Protein AF-0000000075076206 (afdb_homodimer)

Structure (mmCIF, N/CA/C/O backbone):
data_AF-0000000075076206-model_v1
#
loop_
_entity.id
_entity.type
_entity.pdbx_description
1 polymer 'DUF2236 domain-containing protein'
#
loop_
_atom_site.group_PDB
_atom_site.id
_atom_site.type_symbol
_atom_site.label_atom_id
_atom_site.label_alt_id
_atom_site.label_comp_id
_atom_site.label_asym_id
_atom_site.label_entity_id
_atom_site.label_seq_id
_atom_site.pdbx_PDB_ins_code
_atom_site.Cartn_x
_atom_site.Cartn_y
_atom_site.Cartn_z
_atom_site.occupancy
_atom_site.B_iso_or_equiv
_atom_site.auth_seq_id
_atom_site.auth_comp_id
_atom_site.auth_asym_id
_atom_site.auth_atom_id
_atom_site.pdbx_PDB_model_num
ATOM 1 N N . MET A 1 1 ? 32.156 -17.484 -29.875 1 27.05 1 MET A N 1
ATOM 2 C CA . MET A 1 1 ? 31.719 -18.875 -30 1 27.05 1 MET A CA 1
ATOM 3 C C . MET A 1 1 ? 32.25 -19.719 -28.844 1 27.05 1 MET A C 1
ATOM 5 O O . MET A 1 1 ? 31.531 -20.562 -28.312 1 27.05 1 MET A O 1
ATOM 9 N N . TRP A 1 2 ? 33.594 -19.562 -28.609 1 28.47 2 TRP A N 1
ATOM 10 C CA . TRP A 1 2 ? 34.312 -20.328 -27.578 1 28.47 2 TRP A CA 1
ATOM 11 C C . TRP A 1 2 ? 33.938 -19.812 -26.188 1 28.47 2 TRP A C 1
ATOM 13 O O . TRP A 1 2 ? 33.906 -20.594 -25.234 1 28.47 2 TRP A O 1
ATOM 23 N N . GLY A 1 3 ? 33.875 -18.422 -26.078 1 30.06 3 GLY A N 1
ATOM 24 C CA . GLY A 1 3 ? 33.562 -17.812 -24.797 1 30.06 3 GLY A CA 1
ATOM 25 C C . GLY A 1 3 ? 32.188 -18.188 -24.25 1 30.06 3 GLY A C 1
ATOM 26 O O . GLY A 1 3 ? 31.922 -17.984 -23.078 1 30.06 3 GLY A O 1
ATOM 27 N N . LYS A 1 4 ? 31.203 -18.359 -25.125 1 39.78 4 LYS A N 1
ATOM 28 C CA . LYS A 1 4 ? 29.859 -18.875 -24.922 1 39.78 4 LYS A CA 1
ATOM 29 C C . LYS A 1 4 ? 29.891 -20.328 -24.453 1 39.78 4 LYS A C 1
ATOM 31 O O . LYS A 1 4 ? 28.953 -20.797 -23.797 1 39.78 4 LYS A O 1
ATOM 36 N N . MET A 1 5 ? 30.859 -21.078 -24.828 1 35.5 5 MET A N 1
ATOM 37 C CA . MET A 1 5 ? 31.031 -22.5 -24.547 1 35.5 5 MET A CA 1
ATOM 38 C C . MET A 1 5 ? 31.391 -22.719 -23.078 1 35.5 5 MET A C 1
ATOM 40 O O . MET A 1 5 ? 31.016 -23.75 -22.5 1 35.5 5 MET A O 1
ATOM 44 N N . MET A 1 6 ? 32.25 -21.938 -22.469 1 38.25 6 MET A N 1
ATOM 45 C CA . MET A 1 6 ? 32.781 -22.078 -21.125 1 38.25 6 MET A CA 1
ATOM 46 C C . MET A 1 6 ? 31.703 -21.734 -20.078 1 38.25 6 MET A C 1
ATOM 48 O O . MET A 1 6 ? 31.859 -22.031 -18.906 1 38.25 6 MET A O 1
ATOM 52 N N . LEU A 1 7 ? 30.859 -20.766 -20.297 1 40.88 7 LEU A N 1
ATOM 53 C CA . LEU A 1 7 ? 29.828 -20.312 -19.359 1 40.88 7 LEU A CA 1
ATOM 54 C C . LEU A 1 7 ? 28.797 -21.406 -19.109 1 40.88 7 LEU A C 1
ATOM 56 O O . LEU A 1 7 ? 27.844 -21.219 -18.359 1 40.88 7 LEU A O 1
ATOM 60 N N . MET A 1 8 ? 28.672 -22.422 -19.953 1 45.72 8 MET A N 1
ATOM 61 C CA . MET A 1 8 ? 27.844 -23.625 -19.875 1 45.72 8 MET A CA 1
ATOM 62 C C . MET A 1 8 ? 28.188 -24.438 -18.625 1 45.72 8 MET A C 1
ATOM 64 O O . MET A 1 8 ? 27.75 -25.594 -18.484 1 45.72 8 MET A O 1
ATOM 68 N N . GLN A 1 9 ? 29.156 -24.109 -17.891 1 53.47 9 GLN A N 1
ATOM 69 C CA . GLN A 1 9 ? 29.953 -24.891 -16.953 1 53.47 9 GLN A CA 1
ATOM 70 C C . GLN A 1 9 ? 29.234 -25.047 -15.625 1 53.47 9 GLN A C 1
ATOM 72 O O . GLN A 1 9 ? 29.656 -25.859 -14.789 1 53.47 9 GLN A O 1
ATOM 77 N N . LYS A 1 10 ? 28.266 -24.219 -15.367 1 65.25 10 LYS A N 1
ATOM 78 C CA . LYS A 1 10 ? 27.828 -24.328 -13.984 1 65.25 10 LYS A CA 1
ATOM 79 C C . LYS A 1 10 ? 27.156 -25.672 -13.727 1 65.25 10 LYS A C 1
ATOM 81 O O . LYS A 1 10 ? 27.328 -26.266 -12.656 1 65.25 10 LYS A O 1
ATOM 86 N N . TRP A 1 11 ? 26.547 -26.312 -14.82 1 72.12 11 TRP A N 1
ATOM 87 C CA . TRP A 1 11 ? 25.609 -27.375 -14.516 1 72.12 11 TRP A CA 1
ATOM 88 C C . TRP A 1 11 ? 26.219 -28.75 -14.742 1 72.12 11 TRP A C 1
ATOM 90 O O . TRP A 1 11 ? 25.797 -29.75 -14.148 1 72.12 11 TRP A O 1
ATOM 100 N N . PRO A 1 12 ? 27.172 -28.891 -15.695 1 64.88 12 PRO A N 1
ATOM 101 C CA . PRO A 1 12 ? 27.625 -30.25 -16 1 64.88 12 PRO A CA 1
ATOM 102 C C . PRO A 1 12 ? 28 -31.047 -14.766 1 64.88 12 PRO A C 1
ATOM 104 O O . PRO A 1 12 ? 27.891 -32.281 -14.75 1 64.88 12 PRO A O 1
ATOM 107 N N . SER A 1 13 ? 28.234 -30.375 -13.727 1 73.12 13 SER A N 1
ATOM 108 C CA . SER A 1 13 ? 28.688 -31.109 -12.547 1 73.12 13 SER A CA 1
ATOM 109 C C . SER A 1 13 ? 27.547 -31.297 -11.547 1 73.12 13 SER A C 1
ATOM 111 O O . SER A 1 13 ? 27.703 -31.984 -10.539 1 73.12 13 SER A O 1
ATOM 113 N N . ILE A 1 14 ? 26.391 -30.828 -11.961 1 83.81 14 ILE A N 1
ATOM 114 C CA . ILE A 1 14 ? 25.312 -30.922 -10.984 1 83.81 14 ILE A CA 1
ATOM 115 C C . ILE A 1 14 ? 24.594 -32.25 -11.133 1 83.81 14 ILE A C 1
ATOM 117 O O . ILE A 1 14 ? 24.281 -32.688 -12.25 1 83.81 14 ILE A O 1
ATOM 121 N N . ASP A 1 15 ? 24.484 -33 -10.109 1 90.69 15 ASP A N 1
ATOM 122 C CA . ASP A 1 15 ? 23.781 -34.281 -10.078 1 90.69 15 ASP A CA 1
ATOM 123 C C . ASP A 1 15 ? 22.281 -34.094 -9.938 1 90.69 15 ASP A C 1
ATOM 125 O O . ASP A 1 15 ? 21.75 -34.156 -8.828 1 90.69 15 ASP A O 1
ATOM 129 N N . LEU A 1 16 ? 21.594 -33.969 -11.07 1 93.25 16 LEU A N 1
ATOM 130 C CA . LEU A 1 16 ? 20.172 -33.719 -11.062 1 93.25 16 LEU A CA 1
ATOM 131 C C . LEU A 1 16 ? 19.406 -34.906 -10.531 1 93.25 16 LEU A C 1
ATOM 133 O O . LEU A 1 16 ? 18.312 -34.75 -9.953 1 93.25 16 LEU A O 1
ATOM 137 N N . ASP A 1 17 ? 19.953 -36.125 -10.625 1 93.19 17 ASP A N 1
ATOM 138 C CA . ASP A 1 17 ? 19.328 -37.312 -10.055 1 93.19 17 ASP A CA 1
ATOM 139 C C . ASP A 1 17 ? 19.266 -37.219 -8.531 1 93.19 17 ASP A C 1
ATOM 141 O O . ASP A 1 17 ? 18.266 -37.625 -7.918 1 93.19 17 ASP A O 1
ATOM 145 N N . ALA A 1 18 ? 20.312 -36.75 -8.008 1 94.69 18 ALA A N 1
ATOM 146 C CA . ALA A 1 18 ? 20.344 -36.562 -6.562 1 94.69 18 ALA A CA 1
ATOM 147 C C . ALA A 1 18 ? 19.297 -35.531 -6.121 1 94.69 18 ALA A C 1
ATOM 149 O O . ALA A 1 18 ? 18.672 -35.688 -5.074 1 94.69 18 ALA A O 1
ATOM 150 N N . TYR A 1 19 ? 19.141 -34.5 -6.934 1 95.88 19 TYR A N 1
ATOM 151 C CA . TYR A 1 19 ? 18.203 -33.438 -6.586 1 95.88 19 TYR A CA 1
ATOM 152 C C . TYR A 1 19 ? 16.766 -33.906 -6.73 1 95.88 19 TYR A C 1
ATOM 154 O O . TYR A 1 19 ? 15.852 -33.281 -6.188 1 95.88 19 TYR A O 1
ATOM 162 N N . ARG A 1 20 ? 16.469 -34.969 -7.453 1 95.94 20 ARG A N 1
ATOM 163 C CA . ARG A 1 20 ? 15.133 -35.562 -7.523 1 95.94 20 ARG A CA 1
ATOM 164 C C . ARG A 1 20 ? 14.789 -36.312 -6.242 1 95.94 20 ARG A C 1
ATOM 166 O O . ARG A 1 20 ? 13.625 -36.625 -5.996 1 95.94 20 ARG A O 1
ATOM 173 N N . GLN A 1 21 ? 15.828 -36.5 -5.426 1 95.69 21 GLN A N 1
ATOM 174 C CA . GLN A 1 21 ? 15.609 -37.25 -4.191 1 95.69 21 GLN A CA 1
ATOM 175 C C . GLN A 1 21 ? 15.539 -36.344 -2.986 1 95.69 21 GLN A C 1
ATOM 177 O O . GLN A 1 21 ? 15.43 -36.781 -1.847 1 95.69 21 GLN A O 1
ATOM 182 N N . ILE A 1 22 ? 15.57 -35.094 -3.258 1 96.69 22 ILE A N 1
ATOM 183 C CA . ILE A 1 22 ? 15.562 -34.125 -2.178 1 96.69 22 ILE A CA 1
ATOM 184 C C . ILE A 1 22 ? 14.32 -33.25 -2.295 1 96.69 22 ILE A C 1
ATOM 186 O O . ILE A 1 22 ? 14.055 -32.656 -3.352 1 96.69 22 ILE A O 1
ATOM 190 N N . GLY A 1 23 ? 13.508 -33.188 -1.257 1 96.5 23 GLY A N 1
ATOM 191 C CA . GLY A 1 23 ? 12.406 -32.219 -1.181 1 96.5 23 GLY A CA 1
ATOM 192 C C . GLY A 1 23 ? 12.805 -30.891 -0.575 1 96.5 23 GLY A C 1
ATOM 193 O O . GLY A 1 23 ? 13.664 -30.188 -1.115 1 96.5 23 GLY A O 1
ATOM 194 N N . ASP A 1 24 ? 12.227 -30.5 0.558 1 97.06 24 ASP A N 1
ATOM 195 C CA . ASP A 1 24 ? 12.562 -29.344 1.391 1 97.06 24 ASP A CA 1
ATOM 196 C C . ASP A 1 24 ? 12.805 -29.766 2.838 1 97.06 24 ASP A C 1
ATOM 198 O O . ASP A 1 24 ? 11.914 -29.641 3.682 1 97.06 24 ASP A O 1
ATOM 202 N N . PRO A 1 25 ? 14.039 -30.156 3.072 1 95.31 25 PRO A N 1
ATOM 203 C CA . PRO A 1 25 ? 14.312 -30.781 4.363 1 95.31 25 PRO A CA 1
ATOM 204 C C . PRO A 1 25 ? 13.844 -29.938 5.547 1 95.31 25 PRO A C 1
ATOM 206 O O . PRO A 1 25 ? 13.336 -30.484 6.531 1 95.31 25 PRO A O 1
ATOM 209 N N . ASP A 1 26 ? 13.984 -28.656 5.48 1 93.38 26 ASP A N 1
ATOM 210 C CA . ASP A 1 26 ? 13.625 -27.797 6.598 1 93.38 26 ASP A CA 1
ATOM 211 C C . ASP A 1 26 ? 12.117 -27.828 6.848 1 93.38 26 ASP A C 1
ATOM 213 O O . ASP A 1 26 ? 11.68 -28.062 7.977 1 93.38 26 ASP A O 1
ATOM 217 N N . VAL A 1 27 ? 11.344 -27.625 5.824 1 94.75 27 VAL A N 1
ATOM 218 C CA . VAL A 1 27 ? 9.906 -27.516 6.008 1 94.75 27 VAL A CA 1
ATOM 219 C C . VAL A 1 27 ? 9.289 -28.922 6.102 1 94.75 27 VAL A C 1
ATOM 221 O O . VAL A 1 27 ? 8.266 -29.109 6.762 1 94.75 27 VAL A O 1
ATOM 224 N N . ASP A 1 28 ? 9.945 -29.922 5.484 1 93.94 28 ASP A N 1
ATOM 225 C CA . ASP A 1 28 ? 9.484 -31.297 5.609 1 93.94 28 ASP A CA 1
ATOM 226 C C . ASP A 1 28 ? 9.555 -31.766 7.062 1 93.94 28 ASP A C 1
ATOM 228 O O . ASP A 1 28 ? 8.648 -32.469 7.535 1 93.94 28 ASP A O 1
ATOM 232 N N . ARG A 1 29 ? 10.594 -31.375 7.699 1 91.19 29 ARG A N 1
ATOM 233 C CA . ARG A 1 29 ? 10.719 -31.719 9.109 1 91.19 29 ARG A CA 1
ATOM 234 C C . ARG A 1 29 ? 9.602 -31.078 9.93 1 91.19 29 ARG A C 1
ATOM 236 O O . ARG A 1 29 ? 9.039 -31.703 10.828 1 91.19 29 ARG A O 1
ATOM 243 N N . LEU A 1 30 ? 9.32 -29.875 9.617 1 88.88 30 LEU A N 1
ATOM 244 C CA . LEU A 1 30 ? 8.266 -29.156 10.312 1 88.88 30 LEU A CA 1
ATOM 245 C C . LEU A 1 30 ? 6.918 -29.844 10.117 1 88.88 30 LEU A C 1
ATOM 247 O O . LEU A 1 30 ? 6.172 -30.047 11.078 1 88.88 30 LEU A O 1
ATOM 251 N N . VAL A 1 31 ? 6.629 -30.203 8.914 1 85.94 31 VAL A N 1
ATOM 252 C CA . VAL A 1 31 ? 5.355 -30.828 8.578 1 85.94 31 VAL A CA 1
ATOM 253 C C . VAL A 1 31 ? 5.277 -32.219 9.219 1 85.94 31 VAL A C 1
ATOM 255 O O . VAL A 1 31 ? 4.223 -32.625 9.719 1 85.94 31 VAL A O 1
ATOM 258 N N . ALA A 1 32 ? 6.363 -32.906 9.211 1 83.25 32 ALA A N 1
ATOM 259 C CA . ALA A 1 32 ? 6.406 -34.25 9.781 1 83.25 32 ALA A CA 1
ATOM 260 C C . ALA A 1 32 ? 6.18 -34.219 11.297 1 83.25 32 ALA A C 1
ATOM 262 O O . ALA A 1 32 ? 5.68 -35.188 11.875 1 83.25 32 ALA A O 1
ATOM 263 N N . GLU A 1 33 ? 6.516 -33.125 11.805 1 78.19 33 GLU A N 1
ATOM 264 C CA . GLU A 1 33 ? 6.348 -32.969 13.242 1 78.19 33 GLU A CA 1
ATOM 265 C C . GLU A 1 33 ? 4.906 -32.594 13.602 1 78.19 33 GLU A C 1
ATOM 267 O O . GLU A 1 33 ? 4.414 -33 14.664 1 78.19 33 GLU A O 1
ATOM 272 N N . VAL A 1 34 ? 4.254 -32.094 12.711 1 75.5 34 VAL A N 1
ATOM 273 C CA . VAL A 1 34 ? 2.973 -31.484 13.078 1 75.5 34 VAL A CA 1
ATOM 274 C C . VAL A 1 34 ? 1.829 -32.375 12.562 1 75.5 34 VAL A C 1
ATOM 276 O O . VAL A 1 34 ? 0.761 -32.438 13.18 1 75.5 34 VAL A O 1
ATOM 279 N N . LEU A 1 35 ? 1.998 -33.156 11.5 1 72.25 35 LEU A N 1
ATOM 280 C CA . LEU A 1 35 ? 0.864 -33.781 10.812 1 72.25 35 LEU A CA 1
ATOM 281 C C . LEU A 1 35 ? 0.629 -35.188 11.305 1 72.25 35 LEU A C 1
ATOM 283 O O . LEU A 1 35 ? -0.507 -35.688 11.312 1 72.25 35 LEU A O 1
ATOM 287 N N . PRO A 1 36 ? 1.729 -36.125 11.656 1 65.81 36 PRO A N 1
ATOM 288 C CA . PRO A 1 36 ? 1.494 -37.562 11.922 1 65.81 36 PRO A CA 1
ATOM 289 C C . PRO A 1 36 ? 0.528 -37.781 13.078 1 65.81 36 PRO A C 1
ATOM 291 O O . PRO A 1 36 ? -0.034 -38.875 13.211 1 65.81 36 PRO A O 1
ATOM 294 N N . ASP A 1 37 ? -0.132 -36.938 13.797 1 54.12 37 ASP A N 1
ATOM 295 C CA . ASP A 1 37 ? -0.806 -37.562 14.938 1 54.12 37 ASP A CA 1
ATOM 296 C C . ASP A 1 37 ? -1.835 -38.594 14.477 1 54.12 37 ASP A C 1
ATOM 298 O O . ASP A 1 37 ? -2.719 -38.281 13.672 1 54.12 37 ASP A O 1
ATOM 302 N N . GLN A 1 38 ? -1.416 -39.969 14.461 1 45.97 38 GLN A N 1
ATOM 303 C CA . GLN A 1 38 ? -2.266 -41.094 14.133 1 45.97 38 GLN A CA 1
ATOM 304 C C . GLN A 1 38 ? -3.717 -40.844 14.523 1 45.97 38 GLN A C 1
ATOM 306 O O . GLN A 1 38 ? -4.641 -41.375 13.898 1 45.97 38 GLN A O 1
ATOM 311 N N . GLN A 1 39 ? -3.979 -40.625 15.719 1 42.75 39 GLN A N 1
ATOM 312 C CA . GLN A 1 39 ? -5.359 -40.719 16.172 1 42.75 39 GLN A CA 1
ATOM 313 C C . GLN A 1 39 ? -6.145 -39.469 15.836 1 42.75 39 GLN A C 1
ATOM 315 O O . GLN A 1 39 ? -7.254 -39.25 16.328 1 42.75 39 GLN A O 1
ATOM 320 N N . GLY A 1 40 ? -5.855 -38.812 14.641 1 43.69 40 GLY A N 1
ATOM 321 C CA . GLY A 1 40 ? -6.746 -37.781 14.102 1 43.69 40 GLY A CA 1
ATOM 322 C C . GLY A 1 40 ? -6.711 -36.5 14.891 1 43.69 40 GLY A C 1
ATOM 323 O O . GLY A 1 40 ? -7.336 -35.5 14.492 1 43.69 40 GLY A O 1
ATOM 324 N N . GLU A 1 41 ? -6.52 -36.562 16.172 1 45.69 41 GLU A N 1
ATOM 325 C CA . GLU A 1 41 ? -6.789 -35.531 17.156 1 45.69 41 GLU A CA 1
ATOM 326 C C . GLU A 1 41 ? -5.637 -34.531 17.234 1 45.69 41 GLU A C 1
ATOM 328 O O . GLU A 1 41 ? -5.484 -33.812 18.234 1 45.69 41 GLU A O 1
ATOM 333 N N . SER A 1 42 ? -4.684 -34.438 16.141 1 52.38 42 SER A N 1
ATOM 334 C CA . SER A 1 42 ? -3.396 -33.844 16.469 1 52.38 42 SER A CA 1
ATOM 335 C C . SER A 1 42 ? -3.469 -32.312 16.406 1 52.38 42 SER A C 1
ATOM 337 O O . SER A 1 42 ? -4.051 -31.75 15.484 1 52.38 42 SER A O 1
ATOM 339 N N . SER A 1 43 ? -3.379 -31.609 17.609 1 58.09 43 SER A N 1
ATOM 340 C CA . SER A 1 43 ? -3.123 -30.188 17.781 1 58.09 43 SER A CA 1
ATOM 341 C C . SER A 1 43 ? -2.201 -29.656 16.688 1 58.09 43 SER A C 1
ATOM 343 O O . SER A 1 43 ? -2.332 -28.5 16.266 1 58.09 43 SER A O 1
ATOM 345 N N . GLY A 1 44 ? -1.513 -30.609 16.109 1 63.44 44 GLY A N 1
ATOM 346 C CA . GLY A 1 44 ? -0.597 -30.188 15.062 1 63.44 44 GLY A CA 1
ATOM 347 C C . GLY A 1 44 ? -1.292 -29.891 13.75 1 63.44 44 GLY A C 1
ATOM 348 O O . GLY A 1 44 ? -0.99 -28.891 13.094 1 63.44 44 GLY A O 1
ATOM 349 N N . ARG A 1 45 ? -2.26 -30.75 13.445 1 68.31 45 ARG A N 1
ATOM 350 C CA . ARG A 1 45 ? -2.996 -30.547 12.203 1 68.31 45 ARG A CA 1
ATOM 351 C C . ARG A 1 45 ? -3.85 -29.297 12.273 1 68.31 45 ARG A C 1
ATOM 353 O O . ARG A 1 45 ? -3.961 -28.562 11.289 1 68.31 45 ARG A O 1
ATOM 360 N N . PHE A 1 46 ? -4.359 -29.125 13.422 1 64.94 46 PHE A N 1
ATOM 361 C CA . PHE A 1 46 ? -5.16 -27.922 13.602 1 64.94 46 PHE A CA 1
ATOM 362 C C . PHE A 1 46 ? -4.301 -26.672 13.484 1 64.94 46 PHE A C 1
ATOM 364 O O . PHE A 1 46 ? -4.703 -25.688 12.844 1 64.94 46 PHE A O 1
ATOM 371 N N . ALA A 1 47 ? -3.201 -26.781 14.07 1 68.69 47 ALA A N 1
ATOM 372 C CA . ALA A 1 47 ? -2.277 -25.656 13.992 1 68.69 47 ALA A CA 1
ATOM 373 C C . ALA A 1 47 ? -1.82 -25.406 12.562 1 68.69 47 ALA A C 1
ATOM 375 O O . ALA A 1 47 ? -1.688 -24.266 12.125 1 68.69 47 ALA A O 1
ATOM 376 N N . TYR A 1 48 ? -1.674 -26.5 11.891 1 74.81 48 TYR A N 1
ATOM 377 C CA . TYR A 1 48 ? -1.283 -26.406 10.492 1 74.81 48 TYR A CA 1
ATOM 378 C C . TYR A 1 48 ? -2.354 -25.688 9.672 1 74.81 48 TYR A C 1
ATOM 380 O O . TYR A 1 48 ? -2.053 -24.766 8.922 1 74.81 48 TYR A O 1
ATOM 388 N N . ASN A 1 49 ? -3.516 -26.109 9.805 1 72.81 49 ASN A N 1
ATOM 389 C CA . ASN A 1 49 ? -4.621 -25.531 9.055 1 72.81 49 ASN A CA 1
ATOM 390 C C . ASN A 1 49 ? -4.84 -24.062 9.438 1 72.81 49 ASN A C 1
ATOM 392 O O . ASN A 1 49 ? -5.125 -23.234 8.578 1 72.81 49 ASN A O 1
ATOM 396 N N . ALA A 1 50 ? -4.664 -23.875 10.688 1 72.5 50 ALA A N 1
ATOM 397 C CA . ALA A 1 50 ? -4.805 -22.5 11.172 1 72.5 50 ALA A CA 1
ATOM 398 C C . ALA A 1 50 ? -3.746 -21.594 10.555 1 72.5 50 ALA A C 1
ATOM 400 O O . ALA A 1 50 ? -4.031 -20.438 10.211 1 72.5 50 ALA A O 1
ATOM 401 N N . LEU A 1 51 ? -2.611 -22.094 10.383 1 78.19 51 LEU A N 1
ATOM 402 C CA . LEU A 1 51 ? -1.514 -21.312 9.844 1 78.19 51 LEU A CA 1
ATOM 403 C C . LEU A 1 51 ? -1.783 -20.938 8.383 1 78.19 51 LEU A C 1
ATOM 405 O O . LEU A 1 51 ? -1.402 -19.844 7.941 1 78.19 51 LEU A O 1
ATOM 409 N N . LEU A 1 52 ? -2.41 -21.797 7.672 1 76.69 52 LEU A N 1
ATOM 410 C CA . LEU A 1 52 ? -2.768 -21.5 6.289 1 76.69 52 LEU A CA 1
ATOM 411 C C . LEU A 1 52 ? -3.787 -20.359 6.227 1 76.69 52 LEU A C 1
ATOM 413 O O . LEU A 1 52 ? -3.723 -19.516 5.34 1 76.69 52 LEU A O 1
ATOM 417 N N . LEU A 1 53 ? -4.629 -20.375 7.16 1 73.19 53 LEU A N 1
ATOM 418 C CA . LEU A 1 53 ? -5.633 -19.312 7.234 1 73.19 53 LEU A CA 1
ATOM 419 C C . LEU A 1 53 ? -5.004 -18 7.695 1 73.19 53 LEU A C 1
ATOM 421 O O . LEU A 1 53 ? -5.375 -16.922 7.215 1 73.19 53 LEU A O 1
ATOM 425 N N . LEU A 1 54 ? -4.145 -18.188 8.602 1 77.81 54 LEU A N 1
ATOM 426 C CA . LEU A 1 54 ? -3.457 -17 9.117 1 77.81 54 LEU A CA 1
ATOM 427 C C . LEU A 1 54 ? -2.646 -16.328 8.016 1 77.81 54 LEU A C 1
ATOM 429 O O . LEU A 1 54 ? -2.498 -15.109 8.008 1 77.81 54 LEU A O 1
ATOM 433 N N . ALA A 1 55 ? -2.16 -17.156 7.098 1 80.06 55 ALA A N 1
ATOM 434 C CA . ALA A 1 55 ? -1.392 -16.594 5.988 1 80.06 55 ALA A CA 1
ATOM 435 C C . ALA A 1 55 ? -2.223 -15.594 5.195 1 80.06 55 ALA A C 1
ATOM 437 O O . ALA A 1 55 ? -1.728 -14.523 4.82 1 80.06 55 ALA A O 1
ATOM 438 N N . ASP A 1 56 ? -3.436 -15.898 4.977 1 76 56 ASP A N 1
ATOM 439 C CA . ASP A 1 56 ? -4.316 -15.016 4.215 1 76 56 ASP A CA 1
ATOM 440 C C . ASP A 1 56 ? -4.566 -13.711 4.965 1 76 56 ASP A C 1
ATOM 442 O O . ASP A 1 56 ? -4.594 -12.633 4.355 1 76 56 ASP A O 1
ATOM 446 N N . LYS A 1 57 ? -4.73 -13.898 6.223 1 77.5 57 LYS A N 1
ATOM 447 C CA . LYS A 1 57 ? -4.965 -12.711 7.035 1 77.5 57 LYS A CA 1
ATOM 448 C C . LYS A 1 57 ? -3.705 -11.852 7.133 1 77.5 57 LYS A C 1
ATOM 450 O O . LYS A 1 57 ? -3.779 -10.625 7.141 1 77.5 57 LYS A O 1
ATOM 455 N N . LEU A 1 58 ? -2.611 -12.5 7.258 1 78.19 58 LEU A N 1
ATOM 456 C CA . LEU A 1 58 ? -1.339 -11.789 7.316 1 78.19 58 LEU A CA 1
ATOM 457 C C . LEU A 1 58 ? -1.067 -11.055 6.008 1 78.19 58 LEU A C 1
ATOM 459 O O . LEU A 1 58 ? -0.459 -9.984 6.008 1 78.19 58 LEU A O 1
ATOM 463 N N . MET A 1 59 ? -1.502 -11.688 4.93 1 76.25 59 MET A N 1
ATOM 464 C CA . MET A 1 59 ? -1.36 -11.023 3.637 1 76.25 59 MET A CA 1
ATOM 465 C C . MET A 1 59 ? -2.209 -9.758 3.574 1 76.25 59 MET A C 1
ATOM 467 O O . MET A 1 59 ? -1.785 -8.75 3.008 1 76.25 59 MET A O 1
ATOM 471 N N . GLU A 1 60 ? -3.252 -9.844 4.258 1 73.44 60 GLU A N 1
ATOM 472 C CA . GLU A 1 60 ? -4.191 -8.727 4.227 1 73.44 60 GLU A CA 1
ATOM 473 C C . GLU A 1 60 ? -3.803 -7.648 5.234 1 73.44 60 GLU A C 1
ATOM 475 O O . GLU A 1 60 ? -3.896 -6.453 4.945 1 73.44 60 GLU A O 1
ATOM 480 N N . ALA A 1 61 ? -3.477 -8.172 6.441 1 77.88 61 ALA A N 1
ATOM 481 C CA . ALA A 1 61 ? -3.254 -7.246 7.547 1 77.88 61 ALA A CA 1
ATOM 482 C C . ALA A 1 61 ? -2.105 -7.719 8.438 1 77.88 61 ALA A C 1
ATOM 484 O O . ALA A 1 61 ? -2.326 -8.148 9.57 1 77.88 61 ALA A O 1
ATOM 485 N N . PRO A 1 62 ? -0.924 -7.531 7.914 1 73.38 62 PRO A N 1
ATOM 486 C CA . PRO A 1 62 ? 0.217 -7.984 8.719 1 73.38 62 PRO A CA 1
ATOM 487 C C . PRO A 1 62 ? 0.312 -7.273 10.062 1 73.38 62 PRO A C 1
ATOM 489 O O . PRO A 1 62 ? 0.905 -7.809 11.008 1 73.38 62 PRO A O 1
ATOM 492 N N . GLU A 1 63 ? -0.347 -6.102 10.258 1 73.62 63 GLU A N 1
ATOM 493 C CA . GLU A 1 63 ? -0.317 -5.312 11.492 1 73.62 63 GLU A CA 1
ATOM 494 C C . GLU A 1 63 ? -0.969 -6.066 12.648 1 73.62 63 GLU A C 1
ATOM 496 O O . GLU A 1 63 ? -0.657 -5.816 13.812 1 73.62 63 GLU A O 1
ATOM 501 N N . LEU A 1 64 ? -1.861 -7.008 12.375 1 77.31 64 LEU A N 1
ATOM 502 C CA . LEU A 1 64 ? -2.553 -7.773 13.406 1 77.31 64 LEU A CA 1
ATOM 503 C C . LEU A 1 64 ? -1.562 -8.586 14.234 1 77.31 64 LEU A C 1
ATOM 505 O O . LEU A 1 64 ? -1.821 -8.883 15.406 1 77.31 64 LEU A O 1
ATOM 509 N N . ALA A 1 65 ? -0.445 -8.898 13.586 1 74.19 65 ALA A N 1
ATOM 510 C CA . ALA A 1 65 ? 0.562 -9.688 14.289 1 74.19 65 ALA A CA 1
ATOM 511 C C . ALA A 1 65 ? 1.263 -8.844 15.359 1 74.19 65 ALA A C 1
ATOM 513 O O . ALA A 1 65 ? 1.834 -9.391 16.312 1 74.19 65 ALA A O 1
ATOM 514 N N . VAL A 1 66 ? 1.164 -7.52 15.25 1 69.56 66 VAL A N 1
ATOM 515 C CA . VAL A 1 66 ? 1.817 -6.594 16.172 1 69.56 66 VAL A CA 1
ATOM 516 C C . VAL A 1 66 ? 0.905 -6.328 17.359 1 69.56 66 VAL A C 1
ATOM 518 O O . VAL A 1 66 ? 1.381 -6.008 18.453 1 69.56 66 VAL A O 1
ATOM 521 N N . ILE A 1 67 ? -0.377 -6.496 17.109 1 70.19 67 ILE A N 1
ATOM 522 C CA . ILE A 1 67 ? -1.355 -6.246 18.172 1 70.19 67 ILE A CA 1
ATOM 523 C C . ILE A 1 67 ? -1.394 -7.434 19.125 1 70.19 67 ILE A C 1
ATOM 525 O O . ILE A 1 67 ? -1.833 -8.523 18.766 1 70.19 67 ILE A O 1
ATOM 529 N N . GLU A 1 68 ? -0.873 -7.254 20.297 1 70.12 68 GLU A N 1
ATOM 530 C CA . GLU A 1 68 ? -0.699 -8.328 21.266 1 70.12 68 GLU A CA 1
ATOM 531 C C . GLU A 1 68 ? -2.016 -9.055 21.531 1 70.12 68 GLU A C 1
ATOM 533 O O . GLU A 1 68 ? -2.045 -10.289 21.625 1 70.12 68 GLU A O 1
ATOM 538 N N . ASP A 1 69 ? -3.082 -8.328 21.562 1 73.69 69 ASP A N 1
ATOM 539 C CA . ASP A 1 69 ? -4.344 -8.93 21.984 1 73.69 69 ASP A CA 1
ATOM 540 C C . ASP A 1 69 ? -5.238 -9.234 20.797 1 73.69 69 ASP A C 1
ATOM 542 O O . ASP A 1 69 ? -6.422 -9.539 20.953 1 73.69 69 ASP A O 1
ATOM 546 N N . SER A 1 70 ? -4.617 -9.164 19.672 1 77.25 70 SER A N 1
ATOM 547 C CA . SER A 1 70 ? -5.426 -9.547 18.516 1 77.25 70 SER A CA 1
ATOM 548 C C . SER A 1 70 ? -5.66 -11.055 18.469 1 77.25 70 SER A C 1
ATOM 550 O O . SER A 1 70 ? -4.867 -11.828 19.016 1 77.25 70 SER A O 1
ATOM 552 N N . ARG A 1 71 ? -6.727 -11.461 17.891 1 77 71 ARG A N 1
ATOM 553 C CA . ARG A 1 71 ? -7 -12.883 17.734 1 77 71 ARG A CA 1
ATOM 554 C C . ARG A 1 71 ? -5.883 -13.578 16.969 1 77 71 ARG A C 1
ATOM 556 O O . ARG A 1 71 ? -5.508 -14.711 17.297 1 77 71 ARG A O 1
ATOM 563 N N . LEU A 1 72 ? -5.387 -12.891 16.031 1 79.06 72 LEU A N 1
ATOM 564 C CA . LEU A 1 72 ? -4.312 -13.445 15.211 1 79.06 72 LEU A CA 1
ATOM 565 C C . LEU A 1 72 ? -3.059 -13.68 16.047 1 79.06 72 LEU A C 1
ATOM 567 O O . LEU A 1 72 ? -2.467 -14.758 16 1 79.06 72 LEU A O 1
ATOM 571 N N . SER A 1 73 ? -2.709 -12.648 16.812 1 78.38 73 SER A N 1
ATOM 572 C CA . SER A 1 73 ? -1.519 -12.758 17.656 1 78.38 73 SER A CA 1
ATOM 573 C C . SER A 1 73 ? -1.676 -13.859 18.688 1 78.38 73 SER A C 1
ATOM 575 O O . SER A 1 73 ? -0.732 -14.602 18.969 1 78.38 73 SER A O 1
ATOM 577 N N . ARG A 1 74 ? -2.807 -13.992 19.266 1 77.12 74 ARG A N 1
ATOM 578 C CA . ARG A 1 74 ? -3.08 -15.023 20.266 1 77.12 74 ARG A CA 1
ATOM 579 C C . ARG A 1 74 ? -3.004 -16.422 19.656 1 77.12 74 ARG A C 1
ATOM 581 O O . ARG A 1 74 ? -2.512 -17.359 20.281 1 77.12 74 ARG A O 1
ATOM 588 N N . GLN A 1 75 ? -3.561 -16.469 18.469 1 77.19 75 GLN A N 1
ATOM 589 C CA . GLN A 1 75 ? -3.508 -17.75 17.766 1 77.19 75 GLN A CA 1
ATOM 590 C C . GLN A 1 75 ? -2.068 -18.156 17.469 1 77.19 75 GLN A C 1
ATOM 592 O O . GLN A 1 75 ? -1.696 -19.328 17.641 1 77.19 75 GLN A O 1
ATOM 597 N N . LEU A 1 76 ? -1.323 -17.25 17.016 1 78.25 76 LEU A N 1
ATOM 598 C CA . LEU A 1 76 ? 0.076 -17.531 16.719 1 78.25 76 LEU A CA 1
ATOM 599 C C . LEU A 1 76 ? 0.822 -17.969 17.969 1 78.25 76 LEU A C 1
ATOM 601 O O . LEU A 1 76 ? 1.605 -18.922 17.938 1 78.25 76 LEU A O 1
ATOM 605 N N . LYS A 1 77 ? 0.549 -17.328 19.094 1 75.44 77 LYS A N 1
ATOM 606 C CA . LYS A 1 77 ? 1.228 -17.625 20.359 1 75.44 77 LYS A CA 1
ATOM 607 C C . LYS A 1 77 ? 0.826 -18.984 20.891 1 75.44 77 LYS A C 1
ATOM 609 O O . LYS A 1 77 ? 1.573 -19.609 21.656 1 75.44 77 LYS A O 1
ATOM 614 N N . SER A 1 78 ? -0.346 -19.453 20.453 1 73.44 78 SER A N 1
ATOM 615 C CA . SER A 1 78 ? -0.852 -20.734 20.938 1 73.44 78 SER A CA 1
ATOM 616 C C . SER A 1 78 ? -0.271 -21.906 20.156 1 73.44 78 SER A C 1
ATOM 618 O O . SER A 1 78 ? -0.37 -23.062 20.578 1 73.44 78 SER A O 1
ATOM 620 N N . MET A 1 79 ? 0.387 -21.609 19.094 1 76.31 79 MET A N 1
ATOM 621 C CA . MET A 1 79 ? 0.952 -22.656 18.234 1 76.31 79 MET A CA 1
ATOM 622 C C . MET A 1 79 ? 2.383 -22.984 18.656 1 76.31 79 MET A C 1
ATOM 624 O O . MET A 1 79 ? 3.027 -22.188 19.344 1 76.31 79 MET A O 1
ATOM 628 N N . PRO A 1 80 ? 2.812 -24.266 18.344 1 76.44 80 PRO A N 1
ATOM 629 C CA . PRO A 1 80 ? 4.234 -24.547 18.547 1 76.44 80 PRO A CA 1
ATOM 630 C C . PRO A 1 80 ? 5.145 -23.516 17.891 1 76.44 80 PRO A C 1
ATOM 632 O O . PRO A 1 80 ? 4.855 -23.047 16.797 1 76.44 80 PRO A O 1
ATOM 635 N N . LYS A 1 81 ? 6.191 -23.188 18.453 1 80.38 81 LYS A N 1
ATOM 636 C CA . LYS A 1 81 ? 7.066 -22.078 18.094 1 80.38 81 LYS A CA 1
ATOM 637 C C . LYS A 1 81 ? 7.48 -22.156 16.625 1 80.38 81 LYS A C 1
ATOM 639 O O . LYS A 1 81 ? 7.457 -21.156 15.906 1 80.38 81 LYS A O 1
ATOM 644 N N . PRO A 1 82 ? 7.871 -23.375 16.141 1 81.62 82 PRO A N 1
ATOM 645 C CA . PRO A 1 82 ? 8.297 -23.406 14.75 1 81.62 82 PRO A CA 1
ATOM 646 C C . PRO A 1 82 ? 7.184 -23 13.781 1 81.62 82 PRO A C 1
ATOM 648 O O . PRO A 1 82 ? 7.457 -22.453 12.711 1 81.62 82 PRO A O 1
ATOM 651 N N . LEU A 1 83 ? 5.922 -23.328 14.117 1 84.56 83 LEU A N 1
ATOM 652 C CA . LEU A 1 83 ? 4.789 -22.922 13.297 1 84.56 83 LEU A CA 1
ATOM 653 C C . LEU A 1 83 ? 4.492 -21.438 13.484 1 84.56 83 LEU A C 1
ATOM 655 O O . LEU A 1 83 ? 4.188 -20.734 12.516 1 84.56 83 LEU A O 1
ATOM 659 N N . ALA A 1 84 ? 4.645 -21.047 14.734 1 80.62 84 ALA A N 1
ATOM 660 C CA . ALA A 1 84 ? 4.379 -19.656 15.055 1 80.62 84 ALA A CA 1
ATOM 661 C C . ALA A 1 84 ? 5.348 -18.734 14.312 1 80.62 84 ALA A C 1
ATOM 663 O O . ALA A 1 84 ? 4.988 -17.609 13.945 1 80.62 84 ALA A O 1
ATOM 664 N N . ASP A 1 85 ? 6.578 -19.25 14.047 1 82.81 85 ASP A N 1
ATOM 665 C CA . ASP A 1 85 ? 7.625 -18.422 13.445 1 82.81 85 ASP A CA 1
ATOM 666 C C . ASP A 1 85 ? 7.715 -18.656 11.938 1 82.81 85 ASP A C 1
ATOM 668 O O . ASP A 1 85 ? 8.586 -18.109 11.266 1 82.81 85 ASP A O 1
ATOM 672 N N . TYR A 1 86 ? 6.898 -19.391 11.383 1 89.44 86 TYR A N 1
ATOM 673 C CA . TYR A 1 86 ? 7.051 -19.844 10.008 1 89.44 86 TYR A CA 1
ATOM 674 C C . TYR A 1 86 ? 7.043 -18.656 9.047 1 89.44 86 TYR A C 1
ATOM 676 O O . TYR A 1 86 ? 7.805 -18.625 8.07 1 89.44 86 TYR A O 1
ATOM 684 N N . TYR A 1 87 ? 6.176 -17.656 9.328 1 88 87 TYR A N 1
ATOM 685 C CA . TYR A 1 87 ? 6.035 -16.547 8.398 1 88 87 TYR A CA 1
ATOM 686 C C . TYR A 1 87 ? 6.918 -15.375 8.812 1 88 87 TYR A C 1
ATOM 688 O O . TYR A 1 87 ? 6.816 -14.281 8.242 1 88 87 TYR A O 1
ATOM 696 N N . ASP A 1 88 ? 7.789 -15.602 9.773 1 84.75 88 ASP A N 1
ATOM 697 C CA . ASP A 1 88 ? 8.695 -14.523 10.18 1 84.75 88 ASP A CA 1
ATOM 698 C C . ASP A 1 88 ? 9.539 -14.047 9 1 84.75 88 ASP A C 1
ATOM 700 O O . ASP A 1 88 ? 9.938 -14.852 8.148 1 84.75 88 ASP A O 1
ATOM 704 N N . PRO A 1 89 ? 9.836 -12.711 8.93 1 86.62 89 PRO A N 1
ATOM 705 C CA . PRO A 1 89 ? 10.664 -12.195 7.84 1 86.62 89 PRO A CA 1
ATOM 706 C C . PRO A 1 89 ? 12.047 -12.836 7.793 1 86.62 89 PRO A C 1
ATOM 708 O O . PRO A 1 89 ? 12.633 -13.133 8.836 1 86.62 89 PRO A O 1
ATOM 711 N N . MET A 1 90 ? 12.508 -13.086 6.625 1 88.75 90 MET A N 1
ATOM 712 C CA . MET A 1 90 ? 13.844 -13.625 6.391 1 88.75 90 MET A CA 1
ATOM 713 C C . MET A 1 90 ? 14.828 -12.516 6.059 1 88.75 90 MET A C 1
ATOM 715 O O . MET A 1 90 ? 14.445 -11.492 5.488 1 88.75 90 MET A O 1
ATOM 719 N N . GLU A 1 91 ? 16.047 -12.758 6.5 1 90.12 91 GLU A N 1
ATOM 720 C CA . GLU A 1 91 ? 17.078 -11.812 6.102 1 90.12 91 GLU A CA 1
ATOM 721 C C . GLU A 1 91 ? 17.312 -11.844 4.594 1 90.12 91 GLU A C 1
ATOM 723 O O . GLU A 1 91 ? 17.297 -12.914 3.982 1 90.12 91 GLU A O 1
ATOM 728 N N . VAL A 1 92 ? 17.516 -10.672 4.039 1 94 92 VAL A N 1
ATOM 729 C CA . VAL A 1 92 ? 17.75 -10.562 2.602 1 94 92 VAL A CA 1
ATOM 730 C C . VAL A 1 92 ? 19.125 -11.117 2.252 1 94 92 VAL A C 1
ATOM 732 O O . VAL A 1 92 ? 20.125 -10.719 2.852 1 94 92 VAL A O 1
ATOM 735 N N . PRO A 1 93 ? 19.172 -12.055 1.321 1 94.75 93 PRO A N 1
ATOM 736 C CA . PRO A 1 93 ? 20.484 -12.492 0.866 1 94.75 93 PRO A CA 1
ATOM 737 C C . PRO A 1 93 ? 21.297 -11.352 0.253 1 94.75 93 PRO A C 1
ATOM 739 O O . PRO A 1 93 ? 20.734 -10.43 -0.333 1 94.75 93 PRO A O 1
ATOM 742 N N . ASP A 1 94 ? 22.578 -11.5 0.279 1 91.5 94 ASP A N 1
ATOM 743 C CA . ASP A 1 94 ? 23.484 -10.461 -0.177 1 91.5 94 ASP A CA 1
ATOM 744 C C . ASP A 1 94 ? 23.359 -10.227 -1.681 1 91.5 94 ASP A C 1
ATOM 746 O O . ASP A 1 94 ? 23.594 -9.125 -2.17 1 91.5 94 ASP A O 1
ATOM 750 N N . TRP A 1 95 ? 22.906 -11.227 -2.375 1 95.25 95 TRP A N 1
ATOM 751 C CA . TRP A 1 95 ? 22.891 -11.148 -3.832 1 95.25 95 TRP A CA 1
ATOM 752 C C . TRP A 1 95 ? 21.641 -10.414 -4.324 1 95.25 95 TRP A C 1
ATOM 754 O O . TRP A 1 95 ? 21.516 -10.125 -5.516 1 95.25 95 TRP A O 1
ATOM 764 N N . VAL A 1 96 ? 20.75 -10.094 -3.445 1 96.5 96 VAL A N 1
ATOM 765 C CA . VAL A 1 96 ? 19.5 -9.469 -3.854 1 96.5 96 VAL A CA 1
ATOM 766 C C . VAL A 1 96 ? 19.734 -8.016 -4.254 1 96.5 96 VAL A C 1
ATOM 768 O O . VAL A 1 96 ? 20.328 -7.246 -3.486 1 96.5 96 VAL A O 1
ATOM 771 N N . ASP A 1 97 ? 19.344 -7.688 -5.422 1 94.62 97 ASP A N 1
ATOM 772 C CA . ASP A 1 97 ? 19.438 -6.34 -5.977 1 94.62 97 ASP A CA 1
ATOM 773 C C . ASP A 1 97 ? 18.062 -5.691 -6.086 1 94.62 97 ASP A C 1
ATOM 775 O O . ASP A 1 97 ? 17.266 -6.055 -6.957 1 94.62 97 ASP A O 1
ATOM 779 N N . SER A 1 98 ? 17.891 -4.602 -5.352 1 91.44 98 SER A N 1
ATOM 780 C CA . SER A 1 98 ? 16.578 -3.955 -5.281 1 91.44 98 SER A CA 1
ATOM 781 C C . SER A 1 98 ? 16.203 -3.322 -6.617 1 91.44 98 SER A C 1
ATOM 783 O O . SER A 1 98 ? 15.023 -3.275 -6.977 1 91.44 98 SER A O 1
ATOM 785 N N . ALA A 1 99 ? 17.141 -2.842 -7.309 1 91.19 99 ALA A N 1
ATOM 786 C CA . ALA A 1 99 ? 16.875 -2.225 -8.602 1 91.19 99 ALA A CA 1
ATOM 787 C C . ALA A 1 99 ? 16.359 -3.252 -9.602 1 91.19 99 ALA A C 1
ATOM 789 O O . ALA A 1 99 ? 15.438 -2.967 -10.375 1 91.19 99 ALA A O 1
ATOM 790 N N . LYS A 1 100 ? 16.953 -4.43 -9.57 1 95.19 100 LYS A N 1
ATOM 791 C CA . LYS A 1 100 ? 16.484 -5.5 -10.445 1 95.19 100 LYS A CA 1
ATOM 792 C C . LYS A 1 100 ? 15.086 -5.949 -10.07 1 95.19 100 LYS A C 1
ATOM 794 O O . LYS A 1 100 ? 14.266 -6.242 -10.945 1 95.19 100 LYS A O 1
ATOM 799 N N . LEU A 1 101 ? 14.891 -6.035 -8.773 1 96 101 LEU A N 1
ATOM 800 C CA . LEU A 1 101 ? 13.555 -6.406 -8.32 1 96 101 LEU A CA 1
ATOM 801 C C . LEU A 1 101 ? 12.516 -5.406 -8.812 1 96 101 LEU A C 1
ATOM 803 O O . LEU A 1 101 ? 11.453 -5.801 -9.297 1 96 101 LEU A O 1
ATOM 807 N N . SER A 1 102 ? 12.836 -4.129 -8.688 1 93 102 SER A N 1
ATOM 808 C CA . SER A 1 102 ? 11.922 -3.076 -9.125 1 93 102 SER A CA 1
ATOM 809 C C . SER A 1 102 ? 11.68 -3.146 -10.633 1 93 102 SER A C 1
ATOM 811 O O . SER A 1 102 ? 10.562 -2.914 -11.094 1 93 102 SER A O 1
ATOM 813 N N . MET A 1 103 ? 12.711 -3.441 -11.352 1 94 103 MET A N 1
ATOM 814 C CA . MET A 1 103 ? 12.586 -3.557 -12.805 1 94 103 MET A CA 1
ATOM 815 C C . MET A 1 103 ? 11.719 -4.75 -13.18 1 94 103 MET A C 1
ATOM 817 O O . MET A 1 103 ? 10.891 -4.66 -14.094 1 94 103 MET A O 1
ATOM 821 N N . GLY A 1 104 ? 11.938 -5.863 -12.531 1 95.56 104 GLY A N 1
ATOM 822 C CA . GLY A 1 104 ? 11.102 -7.027 -12.766 1 95.56 104 GLY A CA 1
ATOM 823 C C . GLY A 1 104 ? 9.633 -6.777 -12.453 1 95.56 104 GLY A C 1
ATOM 824 O O . GLY A 1 104 ? 8.758 -7.16 -13.227 1 95.56 104 GLY A O 1
ATOM 825 N N . ALA A 1 105 ? 9.414 -6.113 -11.391 1 94.12 105 ALA A N 1
ATOM 826 C CA . ALA A 1 105 ? 8.047 -5.789 -10.984 1 94.12 105 ALA A CA 1
ATOM 827 C C . ALA A 1 105 ? 7.398 -4.836 -11.984 1 94.12 105 ALA A C 1
ATOM 829 O O . ALA A 1 105 ? 6.203 -4.949 -12.273 1 94.12 105 ALA A O 1
ATOM 830 N N . LYS A 1 106 ? 8.156 -3.906 -12.453 1 90.12 106 LYS A N 1
ATOM 831 C CA . LYS A 1 106 ? 7.656 -2.961 -13.445 1 90.12 106 LYS A CA 1
ATOM 832 C C . LYS A 1 106 ? 7.242 -3.68 -14.727 1 90.12 106 LYS A C 1
ATOM 834 O O . LYS A 1 106 ? 6.211 -3.355 -15.32 1 90.12 106 LYS A O 1
ATOM 839 N N . LEU A 1 107 ? 8.031 -4.617 -15.133 1 91.5 107 LEU A N 1
ATOM 840 C CA . LEU A 1 107 ? 7.703 -5.402 -16.312 1 91.5 107 LEU A CA 1
ATOM 841 C C . LEU A 1 107 ? 6.387 -6.145 -16.125 1 91.5 107 LEU A C 1
ATOM 843 O O . LEU A 1 107 ? 5.578 -6.23 -17.062 1 91.5 107 LEU A O 1
ATOM 847 N N . TRP A 1 108 ? 6.195 -6.676 -14.977 1 92.38 108 TRP A N 1
ATOM 848 C CA . TRP A 1 108 ? 4.938 -7.336 -14.648 1 92.38 108 TRP A CA 1
ATOM 849 C C . TRP A 1 108 ? 3.775 -6.348 -14.688 1 92.38 108 TRP A C 1
ATOM 851 O O . TRP A 1 108 ? 2.752 -6.613 -15.328 1 92.38 108 TRP A O 1
ATOM 861 N N . GLN A 1 109 ? 3.965 -5.215 -14.078 1 86.81 109 GLN A N 1
ATOM 862 C CA . GLN A 1 109 ? 2.893 -4.23 -13.969 1 86.81 109 GLN A CA 1
ATOM 863 C C . GLN A 1 109 ? 2.473 -3.719 -15.344 1 86.81 109 GLN A C 1
ATOM 865 O O . GLN A 1 109 ? 1.288 -3.484 -15.586 1 86.81 109 GLN A O 1
ATOM 870 N N . GLU A 1 110 ? 3.43 -3.58 -16.234 1 84.25 110 GLU A N 1
ATOM 871 C CA . GLU A 1 110 ? 3.154 -3.023 -17.547 1 84.25 110 GLU A CA 1
ATOM 872 C C . GLU A 1 110 ? 2.58 -4.082 -18.484 1 84.25 110 GLU A C 1
ATOM 874 O O . GLU A 1 110 ? 1.99 -3.752 -19.516 1 84.25 110 GLU A O 1
ATOM 879 N N . ASN A 1 111 ? 2.766 -5.359 -18.109 1 88.31 111 ASN A N 1
ATOM 880 C CA . ASN A 1 111 ? 2.389 -6.422 -19.031 1 88.31 111 ASN A CA 1
ATOM 881 C C . ASN A 1 111 ? 1.599 -7.523 -18.328 1 88.31 111 ASN A C 1
ATOM 883 O O . ASN A 1 111 ? 1.748 -8.703 -18.641 1 88.31 111 ASN A O 1
ATOM 887 N N . THR A 1 112 ? 0.837 -7.203 -17.359 1 89.56 112 THR A N 1
ATOM 888 C CA . THR A 1 112 ? 0.179 -8.18 -16.5 1 89.56 112 THR A CA 1
ATOM 889 C C . THR A 1 112 ? -0.692 -9.125 -17.328 1 89.56 112 THR A C 1
ATOM 891 O O . THR A 1 112 ? -0.56 -10.344 -17.219 1 89.56 112 THR A O 1
ATOM 894 N N . LEU A 1 113 ? -1.519 -8.633 -18.219 1 86.06 113 LEU A N 1
ATOM 895 C CA . LEU A 1 113 ? -2.455 -9.477 -18.953 1 86.06 113 LEU A CA 1
ATOM 896 C C . LEU A 1 113 ? -1.716 -10.406 -19.906 1 86.06 113 LEU A C 1
ATOM 898 O O . LEU A 1 113 ? -2.039 -11.594 -20 1 86.06 113 LEU A O 1
ATOM 902 N N . ILE A 1 114 ? -0.789 -9.883 -20.609 1 87.88 114 ILE A N 1
ATOM 903 C CA . ILE A 1 114 ? -0.057 -10.703 -21.578 1 87.88 114 ILE A CA 1
ATOM 904 C C . ILE A 1 114 ? 0.787 -11.734 -20.828 1 87.88 114 ILE A C 1
ATOM 906 O O . ILE A 1 114 ? 0.971 -12.859 -21.297 1 87.88 114 ILE A O 1
ATOM 910 N N . THR A 1 115 ? 1.293 -11.344 -19.672 1 92.31 115 THR A N 1
ATOM 911 C CA . THR A 1 115 ? 2.025 -12.289 -18.844 1 92.31 115 THR A CA 1
ATOM 912 C C . THR A 1 115 ? 1.118 -13.43 -18.391 1 92.31 115 THR A C 1
ATOM 914 O O . THR A 1 115 ? 1.531 -14.594 -18.375 1 92.31 115 THR A O 1
ATOM 917 N N . LEU A 1 116 ? -0.1 -13.117 -18.078 1 89.5 116 LEU A N 1
ATOM 918 C CA . LEU A 1 116 ? -1.053 -14.141 -17.656 1 89.5 116 LEU A CA 1
ATOM 919 C C . LEU A 1 116 ? -1.398 -15.062 -18.828 1 89.5 116 LEU A C 1
ATOM 921 O O . LEU A 1 116 ? -1.575 -16.266 -18.641 1 89.5 116 LEU A O 1
ATOM 925 N N . ILE A 1 117 ? -1.475 -14.531 -19.953 1 88.75 117 ILE A N 1
ATOM 926 C CA . ILE A 1 117 ? -1.717 -15.344 -21.141 1 88.75 117 ILE A CA 1
ATOM 927 C C . ILE A 1 117 ? -0.511 -16.234 -21.406 1 88.75 117 ILE A C 1
ATOM 929 O O . ILE A 1 117 ? -0.666 -17.391 -21.844 1 88.75 117 ILE A O 1
ATOM 933 N N . THR A 1 118 ? 0.633 -15.68 -21.188 1 93 118 THR A N 1
ATOM 934 C CA . THR A 1 118 ? 1.849 -16.469 -21.359 1 93 118 THR A CA 1
ATOM 935 C C . THR A 1 118 ? 1.92 -17.578 -20.312 1 93 118 THR A C 1
ATOM 937 O O . THR A 1 118 ? 2.385 -18.688 -20.609 1 93 118 THR A O 1
ATOM 940 N N . LEU A 1 119 ? 1.52 -17.234 -19.109 1 93.38 119 LEU A N 1
ATOM 941 C CA . LEU A 1 119 ? 1.39 -18.266 -18.094 1 93.38 119 LEU A CA 1
ATOM 942 C C . LEU A 1 119 ? 0.489 -19.391 -18.578 1 93.38 119 LEU A C 1
ATOM 944 O O . LEU A 1 119 ? 0.848 -20.562 -18.469 1 93.38 119 LEU A O 1
ATOM 948 N N . TYR A 1 120 ? -0.551 -19.062 -19.188 1 90.94 120 TYR A N 1
ATOM 949 C CA . TYR A 1 120 ? -1.56 -20 -19.672 1 90.94 120 TYR A CA 1
ATOM 950 C C . TYR A 1 120 ? -1.041 -20.797 -20.859 1 90.94 120 TYR A C 1
ATOM 952 O O . TYR A 1 120 ? -1.197 -22.016 -20.906 1 90.94 120 TYR A O 1
ATOM 960 N N . ALA A 1 121 ? -0.372 -20.172 -21.75 1 92.75 121 ALA A N 1
ATOM 961 C CA . ALA A 1 121 ? -0.067 -20.766 -23.047 1 92.75 121 ALA A CA 1
ATOM 962 C C . ALA A 1 121 ? 1.325 -21.391 -23.031 1 92.75 121 ALA A C 1
ATOM 964 O O . ALA A 1 121 ? 1.639 -22.234 -23.891 1 92.75 121 ALA A O 1
ATOM 965 N N . ALA A 1 122 ? 2.139 -21 -22.125 1 95.81 122 ALA A N 1
ATOM 966 C CA . ALA A 1 122 ? 3.531 -21.438 -22.219 1 95.81 122 ALA A CA 1
ATOM 967 C C . ALA A 1 122 ? 4.008 -22.031 -20.891 1 95.81 122 ALA A C 1
ATOM 969 O O . ALA A 1 122 ? 4.402 -23.203 -20.844 1 95.81 122 ALA A O 1
ATOM 970 N N . SER A 1 123 ? 3.91 -21.297 -19.812 1 96.25 123 SER A N 1
ATOM 971 C CA . SER A 1 123 ? 4.492 -21.703 -18.531 1 96.25 123 SER A CA 1
ATOM 972 C C . SER A 1 123 ? 3.82 -22.969 -18 1 96.25 123 SER A C 1
ATOM 974 O O . SER A 1 123 ? 4.488 -23.969 -17.719 1 96.25 123 SER A O 1
ATOM 976 N N . LEU A 1 124 ? 2.506 -22.953 -17.859 1 93.56 124 LEU A N 1
ATOM 977 C CA . LEU A 1 124 ? 1.786 -24.094 -17.328 1 93.56 124 LEU A CA 1
ATOM 978 C C . LEU A 1 124 ? 1.917 -25.297 -18.234 1 93.56 124 LEU A C 1
ATOM 980 O O . LEU A 1 124 ? 2.291 -26.391 -17.797 1 93.56 124 LEU A O 1
ATOM 984 N N . PRO A 1 125 ? 1.734 -25.125 -19.531 1 95.38 125 PRO A N 1
ATOM 985 C CA . PRO A 1 125 ? 1.929 -26.266 -20.422 1 95.38 125 PRO A CA 1
ATOM 986 C C . PRO A 1 125 ? 3.352 -26.812 -20.375 1 95.38 125 PRO A C 1
ATOM 988 O O . PRO A 1 125 ? 3.553 -28.031 -20.516 1 95.38 125 PRO A O 1
ATOM 991 N N . ALA A 1 126 ? 4.309 -25.969 -20.266 1 96.62 126 ALA A N 1
ATOM 992 C CA . ALA A 1 126 ? 5.688 -26.438 -20.156 1 96.62 126 ALA A CA 1
ATOM 993 C C . ALA A 1 126 ? 5.852 -27.344 -18.938 1 96.62 126 ALA A C 1
ATOM 995 O O . ALA A 1 126 ? 6.625 -28.312 -18.984 1 96.62 126 ALA A O 1
ATOM 996 N N . CYS A 1 127 ? 5.172 -27.031 -17.875 1 94.56 127 CYS A N 1
ATOM 997 C CA . CYS A 1 127 ? 5.215 -27.875 -16.672 1 94.56 127 CYS A CA 1
ATOM 998 C C . CYS A 1 127 ? 4.59 -29.234 -16.953 1 94.56 127 CYS A C 1
ATOM 1000 O O . CYS A 1 127 ? 5.035 -30.25 -16.406 1 94.56 127 CYS A O 1
ATOM 1002 N N . TYR A 1 128 ? 3.631 -29.297 -17.828 1 93.69 128 TYR A N 1
ATOM 1003 C CA . TYR A 1 128 ? 2.906 -30.531 -18.109 1 93.69 128 TYR A CA 1
ATOM 1004 C C . TYR A 1 128 ? 3.729 -31.469 -18.984 1 93.69 128 TYR A C 1
ATOM 1006 O O . TYR A 1 128 ? 3.373 -32.625 -19.172 1 93.69 128 TYR A O 1
ATOM 1014 N N . LEU A 1 129 ? 4.84 -30.984 -19.453 1 95.5 129 LEU A N 1
ATOM 1015 C CA . LEU A 1 129 ? 5.746 -31.797 -20.266 1 95.5 129 LEU A CA 1
ATOM 1016 C C . LEU A 1 129 ? 6.559 -32.75 -19.391 1 95.5 129 LEU A C 1
ATOM 1018 O O . LEU A 1 129 ? 7.168 -33.688 -19.891 1 95.5 129 LEU A O 1
ATOM 1022 N N . MET A 1 130 ? 6.629 -32.469 -18.094 1 94.62 130 MET A N 1
ATOM 1023 C CA . MET A 1 130 ? 7.52 -33.219 -17.188 1 94.62 130 MET A CA 1
ATOM 1024 C C . MET A 1 130 ? 6.91 -34.562 -16.797 1 94.62 130 MET A C 1
ATOM 1026 O O . MET A 1 130 ? 6.203 -34.656 -15.789 1 94.62 130 MET A O 1
ATOM 1030 N N . LYS A 1 131 ? 7.285 -35.562 -17.453 1 91.69 131 LYS A N 1
ATOM 1031 C CA . LYS A 1 131 ? 6.656 -36.875 -17.312 1 91.69 131 LYS A CA 1
ATOM 1032 C C . LYS A 1 131 ? 6.855 -37.438 -15.914 1 91.69 131 LYS A C 1
ATOM 1034 O O . LYS A 1 131 ? 5.984 -38.125 -15.391 1 91.69 131 LYS A O 1
ATOM 1039 N N . ASN A 1 132 ? 7.996 -37.094 -15.297 1 90.56 132 ASN A N 1
ATOM 1040 C CA . ASN A 1 132 ? 8.266 -37.625 -13.969 1 90.56 132 ASN A CA 1
ATOM 1041 C C . ASN A 1 132 ? 7.738 -36.719 -12.867 1 90.56 132 ASN A C 1
ATOM 1043 O O . ASN A 1 132 ? 7.578 -37.156 -11.727 1 90.56 132 ASN A O 1
ATOM 1047 N N . GLY A 1 133 ? 7.5 -35.5 -13.18 1 88.62 133 GLY A N 1
ATOM 1048 C CA . GLY A 1 133 ? 7.078 -34.531 -12.18 1 88.62 133 GLY A CA 1
ATOM 1049 C C . GLY A 1 133 ? 5.57 -34.375 -12.109 1 88.62 133 GLY A C 1
ATOM 1050 O O . GLY A 1 133 ? 5.023 -34.094 -11.039 1 88.62 133 GLY A O 1
ATOM 1051 N N . ILE A 1 134 ? 4.875 -34.562 -13.125 1 86.62 134 ILE A N 1
ATOM 1052 C CA . ILE A 1 134 ? 3.473 -34.156 -13.281 1 86.62 134 ILE A CA 1
ATOM 1053 C C . ILE A 1 134 ? 2.59 -35.156 -12.5 1 86.62 134 ILE A C 1
ATOM 1055 O O . ILE A 1 134 ? 1.464 -34.812 -12.125 1 86.62 134 ILE A O 1
ATOM 1059 N N . PRO A 1 135 ? 3.02 -36.406 -12.258 1 79.31 135 PRO A N 1
ATOM 1060 C CA . PRO A 1 135 ? 2.18 -37.312 -11.469 1 79.31 135 PRO A CA 1
ATOM 1061 C C . PRO A 1 135 ? 1.863 -36.781 -10.078 1 79.31 135 PRO A C 1
ATOM 1063 O O . PRO A 1 135 ? 0.768 -37 -9.562 1 79.31 135 PRO A O 1
ATOM 1066 N N . ALA A 1 136 ? 2.781 -36.094 -9.5 1 77.81 136 ALA A N 1
ATOM 1067 C CA . ALA A 1 136 ? 2.518 -35.5 -8.195 1 77.81 136 ALA A CA 1
ATOM 1068 C C . ALA A 1 136 ? 1.378 -34.469 -8.281 1 77.81 136 ALA A C 1
ATOM 1070 O O . ALA A 1 136 ? 0.521 -34.438 -7.395 1 77.81 136 ALA A O 1
ATOM 1071 N N . LEU A 1 137 ? 1.382 -33.719 -9.289 1 75.38 137 LEU A N 1
ATOM 1072 C CA . LEU A 1 137 ? 0.324 -32.75 -9.516 1 75.38 137 LEU A CA 1
ATOM 1073 C C . LEU A 1 137 ? -0.995 -33.438 -9.852 1 75.38 137 LEU A C 1
ATOM 1075 O O . LEU A 1 137 ? -2.051 -33.031 -9.344 1 75.38 137 LEU A O 1
ATOM 1079 N N . TYR A 1 138 ? -0.832 -34.438 -10.633 1 70.5 138 TYR A N 1
ATOM 1080 C CA . TYR A 1 138 ? -2.006 -35.188 -11.078 1 70.5 138 TYR A CA 1
ATOM 1081 C C . TYR A 1 138 ? -2.705 -35.844 -9.906 1 70.5 138 TYR A C 1
ATOM 1083 O O . TYR A 1 138 ? -3.936 -35.844 -9.828 1 70.5 138 TYR A O 1
ATOM 1091 N N . GLN A 1 139 ? -1.901 -36.375 -9.055 1 67.44 139 GLN A N 1
ATOM 1092 C CA . GLN A 1 139 ? -2.455 -37.125 -7.922 1 67.44 139 GLN A CA 1
ATOM 1093 C C . GLN A 1 139 ? -3.061 -36.188 -6.891 1 67.44 139 GLN A C 1
ATOM 1095 O O . GLN A 1 139 ? -3.977 -36.562 -6.156 1 67.44 139 GLN A O 1
ATOM 1100 N N . THR A 1 140 ? -2.426 -35.062 -6.805 1 60.69 140 THR A N 1
ATOM 1101 C CA . THR A 1 140 ? -2.975 -34.094 -5.867 1 60.69 140 THR A CA 1
ATOM 1102 C C . THR A 1 140 ? -4.148 -33.344 -6.488 1 60.69 140 THR A C 1
ATOM 1104 O O . THR A 1 140 ? -4.914 -32.688 -5.781 1 60.69 140 THR A O 1
ATOM 1107 N N . GLU A 1 141 ? -4.18 -33.375 -7.723 1 54.44 141 GLU A N 1
ATOM 1108 C CA . GLU A 1 141 ? -5.234 -32.719 -8.477 1 54.44 141 GLU A CA 1
ATOM 1109 C C . GLU A 1 141 ? -6.43 -33.625 -8.695 1 54.44 141 GLU A C 1
ATOM 1111 O O . GLU A 1 141 ? -7.414 -33.25 -9.328 1 54.44 141 GLU A O 1
ATOM 1116 N N . LYS A 1 142 ? -6.184 -34.938 -8.359 1 46.38 142 LYS A N 1
ATOM 1117 C CA . LYS A 1 142 ? -7.277 -35.75 -8.914 1 46.38 142 LYS A CA 1
ATOM 1118 C C . LYS A 1 142 ? -8.602 -35 -8.836 1 46.38 142 LYS A C 1
ATOM 1120 O O . LYS A 1 142 ? -9.156 -34.812 -7.75 1 46.38 142 LYS A O 1
ATOM 1125 N N . LEU A 1 143 ? -8.617 -33.906 -9.641 1 45.31 143 LEU A N 1
ATOM 1126 C CA . LEU A 1 143 ? -9.367 -32.906 -10.359 1 45.31 143 LEU A CA 1
ATOM 1127 C C . LEU A 1 143 ? -10.633 -33.5 -10.977 1 45.31 143 LEU A C 1
ATOM 1129 O O . LEU A 1 143 ? -10.727 -33.625 -12.203 1 45.31 143 LEU A O 1
ATOM 1133 N N . ARG A 1 144 ? -11.031 -34.469 -10.539 1 45.84 144 ARG A N 1
ATOM 1134 C CA . ARG A 1 144 ? -12.211 -34.906 -11.289 1 45.84 144 ARG A CA 1
ATOM 1135 C C . ARG A 1 144 ? -13.164 -33.75 -11.531 1 45.84 144 ARG A C 1
ATOM 1137 O O . ARG A 1 144 ? -13.875 -33.719 -12.531 1 45.84 144 ARG A O 1
ATOM 1144 N N . GLU A 1 145 ? -13.125 -32.781 -10.586 1 50.97 145 GLU A N 1
ATOM 1145 C CA . GLU A 1 145 ? -14.078 -31.719 -10.852 1 50.97 145 GLU A CA 1
ATOM 1146 C C . GLU A 1 145 ? -13.383 -30.484 -11.398 1 50.97 145 GLU A C 1
ATOM 1148 O O . GLU A 1 145 ? -12.422 -30 -10.797 1 50.97 145 GLU A O 1
ATOM 1153 N N . LYS A 1 146 ? -13.609 -30.234 -12.742 1 55.25 146 LYS A N 1
ATOM 1154 C CA . LYS A 1 146 ? -13.156 -29.062 -13.477 1 55.25 146 LYS A CA 1
ATOM 1155 C C . LYS A 1 146 ? -13.055 -27.844 -12.562 1 55.25 146 LYS A C 1
ATOM 1157 O O . LYS A 1 146 ? -12.156 -27.016 -12.719 1 55.25 146 LYS A O 1
ATOM 1162 N N . LYS A 1 147 ? -13.883 -27.969 -11.516 1 58.31 147 LYS A N 1
ATOM 1163 C CA . LYS A 1 147 ? -13.961 -26.812 -10.625 1 58.31 147 LYS A CA 1
ATOM 1164 C C . LYS A 1 147 ? -12.656 -26.625 -9.852 1 58.31 147 LYS A C 1
ATOM 1166 O O . LYS A 1 147 ? -12.211 -25.5 -9.633 1 58.31 147 LYS A O 1
ATOM 1171 N N . TYR A 1 148 ? -11.992 -27.688 -9.648 1 60.91 148 TYR A N 1
ATOM 1172 C CA . TYR A 1 148 ? -10.82 -27.562 -8.789 1 60.91 148 TYR A CA 1
ATOM 1173 C C . TYR A 1 148 ? -9.578 -27.219 -9.602 1 60.91 148 TYR A C 1
ATOM 1175 O O . TYR A 1 148 ? -8.648 -26.609 -9.094 1 60.91 148 TYR A O 1
ATOM 1183 N N . ILE A 1 149 ? -9.617 -27.609 -10.852 1 63 149 ILE A N 1
ATOM 1184 C CA . ILE A 1 149 ? -8.461 -27.328 -11.688 1 63 149 ILE A CA 1
ATOM 1185 C C . ILE A 1 149 ? -8.367 -25.812 -11.93 1 63 149 ILE A C 1
ATOM 1187 O O . ILE A 1 149 ? -7.27 -25.25 -11.961 1 63 149 ILE A O 1
ATOM 1191 N N . PHE A 1 150 ? -9.516 -25.203 -12.047 1 70.75 150 PHE A N 1
ATOM 1192 C CA . PHE A 1 150 ? -9.516 -23.766 -12.273 1 70.75 150 PHE A CA 1
ATOM 1193 C C . PHE A 1 150 ? -9.023 -23.016 -11.039 1 70.75 150 PHE A C 1
ATOM 1195 O O . PHE A 1 150 ? -8.352 -21.984 -11.156 1 70.75 150 PHE A O 1
ATOM 1202 N N . GLN A 1 151 ? -9.305 -23.656 -9.984 1 70.31 151 GLN A N 1
ATOM 1203 C CA . GLN A 1 151 ? -8.859 -23.031 -8.734 1 70.31 151 GLN A CA 1
ATOM 1204 C C . GLN A 1 151 ? -7.332 -22.969 -8.672 1 70.31 151 GLN A C 1
ATOM 1206 O O . GLN A 1 151 ? -6.773 -21.953 -8.234 1 70.31 151 GLN A O 1
ATOM 1211 N N . ARG A 1 152 ? -6.734 -23.953 -9.125 1 72.19 152 ARG A N 1
ATOM 1212 C CA . ARG A 1 152 ? -5.277 -23.969 -9.094 1 72.19 152 ARG A CA 1
ATOM 1213 C C . ARG A 1 152 ? -4.688 -22.906 -10.016 1 72.19 152 ARG A C 1
ATOM 1215 O O . ARG A 1 152 ? -3.67 -22.297 -9.695 1 72.19 152 ARG A O 1
ATOM 1222 N N . ILE A 1 153 ? -5.297 -22.844 -11.109 1 76.62 153 ILE A N 1
ATOM 1223 C CA . ILE A 1 153 ? -4.832 -21.828 -12.062 1 76.62 153 ILE A CA 1
ATOM 1224 C C . ILE A 1 153 ? -5.004 -20.438 -11.469 1 76.62 153 ILE A C 1
ATOM 1226 O O . ILE A 1 153 ? -4.098 -19.609 -11.547 1 76.62 153 ILE A O 1
ATOM 1230 N N . TYR A 1 154 ? -6.129 -20.312 -10.789 1 78.25 154 TYR A N 1
ATOM 1231 C CA . TYR A 1 154 ? -6.391 -19.031 -10.148 1 78.25 154 TYR A CA 1
ATOM 1232 C C . TYR A 1 154 ? -5.391 -18.766 -9.031 1 78.25 154 TYR A C 1
ATOM 1234 O O . TYR A 1 154 ? -4.883 -17.656 -8.891 1 78.25 154 TYR A O 1
ATOM 1242 N N . GLU A 1 155 ? -5.102 -19.75 -8.281 1 79.44 155 GLU A N 1
ATOM 1243 C CA . GLU A 1 155 ? -4.156 -19.609 -7.184 1 79.44 155 GLU A CA 1
ATOM 1244 C C . GLU A 1 155 ? -2.758 -19.266 -7.695 1 79.44 155 GLU A C 1
ATOM 1246 O O . GLU A 1 155 ? -2.033 -18.5 -7.066 1 79.44 155 GLU A O 1
ATOM 1251 N N . THR A 1 156 ? -2.455 -19.891 -8.781 1 84.88 156 THR A N 1
ATOM 1252 C CA . THR A 1 156 ? -1.166 -19.578 -9.391 1 84.88 156 THR A CA 1
ATOM 1253 C C . THR A 1 156 ? -1.123 -18.125 -9.844 1 84.88 156 THR A C 1
ATOM 1255 O O . THR A 1 156 ? -0.13 -17.422 -9.617 1 84.88 156 THR A O 1
ATOM 1258 N N . GLY A 1 157 ? -2.219 -17.734 -10.453 1 85.94 157 GLY A N 1
ATOM 1259 C CA . GLY A 1 157 ? -2.303 -16.344 -10.859 1 85.94 157 GLY A CA 1
ATOM 1260 C C . GLY A 1 157 ? -2.211 -15.375 -9.688 1 85.94 157 GLY A C 1
ATOM 1261 O O . GLY A 1 157 ? -1.55 -14.344 -9.781 1 85.94 157 GLY A O 1
ATOM 1262 N N . LEU A 1 158 ? -2.861 -15.734 -8.617 1 84.62 158 LEU A N 1
ATOM 1263 C CA . LEU A 1 158 ? -2.844 -14.906 -7.422 1 84.62 158 LEU A CA 1
ATOM 1264 C C . LEU A 1 158 ? -1.452 -14.875 -6.801 1 84.62 158 LEU A C 1
ATOM 1266 O O . LEU A 1 158 ? -1.009 -13.828 -6.312 1 84.62 158 LEU A O 1
ATOM 1270 N N . MET A 1 159 ? -0.847 -16 -6.828 1 88.94 159 MET A N 1
ATOM 1271 C CA . MET A 1 159 ? 0.52 -16.062 -6.316 1 88.94 159 MET A CA 1
ATOM 1272 C C . MET A 1 159 ? 1.454 -15.203 -7.152 1 88.94 159 MET A C 1
ATOM 1274 O O . MET A 1 159 ? 2.291 -14.477 -6.605 1 88.94 159 MET A O 1
ATOM 1278 N N . LEU A 1 160 ? 1.283 -15.211 -8.438 1 92.25 160 LEU A N 1
ATOM 1279 C CA . LEU A 1 160 ? 2.094 -14.391 -9.32 1 92.25 160 LEU A CA 1
ATOM 1280 C C . LEU A 1 160 ? 1.871 -12.906 -9.039 1 92.25 160 LEU A C 1
ATOM 1282 O O . LEU A 1 160 ? 2.83 -12.141 -8.938 1 92.25 160 LEU A O 1
ATOM 1286 N N . ALA A 1 161 ? 0.615 -12.609 -8.922 1 90.19 161 ALA A N 1
ATOM 1287 C CA . ALA A 1 161 ? 0.289 -11.211 -8.641 1 90.19 161 ALA A CA 1
ATOM 1288 C C . ALA A 1 161 ? 0.892 -10.766 -7.312 1 90.19 161 ALA A C 1
ATOM 1290 O O . ALA A 1 161 ? 1.469 -9.68 -7.223 1 90.19 161 ALA A O 1
ATOM 1291 N N . ALA A 1 162 ? 0.793 -11.578 -6.355 1 90 162 ALA A N 1
ATOM 1292 C CA . ALA A 1 162 ? 1.296 -11.234 -5.027 1 90 162 ALA A CA 1
ATOM 1293 C C . ALA A 1 162 ? 2.812 -11.078 -5.039 1 90 162 ALA A C 1
ATOM 1295 O O . ALA A 1 162 ? 3.352 -10.156 -4.418 1 90 162 ALA A O 1
ATOM 1296 N N . THR A 1 163 ? 3.486 -11.906 -5.734 1 94.75 163 THR A N 1
ATOM 1297 C CA . THR A 1 163 ? 4.941 -11.945 -5.672 1 94.75 163 THR A CA 1
ATOM 1298 C C . THR A 1 163 ? 5.555 -10.938 -6.637 1 94.75 163 THR A C 1
ATOM 1300 O O . THR A 1 163 ? 6.586 -10.328 -6.336 1 94.75 163 THR A O 1
ATOM 1303 N N . MET A 1 164 ? 4.902 -10.703 -7.738 1 94.56 164 MET A N 1
ATOM 1304 C CA . MET A 1 164 ? 5.562 -9.922 -8.781 1 94.56 164 MET A CA 1
ATOM 1305 C C . MET A 1 164 ? 5.125 -8.461 -8.727 1 94.56 164 MET A C 1
ATOM 1307 O O . MET A 1 164 ? 5.781 -7.59 -9.305 1 94.56 164 MET A O 1
ATOM 1311 N N . ASP A 1 165 ? 4.039 -8.172 -8.094 1 90.75 165 ASP A N 1
ATOM 1312 C CA . ASP A 1 165 ? 3.574 -6.793 -7.988 1 90.75 165 ASP A CA 1
ATOM 1313 C C . ASP A 1 165 ? 4.621 -5.91 -7.312 1 90.75 165 ASP A C 1
ATOM 1315 O O . ASP A 1 165 ? 5.426 -6.395 -6.516 1 90.75 165 ASP A O 1
ATOM 1319 N N . GLN A 1 166 ? 4.488 -4.621 -7.688 1 86.69 166 GLN A N 1
ATOM 1320 C CA . GLN A 1 166 ? 5.328 -3.67 -6.969 1 86.69 166 GLN A CA 1
ATOM 1321 C C . GLN A 1 166 ? 5.031 -3.691 -5.473 1 86.69 166 GLN A C 1
ATOM 1323 O O . GLN A 1 166 ? 3.875 -3.584 -5.062 1 86.69 166 GLN A O 1
ATOM 1328 N N . GLY A 1 167 ? 6.027 -3.975 -4.699 1 82.38 167 GLY A N 1
ATOM 1329 C CA . GLY A 1 167 ? 5.84 -4.062 -3.258 1 82.38 167 GLY A CA 1
ATOM 1330 C C . GLY A 1 167 ? 5.383 -5.434 -2.799 1 82.38 167 GLY A C 1
ATOM 1331 O O . GLY A 1 167 ? 5.113 -5.637 -1.612 1 82.38 167 GLY A O 1
ATOM 1332 N N . GLY A 1 168 ? 5.215 -6.348 -3.803 1 88.75 168 GLY A N 1
ATOM 1333 C CA . GLY A 1 168 ? 4.871 -7.707 -3.41 1 88.75 168 GLY A CA 1
ATOM 1334 C C . GLY A 1 168 ? 5.875 -8.32 -2.453 1 88.75 168 GLY A C 1
ATOM 1335 O O . GLY A 1 168 ? 5.508 -8.758 -1.36 1 88.75 168 GLY A O 1
ATOM 1336 N N . ILE A 1 169 ? 7.113 -8.328 -2.875 1 92.31 169 ILE A N 1
ATOM 1337 C CA . ILE A 1 169 ? 8.211 -8.672 -1.978 1 92.31 169 ILE A CA 1
ATOM 1338 C C . ILE A 1 169 ? 8.953 -7.406 -1.562 1 92.31 169 ILE A C 1
ATOM 1340 O O . ILE A 1 169 ? 9.648 -6.789 -2.373 1 92.31 169 ILE A O 1
ATOM 1344 N N . LYS A 1 170 ? 8.75 -7.039 -0.362 1 88.69 170 LYS A N 1
ATOM 1345 C CA . LYS A 1 170 ? 9.32 -5.809 0.18 1 88.69 170 LYS A CA 1
ATOM 1346 C C . LYS A 1 170 ? 10.633 -6.09 0.917 1 88.69 170 LYS A C 1
ATOM 1348 O O . LYS A 1 170 ? 10.758 -7.102 1.606 1 88.69 170 LYS A O 1
ATOM 1353 N N . ILE A 1 171 ? 11.57 -5.25 0.682 1 89.5 171 ILE A N 1
ATOM 1354 C CA . ILE A 1 171 ? 12.797 -5.25 1.475 1 89.5 171 ILE A CA 1
ATOM 1355 C C . ILE A 1 171 ? 12.734 -4.137 2.52 1 89.5 171 ILE A C 1
ATOM 1357 O O . ILE A 1 171 ? 12.594 -2.961 2.176 1 89.5 171 ILE A O 1
ATOM 1361 N N . VAL A 1 172 ? 12.734 -4.535 3.713 1 83.19 172 VAL A N 1
ATOM 1362 C CA . VAL A 1 172 ? 12.633 -3.588 4.82 1 83.19 172 VAL A CA 1
ATOM 1363 C C . VAL A 1 172 ? 13.969 -3.492 5.547 1 83.19 172 VAL A C 1
ATOM 1365 O O . VAL A 1 172 ? 14.508 -4.504 6 1 83.19 172 VAL A O 1
ATOM 1368 N N . GLU A 1 173 ? 14.422 -2.338 5.609 1 82.31 173 GLU A N 1
ATOM 1369 C CA . GLU A 1 173 ? 15.672 -2.111 6.32 1 82.31 173 GLU A CA 1
ATOM 1370 C C . GLU A 1 173 ? 15.422 -1.791 7.793 1 82.31 173 GLU A C 1
ATOM 1372 O O . GLU A 1 173 ? 14.531 -1.006 8.117 1 82.31 173 GLU A O 1
ATOM 1377 N N . ASP A 1 174 ? 16.094 -2.451 8.609 1 80.25 174 ASP A N 1
ATOM 1378 C CA . ASP A 1 174 ? 15.938 -2.266 10.055 1 80.25 174 ASP A CA 1
ATOM 1379 C C . ASP A 1 174 ? 16.344 -0.854 10.469 1 80.25 174 ASP A C 1
ATOM 1381 O O . ASP A 1 174 ? 16.938 -0.117 9.68 1 80.25 174 ASP A O 1
ATOM 1385 N N . ALA A 1 175 ? 15.82 -0.389 11.664 1 68.56 175 ALA A N 1
ATOM 1386 C CA . ALA A 1 175 ? 16.016 0.963 12.172 1 68.56 175 ALA A CA 1
ATOM 1387 C C . ALA A 1 175 ? 17.5 1.215 12.484 1 68.56 175 ALA A C 1
ATOM 1389 O O . ALA A 1 175 ? 18.219 0.302 12.898 1 68.56 175 ALA A O 1
ATOM 1390 N N . GLU A 1 176 ? 17.938 2.365 11.969 1 60.66 176 GLU A N 1
ATOM 1391 C CA . GLU A 1 176 ? 19.297 2.791 12.344 1 60.66 176 GLU A CA 1
ATOM 1392 C C . GLU A 1 176 ? 19.297 3.43 13.727 1 60.66 176 GLU A C 1
ATOM 1394 O O . GLU A 1 176 ? 19.125 4.641 13.859 1 60.66 176 GLU A O 1
ATOM 1399 N N . PHE A 1 177 ? 18.656 2.711 14.672 1 54.94 177 PHE A N 1
ATOM 1400 C CA . PHE A 1 177 ? 18.594 3.4 15.953 1 54.94 177 PHE A CA 1
ATOM 1401 C C . PHE A 1 177 ? 19.984 3.428 16.609 1 54.94 177 PHE A C 1
ATOM 1403 O O . PHE A 1 177 ? 20.781 2.506 16.422 1 54.94 177 PHE A O 1
ATOM 1410 N N . GLU A 1 178 ? 20.375 4.508 16.953 1 47.34 178 GLU A N 1
ATOM 1411 C CA . GLU A 1 178 ? 21.578 4.73 17.734 1 47.34 178 GLU A CA 1
ATOM 1412 C C . GLU A 1 178 ? 21.531 3.967 19.062 1 47.34 178 GLU A C 1
ATOM 1414 O O . GLU A 1 178 ? 20.641 4.199 19.891 1 47.34 178 GLU A O 1
ATOM 1419 N N . ASP A 1 179 ? 21.578 2.611 18.984 1 48.59 179 ASP A N 1
ATOM 1420 C CA . ASP A 1 179 ? 21.672 1.993 20.297 1 48.59 179 ASP A CA 1
ATOM 1421 C C . ASP A 1 179 ? 22.984 2.354 20.984 1 48.59 179 ASP A C 1
ATOM 1423 O O . ASP A 1 179 ? 23.984 2.646 20.297 1 48.59 179 ASP A O 1
ATOM 1427 N N . ASP A 1 180 ? 22.719 2.84 22.172 1 47.56 180 ASP A N 1
ATOM 1428 C CA . ASP A 1 180 ? 23.875 3.248 22.953 1 47.56 180 ASP A CA 1
ATOM 1429 C C . ASP A 1 180 ? 24.75 2.045 23.312 1 47.56 180 ASP A C 1
ATOM 1431 O O . ASP A 1 180 ? 25.609 2.133 24.188 1 47.56 180 ASP A O 1
ATOM 1435 N N . ARG A 1 181 ? 24.453 0.948 22.656 1 56.75 181 ARG A N 1
ATOM 1436 C CA . ARG A 1 181 ? 25.172 -0.244 23.094 1 56.75 181 ARG A CA 1
ATOM 1437 C C . ARG A 1 181 ? 26.672 -0.099 22.859 1 56.75 181 ARG A C 1
ATOM 1439 O O . ARG A 1 181 ? 27.484 -0.576 23.656 1 56.75 181 ARG A O 1
ATOM 1446 N N . PHE A 1 182 ? 26.781 0.723 21.781 1 63.09 182 PHE A N 1
ATOM 1447 C CA . PHE A 1 182 ? 28.203 0.818 21.422 1 63.09 182 PHE A CA 1
ATOM 1448 C C . PHE A 1 182 ? 28.781 2.145 21.891 1 63.09 182 PHE A C 1
ATOM 1450 O O . PHE A 1 182 ? 29.984 2.393 21.719 1 63.09 182 PHE A O 1
ATOM 1457 N N . LEU A 1 183 ? 27.828 2.877 22.469 1 65.75 183 LEU A N 1
ATOM 1458 C CA . LEU A 1 183 ? 28.281 4.223 22.812 1 65.75 183 LEU A CA 1
ATOM 1459 C C . LEU A 1 183 ? 29.453 4.172 23.781 1 65.75 183 LEU A C 1
ATOM 1461 O O . LEU A 1 183 ? 30.453 4.863 23.578 1 65.75 183 LEU A O 1
ATOM 1465 N N . LEU A 1 184 ? 29.281 3.32 24.844 1 66.88 184 LEU A N 1
ATOM 1466 C CA . LEU A 1 184 ? 30.359 3.238 25.828 1 66.88 184 LEU A CA 1
ATOM 1467 C C . LEU A 1 184 ? 31.656 2.789 25.172 1 66.88 184 LEU A C 1
ATOM 1469 O O . LEU A 1 184 ? 32.719 3.371 25.422 1 66.88 184 LEU A O 1
ATOM 1473 N N . GLU A 1 185 ? 31.5 1.765 24.359 1 74.81 185 GLU A N 1
ATOM 1474 C CA . GLU A 1 185 ? 32.688 1.238 23.688 1 74.81 185 GLU A CA 1
ATOM 1475 C C . GLU A 1 185 ? 33.312 2.287 22.766 1 74.81 185 GLU A C 1
ATOM 1477 O O . GLU A 1 185 ? 34.531 2.441 22.734 1 74.81 185 GLU A O 1
ATOM 1482 N N . VAL A 1 186 ? 32.469 2.98 22.094 1 74.25 186 VAL A N 1
ATOM 1483 C CA . VAL A 1 186 ? 32.938 3.986 21.156 1 74.25 186 VAL A CA 1
ATOM 1484 C C . VAL A 1 186 ? 33.562 5.156 21.922 1 74.25 186 VAL A C 1
ATOM 1486 O O . VAL A 1 186 ? 34.625 5.664 21.547 1 74.25 186 VAL A O 1
ATOM 1489 N N . LEU A 1 187 ? 32.906 5.527 23 1 73.06 187 LEU A N 1
ATOM 1490 C CA . LEU A 1 187 ? 33.438 6.617 23.812 1 73.06 187 LEU A CA 1
ATOM 1491 C C . LEU A 1 187 ? 34.812 6.25 24.391 1 73.06 187 LEU A C 1
ATOM 1493 O O . LEU A 1 187 ? 35.719 7.07 24.391 1 73.06 187 LEU A O 1
ATOM 1497 N N . GLN A 1 188 ? 34.875 5.012 24.844 1 75.25 188 GLN A N 1
ATOM 1498 C CA . GLN A 1 188 ? 36.156 4.531 25.375 1 75.25 188 GLN A CA 1
ATOM 1499 C C . GLN A 1 188 ? 37.219 4.512 24.297 1 75.25 188 GLN A C 1
ATOM 1501 O O . GLN A 1 188 ? 38.375 4.855 24.562 1 75.25 188 GLN A O 1
ATOM 1506 N N . LYS A 1 189 ? 36.75 4.141 23.141 1 80.75 189 LYS A N 1
ATOM 1507 C CA . LYS A 1 189 ? 37.719 4.055 22.031 1 80.75 189 LYS A CA 1
ATOM 1508 C C . LYS A 1 189 ? 38.156 5.441 21.578 1 80.75 189 LYS A C 1
ATOM 1510 O O . LYS A 1 189 ? 39.344 5.656 21.312 1 80.75 189 LYS A O 1
ATOM 1515 N N . LEU A 1 190 ? 37.25 6.336 21.531 1 79.06 190 LEU A N 1
ATOM 1516 C CA . LEU A 1 190 ? 37.531 7.648 20.969 1 79.06 190 LEU A CA 1
ATOM 1517 C C . LEU A 1 190 ? 38.188 8.562 21.984 1 79.06 190 LEU A C 1
ATOM 1519 O O . LEU A 1 190 ? 38.906 9.508 21.625 1 79.06 190 LEU A O 1
ATOM 1523 N N . ASP A 1 191 ? 37.844 8.273 23.234 1 72.81 191 ASP A N 1
ATOM 1524 C CA . ASP A 1 191 ? 38.438 9.062 24.312 1 72.81 191 ASP A CA 1
ATOM 1525 C C . ASP A 1 191 ? 39.594 8.312 24.969 1 72.81 191 ASP A C 1
ATOM 1527 O O . ASP A 1 191 ? 39.406 7.605 25.953 1 72.81 191 ASP A O 1
ATOM 1531 N N . SER A 1 192 ? 40.75 8.562 24.375 1 73 192 SER A N 1
ATOM 1532 C CA . SER A 1 192 ? 41.906 7.832 24.844 1 73 192 SER A CA 1
ATOM 1533 C C . SER A 1 192 ? 42.312 8.25 26.266 1 73 192 SER A C 1
ATOM 1535 O O . SER A 1 192 ? 42.969 7.496 26.984 1 73 192 SER A O 1
ATOM 1537 N N . GLU A 1 193 ? 41.906 9.516 26.609 1 72.31 193 GLU A N 1
ATOM 1538 C CA . GLU A 1 193 ? 42.344 10.016 27.906 1 72.31 193 GLU A CA 1
ATOM 1539 C C . GLU A 1 193 ? 41.25 9.805 28.969 1 72.31 193 GLU A C 1
ATOM 1541 O O . GLU A 1 193 ? 41.531 9.961 30.172 1 72.31 193 GLU A O 1
ATOM 1546 N N . GLY A 1 194 ? 40.031 9.531 28.484 1 68 194 GLY A N 1
ATOM 1547 C CA . GLY A 1 194 ? 38.938 9.414 29.422 1 68 194 GLY A CA 1
ATOM 1548 C C . GLY A 1 194 ? 38.5 7.98 29.656 1 68 194 GLY A C 1
ATOM 1549 O O . GLY A 1 194 ? 38.875 7.082 28.891 1 68 194 GLY A O 1
ATOM 1550 N N . GLN A 1 195 ? 38.125 7.793 30.922 1 74.25 195 GLN A N 1
ATOM 1551 C CA . GLN A 1 195 ? 37.438 6.531 31.219 1 74.25 195 GLN A CA 1
ATOM 1552 C C . GLN A 1 195 ? 35.938 6.715 31.297 1 74.25 195 GLN A C 1
ATOM 1554 O O . GLN A 1 195 ? 35.469 7.66 31.938 1 74.25 195 GLN A O 1
ATOM 1559 N N . TRP A 1 196 ? 35.25 5.996 30.344 1 70.38 196 TRP A N 1
ATOM 1560 C CA . TRP A 1 196 ? 33.812 6.109 30.281 1 70.38 196 TRP A CA 1
ATOM 1561 C C . TRP A 1 196 ? 33.125 4.898 30.938 1 70.38 196 TRP A C 1
ATOM 1563 O O . TRP A 1 196 ? 33.625 3.777 30.828 1 70.38 196 TRP A O 1
ATOM 1573 N N . GLN A 1 197 ? 32.344 5.129 31.828 1 66.31 197 GLN A N 1
ATOM 1574 C CA . GLN A 1 197 ? 31.547 4.062 32.438 1 66.31 197 GLN A CA 1
ATOM 1575 C C . GLN A 1 197 ? 30.047 4.316 32.312 1 66.31 197 GLN A C 1
ATOM 1577 O O . GLN A 1 197 ? 29.625 5.465 32.188 1 66.31 197 GLN A O 1
ATOM 1582 N N . ARG A 1 198 ? 29.328 3.205 31.938 1 61.44 198 ARG A N 1
ATOM 1583 C CA . ARG A 1 198 ? 27.875 3.316 31.891 1 61.44 198 ARG A CA 1
ATOM 1584 C C . ARG A 1 198 ? 27.312 3.488 33.312 1 61.44 198 ARG A C 1
ATOM 1586 O O . ARG A 1 198 ? 27.609 2.705 34.188 1 61.44 198 ARG A O 1
ATOM 1593 N N . GLN A 1 199 ? 26.969 4.539 33.656 1 52.09 199 GLN A N 1
ATOM 1594 C CA . GLN A 1 199 ? 26.281 4.781 34.906 1 52.09 199 GLN A CA 1
ATOM 1595 C C . GLN A 1 199 ? 24.781 4.949 34.688 1 52.09 199 GLN A C 1
ATOM 1597 O O . GLN A 1 199 ? 24.328 6.02 34.281 1 52.09 199 GLN A O 1
ATOM 1602 N N . GLY A 1 200 ? 24.031 3.85 34.812 1 44.72 200 GLY A N 1
ATOM 1603 C CA . GLY A 1 200 ? 22.609 3.82 34.469 1 44.72 200 GLY A CA 1
ATOM 1604 C C . GLY A 1 200 ? 22.375 3.729 33 1 44.72 200 GLY A C 1
ATOM 1605 O O . GLY A 1 200 ? 22.875 2.814 32.312 1 44.72 200 GLY A O 1
ATOM 1606 N N . ARG A 1 201 ? 21.656 4.598 32.562 1 44.25 201 ARG A N 1
ATOM 1607 C CA . ARG A 1 201 ? 21.328 4.625 31.125 1 44.25 201 ARG A CA 1
ATOM 1608 C C . ARG A 1 201 ? 22.234 5.602 30.375 1 44.25 201 ARG A C 1
ATOM 1610 O O . ARG A 1 201 ? 22.047 5.844 29.188 1 44.25 201 ARG A O 1
ATOM 1617 N N . CYS A 1 202 ? 23.203 6.195 31.016 1 44.84 202 CYS A N 1
ATOM 1618 C CA . CYS A 1 202 ? 24.109 7.188 30.453 1 44.84 202 CYS A CA 1
ATOM 1619 C C . CYS A 1 202 ? 25.547 6.668 30.438 1 44.84 202 CYS A C 1
ATOM 1621 O O . CYS A 1 202 ? 25.891 5.781 31.234 1 44.84 202 CYS A O 1
ATOM 1623 N N . CYS A 1 203 ? 26.281 7.094 29.422 1 61.22 203 CYS A N 1
ATOM 1624 C CA . CYS A 1 203 ? 27.719 6.902 29.422 1 61.22 203 CYS A CA 1
ATOM 1625 C C . CYS A 1 203 ? 28.438 8.125 29.984 1 61.22 203 CYS A C 1
ATOM 1627 O O . CYS A 1 203 ? 28.281 9.234 29.469 1 61.22 203 CYS A O 1
ATOM 1629 N N . CYS A 1 204 ? 28.922 7.977 31.172 1 59.84 204 CYS A N 1
ATOM 1630 C CA . CYS A 1 204 ? 29.594 9.07 31.859 1 59.84 204 CYS A CA 1
ATOM 1631 C C . CYS A 1 204 ? 31.109 8.898 31.828 1 59.84 204 CYS A C 1
ATOM 1633 O O . CYS A 1 204 ? 31.609 7.781 31.953 1 59.84 204 CYS A O 1
ATOM 1635 N N . ARG A 1 205 ? 31.688 10.023 31.578 1 63.56 205 ARG A N 1
ATOM 1636 C CA . ARG A 1 205 ? 33.156 10.055 31.688 1 63.56 205 ARG A CA 1
ATOM 1637 C C . ARG A 1 205 ? 33.594 10.078 33.156 1 63.56 205 ARG A C 1
ATOM 1639 O O . ARG A 1 205 ? 33.25 11.008 33.875 1 63.56 205 ARG A O 1
ATOM 1646 N N . THR A 1 206 ? 34.125 9.078 33.719 1 66.5 206 THR A N 1
ATOM 1647 C CA . THR A 1 206 ? 34.438 8.922 35.125 1 66.5 206 THR A CA 1
ATOM 1648 C C . THR A 1 206 ? 35.875 9.352 35.375 1 66.5 206 THR A C 1
ATOM 1650 O O . THR A 1 206 ? 36.25 9.602 36.531 1 66.5 206 THR A O 1
ATOM 1653 N N . ALA A 1 207 ? 36.719 9.273 34.406 1 65.31 207 ALA A N 1
ATOM 1654 C CA . ALA A 1 207 ? 38.125 9.672 34.594 1 65.31 207 ALA A CA 1
ATOM 1655 C C . ALA A 1 207 ? 38.688 10.336 33.344 1 65.31 207 ALA A C 1
ATOM 1657 O O . ALA A 1 207 ? 38.188 10.117 32.25 1 65.31 207 ALA A O 1
ATOM 1658 N N . GLY A 1 208 ? 39.594 11.242 33.406 1 62.88 208 GLY A N 1
ATOM 1659 C CA . GLY A 1 208 ? 40.312 11.906 32.312 1 62.88 208 GLY A CA 1
ATOM 1660 C C . GLY A 1 208 ? 40 13.391 32.219 1 62.88 208 GLY A C 1
ATOM 1661 O O . GLY A 1 208 ? 39.031 13.867 32.844 1 62.88 208 GLY A O 1
ATOM 1662 N N . ASN A 1 209 ? 40.812 14.297 31.641 1 53.72 209 ASN A N 1
ATOM 1663 C CA . ASN A 1 209 ? 40.656 15.742 31.516 1 53.72 209 ASN A CA 1
ATOM 1664 C C . ASN A 1 209 ? 39.562 16.109 30.516 1 53.72 209 ASN A C 1
ATOM 1666 O O . ASN A 1 209 ? 39.594 15.625 29.375 1 53.72 209 ASN A O 1
ATOM 1670 N N . SER A 1 210 ? 38.375 16.375 30.969 1 51.44 210 SER A N 1
ATOM 1671 C CA . SER A 1 210 ? 37.062 16.688 30.391 1 51.44 210 SER A CA 1
ATOM 1672 C C . SER A 1 210 ? 37.219 17.641 29.203 1 51.44 210 SER A C 1
ATOM 1674 O O . SER A 1 210 ? 36.219 18.078 28.641 1 51.44 210 SER A O 1
ATOM 1676 N N . LYS A 1 211 ? 38.375 18.094 28.812 1 53.16 211 LYS A N 1
ATOM 1677 C CA . LYS A 1 211 ? 38.312 19.344 28.062 1 53.16 211 LYS A CA 1
ATOM 1678 C C . LYS A 1 211 ? 37.781 19.078 26.641 1 53.16 211 LYS A C 1
ATOM 1680 O O . LYS A 1 211 ? 37.344 20 25.969 1 53.16 211 LYS A O 1
ATOM 1685 N N . THR A 1 212 ? 38.125 18 25.984 1 50.31 212 THR A N 1
ATOM 1686 C CA . THR A 1 212 ? 37.781 18.016 24.562 1 50.31 212 THR A CA 1
ATOM 1687 C C . THR A 1 212 ? 36.594 17.125 24.281 1 50.31 212 THR A C 1
ATOM 1689 O O . THR A 1 212 ? 36.625 15.914 24.484 1 50.31 212 THR A O 1
ATOM 1692 N N . PRO A 1 213 ? 35.469 17.688 24.125 1 51.31 213 PRO A N 1
ATOM 1693 C CA . PRO A 1 213 ? 34.281 16.922 23.766 1 51.31 213 PRO A CA 1
ATOM 1694 C C . PRO A 1 213 ? 34.469 16.094 22.5 1 51.31 213 PRO A C 1
ATOM 1696 O O . PRO A 1 213 ? 35.188 16.516 21.594 1 51.31 213 PRO A O 1
ATOM 1699 N N . ILE A 1 214 ? 34.312 14.711 22.688 1 62.97 214 ILE A N 1
ATOM 1700 C CA . ILE A 1 214 ? 34.375 13.836 21.531 1 62.97 214 ILE A CA 1
ATOM 1701 C C . ILE A 1 214 ? 33.406 14.312 20.469 1 62.97 214 ILE A C 1
ATOM 1703 O O . ILE A 1 214 ? 32.25 14.641 20.781 1 62.97 214 ILE A O 1
ATOM 1707 N N . ASP A 1 215 ? 33.906 14.445 19.266 1 59.66 215 ASP A N 1
ATOM 1708 C CA . ASP A 1 215 ? 33.062 14.852 18.141 1 59.66 215 ASP A CA 1
ATOM 1709 C C . ASP A 1 215 ? 31.875 13.906 17.969 1 59.66 215 ASP A C 1
ATOM 1711 O O . ASP A 1 215 ? 32.062 12.711 17.75 1 59.66 215 ASP A O 1
ATOM 1715 N N . PRO A 1 216 ? 30.766 14.375 18.234 1 58.25 216 PRO A N 1
ATOM 1716 C CA . PRO A 1 216 ? 29.594 13.523 18.094 1 58.25 216 PRO A CA 1
ATOM 1717 C C . PRO A 1 216 ? 29.547 12.82 16.734 1 58.25 216 PRO A C 1
ATOM 1719 O O . PRO A 1 216 ? 29.047 11.695 16.641 1 58.25 216 PRO A O 1
ATOM 1722 N N . ALA A 1 217 ? 30.094 13.492 15.727 1 60.91 217 ALA A N 1
ATOM 1723 C CA . ALA A 1 217 ? 30.109 12.875 14.398 1 60.91 217 ALA A CA 1
ATOM 1724 C C . ALA A 1 217 ? 31 11.625 14.391 1 60.91 217 ALA A C 1
ATOM 1726 O O . ALA A 1 217 ? 30.656 10.625 13.75 1 60.91 217 ALA A O 1
ATOM 1727 N N . LEU A 1 218 ? 32.094 11.805 15.133 1 71.44 218 LEU A N 1
ATOM 1728 C CA . LEU A 1 218 ? 33 10.672 15.234 1 71.44 218 LEU A CA 1
ATOM 1729 C C . LEU A 1 218 ? 32.344 9.531 16.031 1 71.44 218 LEU A C 1
ATOM 1731 O O . LEU A 1 218 ? 32.531 8.359 15.688 1 71.44 218 LEU A O 1
ATOM 1735 N N . ILE A 1 219 ? 31.672 9.914 17.078 1 64.19 219 ILE A N 1
ATOM 1736 C CA . ILE A 1 219 ? 30.969 8.914 17.875 1 64.19 219 ILE A CA 1
ATOM 1737 C C . ILE A 1 219 ? 29.969 8.172 17 1 64.19 219 ILE A C 1
ATOM 1739 O O . ILE A 1 219 ? 29.922 6.938 16.984 1 64.19 219 ILE A O 1
ATOM 1743 N N . ARG A 1 220 ? 29.328 8.844 16.25 1 61.47 220 ARG A N 1
ATOM 1744 C CA . ARG A 1 220 ? 28.328 8.242 15.383 1 61.47 220 ARG A CA 1
ATOM 1745 C C . ARG A 1 220 ? 28.969 7.332 14.344 1 61.47 220 ARG A C 1
ATOM 1747 O O . ARG A 1 220 ? 28.469 6.227 14.094 1 61.47 220 ARG A O 1
ATOM 1754 N N . ALA A 1 221 ? 29.969 7.848 13.781 1 68.31 221 ALA A N 1
ATOM 1755 C CA . ALA A 1 221 ? 30.672 7.078 12.758 1 68.31 221 ALA A CA 1
ATOM 1756 C C . ALA A 1 221 ? 31.188 5.758 13.32 1 68.31 221 ALA A C 1
ATOM 1758 O O . ALA A 1 221 ? 31.062 4.711 12.672 1 68.31 221 ALA A O 1
ATOM 1759 N N . GLU A 1 222 ? 31.766 5.898 14.492 1 72.31 222 GLU A N 1
ATOM 1760 C CA . GLU A 1 222 ? 32.312 4.699 15.102 1 72.31 222 GLU A CA 1
ATOM 1761 C C . GLU A 1 222 ? 31.219 3.727 15.531 1 72.31 222 GLU A C 1
ATOM 1763 O O . GLU A 1 222 ? 31.391 2.51 15.43 1 72.31 222 GLU A O 1
ATOM 1768 N N . ILE A 1 223 ? 30.172 4.328 16 1 66.81 223 ILE A N 1
ATOM 1769 C CA . ILE A 1 223 ? 29.047 3.48 16.391 1 66.81 223 ILE A CA 1
ATOM 1770 C C . ILE A 1 223 ? 28.484 2.766 15.164 1 66.81 223 ILE A C 1
ATOM 1772 O O . ILE A 1 223 ? 28.203 1.568 15.211 1 66.81 223 ILE A O 1
ATOM 1776 N N . GLU A 1 224 ? 28.391 3.467 14.125 1 67.06 224 GLU A N 1
ATOM 1777 C CA . GLU A 1 224 ? 27.875 2.885 12.891 1 67.06 224 GLU A CA 1
ATOM 1778 C C . GLU A 1 224 ? 28.781 1.773 12.383 1 67.06 224 GLU A C 1
ATOM 1780 O O . GLU A 1 224 ? 28.312 0.759 11.867 1 67.06 224 GLU A O 1
ATOM 1785 N N . LYS A 1 225 ? 30.094 2.031 12.508 1 70.06 225 LYS A N 1
ATOM 1786 C CA . LYS A 1 225 ? 31.062 1.012 12.117 1 70.06 225 LYS A CA 1
ATOM 1787 C C . LYS A 1 225 ? 30.875 -0.267 12.922 1 70.06 225 LYS A C 1
ATOM 1789 O O . LYS A 1 225 ? 30.953 -1.37 12.383 1 70.06 225 LYS A O 1
ATOM 1794 N N . LEU A 1 226 ? 30.688 0.003 14.211 1 68.19 226 LEU A N 1
ATOM 1795 C CA . LEU A 1 226 ? 30.547 -1.146 15.102 1 68.19 226 LEU A CA 1
ATOM 1796 C C . LEU A 1 226 ? 29.172 -1.798 14.93 1 68.19 226 LEU A C 1
ATOM 1798 O O . LEU A 1 226 ? 29.047 -3.018 15.055 1 68.19 226 LEU A O 1
ATOM 1802 N N . ARG A 1 227 ? 28.25 -0.997 14.836 1 64.5 227 ARG A N 1
ATOM 1803 C CA . ARG A 1 227 ? 26.875 -1.484 14.734 1 64.5 227 ARG A CA 1
ATOM 1804 C C . ARG A 1 227 ? 26.672 -2.258 13.43 1 64.5 227 ARG A C 1
ATOM 1806 O O . ARG A 1 227 ? 25.875 -3.193 13.383 1 64.5 227 ARG A O 1
ATOM 1813 N N . GLY A 1 228 ? 27.359 -2.043 12.484 1 66.25 228 GLY A N 1
ATOM 1814 C CA . GLY A 1 228 ? 27.172 -2.664 11.188 1 66.25 228 GLY A CA 1
ATOM 1815 C C . GLY A 1 228 ? 25.953 -2.145 10.453 1 66.25 228 GLY A C 1
ATOM 1816 O O . GLY A 1 228 ? 25.141 -1.398 11.016 1 66.25 228 GLY A O 1
ATOM 1817 N N . LYS A 1 229 ? 25.812 -2.426 9.219 1 70.31 229 LYS A N 1
ATOM 1818 C CA . LYS A 1 229 ? 24.672 -2.014 8.414 1 70.31 229 LYS A CA 1
ATOM 1819 C C . LYS A 1 229 ? 23.391 -2.68 8.898 1 70.31 229 LYS A C 1
ATOM 1821 O O . LYS A 1 229 ? 23.406 -3.832 9.336 1 70.31 229 LYS A O 1
ATOM 1826 N N . PRO A 1 230 ? 22.375 -1.87 9.109 1 77.25 230 PRO A N 1
ATOM 1827 C CA . PRO A 1 230 ? 21.109 -2.498 9.5 1 77.25 230 PRO A CA 1
ATOM 1828 C C . PRO A 1 230 ? 20.734 -3.676 8.602 1 77.25 230 PRO A C 1
ATOM 1830 O O . PRO A 1 230 ? 20.969 -3.633 7.391 1 77.25 230 PRO A O 1
ATOM 1833 N N . LYS A 1 231 ? 20.328 -4.668 9.273 1 83.5 231 LYS A N 1
ATOM 1834 C CA . LYS A 1 231 ? 19.875 -5.836 8.516 1 83.5 231 LYS A CA 1
ATOM 1835 C C . LYS A 1 231 ? 18.656 -5.508 7.656 1 83.5 231 LYS A C 1
ATOM 1837 O O . LYS A 1 231 ? 17.922 -4.574 7.957 1 83.5 231 LYS A O 1
ATOM 1842 N N . ARG A 1 232 ? 18.609 -6.211 6.59 1 88.94 232 ARG A N 1
ATOM 1843 C CA . ARG A 1 232 ? 17.453 -6.105 5.699 1 88.94 232 ARG A CA 1
ATOM 1844 C C . ARG A 1 232 ? 16.594 -7.371 5.758 1 88.94 232 ARG A C 1
ATOM 1846 O O . ARG A 1 232 ? 17.125 -8.477 5.836 1 88.94 232 ARG A O 1
ATOM 1853 N N . TYR A 1 233 ? 15.281 -7.176 5.754 1 89.81 233 TYR A N 1
ATOM 1854 C CA . TYR A 1 233 ? 14.367 -8.305 5.867 1 89.81 233 TYR A CA 1
ATOM 1855 C C . TYR A 1 233 ? 13.406 -8.344 4.684 1 89.81 233 TYR A C 1
ATOM 1857 O O . TYR A 1 233 ? 13.07 -7.305 4.113 1 89.81 233 TYR A O 1
ATOM 1865 N N . LEU A 1 234 ? 13.039 -9.578 4.355 1 91.62 234 LEU A N 1
ATOM 1866 C CA . LEU A 1 234 ? 12 -9.781 3.35 1 91.62 234 LEU A CA 1
ATOM 1867 C C . LEU A 1 234 ? 10.617 -9.812 3.99 1 91.62 234 LEU A C 1
ATOM 1869 O O . LEU A 1 234 ? 10.445 -10.398 5.062 1 91.62 234 LEU A O 1
ATOM 1873 N N . TRP A 1 235 ? 9.727 -9.125 3.297 1 88.5 235 TRP A N 1
ATOM 1874 C CA . TRP A 1 235 ? 8.336 -9.117 3.754 1 88.5 235 TRP A CA 1
ATOM 1875 C C . TRP A 1 235 ? 7.387 -8.797 2.605 1 88.5 235 TRP A C 1
ATOM 1877 O O . TRP A 1 235 ? 7.766 -8.883 1.435 1 88.5 235 TRP A O 1
ATOM 1887 N N . GLY A 1 236 ? 6.105 -8.609 2.996 1 86.69 236 GLY A N 1
ATOM 1888 C CA . GLY A 1 236 ? 5.113 -8.25 1.994 1 86.69 236 GLY A CA 1
ATOM 1889 C C . GLY A 1 236 ? 4.188 -9.398 1.634 1 86.69 236 GLY A C 1
ATOM 1890 O O . GLY A 1 236 ? 4.398 -10.531 2.068 1 86.69 236 GLY A O 1
ATOM 1891 N N . LYS A 1 237 ? 3.217 -9.102 0.826 1 86.94 237 LYS A N 1
ATOM 1892 C CA . LYS A 1 237 ? 2.221 -10.094 0.416 1 86.94 237 LYS A CA 1
ATOM 1893 C C . LYS A 1 237 ? 2.863 -11.219 -0.393 1 86.94 237 LYS A C 1
ATOM 1895 O O . LYS A 1 237 ? 2.467 -12.375 -0.274 1 86.94 237 LYS A O 1
ATOM 1900 N N . GLY A 1 238 ? 3.789 -10.805 -1.217 1 92.69 238 GLY A N 1
ATOM 1901 C CA . GLY A 1 238 ? 4.465 -11.797 -2.029 1 92.69 238 GLY A CA 1
ATOM 1902 C C . GLY A 1 238 ? 5.316 -12.758 -1.216 1 92.69 238 GLY A C 1
ATOM 1903 O O . GLY A 1 238 ? 5.395 -13.945 -1.526 1 92.69 238 GLY A O 1
ATOM 1904 N N . TYR A 1 239 ? 5.922 -12.211 -0.158 1 93.94 239 TYR A N 1
ATOM 1905 C CA . TYR A 1 239 ? 6.703 -13.047 0.745 1 93.94 239 TYR A CA 1
ATOM 1906 C C . TYR A 1 239 ? 5.82 -14.094 1.425 1 93.94 239 TYR A C 1
ATOM 1908 O O . TYR A 1 239 ? 6.156 -15.273 1.449 1 93.94 239 TYR A O 1
ATOM 1916 N N . ILE A 1 240 ? 4.719 -13.703 1.931 1 89.75 240 ILE A N 1
ATOM 1917 C CA . ILE A 1 240 ? 3.799 -14.586 2.639 1 89.75 240 ILE A CA 1
ATOM 1918 C C . ILE A 1 240 ? 3.223 -15.617 1.669 1 89.75 240 ILE A C 1
ATOM 1920 O O . ILE A 1 240 ? 3.109 -16.797 2.004 1 89.75 240 ILE A O 1
ATOM 1924 N N . ALA A 1 241 ? 2.865 -15.156 0.495 1 90.56 241 ALA A N 1
ATOM 1925 C CA . ALA A 1 241 ? 2.322 -16.062 -0.514 1 90.56 241 ALA A CA 1
ATOM 1926 C C . ALA A 1 241 ? 3.338 -17.141 -0.885 1 90.56 241 ALA A C 1
ATOM 1928 O O . ALA A 1 241 ? 2.984 -18.312 -1.015 1 90.56 241 ALA A O 1
ATOM 1929 N N . ALA A 1 242 ? 4.574 -16.719 -1.076 1 94.88 242 ALA A N 1
ATOM 1930 C CA . ALA A 1 242 ? 5.625 -17.672 -1.424 1 94.88 242 ALA A CA 1
ATOM 1931 C C . ALA A 1 242 ? 5.84 -18.688 -0.303 1 94.88 242 ALA A C 1
ATOM 1933 O O . ALA A 1 242 ? 5.969 -19.891 -0.558 1 94.88 242 ALA A O 1
ATOM 1934 N N . LYS A 1 243 ? 5.867 -18.234 0.908 1 93.75 243 LYS A N 1
ATOM 1935 C CA . LYS A 1 243 ? 6.035 -19.109 2.057 1 93.75 243 LYS A CA 1
ATOM 1936 C C . LYS A 1 243 ? 4.859 -20.078 2.189 1 93.75 243 LYS A C 1
ATOM 1938 O O . LYS A 1 243 ? 5.031 -21.219 2.6 1 93.75 243 LYS A O 1
ATOM 1943 N N . LYS A 1 244 ? 3.703 -19.547 1.938 1 89.44 244 LYS A N 1
ATOM 1944 C CA . LYS A 1 244 ? 2.514 -20.391 1.974 1 89.44 244 LYS A CA 1
ATOM 1945 C C . LYS A 1 244 ? 2.621 -21.531 0.97 1 89.44 244 LYS A C 1
ATOM 1947 O O . LYS A 1 244 ? 2.32 -22.688 1.297 1 89.44 244 LYS A O 1
ATOM 1952 N N . VAL A 1 245 ? 3.023 -21.219 -0.208 1 91.5 245 VAL A N 1
ATOM 1953 C CA . VAL A 1 245 ? 3.182 -22.234 -1.249 1 91.5 245 VAL A CA 1
ATOM 1954 C C . VAL A 1 245 ? 4.254 -23.234 -0.834 1 91.5 245 VAL A C 1
ATOM 1956 O O . VAL A 1 245 ? 4.098 -24.438 -1.054 1 91.5 245 VAL A O 1
ATOM 1959 N N . ARG A 1 246 ? 5.371 -22.734 -0.23 1 94.94 246 ARG A N 1
ATOM 1960 C CA . ARG A 1 246 ? 6.418 -23.625 0.272 1 94.94 246 ARG A CA 1
ATOM 1961 C C . ARG A 1 246 ? 5.855 -24.625 1.28 1 94.94 246 ARG A C 1
ATOM 1963 O O . ARG A 1 246 ? 6.172 -25.812 1.227 1 94.94 246 ARG A O 1
ATOM 1970 N N . PHE A 1 247 ? 5.039 -24.109 2.127 1 91.12 247 PHE A N 1
ATOM 1971 C CA . PHE A 1 247 ? 4.402 -24.938 3.145 1 91.12 247 PHE A CA 1
ATOM 1972 C C . PHE A 1 247 ? 3.48 -25.969 2.506 1 91.12 247 PHE A C 1
ATOM 1974 O O . PHE A 1 247 ? 3.443 -27.125 2.932 1 91.12 247 PHE A O 1
ATOM 1981 N N . LEU A 1 248 ? 2.768 -25.609 1.493 1 85.94 248 LEU A N 1
ATOM 1982 C CA . LEU A 1 248 ? 1.865 -26.5 0.773 1 85.94 248 LEU A CA 1
ATOM 1983 C C . LEU A 1 248 ? 2.646 -27.594 0.05 1 85.94 248 LEU A C 1
ATOM 1985 O O . LEU A 1 248 ? 2.201 -28.734 -0.012 1 85.94 248 LEU A O 1
ATOM 1989 N N . HIS A 1 249 ? 3.771 -27.25 -0.532 1 91.06 249 HIS A N 1
ATOM 1990 C CA . HIS A 1 249 ? 4.625 -28.234 -1.183 1 91.06 249 HIS A CA 1
ATOM 1991 C C . HIS A 1 249 ? 5.039 -29.328 -0.208 1 91.06 249 HIS A C 1
ATOM 1993 O O . HIS A 1 249 ? 4.953 -30.516 -0.531 1 91.06 249 HIS A O 1
ATOM 1999 N N . ALA A 1 250 ? 5.434 -28.891 0.951 1 90.69 250 ALA A N 1
ATOM 2000 C CA . ALA A 1 250 ? 5.859 -29.844 1.967 1 90.69 250 ALA A CA 1
ATOM 2001 C C . ALA A 1 250 ? 4.688 -30.719 2.432 1 90.69 250 ALA A C 1
ATOM 2003 O O . ALA A 1 250 ? 4.855 -31.906 2.688 1 90.69 250 ALA A O 1
ATOM 2004 N N . SER A 1 251 ? 3.551 -30.109 2.523 1 83.19 251 SER A N 1
ATOM 2005 C CA . SER A 1 251 ? 2.355 -30.844 2.947 1 83.19 251 SER A CA 1
ATOM 2006 C C . SER A 1 251 ? 1.956 -31.891 1.92 1 83.19 251 SER A C 1
ATOM 2008 O O . SER A 1 251 ? 1.598 -33.031 2.283 1 83.19 251 SER A O 1
ATOM 2010 N N . MET A 1 252 ? 2.021 -31.5 0.699 1 83.25 252 MET A N 1
ATOM 2011 C CA . MET A 1 252 ? 1.695 -32.438 -0.372 1 83.25 252 MET A CA 1
ATOM 2012 C C . MET A 1 252 ? 2.689 -33.594 -0.406 1 83.25 252 MET A C 1
ATOM 2014 O O . MET A 1 252 ? 2.301 -34.75 -0.61 1 83.25 252 MET A O 1
ATOM 2018 N N . ARG A 1 253 ? 3.928 -33.281 -0.241 1 88.19 253 ARG A N 1
ATOM 2019 C CA . ARG A 1 253 ? 4.949 -34.312 -0.191 1 88.19 253 ARG A CA 1
ATOM 2020 C C . ARG A 1 253 ? 4.68 -35.281 0.946 1 88.19 253 ARG A C 1
ATOM 2022 O O . ARG A 1 253 ? 4.781 -36.5 0.763 1 88.19 253 ARG A O 1
ATOM 2029 N N . PHE A 1 254 ? 4.312 -34.781 2.047 1 82.81 254 PHE A N 1
ATOM 2030 C CA . PHE A 1 254 ? 4.004 -35.625 3.205 1 82.81 254 PHE A CA 1
ATOM 2031 C C . PHE A 1 254 ? 2.809 -36.531 2.922 1 82.81 254 PHE A C 1
ATOM 2033 O O . PHE A 1 254 ? 2.859 -37.719 3.178 1 82.81 254 PHE A O 1
ATOM 2040 N N . MET A 1 255 ? 1.808 -35.969 2.326 1 77.5 255 MET A N 1
ATOM 2041 C CA . MET A 1 255 ? 0.578 -36.719 2.066 1 77.5 255 MET A CA 1
ATOM 2042 C C . MET A 1 255 ? 0.811 -37.812 1.025 1 77.5 255 MET A C 1
ATOM 2044 O O . MET A 1 255 ? 0.206 -38.875 1.098 1 77.5 255 MET A O 1
ATOM 2048 N N . LEU A 1 256 ? 1.636 -37.531 0.08 1 82.25 256 LEU A N 1
ATOM 2049 C CA . LEU A 1 256 ? 1.891 -38.5 -0.993 1 82.25 256 LEU A CA 1
ATOM 2050 C C . LEU A 1 256 ? 2.846 -39.594 -0.53 1 82.25 256 LEU A C 1
ATOM 2052 O O . LEU A 1 256 ? 2.742 -40.75 -0.97 1 82.25 256 LEU A O 1
ATOM 2056 N N . THR A 1 257 ? 3.752 -39.25 0.337 1 85.25 257 THR A N 1
ATOM 2057 C CA . THR A 1 257 ? 4.777 -40.219 0.725 1 85.25 257 THR A CA 1
ATOM 2058 C C . THR A 1 257 ? 4.348 -41 1.965 1 85.25 257 THR A C 1
ATOM 2060 O O . THR A 1 257 ? 4.879 -42.094 2.244 1 85.25 257 THR A O 1
ATOM 2063 N N . GLN A 1 258 ? 3.416 -40.438 2.686 1 79.94 258 GLN A N 1
ATOM 2064 C CA . GLN A 1 258 ? 2.902 -41.125 3.877 1 79.94 258 GLN A CA 1
ATOM 2065 C C . GLN A 1 258 ? 1.384 -41.25 3.812 1 79.94 258 GLN A C 1
ATOM 2067 O O . GLN A 1 258 ? 0.667 -40.719 4.664 1 79.94 258 GLN A O 1
ATOM 2072 N N . PRO A 1 259 ? 0.873 -42.031 2.873 1 71.75 259 PRO A N 1
ATOM 2073 C CA . PRO A 1 259 ? -0.577 -42.125 2.693 1 71.75 259 PRO A CA 1
ATOM 2074 C C . PRO A 1 259 ? -1.283 -42.719 3.918 1 71.75 259 PRO A C 1
ATOM 2076 O O . PRO A 1 259 ? -2.473 -42.469 4.125 1 71.75 259 PRO A O 1
ATOM 2079 N N . GLY A 1 260 ? -0.635 -43.469 4.766 1 66.75 260 GLY A N 1
ATOM 2080 C CA . GLY A 1 260 ? -1.241 -44.062 5.945 1 66.75 260 GLY A CA 1
ATOM 2081 C C . GLY A 1 260 ? -1.333 -43.094 7.117 1 66.75 260 GLY A C 1
ATOM 2082 O O . GLY A 1 260 ? -1.935 -43.438 8.141 1 66.75 260 GLY A O 1
ATOM 2083 N N . ALA A 1 261 ? -0.742 -41.969 6.875 1 66.88 261 ALA A N 1
ATOM 2084 C CA . ALA A 1 261 ? -0.692 -41.031 8 1 66.88 261 ALA A CA 1
ATOM 2085 C C . ALA A 1 261 ? -2.055 -40.406 8.234 1 66.88 261 ALA A C 1
ATOM 2087 O O . ALA A 1 261 ? -2.309 -39.844 9.312 1 66.88 261 ALA A O 1
ATOM 2088 N N . CYS A 1 262 ? -2.902 -40.5 7.172 1 61.88 262 CYS A N 1
ATOM 2089 C CA . CYS A 1 262 ? -4.25 -39.969 7.332 1 61.88 262 CYS A CA 1
ATOM 2090 C C . CYS A 1 262 ? -5.285 -41.062 7.348 1 61.88 262 CYS A C 1
ATOM 2092 O O . CYS A 1 262 ? -5.188 -42.031 6.574 1 61.88 262 CYS A O 1
ATOM 2094 N N . ARG A 1 263 ? -6.125 -41.031 8.281 1 63.25 263 ARG A N 1
ATOM 2095 C CA . ARG A 1 263 ? -7.203 -42.031 8.336 1 63.25 263 ARG A CA 1
ATOM 2096 C C . ARG A 1 263 ? -8.148 -41.875 7.148 1 63.25 263 ARG A C 1
ATOM 2098 O O . ARG A 1 263 ? -8.484 -40.75 6.758 1 63.25 263 ARG A O 1
ATOM 2105 N N . ALA A 1 264 ? -8.422 -43.062 6.57 1 65.88 264 ALA A N 1
ATOM 2106 C CA . ALA A 1 264 ? -9.375 -43.031 5.465 1 65.88 264 ALA A CA 1
ATOM 2107 C C . ALA A 1 264 ? -10.719 -42.469 5.914 1 65.88 264 ALA A C 1
ATOM 2109 O O . ALA A 1 264 ? -11.188 -42.781 7.012 1 65.88 264 ALA A O 1
ATOM 2110 N N . TRP A 1 265 ? -11.125 -41.5 5.25 1 62 265 TRP A N 1
ATOM 2111 C CA . TRP A 1 265 ? -12.43 -40.938 5.594 1 62 265 TRP A CA 1
ATOM 2112 C C . TRP A 1 265 ? -13.25 -40.656 4.34 1 62 265 TRP A C 1
ATOM 2114 O O . TRP A 1 265 ? -12.719 -40.688 3.227 1 62 265 TRP A O 1
ATOM 2124 N N . GLY A 1 266 ? -14.562 -40.562 4.508 1 62.88 266 GLY A N 1
ATOM 2125 C CA . GLY A 1 266 ? -15.438 -40.219 3.395 1 62.88 266 GLY A CA 1
ATOM 2126 C C . GLY A 1 266 ? -15.727 -41.406 2.492 1 62.88 266 GLY A C 1
ATOM 2127 O O . GLY A 1 266 ? -15.586 -42.562 2.91 1 62.88 266 GLY A O 1
ATOM 2128 N N . ASN A 1 267 ? -16.297 -41.031 1.333 1 65.44 267 ASN A N 1
ATOM 2129 C CA . ASN A 1 267 ? -16.688 -42.062 0.385 1 65.44 267 ASN A CA 1
ATOM 2130 C C . ASN A 1 267 ? -15.539 -42.438 -0.544 1 65.44 267 ASN A C 1
ATOM 2132 O O . ASN A 1 267 ? -15.023 -41.594 -1.276 1 65.44 267 ASN A O 1
ATOM 2136 N N . LYS A 1 268 ? -15.094 -43.656 -0.464 1 73.56 268 LYS A N 1
ATOM 2137 C CA . LYS A 1 268 ? -13.992 -44.156 -1.28 1 73.56 268 LYS A CA 1
ATOM 2138 C C . LYS A 1 268 ? -14.344 -44.125 -2.764 1 73.56 268 LYS A C 1
ATOM 2140 O O . LYS A 1 268 ? -13.492 -43.781 -3.602 1 73.56 268 LYS A O 1
ATOM 2145 N N . GLU A 1 269 ? -15.641 -44.406 -3.076 1 72.19 269 GLU A N 1
ATOM 2146 C CA . GLU A 1 269 ? -16.062 -44.562 -4.465 1 72.19 269 GLU A CA 1
ATOM 2147 C C . GLU A 1 269 ? -16.328 -43.188 -5.105 1 72.19 269 GLU A C 1
ATOM 2149 O O . GLU A 1 269 ? -16.062 -43 -6.289 1 72.19 269 GLU A O 1
ATOM 2154 N N . ASN A 1 270 ? -16.844 -42.312 -4.25 1 68.44 270 ASN A N 1
ATOM 2155 C CA . ASN A 1 270 ? -17.156 -41 -4.742 1 68.44 270 ASN A CA 1
ATOM 2156 C C . ASN A 1 270 ? -16.641 -39.906 -3.811 1 68.44 270 ASN A C 1
ATOM 2158 O O . ASN A 1 270 ? -17.406 -39.219 -3.139 1 68.44 270 ASN A O 1
ATOM 2162 N N . PRO A 1 271 ? -15.242 -39.812 -3.855 1 64.69 271 PRO A N 1
ATOM 2163 C CA . PRO A 1 271 ? -14.68 -38.812 -2.951 1 64.69 271 PRO A CA 1
ATOM 2164 C C . PRO A 1 271 ? -15.102 -37.406 -3.316 1 64.69 271 PRO A C 1
ATOM 2166 O O . PRO A 1 271 ? -15.219 -37.062 -4.5 1 64.69 271 PRO A O 1
ATOM 2169 N N . GLN A 1 272 ? -15.422 -36.656 -2.342 1 55.56 272 GLN A N 1
ATOM 2170 C CA . GLN A 1 272 ? -15.938 -35.281 -2.551 1 55.56 272 GLN A CA 1
ATOM 2171 C C . GLN A 1 272 ? -14.812 -34.25 -2.5 1 55.56 272 GLN A C 1
ATOM 2173 O O . GLN A 1 272 ? -15 -33.125 -2.893 1 55.56 272 GLN A O 1
ATOM 2178 N N . SER A 1 273 ? -13.602 -34.688 -1.939 1 56.97 273 SER A N 1
ATOM 2179 C CA . SER A 1 273 ? -12.469 -33.75 -1.846 1 56.97 273 SER A CA 1
ATOM 2180 C C . SER A 1 273 ? -11.148 -34.5 -2.084 1 56.97 273 SER A C 1
ATOM 2182 O O . SER A 1 273 ? -11.086 -35.719 -2.023 1 56.97 273 SER A O 1
ATOM 2184 N N . LEU A 1 274 ? -10.094 -33.688 -2.402 1 60.56 274 LEU A N 1
ATOM 2185 C CA . LEU A 1 274 ? -8.758 -34.219 -2.564 1 60.56 274 LEU A CA 1
ATOM 2186 C C . LEU A 1 274 ? -8.297 -34.938 -1.287 1 60.56 274 LEU A C 1
ATOM 2188 O O . LEU A 1 274 ? -7.68 -36 -1.345 1 60.56 274 LEU A O 1
ATOM 2192 N N . ALA A 1 275 ? -8.625 -34.312 -0.247 1 58.81 275 ALA A N 1
ATOM 2193 C CA . ALA A 1 275 ? -8.219 -34.906 1.033 1 58.81 275 ALA A CA 1
ATOM 2194 C C . ALA A 1 275 ? -8.852 -36.25 1.249 1 58.81 275 ALA A C 1
ATOM 2196 O O . ALA A 1 275 ? -8.211 -37.188 1.767 1 58.81 275 ALA A O 1
ATOM 2197 N N . GLU A 1 276 ? -10.094 -36.375 0.837 1 63.84 276 GLU A N 1
ATOM 2198 C CA . GLU A 1 276 ? -10.797 -37.656 0.911 1 63.84 276 GLU A CA 1
ATOM 2199 C C . GLU A 1 276 ? -10.141 -38.688 0.007 1 63.84 276 GLU A C 1
ATOM 2201 O O . GLU A 1 276 ? -9.922 -39.844 0.421 1 63.84 276 GLU A O 1
ATOM 2206 N N . THR A 1 277 ? -9.844 -38.25 -1.138 1 66.25 277 THR A N 1
ATOM 2207 C CA . THR A 1 277 ? -9.203 -39.156 -2.096 1 66.25 277 THR A CA 1
ATOM 2208 C C . THR A 1 277 ? -7.859 -39.625 -1.563 1 66.25 277 THR A C 1
ATOM 2210 O O . THR A 1 277 ? -7.555 -40.812 -1.624 1 66.25 277 THR A O 1
ATOM 2213 N N . MET A 1 278 ? -7.164 -38.75 -1.001 1 67 278 MET A N 1
ATOM 2214 C CA . MET A 1 278 ? -5.812 -39.062 -0.533 1 67 278 MET A CA 1
ATOM 2215 C C . MET A 1 278 ? -5.855 -39.938 0.698 1 67 278 MET A C 1
ATOM 2217 O O . MET A 1 278 ? -4.965 -40.781 0.902 1 67 278 MET A O 1
ATOM 2221 N N . SER A 1 279 ? -6.957 -39.781 1.395 1 66.25 279 SER A N 1
ATOM 2222 C CA . SER A 1 279 ? -7.07 -40.594 2.613 1 66.25 279 SER A CA 1
ATOM 2223 C C . SER A 1 279 ? -7.227 -42.062 2.293 1 66.25 279 SER A C 1
ATOM 2225 O O . SER A 1 279 ? -6.934 -42.906 3.133 1 66.25 279 SER A O 1
ATOM 2227 N N . HIS A 1 280 ? -7.688 -42.25 1.099 1 71.94 280 HIS A N 1
ATOM 2228 C CA . HIS A 1 280 ? -7.941 -43.656 0.731 1 71.94 280 HIS A CA 1
ATOM 2229 C C . HIS A 1 280 ? -6.758 -44.25 -0.023 1 71.94 280 HIS A C 1
ATOM 2231 O O . HIS A 1 280 ? -6.746 -45.438 -0.324 1 71.94 280 HIS A O 1
ATOM 2237 N N . ARG A 1 281 ? -5.844 -43.375 -0.229 1 72.81 281 ARG A N 1
ATOM 2238 C CA . ARG A 1 281 ? -4.676 -43.875 -0.958 1 72.81 281 ARG A CA 1
ATOM 2239 C C . ARG A 1 281 ? -3.818 -44.781 -0.078 1 72.81 281 ARG A C 1
ATOM 2241 O O . ARG A 1 281 ? -3.477 -44.406 1.049 1 72.81 281 ARG A O 1
ATOM 2248 N N . LYS A 1 282 ? -3.57 -45.938 -0.596 1 68.06 282 LYS A N 1
ATOM 2249 C CA . LYS A 1 282 ? -2.816 -46.906 0.212 1 68.06 282 LYS A CA 1
ATOM 2250 C C . LYS A 1 282 ? -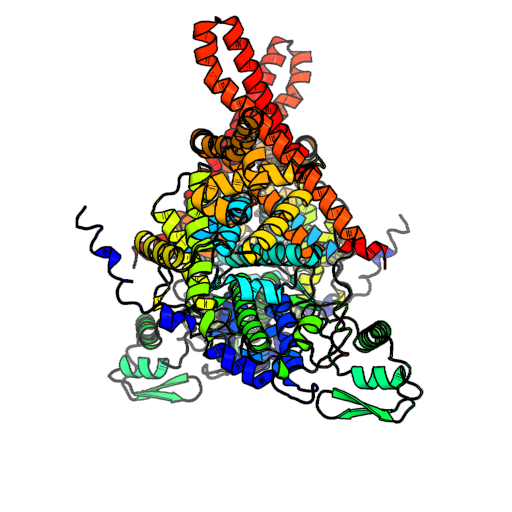1.407 -47.094 -0.341 1 68.06 282 LYS A C 1
ATOM 2252 O O . LYS A 1 282 ? -0.481 -47.438 0.405 1 68.06 282 LYS A O 1
ATOM 2257 N N . SER A 1 283 ? -1.243 -46.875 -1.569 1 72.12 283 SER A N 1
ATOM 2258 C CA . SER A 1 283 ? 0.072 -47.156 -2.145 1 72.12 283 SER A CA 1
ATOM 2259 C C . SER A 1 283 ? 0.978 -45.938 -2.039 1 72.12 283 SER A C 1
ATOM 2261 O O . SER A 1 283 ? 0.569 -44.812 -2.377 1 72.12 283 SER A O 1
ATOM 2263 N N . PRO A 1 284 ? 2.148 -46.188 -1.45 1 74.88 284 PRO A N 1
ATOM 2264 C CA . PRO A 1 284 ? 3.055 -45.031 -1.311 1 74.88 284 PRO A CA 1
ATOM 2265 C C . PRO A 1 284 ? 3.561 -44.531 -2.654 1 74.88 284 PRO A C 1
ATOM 2267 O O . PRO A 1 284 ? 3.488 -45.219 -3.662 1 74.88 284 PRO A O 1
ATOM 2270 N N . TRP A 1 285 ? 3.924 -43.344 -2.748 1 86.81 285 TRP A N 1
ATOM 2271 C CA . TRP A 1 285 ? 4.57 -42.688 -3.871 1 86.81 285 TRP A CA 1
ATOM 2272 C C . TRP A 1 285 ? 5.82 -43.438 -4.309 1 86.81 285 TRP A C 1
ATOM 2274 O O . TRP A 1 285 ? 6.598 -43.906 -3.471 1 86.81 285 TRP A O 1
ATOM 2284 N N . ASP A 1 286 ? 5.934 -43.688 -5.574 1 88.44 286 ASP A N 1
ATOM 2285 C CA . ASP A 1 286 ? 7.094 -44.375 -6.125 1 88.44 286 ASP A CA 1
ATOM 2286 C C . ASP A 1 286 ? 8.289 -43.438 -6.258 1 88.44 286 ASP A C 1
ATOM 2288 O O . ASP A 1 286 ? 8.57 -42.938 -7.344 1 88.44 286 ASP A O 1
ATOM 2292 N N . THR A 1 287 ? 9.039 -43.344 -5.234 1 90.88 287 THR A N 1
ATOM 2293 C CA . THR A 1 287 ? 10.141 -42.375 -5.18 1 90.88 287 THR A CA 1
ATOM 2294 C C . THR A 1 287 ? 11.281 -42.812 -6.09 1 90.88 287 THR A C 1
ATOM 2296 O O . THR A 1 287 ? 12.023 -42 -6.609 1 90.88 287 THR A O 1
ATOM 2299 N N . GLU A 1 288 ? 11.383 -44.031 -6.27 1 89.88 288 GLU A N 1
ATOM 2300 C CA . GLU A 1 288 ? 12.453 -44.562 -7.113 1 89.88 288 GLU A CA 1
ATOM 2301 C C . GLU A 1 288 ? 12.242 -44.156 -8.57 1 89.88 288 GLU A C 1
ATOM 2303 O O . GLU A 1 288 ? 13.188 -43.75 -9.25 1 89.88 288 GLU A O 1
ATOM 2308 N N . ARG A 1 289 ? 11.062 -44.219 -8.938 1 88.88 289 ARG A N 1
ATOM 2309 C CA . ARG A 1 289 ? 10.742 -43.938 -10.336 1 88.88 289 ARG A CA 1
ATOM 2310 C C . ARG A 1 289 ? 10.602 -42.438 -10.57 1 88.88 289 ARG A C 1
ATOM 2312 O O . ARG A 1 289 ? 11.133 -41.906 -11.547 1 88.88 289 ARG A O 1
ATOM 2319 N N . TYR A 1 290 ? 9.969 -41.75 -9.711 1 91.94 290 TYR A N 1
ATOM 2320 C CA . TYR A 1 290 ? 9.555 -40.375 -9.984 1 91.94 290 TYR A CA 1
ATOM 2321 C C . TYR A 1 290 ? 10.375 -39.375 -9.164 1 91.94 290 TYR A C 1
ATOM 2323 O O . TYR A 1 290 ? 10.328 -38.188 -9.406 1 91.94 290 TYR A O 1
ATOM 2331 N N . GLY A 1 291 ? 11.172 -39.875 -8.203 1 93.62 291 GLY A N 1
ATOM 2332 C CA . GLY A 1 291 ? 11.758 -39 -7.215 1 93.62 291 GLY A CA 1
ATOM 2333 C C . GLY A 1 291 ? 10.781 -38.594 -6.129 1 93.62 291 GLY A C 1
ATOM 2334 O O . GLY A 1 291 ? 9.594 -38.938 -6.199 1 93.62 291 GLY A O 1
ATOM 2335 N N . VAL A 1 292 ? 11.281 -37.938 -5.125 1 94.38 292 VAL A N 1
ATOM 2336 C CA . VAL A 1 292 ? 10.391 -37.438 -4.086 1 94.38 292 VAL A CA 1
ATOM 2337 C C . VAL A 1 292 ? 9.438 -36.406 -4.688 1 94.38 292 VAL A C 1
ATOM 2339 O O . VAL A 1 292 ? 9.812 -35.625 -5.582 1 94.38 292 VAL A O 1
ATOM 2342 N N . PRO A 1 293 ? 8.172 -36.406 -4.273 1 93 293 PRO A N 1
ATOM 2343 C CA . PRO A 1 293 ? 7.242 -35.438 -4.82 1 93 293 PRO A CA 1
ATOM 2344 C C . PRO A 1 293 ? 7.723 -34 -4.605 1 93 293 PRO A C 1
ATOM 2346 O O . PRO A 1 293 ? 8.242 -33.656 -3.537 1 93 293 PRO A O 1
ATOM 2349 N N . VAL A 1 294 ? 7.531 -33.188 -5.598 1 94.19 294 VAL A N 1
ATOM 2350 C CA . VAL A 1 294 ? 7.91 -31.781 -5.547 1 94.19 294 VAL A CA 1
ATOM 2351 C C . VAL A 1 294 ? 9.375 -31.656 -5.129 1 94.19 294 VAL A C 1
ATOM 2353 O O . VAL A 1 294 ? 9.688 -30.953 -4.156 1 94.19 294 VAL A O 1
ATOM 2356 N N . ASN A 1 295 ? 10.219 -32.438 -5.773 1 96.81 295 ASN A N 1
ATOM 2357 C CA . ASN A 1 295 ? 11.648 -32.469 -5.469 1 96.81 295 ASN A CA 1
ATOM 2358 C C . ASN A 1 295 ? 12.359 -31.234 -6.027 1 96.81 295 ASN A C 1
ATOM 2360 O O . ASN A 1 295 ? 11.758 -30.438 -6.754 1 96.81 295 ASN A O 1
ATOM 2364 N N . GLN A 1 296 ? 13.602 -31.078 -5.777 1 97.62 296 GLN A N 1
ATOM 2365 C CA . GLN A 1 296 ? 14.383 -29.891 -6.082 1 97.62 296 GLN A CA 1
ATOM 2366 C C . GLN A 1 296 ? 14.531 -29.703 -7.586 1 97.62 296 GLN A C 1
ATOM 2368 O O . GLN A 1 296 ? 14.555 -28.562 -8.078 1 97.62 296 GLN A O 1
ATOM 2373 N N . GLU A 1 297 ? 14.656 -30.812 -8.352 1 96.81 297 GLU A N 1
ATOM 2374 C CA . GLU A 1 297 ? 14.734 -30.672 -9.805 1 96.81 297 GLU A CA 1
ATOM 2375 C C . GLU A 1 297 ? 13.43 -30.125 -10.375 1 96.81 297 GLU A C 1
ATOM 2377 O O . GLU A 1 297 ? 13.445 -29.203 -11.195 1 96.81 297 GLU A O 1
ATOM 2382 N N . ASP A 1 298 ? 12.344 -30.672 -9.922 1 96.81 298 ASP A N 1
ATOM 2383 C CA . ASP A 1 298 ? 11.039 -30.234 -10.398 1 96.81 298 ASP A CA 1
ATOM 2384 C C . ASP A 1 298 ? 10.773 -28.781 -9.984 1 96.81 298 ASP A C 1
ATOM 2386 O O . ASP A 1 298 ? 10.188 -28.016 -10.75 1 96.81 298 ASP A O 1
ATOM 2390 N N . LEU A 1 299 ? 11.164 -28.469 -8.773 1 97.31 299 LEU A N 1
ATOM 2391 C CA . LEU A 1 299 ? 10.984 -27.094 -8.297 1 97.31 299 LEU A CA 1
ATOM 2392 C C . LEU A 1 299 ? 11.789 -26.125 -9.141 1 97.31 299 LEU A C 1
ATOM 2394 O O . LEU A 1 299 ? 11.281 -25.062 -9.523 1 97.31 299 LEU A O 1
ATOM 2398 N N . ALA A 1 300 ? 13 -26.453 -9.398 1 97.75 300 ALA A N 1
ATOM 2399 C CA . ALA A 1 300 ? 13.859 -25.578 -10.203 1 97.75 300 ALA A CA 1
ATOM 2400 C C . ALA A 1 300 ? 13.281 -25.391 -11.602 1 97.75 300 ALA A C 1
ATOM 2402 O O . ALA A 1 300 ? 13.273 -24.281 -12.133 1 97.75 300 ALA A O 1
ATOM 2403 N N . TYR A 1 301 ? 12.844 -26.484 -12.172 1 97.44 301 TYR A N 1
ATOM 2404 C CA . TYR A 1 301 ? 12.258 -26.406 -13.508 1 97.44 301 TYR A CA 1
ATOM 2405 C C . TYR A 1 301 ? 11.023 -25.516 -13.516 1 97.44 301 TYR A C 1
ATOM 2407 O O . TYR A 1 301 ? 10.883 -24.641 -14.375 1 97.44 301 TYR A O 1
ATOM 2415 N N . THR A 1 302 ? 10.117 -25.797 -12.562 1 96.88 302 THR A N 1
ATOM 2416 C CA . THR A 1 302 ? 8.891 -25.016 -12.477 1 96.88 302 THR A CA 1
ATOM 2417 C C . THR A 1 302 ? 9.203 -23.531 -12.289 1 96.88 302 THR A C 1
ATOM 2419 O O . THR A 1 302 ? 8.562 -22.672 -12.898 1 96.88 302 THR A O 1
ATOM 2422 N N . LEU A 1 303 ? 10.164 -23.234 -11.445 1 97.75 303 LEU A N 1
ATOM 2423 C CA . LEU A 1 303 ? 10.594 -21.859 -11.234 1 97.75 303 LEU A CA 1
ATOM 2424 C C . LEU A 1 303 ? 11.039 -21.219 -12.539 1 97.75 303 LEU A C 1
ATOM 2426 O O . LEU A 1 303 ? 10.734 -20.062 -12.805 1 97.75 303 LEU A O 1
ATOM 2430 N N . LEU A 1 304 ? 11.742 -21.938 -13.336 1 98.06 304 LEU A N 1
ATOM 2431 C CA . LEU A 1 304 ? 12.258 -21.438 -14.594 1 98.06 304 LEU A CA 1
ATOM 2432 C C . LEU A 1 304 ? 11.141 -21.25 -15.609 1 98.06 304 LEU A C 1
ATOM 2434 O O . LEU A 1 304 ? 11.25 -20.422 -16.516 1 98.06 304 LEU A O 1
ATOM 2438 N N . THR A 1 305 ? 10.039 -22 -15.453 1 97.69 305 THR A N 1
ATOM 2439 C CA . THR A 1 305 ? 8.906 -21.75 -16.344 1 97.69 305 THR A CA 1
ATOM 2440 C C . THR A 1 305 ? 8.297 -20.375 -16.062 1 97.69 305 THR A C 1
ATOM 2442 O O . THR A 1 305 ? 7.715 -19.766 -16.969 1 97.69 305 THR A O 1
ATOM 2445 N N . PHE A 1 306 ? 8.453 -19.906 -14.844 1 97.75 306 PHE A N 1
ATOM 2446 C CA . PHE A 1 306 ? 7.996 -18.562 -14.508 1 97.75 306 PHE A CA 1
ATOM 2447 C C . PHE A 1 306 ? 9.055 -17.531 -14.867 1 97.75 306 PHE A C 1
ATOM 2449 O O . PHE A 1 306 ? 8.766 -16.547 -15.562 1 97.75 306 PHE A O 1
ATOM 2456 N N . GLY A 1 307 ? 10.281 -17.766 -14.492 1 97.69 307 GLY A N 1
ATOM 2457 C CA . GLY A 1 307 ? 11.336 -16.766 -14.586 1 97.69 307 GLY A CA 1
ATOM 2458 C C . GLY A 1 307 ? 11.953 -16.688 -15.969 1 97.69 307 GLY A C 1
ATOM 2459 O O . GLY A 1 307 ? 12.508 -15.656 -16.344 1 97.69 307 GLY A O 1
ATOM 2460 N N . LEU A 1 308 ? 11.852 -17.734 -16.75 1 97.81 308 LEU A N 1
ATOM 2461 C CA . LEU A 1 308 ? 12.523 -17.797 -18.047 1 97.81 308 LEU A CA 1
ATOM 2462 C C . LEU A 1 308 ? 11.508 -17.906 -19.188 1 97.81 308 LEU A C 1
ATOM 2464 O O . LEU A 1 308 ? 11.57 -17.141 -20.156 1 97.81 308 LEU A O 1
ATOM 2468 N N . VAL A 1 309 ? 10.562 -18.781 -19.047 1 97.94 309 VAL A N 1
ATOM 2469 C CA . VAL A 1 309 ? 9.633 -19.078 -20.125 1 97.94 309 VAL A CA 1
ATOM 2470 C C . VAL A 1 309 ? 8.711 -17.891 -20.359 1 97.94 309 VAL A C 1
ATOM 2472 O O . VAL A 1 309 ? 8.336 -17.594 -21.5 1 97.94 309 VAL A O 1
ATOM 2475 N N . ILE A 1 310 ? 8.375 -17.203 -19.297 1 96.94 310 ILE A N 1
ATOM 2476 C CA . ILE A 1 310 ? 7.449 -16.094 -19.438 1 96.94 310 ILE A CA 1
ATOM 2477 C C . ILE A 1 310 ? 8.117 -14.961 -20.219 1 96.94 310 ILE A C 1
ATOM 2479 O O . ILE A 1 310 ? 7.578 -14.492 -21.234 1 96.94 310 ILE A O 1
ATOM 2483 N N . PRO A 1 311 ? 9.32 -14.547 -19.828 1 97 311 PRO A N 1
ATOM 2484 C CA . PRO A 1 311 ? 9.961 -13.523 -20.672 1 97 311 PRO A CA 1
ATOM 2485 C C . PRO A 1 311 ? 10.156 -13.992 -22.109 1 97 311 PRO A C 1
ATOM 2487 O O . PRO A 1 311 ? 9.969 -13.203 -23.047 1 97 311 PRO A O 1
ATOM 2490 N N . ARG A 1 312 ? 10.492 -15.211 -22.344 1 95.88 312 ARG A N 1
ATOM 2491 C CA . ARG A 1 312 ? 10.617 -15.742 -23.688 1 95.88 312 ARG A CA 1
ATOM 2492 C C . ARG A 1 312 ? 9.289 -15.695 -24.422 1 95.88 312 ARG A C 1
ATOM 2494 O O . ARG A 1 312 ? 9.234 -15.383 -25.609 1 95.88 312 ARG A O 1
ATOM 2501 N N . GLY A 1 313 ? 8.289 -16.094 -23.672 1 94.19 313 GLY A N 1
ATOM 2502 C CA . GLY A 1 313 ? 6.961 -16.047 -24.25 1 94.19 313 GLY A CA 1
ATOM 2503 C C . GLY A 1 313 ? 6.512 -14.648 -24.625 1 94.19 313 GLY A C 1
ATOM 2504 O O . GLY A 1 313 ? 5.855 -14.453 -25.641 1 94.19 313 GLY A O 1
ATOM 2505 N N . LEU A 1 314 ? 6.844 -13.664 -23.828 1 91.56 314 LEU A N 1
ATOM 2506 C CA . LEU A 1 314 ? 6.531 -12.273 -24.141 1 91.56 314 LEU A CA 1
ATOM 2507 C C . LEU A 1 314 ? 7.215 -11.836 -25.422 1 91.56 314 LEU A C 1
ATOM 2509 O O . LEU A 1 314 ? 6.613 -11.141 -26.25 1 91.56 314 LEU A O 1
ATOM 2513 N N . GLU A 1 315 ? 8.438 -12.258 -25.594 1 90.69 315 GLU A N 1
ATOM 2514 C CA . GLU A 1 315 ? 9.156 -11.938 -26.828 1 90.69 315 GLU A CA 1
ATOM 2515 C C . GLU A 1 315 ? 8.516 -12.617 -28.031 1 90.69 315 GLU A C 1
ATOM 2517 O O . GLU A 1 315 ? 8.438 -12.039 -29.109 1 90.69 315 GLU A O 1
ATOM 2522 N N . THR A 1 316 ? 8.086 -13.828 -27.781 1 88.69 316 THR A N 1
ATOM 2523 C CA . THR A 1 316 ? 7.418 -14.555 -28.859 1 88.69 316 THR A CA 1
ATOM 2524 C C . THR A 1 316 ? 6.145 -13.836 -29.297 1 88.69 316 THR A C 1
ATOM 2526 O O . THR A 1 316 ? 5.785 -13.867 -30.469 1 88.69 316 THR A O 1
ATOM 2529 N N . TRP A 1 317 ? 5.492 -13.203 -28.297 1 86.56 317 TRP A N 1
ATOM 2530 C CA . TRP A 1 317 ? 4.289 -12.445 -28.609 1 86.56 317 TRP A CA 1
ATOM 2531 C C . TRP A 1 317 ? 4.645 -11.141 -29.328 1 86.56 317 TRP A C 1
ATOM 2533 O O . TRP A 1 317 ? 3.775 -10.5 -29.922 1 86.56 317 TRP A O 1
ATOM 2543 N N . GLY A 1 318 ? 5.941 -10.734 -29.203 1 82.12 318 GLY A N 1
ATOM 2544 C CA . GLY A 1 318 ? 6.367 -9.562 -29.938 1 82.12 318 GLY A CA 1
ATOM 2545 C C . GLY A 1 318 ? 6.891 -8.453 -29.062 1 82.12 318 GLY A C 1
ATOM 2546 O O . GLY A 1 318 ? 7.188 -7.355 -29.547 1 82.12 318 GLY A O 1
ATOM 2547 N N . LEU A 1 319 ? 6.969 -8.688 -27.812 1 86 319 LEU A N 1
ATOM 2548 C CA . LEU A 1 319 ? 7.52 -7.68 -26.906 1 86 319 LEU A CA 1
ATOM 2549 C C . LEU A 1 319 ? 9.039 -7.797 -26.812 1 86 319 LEU A C 1
ATOM 2551 O O . LEU A 1 319 ? 9.555 -8.75 -26.234 1 86 319 LEU A O 1
ATOM 2555 N N . PRO A 1 320 ? 9.695 -6.848 -27.375 1 87.25 320 PRO A N 1
ATOM 2556 C CA . PRO A 1 320 ? 11.156 -6.941 -27.25 1 87.25 320 PRO A CA 1
ATOM 2557 C C . PRO A 1 320 ? 11.648 -6.66 -25.828 1 87.25 320 PRO A C 1
ATOM 2559 O O . PRO A 1 320 ? 11.195 -5.707 -25.203 1 87.25 320 PRO A O 1
ATOM 2562 N N . LEU A 1 321 ? 12.438 -7.516 -25.312 1 93 321 LEU A N 1
ATOM 2563 C CA . LEU A 1 321 ? 13.008 -7.348 -23.984 1 93 321 LEU A CA 1
ATOM 2564 C C . LEU A 1 321 ? 14.531 -7.289 -24.047 1 93 321 LEU A C 1
ATOM 2566 O O . LEU A 1 321 ? 15.156 -8.062 -24.781 1 93 321 LEU A O 1
ATOM 2570 N N . SER A 1 322 ? 15.07 -6.309 -23.359 1 94.75 322 SER A N 1
ATOM 2571 C CA . SER A 1 322 ? 16.531 -6.262 -23.219 1 94.75 322 SER A CA 1
ATOM 2572 C C . SER A 1 322 ? 17.031 -7.363 -22.297 1 94.75 322 SER A C 1
ATOM 2574 O O . SER A 1 322 ? 16.25 -7.965 -21.562 1 94.75 322 SER A O 1
ATOM 2576 N N . LEU A 1 323 ? 18.328 -7.688 -22.469 1 96.56 323 LEU A N 1
ATOM 2577 C CA . LEU A 1 323 ? 18.922 -8.68 -21.578 1 96.56 323 LEU A CA 1
ATOM 2578 C C . LEU A 1 323 ? 18.781 -8.266 -20.109 1 96.56 323 LEU A C 1
ATOM 2580 O O . LEU A 1 323 ? 18.547 -9.109 -19.25 1 96.56 323 LEU A O 1
ATOM 2584 N N . GLU A 1 324 ? 18.859 -6.961 -19.844 1 96.62 324 GLU A N 1
ATOM 2585 C CA . GLU A 1 324 ? 18.719 -6.438 -18.484 1 96.62 324 GLU A CA 1
ATOM 2586 C C . GLU A 1 324 ? 17.312 -6.691 -17.938 1 96.62 324 GLU A C 1
ATOM 2588 O O . GLU A 1 324 ? 17.156 -7.059 -16.766 1 96.62 324 GLU A O 1
ATOM 2593 N N . GLN A 1 325 ? 16.328 -6.512 -18.766 1 96.56 325 GLN A N 1
ATOM 2594 C CA . GLN A 1 325 ? 14.953 -6.742 -18.359 1 96.56 325 GLN A CA 1
ATOM 2595 C C . GLN A 1 325 ? 14.695 -8.219 -18.094 1 96.56 325 GLN A C 1
ATOM 2597 O O . GLN A 1 325 ? 14.047 -8.57 -17.109 1 96.56 325 GLN A O 1
ATOM 2602 N N . LYS A 1 326 ? 15.242 -9.031 -18.953 1 97.88 326 LYS A N 1
ATOM 2603 C CA . LYS A 1 326 ? 15.078 -10.477 -18.797 1 97.88 326 LYS A CA 1
ATOM 2604 C C . LYS A 1 326 ? 15.734 -10.961 -17.5 1 97.88 326 LYS A C 1
ATOM 2606 O O . LYS A 1 326 ? 15.141 -11.727 -16.75 1 97.88 326 LYS A O 1
ATOM 2611 N N . GLU A 1 327 ? 16.891 -10.469 -17.281 1 98.06 327 GLU A N 1
ATOM 2612 C CA . GLU A 1 327 ? 17.625 -10.898 -16.094 1 98.06 327 GLU A CA 1
ATOM 2613 C C . GLU A 1 327 ? 17.031 -10.297 -14.82 1 98.06 327 GLU A C 1
ATOM 2615 O O . GLU A 1 327 ? 17.109 -10.891 -13.742 1 98.06 327 GLU A O 1
ATOM 2620 N N . ALA A 1 328 ? 16.422 -9.148 -14.93 1 98 328 ALA A N 1
ATOM 2621 C CA . ALA A 1 328 ? 15.695 -8.578 -13.797 1 98 328 ALA A CA 1
ATOM 2622 C C . ALA A 1 328 ? 14.484 -9.43 -13.43 1 98 328 ALA A C 1
ATOM 2624 O O . ALA A 1 328 ? 14.219 -9.664 -12.25 1 98 328 ALA A O 1
ATOM 2625 N N . PHE A 1 329 ? 13.82 -9.828 -14.5 1 97.81 329 PHE A N 1
ATOM 2626 C CA . PHE A 1 329 ? 12.68 -10.711 -14.289 1 97.81 329 PHE A CA 1
ATOM 2627 C C . PHE A 1 329 ? 13.117 -12.016 -13.641 1 97.81 329 PHE A C 1
ATOM 2629 O O . PHE A 1 329 ? 12.477 -12.492 -12.703 1 97.81 329 PHE A O 1
ATOM 2636 N N . LEU A 1 330 ? 14.203 -12.516 -14.125 1 98.12 330 LEU A N 1
ATOM 2637 C CA . LEU A 1 330 ? 14.766 -13.742 -13.586 1 98.12 330 LEU A CA 1
ATOM 2638 C C . LEU A 1 330 ? 15.242 -13.547 -12.156 1 98.12 330 LEU A C 1
ATOM 2640 O O . LEU A 1 330 ? 15.141 -14.453 -11.328 1 98.12 330 LEU A O 1
ATOM 2644 N N . HIS A 1 331 ? 15.781 -12.43 -11.891 1 98.19 331 HIS A N 1
ATOM 2645 C CA . HIS A 1 331 ? 16.25 -12.109 -10.547 1 98.19 331 HIS A CA 1
ATOM 2646 C C . HIS A 1 331 ? 15.102 -12.156 -9.539 1 98.19 331 HIS A C 1
ATOM 2648 O O . HIS A 1 331 ? 15.273 -12.656 -8.422 1 98.19 331 HIS A O 1
ATOM 2654 N N . LEU A 1 332 ? 14.031 -11.602 -9.922 1 98 332 LEU A N 1
ATOM 2655 C CA . LEU A 1 332 ? 12.844 -11.648 -9.07 1 98 332 LEU A CA 1
ATOM 2656 C C . LEU A 1 332 ? 12.438 -13.086 -8.781 1 98 332 LEU A C 1
ATOM 2658 O O . LEU A 1 332 ? 12.164 -13.438 -7.629 1 98 332 LEU A O 1
ATOM 2662 N N . TRP A 1 333 ? 12.484 -13.906 -9.734 1 98.25 333 TRP A N 1
ATOM 2663 C CA . TRP A 1 333 ? 12.078 -15.297 -9.547 1 98.25 333 TRP A CA 1
ATOM 2664 C C . TRP A 1 333 ? 13.164 -16.078 -8.82 1 98.25 333 TRP A C 1
ATOM 2666 O O . TRP A 1 333 ? 12.875 -17.062 -8.141 1 98.25 333 TRP A O 1
ATOM 2676 N N . ARG A 1 334 ? 14.438 -15.695 -8.992 1 98.38 334 ARG A N 1
ATOM 2677 C CA . ARG A 1 334 ? 15.492 -16.266 -8.156 1 98.38 334 ARG A CA 1
ATOM 2678 C C . ARG A 1 334 ? 15.195 -16.062 -6.676 1 98.38 334 ARG A C 1
ATOM 2680 O O . ARG A 1 334 ? 15.328 -16.984 -5.871 1 98.38 334 ARG A O 1
ATOM 2687 N N . LEU A 1 335 ? 14.766 -14.859 -6.383 1 98.19 335 LEU A N 1
ATOM 2688 C CA . LEU A 1 335 ? 14.438 -14.547 -5 1 98.19 335 LEU A CA 1
ATOM 2689 C C . LEU A 1 335 ? 13.219 -15.344 -4.543 1 98.19 335 LEU A C 1
ATOM 2691 O O . LEU A 1 335 ? 13.195 -15.867 -3.428 1 98.19 335 LEU A O 1
ATOM 2695 N N . ILE A 1 336 ? 12.195 -15.422 -5.375 1 98.06 336 ILE A N 1
ATOM 2696 C CA . ILE A 1 336 ? 11 -16.188 -5.047 1 98.06 336 ILE A CA 1
ATOM 2697 C C . ILE A 1 336 ? 11.375 -17.656 -4.797 1 98.06 336 ILE A C 1
ATOM 2699 O O . ILE A 1 336 ? 10.898 -18.266 -3.836 1 98.06 336 ILE A O 1
ATOM 2703 N N . GLY A 1 337 ? 12.227 -18.203 -5.668 1 98.38 337 GLY A N 1
ATOM 2704 C CA . GLY A 1 337 ? 12.711 -19.547 -5.477 1 98.38 337 GLY A CA 1
ATOM 2705 C C . GLY A 1 337 ? 13.438 -19.75 -4.156 1 98.38 337 GLY A C 1
ATOM 2706 O O . GLY A 1 337 ? 13.25 -20.766 -3.48 1 98.38 337 GLY A O 1
ATOM 2707 N N . TYR A 1 338 ? 14.219 -18.781 -3.824 1 98.12 338 TYR A N 1
ATOM 2708 C CA . TYR A 1 338 ? 14.93 -18.812 -2.551 1 98.12 338 TYR A CA 1
ATOM 2709 C C . TYR A 1 338 ? 13.945 -18.891 -1.384 1 98.12 338 TYR A C 1
ATOM 2711 O O . TYR A 1 338 ? 14.117 -19.703 -0.473 1 98.12 338 TYR A O 1
ATOM 2719 N N . ILE A 1 339 ? 12.945 -18.078 -1.424 1 97.44 339 ILE A N 1
ATOM 2720 C CA . ILE A 1 339 ? 11.945 -18.031 -0.364 1 97.44 339 ILE A CA 1
ATOM 2721 C C . ILE A 1 339 ? 11.203 -19.375 -0.305 1 97.44 339 ILE A C 1
ATOM 2723 O O . ILE A 1 339 ? 10.883 -19.859 0.779 1 97.44 339 ILE A O 1
ATOM 2727 N N . MET A 1 340 ? 11.023 -20 -1.471 1 97.31 340 MET A N 1
ATOM 2728 C CA . MET A 1 340 ? 10.242 -21.234 -1.562 1 97.31 340 MET A CA 1
ATOM 2729 C C . MET A 1 340 ? 11.102 -22.438 -1.219 1 97.31 340 MET A C 1
ATOM 2731 O O . MET A 1 340 ? 10.641 -23.578 -1.298 1 97.31 340 MET A O 1
ATOM 2735 N N . GLY A 1 341 ? 12.375 -22.25 -0.907 1 97.19 341 GLY A N 1
ATOM 2736 C CA . GLY A 1 341 ? 13.211 -23.328 -0.403 1 97.19 341 GLY A CA 1
ATOM 2737 C C . GLY A 1 341 ? 13.953 -24.062 -1.499 1 97.19 341 GLY A C 1
ATOM 2738 O O . GLY A 1 341 ? 14.422 -25.188 -1.288 1 97.19 341 GLY A O 1
ATOM 2739 N N . VAL A 1 342 ? 14.039 -23.531 -2.699 1 98 342 VAL A N 1
ATOM 2740 C CA . VAL A 1 342 ? 14.844 -24.125 -3.758 1 98 342 VAL A CA 1
ATOM 2741 C C . VAL A 1 342 ? 16.328 -23.969 -3.428 1 98 342 VAL A C 1
ATOM 2743 O O . VAL A 1 342 ? 16.766 -22.922 -2.965 1 98 342 VAL A O 1
ATOM 2746 N N . ASP A 1 343 ? 17.047 -25.016 -3.639 1 96.81 343 ASP A N 1
ATOM 2747 C CA . ASP A 1 343 ? 18.484 -25.016 -3.367 1 96.81 343 ASP A CA 1
ATOM 2748 C C . ASP A 1 343 ? 19.188 -23.906 -4.152 1 96.81 343 ASP A C 1
ATOM 2750 O O . ASP A 1 343 ? 19 -23.797 -5.367 1 96.81 343 ASP A O 1
ATOM 2754 N N . GLN A 1 344 ? 20.016 -23.172 -3.49 1 94.94 344 GLN A N 1
ATOM 2755 C CA . GLN A 1 344 ? 20.656 -22 -4.074 1 94.94 344 GLN A CA 1
ATOM 2756 C C . GLN A 1 344 ? 21.531 -22.375 -5.262 1 94.94 344 GLN A C 1
ATOM 2758 O O . GLN A 1 344 ? 21.734 -21.578 -6.172 1 94.94 344 GLN A O 1
ATOM 2763 N N . THR A 1 345 ? 22 -23.609 -5.238 1 94.44 345 THR A N 1
ATOM 2764 C CA . THR A 1 345 ? 22.844 -24.078 -6.336 1 94.44 345 THR A CA 1
ATOM 2765 C C . THR A 1 345 ? 22.047 -24.141 -7.641 1 94.44 345 THR A C 1
ATOM 2767 O O . THR A 1 345 ? 22.625 -24.016 -8.727 1 94.44 345 THR A O 1
ATOM 2770 N N . LEU A 1 346 ? 20.734 -24.297 -7.535 1 96.75 346 LEU A N 1
ATOM 2771 C CA . LEU A 1 346 ? 19.891 -24.422 -8.711 1 96.75 346 LEU A CA 1
ATOM 2772 C C . LEU A 1 346 ? 19.281 -23.078 -9.102 1 96.75 346 LEU A C 1
ATOM 2774 O O . LEU A 1 346 ? 18.484 -23 -10.039 1 96.75 346 LEU A O 1
ATOM 2778 N N . LEU A 1 347 ? 19.641 -21.984 -8.391 1 96.88 347 LEU A N 1
ATOM 2779 C CA . LEU A 1 347 ? 19.094 -20.656 -8.633 1 96.88 347 LEU A CA 1
ATOM 2780 C C . LEU A 1 347 ? 20.094 -19.781 -9.375 1 96.88 347 LEU A C 1
ATOM 2782 O O . LEU A 1 347 ? 21.297 -19.844 -9.102 1 96.88 347 LEU A O 1
ATOM 2786 N N . THR A 1 348 ? 19.625 -19.047 -10.359 1 95.19 348 THR A N 1
ATOM 2787 C CA . THR A 1 348 ? 20.469 -18.125 -11.102 1 95.19 348 THR A CA 1
ATOM 2788 C C . THR A 1 348 ? 19.641 -16.984 -11.695 1 95.19 348 THR A C 1
ATOM 2790 O O . THR A 1 348 ? 18.422 -17.109 -11.82 1 95.19 348 THR A O 1
ATOM 2793 N N . ASP A 1 349 ? 20.266 -15.82 -11.898 1 94.38 349 ASP A N 1
ATOM 2794 C CA . ASP A 1 349 ? 19.609 -14.734 -12.617 1 94.38 349 ASP A CA 1
ATOM 2795 C C . ASP A 1 349 ? 20.375 -14.375 -13.891 1 94.38 349 ASP A C 1
ATOM 2797 O O . ASP A 1 349 ? 20.188 -13.289 -14.445 1 94.38 349 ASP A O 1
ATOM 2801 N N . LYS A 1 350 ? 21.266 -15.234 -14.203 1 96.44 350 LYS A N 1
ATOM 2802 C CA . LYS A 1 350 ? 21.922 -15.125 -15.508 1 96.44 350 LYS A CA 1
ATOM 2803 C C . LYS A 1 350 ? 21.141 -15.891 -16.578 1 96.44 350 LYS A C 1
ATOM 2805 O O . LYS A 1 350 ? 20.875 -17.078 -16.422 1 96.44 350 LYS A O 1
ATOM 2810 N N . TRP A 1 351 ? 20.875 -15.211 -17.641 1 97.19 351 TRP A N 1
ATOM 2811 C CA . TRP A 1 351 ? 19.953 -15.734 -18.656 1 97.19 351 TRP A CA 1
ATOM 2812 C C . TRP A 1 351 ? 20.484 -17.031 -19.266 1 97.19 351 TRP A C 1
ATOM 2814 O O . TRP A 1 351 ? 19.781 -18.031 -19.359 1 97.19 351 TRP A O 1
ATOM 2824 N N . ASP A 1 352 ? 21.766 -17.062 -19.578 1 95.5 352 ASP A N 1
ATOM 2825 C CA . ASP A 1 352 ? 22.359 -18.203 -20.25 1 95.5 352 ASP A CA 1
ATOM 2826 C C . ASP A 1 352 ? 22.406 -19.422 -19.328 1 95.5 352 ASP A C 1
ATOM 2828 O O . ASP A 1 352 ? 22.203 -20.547 -19.781 1 95.5 352 ASP A O 1
ATOM 2832 N N . GLU A 1 353 ? 22.703 -19.172 -18.094 1 95.5 353 GLU A N 1
ATOM 2833 C CA . GLU A 1 353 ? 22.703 -20.266 -17.109 1 95.5 353 GLU A CA 1
ATOM 2834 C C . GLU A 1 353 ? 21.297 -20.844 -16.922 1 95.5 353 GLU A C 1
ATOM 2836 O O . GLU A 1 353 ? 21.141 -22.062 -16.828 1 95.5 353 GLU A O 1
ATOM 2841 N N . ALA A 1 354 ? 20.344 -19.953 -16.859 1 97.44 354 ALA A N 1
ATOM 2842 C CA . ALA A 1 354 ? 18.969 -20.375 -16.688 1 97.44 354 ALA A CA 1
ATOM 2843 C C . ALA A 1 354 ? 18.5 -21.203 -17.875 1 97.44 354 ALA A C 1
ATOM 2845 O O . ALA A 1 354 ? 17.844 -22.234 -17.703 1 97.44 354 ALA A O 1
ATOM 2846 N N . LEU A 1 355 ? 18.859 -20.766 -19.047 1 96.62 355 LEU A N 1
ATOM 2847 C CA . LEU A 1 355 ? 18.484 -21.469 -20.281 1 96.62 355 LEU A CA 1
ATOM 2848 C C . LEU A 1 355 ? 19.125 -22.859 -20.328 1 96.62 355 LEU A C 1
ATOM 2850 O O . LEU A 1 355 ? 18.453 -23.844 -20.672 1 96.62 355 LEU A O 1
ATOM 2854 N N . ALA A 1 356 ? 20.328 -22.938 -19.953 1 95.5 356 ALA A N 1
ATOM 2855 C CA . ALA A 1 356 ? 21.047 -24.203 -19.969 1 95.5 356 ALA A CA 1
ATOM 2856 C C . ALA A 1 356 ? 20.406 -25.203 -19.016 1 95.5 356 ALA A C 1
ATOM 2858 O O . ALA A 1 356 ? 20.234 -26.375 -19.344 1 95.5 356 ALA A O 1
ATOM 2859 N N . LEU A 1 357 ? 20.109 -24.734 -17.828 1 96.5 357 LEU A N 1
ATOM 2860 C CA . LEU A 1 357 ? 19.484 -25.609 -16.844 1 96.5 357 LEU A CA 1
ATOM 2861 C C . LEU A 1 357 ? 18.109 -26.047 -17.328 1 96.5 357 LEU A C 1
ATOM 2863 O O . LEU A 1 357 ? 17.766 -27.234 -17.219 1 96.5 357 LEU A O 1
ATOM 2867 N N . TYR A 1 358 ? 17.375 -25.109 -17.859 1 96.62 358 TYR A N 1
ATOM 2868 C CA . TYR A 1 358 ? 16.047 -25.375 -18.375 1 96.62 358 TYR A CA 1
ATOM 2869 C C . TYR A 1 358 ? 16.078 -26.453 -19.453 1 96.62 358 TYR A C 1
ATOM 2871 O O . TYR A 1 358 ? 15.312 -27.422 -19.406 1 96.62 358 TYR A O 1
ATOM 2879 N N . GLU A 1 359 ? 16.984 -26.375 -20.375 1 94.81 359 GLU A N 1
ATOM 2880 C CA . GLU A 1 359 ? 17.094 -27.297 -21.484 1 94.81 359 GLU A CA 1
ATOM 2881 C C . GLU A 1 359 ? 17.594 -28.672 -21.016 1 94.81 359 GLU A C 1
ATOM 2883 O O . GLU A 1 359 ? 17.141 -29.703 -21.531 1 94.81 359 GLU A O 1
ATOM 2888 N N . THR A 1 360 ? 18.469 -28.609 -20.062 1 94.56 360 THR A N 1
ATOM 2889 C CA . THR A 1 360 ? 18.984 -29.859 -19.531 1 94.56 360 THR A CA 1
ATOM 2890 C C . THR A 1 360 ? 17.875 -30.672 -18.875 1 94.56 360 THR A C 1
ATOM 2892 O O . THR A 1 360 ? 17.734 -31.875 -19.109 1 94.56 360 THR A O 1
ATOM 2895 N N . ILE A 1 361 ? 17.078 -30.016 -18.094 1 95.88 361 ILE A N 1
ATOM 2896 C CA . ILE A 1 361 ? 16 -30.703 -17.406 1 95.88 361 ILE A CA 1
ATOM 2897 C C . ILE A 1 361 ? 14.945 -31.141 -18.422 1 95.88 361 ILE A C 1
ATOM 2899 O O . ILE A 1 361 ? 14.391 -32.25 -18.297 1 95.88 361 ILE A O 1
ATOM 2903 N N . GLN A 1 362 ? 14.664 -30.297 -19.375 1 94.88 362 GLN A N 1
ATOM 2904 C CA . GLN A 1 362 ? 13.695 -30.641 -20.406 1 94.88 362 GLN A CA 1
ATOM 2905 C C . GLN A 1 362 ? 14.125 -31.891 -21.172 1 94.88 362 GLN A C 1
ATOM 2907 O O . GLN A 1 362 ? 13.305 -32.75 -21.5 1 94.88 362 GLN A O 1
ATOM 2912 N N . GLN A 1 363 ? 15.367 -31.984 -21.469 1 92.69 363 GLN A N 1
ATOM 2913 C CA . GLN A 1 363 ? 15.883 -33.125 -22.203 1 92.69 363 GLN A CA 1
ATOM 2914 C C . GLN A 1 363 ? 15.742 -34.406 -21.391 1 92.69 363 GLN A C 1
ATOM 2916 O O . GLN A 1 363 ? 15.5 -35.469 -21.938 1 92.69 363 GLN A O 1
ATOM 2921 N N . ARG A 1 364 ? 15.805 -34.219 -20.109 1 91.75 364 ARG A N 1
ATOM 2922 C CA . ARG A 1 364 ? 15.742 -35.375 -19.203 1 91.75 364 ARG A CA 1
ATOM 2923 C C . ARG A 1 364 ? 14.297 -35.812 -19 1 91.75 364 ARG A C 1
ATOM 2925 O O . ARG A 1 364 ? 14.023 -37 -18.891 1 91.75 364 ARG A O 1
ATOM 2932 N N . GLN A 1 365 ? 13.398 -34.844 -19.047 1 93.81 365 GLN A N 1
ATOM 2933 C CA . GLN A 1 365 ? 12.102 -35.188 -18.453 1 93.81 365 GLN A CA 1
ATOM 2934 C C . GLN A 1 365 ? 10.969 -34.938 -19.453 1 93.81 365 GLN A C 1
ATOM 2936 O O . GLN A 1 365 ? 9.891 -35.531 -19.312 1 93.81 365 GLN A O 1
ATOM 2941 N N . ALA A 1 366 ? 11.172 -34.156 -20.438 1 94.81 366 ALA A N 1
ATOM 2942 C CA . ALA A 1 366 ? 10.078 -33.812 -21.344 1 94.81 366 ALA A CA 1
ATOM 2943 C C . ALA A 1 366 ? 9.664 -35.031 -22.172 1 94.81 366 ALA A C 1
ATOM 2945 O O . ALA A 1 366 ? 10.516 -35.719 -22.719 1 94.81 366 ALA A O 1
ATOM 2946 N N . GLY A 1 367 ? 8.391 -35.281 -22.172 1 93.94 367 GLY A N 1
ATOM 2947 C CA . GLY A 1 367 ? 7.871 -36.406 -22.938 1 93.94 367 GLY A CA 1
ATOM 2948 C C . GLY A 1 367 ? 6.367 -36.562 -22.828 1 93.94 367 GLY A C 1
ATOM 2949 O O . GLY A 1 367 ? 5.719 -35.844 -22.062 1 93.94 367 GLY A O 1
ATOM 2950 N N . PRO A 1 368 ? 5.832 -37.406 -23.703 1 92.81 368 PRO A N 1
ATOM 2951 C CA . PRO A 1 368 ? 4.387 -37.625 -23.672 1 92.81 368 PRO A CA 1
ATOM 2952 C C . PRO A 1 368 ? 3.939 -38.344 -22.391 1 92.81 368 PRO A C 1
ATOM 2954 O O . PRO A 1 368 ? 4.648 -39.219 -21.906 1 92.81 368 PRO A O 1
ATOM 2957 N N . SER A 1 369 ? 2.934 -37.938 -21.844 1 90.12 369 SER A N 1
ATOM 2958 C CA . SER A 1 369 ? 2.309 -38.594 -20.703 1 90.12 369 SER A CA 1
ATOM 2959 C C . SER A 1 369 ? 0.796 -38.406 -20.719 1 90.12 369 SER A C 1
ATOM 2961 O O . SER A 1 369 ? 0.299 -37.375 -21.172 1 90.12 369 SER A O 1
ATOM 2963 N N . ASP A 1 370 ? 0.055 -39.406 -20.234 1 87.06 370 ASP A N 1
ATOM 2964 C CA . ASP A 1 370 ? -1.398 -39.281 -20.156 1 87.06 370 ASP A CA 1
ATOM 2965 C C . ASP A 1 370 ? -1.817 -38.156 -19.203 1 87.06 370 ASP A C 1
ATOM 2967 O O . ASP A 1 370 ? -2.777 -37.438 -19.484 1 87.06 370 ASP A O 1
ATOM 2971 N N . GLU A 1 371 ? -1.021 -38.062 -18.141 1 85.56 371 GLU A N 1
ATOM 2972 C CA . GLU A 1 371 ? -1.318 -37.031 -17.156 1 85.56 371 GLU A CA 1
ATOM 2973 C C . GLU A 1 371 ? -1.181 -35.625 -17.781 1 85.56 371 GLU A C 1
ATOM 2975 O O . GLU A 1 371 ? -2 -34.75 -17.516 1 85.56 371 GLU A O 1
ATOM 2980 N N . GLY A 1 372 ? -0.146 -35.438 -18.594 1 89.38 372 GLY A N 1
ATOM 2981 C CA . GLY A 1 372 ? 0.065 -34.156 -19.25 1 89.38 372 GLY A CA 1
ATOM 2982 C C . GLY A 1 372 ? -1.067 -33.781 -20.188 1 89.38 372 GLY A C 1
ATOM 2983 O O . GLY A 1 372 ? -1.463 -32.625 -20.234 1 89.38 372 GLY A O 1
ATOM 2984 N N . VAL A 1 373 ? -1.61 -34.781 -20.875 1 89.88 373 VAL A N 1
ATOM 2985 C CA . VAL A 1 373 ? -2.693 -34.531 -21.812 1 89.88 373 VAL A CA 1
ATOM 2986 C C . VAL A 1 373 ? -3.961 -34.156 -21.062 1 89.88 373 VAL A C 1
ATOM 2988 O O . VAL A 1 373 ? -4.664 -33.219 -21.469 1 89.88 373 VAL A O 1
ATOM 2991 N N . VAL A 1 374 ? -4.195 -34.781 -19.984 1 84.81 374 VAL A N 1
ATOM 2992 C CA . VAL A 1 374 ? -5.398 -34.531 -19.203 1 84.81 374 VAL A CA 1
ATOM 2993 C C . VAL A 1 374 ? -5.32 -33.125 -18.594 1 84.81 374 VAL A C 1
ATOM 2995 O O . VAL A 1 374 ? -6.305 -32.375 -18.609 1 84.81 374 VAL A O 1
ATOM 2998 N N . LEU A 1 375 ? -4.172 -32.812 -18.078 1 85.94 375 LEU A N 1
ATOM 2999 C CA . LEU A 1 375 ? -4 -31.516 -17.438 1 85.94 375 LEU A CA 1
ATOM 3000 C C . LEU A 1 375 ? -4.09 -30.391 -18.469 1 85.94 375 LEU A C 1
ATOM 3002 O O . LEU A 1 375 ? -4.641 -29.328 -18.188 1 85.94 375 LEU A O 1
ATOM 3006 N N . THR A 1 376 ? -3.537 -30.609 -19.641 1 90.56 376 THR A N 1
ATOM 3007 C CA . THR A 1 376 ? -3.615 -29.609 -20.703 1 90.56 376 THR A CA 1
ATOM 3008 C C . THR A 1 376 ? -5.059 -29.422 -21.141 1 90.56 376 THR A C 1
ATOM 3010 O O . THR A 1 376 ? -5.484 -28.281 -21.406 1 90.56 376 THR A O 1
ATOM 3013 N N . ASP A 1 377 ? -5.773 -30.5 -21.219 1 86.94 377 ASP A N 1
ATOM 3014 C CA . ASP A 1 377 ? -7.18 -30.422 -21.594 1 86.94 377 ASP A CA 1
ATOM 3015 C C . ASP A 1 377 ? -7.973 -29.594 -20.578 1 86.94 377 ASP A C 1
ATOM 3017 O O . ASP A 1 377 ? -8.836 -28.797 -20.953 1 86.94 377 ASP A O 1
ATOM 3021 N N . ALA A 1 378 ? -7.684 -29.844 -19.375 1 81.62 378 ALA A N 1
ATOM 3022 C CA . ALA A 1 378 ? -8.328 -29.062 -18.312 1 81.62 378 ALA A CA 1
ATOM 3023 C C . ALA A 1 378 ? -7.984 -27.578 -18.438 1 81.62 378 ALA A C 1
ATOM 3025 O O . ALA A 1 378 ? -8.844 -26.719 -18.234 1 81.62 378 ALA A O 1
ATOM 3026 N N . LEU A 1 379 ? -6.758 -27.281 -18.719 1 87.12 379 LEU A N 1
ATOM 3027 C CA . LEU A 1 379 ? -6.289 -25.922 -18.906 1 87.12 379 LEU A CA 1
ATOM 3028 C C . LEU A 1 379 ? -7.031 -25.234 -20.047 1 87.12 379 LEU A C 1
ATOM 3030 O O . LEU A 1 379 ? -7.402 -24.062 -19.953 1 87.12 379 LEU A O 1
ATOM 3034 N N . MET A 1 380 ? -7.23 -26 -21.078 1 87.69 380 MET A N 1
ATOM 3035 C CA . MET A 1 380 ? -7.91 -25.438 -22.234 1 87.69 380 MET A CA 1
ATOM 3036 C C . MET A 1 380 ? -9.367 -25.109 -21.922 1 87.69 380 MET A C 1
ATOM 3038 O O . MET A 1 380 ? -9.938 -24.156 -22.469 1 87.69 380 MET A O 1
ATOM 3042 N N . GLY A 1 381 ? -9.93 -25.844 -20.969 1 81.12 381 GLY A N 1
ATOM 3043 C CA . GLY A 1 381 ? -11.273 -25.531 -20.5 1 81.12 381 GLY A CA 1
ATOM 3044 C C . GLY A 1 381 ? -11.359 -24.203 -19.766 1 81.12 381 GLY A C 1
ATOM 3045 O O . GLY A 1 381 ? -12.406 -23.547 -19.797 1 81.12 381 GLY A O 1
ATOM 3046 N N . PHE A 1 382 ? -10.297 -23.844 -19.219 1 83 382 PHE A N 1
ATOM 3047 C CA . PHE A 1 382 ? -10.211 -22.594 -18.484 1 83 382 PHE A CA 1
ATOM 3048 C C . PHE A 1 382 ? -10.461 -21.391 -19.391 1 83 382 PHE A C 1
ATOM 3050 O O . PHE A 1 382 ? -11.148 -20.453 -19.016 1 83 382 PHE A O 1
ATOM 3057 N N . LEU A 1 383 ? -9.93 -21.359 -20.578 1 83.38 383 LEU A N 1
ATOM 3058 C CA . LEU A 1 383 ? -10.086 -20.25 -21.516 1 83.38 383 LEU A CA 1
ATOM 3059 C C . LEU A 1 383 ? -11.547 -20.078 -21.906 1 83.38 383 LEU A C 1
ATOM 3061 O O . LEU A 1 383 ? -11.977 -18.984 -22.281 1 83.38 383 LEU A O 1
ATOM 3065 N N . GLY A 1 384 ? -12.273 -21.203 -21.766 1 77.19 384 GLY A N 1
ATOM 3066 C CA . GLY A 1 384 ? -13.695 -21.156 -22.094 1 77.19 384 GLY A CA 1
ATOM 3067 C C . GLY A 1 384 ? -14.469 -20.188 -21.219 1 77.19 384 GLY A C 1
ATOM 3068 O O . GLY A 1 384 ? -15.5 -19.656 -21.641 1 77.19 384 GLY A O 1
ATOM 3069 N N . ASP A 1 385 ? -13.945 -19.922 -20.078 1 76.19 385 ASP A N 1
ATOM 3070 C CA . ASP A 1 385 ? -14.609 -19 -19.141 1 76.19 385 ASP A CA 1
ATOM 3071 C C . ASP A 1 385 ? -14.43 -17.562 -19.594 1 76.19 385 ASP A C 1
ATOM 3073 O O . ASP A 1 385 ? -15.133 -16.672 -19.109 1 76.19 385 ASP A O 1
ATOM 3077 N N . TYR A 1 386 ? -13.586 -17.312 -20.484 1 81.75 386 TYR A N 1
ATOM 3078 C CA . TYR A 1 386 ? -13.25 -15.945 -20.859 1 81.75 386 TYR A CA 1
ATOM 3079 C C . TYR A 1 386 ? -13.672 -15.648 -22.297 1 81.75 386 TYR A C 1
ATOM 3081 O O . TYR A 1 386 ? -13.695 -14.492 -22.719 1 81.75 386 TYR A O 1
ATOM 3089 N N . MET A 1 387 ? -13.992 -16.75 -23.016 1 78.81 387 MET A N 1
ATOM 3090 C CA . MET A 1 387 ? -14.312 -16.594 -24.438 1 78.81 387 MET A CA 1
ATOM 3091 C C . MET A 1 387 ? -15.812 -16.766 -24.672 1 78.81 387 MET A C 1
ATOM 3093 O O . MET A 1 387 ? -16.5 -17.406 -23.875 1 78.81 387 MET A O 1
ATOM 3097 N N . PRO A 1 388 ? -16.234 -16.156 -25.781 1 72.75 388 PRO A N 1
ATOM 3098 C CA . PRO A 1 388 ? -17.625 -16.438 -26.156 1 72.75 388 PRO A CA 1
ATOM 3099 C C . PRO A 1 388 ? -17.891 -17.906 -26.406 1 72.75 388 PRO A C 1
ATOM 3101 O O . PRO A 1 388 ? -16.969 -18.656 -26.781 1 72.75 388 PRO A O 1
ATOM 3104 N N . HIS A 1 389 ? -19.109 -18.25 -26.234 1 74.81 389 HIS A N 1
ATOM 3105 C CA . HIS A 1 389 ? -19.453 -19.656 -26.375 1 74.81 389 HIS A CA 1
ATOM 3106 C C . HIS A 1 389 ? -19.578 -20.062 -27.828 1 74.81 389 HIS A C 1
ATOM 3108 O O . HIS A 1 389 ? -20.672 -20.016 -28.406 1 74.81 389 HIS A O 1
ATOM 3114 N N . LEU A 1 390 ? -18.5 -20.219 -28.5 1 71.56 390 LEU A N 1
ATOM 3115 C CA . LEU A 1 390 ? -18.438 -20.797 -29.844 1 71.56 390 LEU A CA 1
ATOM 3116 C C . LEU A 1 390 ? -17.781 -22.172 -29.828 1 71.56 390 LEU A C 1
ATOM 3118 O O . LEU A 1 390 ? -16.75 -22.359 -29.172 1 71.56 390 LEU A O 1
ATOM 3122 N N . PRO A 1 391 ? -18.547 -23.062 -30.406 1 73.06 391 PRO A N 1
ATOM 3123 C CA . PRO A 1 391 ? -18.047 -24.438 -30.312 1 73.06 391 PRO A CA 1
ATOM 3124 C C . PRO A 1 391 ? -16.609 -24.578 -30.781 1 73.06 391 PRO A C 1
ATOM 3126 O O . PRO A 1 391 ? -16.281 -24.219 -31.906 1 73.06 391 PRO A O 1
ATOM 3129 N N . GLY A 1 392 ? -15.773 -25.016 -29.938 1 77 392 GLY A N 1
ATOM 3130 C CA . GLY A 1 392 ? -14.398 -25.406 -30.25 1 77 392 GLY A CA 1
ATOM 3131 C C . GLY A 1 392 ? -13.445 -24.219 -30.281 1 77 392 GLY A C 1
ATOM 3132 O O . GLY A 1 392 ? -12.234 -24.391 -30.406 1 77 392 GLY A O 1
ATOM 3133 N N . LEU A 1 393 ? -13.938 -23.031 -30.203 1 77.5 393 LEU A N 1
ATOM 3134 C CA . LEU A 1 393 ? -13.109 -21.844 -30.344 1 77.5 393 LEU A CA 1
ATOM 3135 C C . LEU A 1 393 ? -12.039 -21.797 -29.25 1 77.5 393 LEU A C 1
ATOM 3137 O O . LEU A 1 393 ? -10.859 -21.609 -29.531 1 77.5 393 LEU A O 1
ATOM 3141 N N . ALA A 1 394 ? -12.516 -22.062 -28.062 1 80.94 394 ALA A N 1
ATOM 3142 C CA . ALA A 1 394 ? -11.594 -21.969 -26.938 1 80.94 394 ALA A CA 1
ATOM 3143 C C . ALA A 1 394 ? -10.5 -23.031 -27.031 1 80.94 394 ALA A C 1
ATOM 3145 O O . ALA A 1 394 ? -9.32 -22.75 -26.797 1 80.94 394 ALA A O 1
ATOM 3146 N N . HIS A 1 395 ? -10.844 -24.219 -27.469 1 85.75 395 HIS A N 1
ATOM 3147 C CA . HIS A 1 395 ? -9.883 -25.312 -27.547 1 85.75 395 HIS A CA 1
ATOM 3148 C C . HIS A 1 395 ? -8.898 -25.109 -28.688 1 85.75 395 HIS A C 1
ATOM 3150 O O . HIS A 1 395 ? -7.691 -25.328 -28.516 1 85.75 395 HIS A O 1
ATOM 3156 N N . ARG A 1 396 ? -9.398 -24.688 -29.75 1 85.31 396 ARG A N 1
ATOM 3157 C CA . ARG A 1 396 ? -8.531 -24.5 -30.906 1 85.31 396 ARG A CA 1
ATOM 3158 C C . ARG A 1 396 ? -7.605 -23.297 -30.703 1 85.31 396 ARG A C 1
ATOM 3160 O O . ARG A 1 396 ? -6.441 -23.344 -31.109 1 85.31 396 ARG A O 1
ATOM 3167 N N . LEU A 1 397 ? -8.172 -22.312 -30.125 1 85.5 397 LEU A N 1
ATOM 3168 C CA . LEU A 1 397 ? -7.34 -21.141 -29.844 1 85.5 397 LEU A CA 1
ATOM 3169 C C . LEU A 1 397 ? -6.254 -21.5 -28.828 1 85.5 397 LEU A C 1
ATOM 3171 O O . LEU A 1 397 ? -5.109 -21.047 -28.969 1 85.5 397 LEU A O 1
ATOM 3175 N N . SER A 1 398 ? -6.656 -22.266 -27.844 1 89.62 398 SER A N 1
ATOM 3176 C CA . SER A 1 398 ? -5.684 -22.703 -26.859 1 89.62 398 SER A CA 1
ATOM 3177 C C . SER A 1 398 ? -4.566 -23.531 -27.5 1 89.62 398 SER A C 1
ATOM 3179 O O . SER A 1 398 ? -3.387 -23.297 -27.219 1 89.62 398 SER A O 1
ATOM 3181 N N . ALA A 1 399 ? -5 -24.422 -28.297 1 90 399 ALA A N 1
ATOM 3182 C CA . ALA A 1 399 ? -4.016 -25.266 -28.984 1 90 399 ALA A CA 1
ATOM 3183 C C . ALA A 1 399 ? -3.066 -24.422 -29.828 1 90 399 ALA A C 1
ATOM 3185 O O . ALA A 1 399 ? -1.855 -24.656 -29.828 1 90 399 ALA A O 1
ATOM 3186 N N . ALA A 1 400 ? -3.629 -23.484 -30.516 1 87.75 400 ALA A N 1
ATOM 3187 C CA . ALA A 1 400 ? -2.818 -22.609 -31.359 1 87.75 400 ALA A CA 1
ATOM 3188 C C . ALA A 1 400 ? -1.817 -21.812 -30.531 1 87.75 400 ALA A C 1
ATOM 3190 O O . ALA A 1 400 ? -0.666 -21.641 -30.938 1 87.75 400 ALA A O 1
ATOM 3191 N N . MET A 1 401 ? -2.273 -21.344 -29.438 1 89.94 401 MET A N 1
ATOM 3192 C CA . MET A 1 401 ? -1.407 -20.547 -28.578 1 89.94 401 MET A CA 1
ATOM 3193 C C . MET A 1 401 ? -0.299 -21.406 -27.969 1 89.94 401 MET A C 1
ATOM 3195 O O . MET A 1 401 ? 0.854 -20.969 -27.891 1 89.94 401 MET A O 1
ATOM 3199 N N . ILE A 1 402 ? -0.617 -22.625 -27.562 1 93.25 402 ILE A N 1
ATOM 3200 C CA . ILE A 1 402 ? 0.353 -23.531 -26.969 1 93.25 402 ILE A CA 1
ATOM 3201 C C . ILE A 1 402 ? 1.387 -23.938 -28.016 1 93.25 402 ILE A C 1
ATOM 3203 O O . ILE A 1 402 ? 2.588 -23.953 -27.734 1 93.25 402 ILE A O 1
ATOM 3207 N N . ILE A 1 403 ? 0.915 -24.203 -29.219 1 91.38 403 ILE A N 1
ATOM 3208 C CA . ILE A 1 403 ? 1.814 -24.578 -30.312 1 91.38 403 ILE A CA 1
ATOM 3209 C C . ILE A 1 403 ? 2.75 -23.406 -30.625 1 91.38 403 ILE A C 1
ATOM 3211 O O . ILE A 1 403 ? 3.945 -23.609 -30.844 1 91.38 403 ILE A O 1
ATOM 3215 N N . ASN A 1 404 ? 2.193 -22.25 -30.609 1 88 404 ASN A N 1
ATOM 3216 C CA . ASN A 1 404 ? 2.994 -21.062 -30.891 1 88 404 ASN A CA 1
ATOM 3217 C C . ASN A 1 404 ? 4.082 -20.859 -29.844 1 88 404 ASN A C 1
ATOM 3219 O O . ASN A 1 404 ? 5.191 -20.438 -30.172 1 88 404 ASN A O 1
ATOM 3223 N N . GLN A 1 405 ? 3.807 -21.141 -28.641 1 92.94 405 GLN A N 1
ATOM 3224 C CA . GLN A 1 405 ? 4.703 -20.828 -27.531 1 92.94 405 GLN A CA 1
ATOM 3225 C C . GLN A 1 405 ? 5.715 -21.953 -27.312 1 92.94 405 GLN A C 1
ATOM 3227 O O . GLN A 1 405 ? 6.891 -21.703 -27.062 1 92.94 405 GLN A O 1
ATOM 3232 N N . LEU A 1 406 ? 5.309 -23.234 -27.438 1 95.19 406 LEU A N 1
ATOM 3233 C CA . LEU A 1 406 ? 6.16 -24.359 -27.062 1 95.19 406 LEU A CA 1
ATOM 3234 C C . LEU A 1 406 ? 6.773 -25.016 -28.297 1 95.19 406 LEU A C 1
ATOM 3236 O O . LEU A 1 406 ? 7.727 -25.781 -28.188 1 95.19 406 LEU A O 1
ATOM 3240 N N . GLY A 1 407 ? 6.273 -24.734 -29.469 1 91.31 407 GLY A N 1
ATOM 3241 C CA . GLY A 1 407 ? 6.676 -25.438 -30.672 1 91.31 407 GLY A CA 1
ATOM 3242 C C . GLY A 1 407 ? 5.902 -26.734 -30.891 1 91.31 407 GLY A C 1
ATOM 3243 O O . GLY A 1 407 ? 5.312 -27.281 -29.953 1 91.31 407 GLY A O 1
ATOM 3244 N N . MET A 1 408 ? 5.945 -27.219 -32.062 1 92.25 408 MET A N 1
ATOM 3245 C CA . MET A 1 408 ? 5.152 -28.375 -32.469 1 92.25 408 MET A CA 1
ATOM 3246 C C . MET A 1 408 ? 5.629 -29.641 -31.75 1 92.25 408 MET A C 1
ATOM 3248 O O . MET A 1 408 ? 4.816 -30.484 -31.344 1 92.25 408 MET A O 1
ATOM 3252 N N . GLU A 1 409 ? 6.832 -29.781 -31.578 1 93.12 409 GLU A N 1
ATOM 3253 C CA . GLU A 1 409 ? 7.391 -30.969 -30.953 1 93.12 409 GLU A CA 1
ATOM 3254 C C . GLU A 1 409 ? 6.871 -31.156 -29.531 1 93.12 409 GLU A C 1
ATOM 3256 O O . GLU A 1 409 ? 6.301 -32.188 -29.203 1 93.12 409 GLU A O 1
ATOM 3261 N N . HIS A 1 410 ? 7.039 -30.156 -28.734 1 95.38 410 HIS A N 1
ATOM 3262 C CA . HIS A 1 410 ? 6.613 -30.234 -27.344 1 95.38 410 HIS A CA 1
ATOM 3263 C C . HIS A 1 410 ? 5.094 -30.219 -27.219 1 95.38 410 HIS A C 1
ATOM 3265 O O . HIS A 1 410 ? 4.523 -30.922 -26.391 1 95.38 410 HIS A O 1
ATOM 3271 N N . ALA A 1 411 ? 4.406 -29.453 -28.094 1 94.94 411 ALA A N 1
ATOM 3272 C CA . ALA A 1 411 ? 2.947 -29.375 -28.062 1 94.94 411 ALA A CA 1
ATOM 3273 C C . ALA A 1 411 ? 2.32 -30.734 -28.344 1 94.94 411 ALA A C 1
ATOM 3275 O O . ALA A 1 411 ? 1.28 -31.078 -27.781 1 94.94 411 ALA A O 1
ATOM 3276 N N . SER A 1 412 ? 2.984 -31.5 -29.172 1 94.81 412 SER A N 1
ATOM 3277 C CA . SER A 1 412 ? 2.447 -32.812 -29.562 1 94.81 412 SER A CA 1
ATOM 3278 C C . SER A 1 412 ? 2.475 -33.781 -28.406 1 94.81 412 SER A C 1
ATOM 3280 O O . SER A 1 412 ? 1.766 -34.812 -28.422 1 94.81 412 SER A O 1
ATOM 3282 N N . PHE A 1 413 ? 3.318 -33.5 -27.406 1 94.88 413 PHE A N 1
ATOM 3283 C CA . PHE A 1 413 ? 3.4 -34.375 -26.25 1 94.88 413 PHE A CA 1
ATOM 3284 C C . PHE A 1 413 ? 2.164 -34.25 -25.375 1 94.88 413 PHE A C 1
ATOM 3286 O O . PHE A 1 413 ? 1.798 -35.156 -24.656 1 94.88 413 PHE A O 1
ATOM 3293 N N . ILE A 1 414 ? 1.521 -33 -25.453 1 94.88 414 ILE A N 1
ATOM 3294 C CA . ILE A 1 414 ? 0.528 -32.75 -24.406 1 94.88 414 ILE A CA 1
ATOM 3295 C C . ILE A 1 414 ? -0.812 -32.406 -25.062 1 94.88 414 ILE A C 1
ATOM 3297 O O . ILE A 1 414 ? -1.813 -32.219 -24.359 1 94.88 414 ILE A O 1
ATOM 3301 N N . LEU A 1 415 ? -0.858 -32.25 -26.359 1 94.75 415 LEU A N 1
ATOM 3302 C CA . LEU A 1 415 ? -2.104 -32 -27.078 1 94.75 415 LEU A CA 1
ATOM 3303 C C . LEU A 1 415 ? -2.553 -33.219 -27.859 1 94.75 415 LEU A C 1
ATOM 3305 O O . LEU A 1 415 ? -1.724 -33.969 -28.406 1 94.75 415 LEU A O 1
ATOM 3309 N N . ASP A 1 416 ? -3.834 -33.406 -27.875 1 90.69 416 ASP A N 1
ATOM 3310 C CA . ASP A 1 416 ? -4.402 -34.469 -28.688 1 90.69 416 ASP A CA 1
ATOM 3311 C C . ASP A 1 416 ? -4.102 -34.281 -30.172 1 90.69 416 ASP A C 1
ATOM 3313 O O . ASP A 1 416 ? -4.199 -33.156 -30.672 1 90.69 416 ASP A O 1
ATOM 3317 N N . GLU A 1 417 ? -3.779 -35.375 -30.797 1 88.12 417 GLU A N 1
ATOM 3318 C CA . GLU A 1 417 ? -3.408 -35.312 -32.219 1 88.12 417 GLU A CA 1
ATOM 3319 C C . GLU A 1 417 ? -4.559 -34.781 -33.062 1 88.12 417 GLU A C 1
ATOM 3321 O O . GLU A 1 417 ? -4.336 -34.031 -34.031 1 88.12 417 GLU A O 1
ATOM 3326 N N . THR A 1 418 ? -5.73 -35.125 -32.719 1 87.5 418 THR A N 1
ATOM 3327 C CA . THR A 1 418 ? -6.898 -34.688 -33.469 1 87.5 418 THR A CA 1
ATOM 3328 C C . THR A 1 418 ? -7.074 -33.188 -33.344 1 87.5 418 THR A C 1
ATOM 3330 O O . THR A 1 418 ? -7.434 -32.531 -34.312 1 87.5 418 THR A O 1
ATOM 3333 N N . LEU A 1 419 ? -6.816 -32.75 -32.219 1 88 419 LEU A N 1
ATOM 3334 C CA . LEU A 1 419 ? -6.953 -31.297 -31.984 1 88 419 LEU A CA 1
ATOM 3335 C C . LEU A 1 419 ? -5.895 -30.531 -32.781 1 88 419 LEU A C 1
ATOM 3337 O O . LEU A 1 419 ? -6.18 -29.469 -33.312 1 88 419 LEU A O 1
ATOM 3341 N N . ILE A 1 420 ? -4.699 -31.062 -32.812 1 88.12 420 ILE A N 1
ATOM 3342 C CA . ILE A 1 420 ? -3.617 -30.422 -33.562 1 88.12 420 ILE A CA 1
ATOM 3343 C C . ILE A 1 420 ? -3.975 -30.359 -35.062 1 88.12 420 ILE A C 1
ATOM 3345 O O . ILE A 1 420 ? -3.83 -29.312 -35.688 1 88.12 420 ILE A O 1
ATOM 3349 N N . LYS A 1 421 ? -4.504 -31.438 -35.5 1 86 421 LYS A N 1
ATOM 3350 C CA . LYS A 1 421 ? -4.871 -31.5 -36.938 1 86 421 LYS A CA 1
ATOM 3351 C C . LYS A 1 421 ? -6.016 -30.547 -37.25 1 86 421 LYS A C 1
ATOM 3353 O O . LYS A 1 421 ? -6 -29.875 -38.281 1 86 421 LYS A O 1
ATOM 3358 N N . GLU A 1 422 ? -6.934 -30.469 -36.344 1 83.69 422 GLU A N 1
ATOM 3359 C CA . GLU A 1 422 ? -8.086 -29.594 -36.562 1 83.69 422 GLU A CA 1
ATOM 3360 C C . GLU A 1 422 ? -7.68 -28.125 -36.531 1 83.69 422 GLU A C 1
ATOM 3362 O O . GLU A 1 422 ? -8.234 -27.297 -37.25 1 83.69 422 GLU A O 1
ATOM 3367 N N . THR A 1 423 ? -6.766 -27.859 -35.656 1 81.69 423 THR A N 1
ATOM 3368 C CA . THR A 1 423 ? -6.32 -26.484 -35.469 1 81.69 423 THR A CA 1
ATOM 3369 C C . THR A 1 423 ? -5.461 -26.031 -36.656 1 81.69 423 THR A C 1
ATOM 3371 O O . THR A 1 423 ? -5.465 -24.859 -37.031 1 81.69 423 THR A O 1
ATOM 3374 N N . ARG A 1 424 ? -4.852 -26.938 -37.312 1 77.19 424 ARG A N 1
ATOM 3375 C CA . ARG A 1 424 ? -3.91 -26.594 -38.375 1 77.19 424 ARG A CA 1
ATOM 3376 C C . ARG A 1 424 ? -4.531 -26.828 -39.75 1 77.19 424 ARG A C 1
ATOM 3378 O O . ARG A 1 424 ? -3.822 -26.875 -40.75 1 77.19 424 ARG A O 1
ATOM 3385 N N . LYS A 1 425 ? -5.816 -26.984 -39.656 1 74.94 425 LYS A N 1
ATOM 3386 C CA . LYS A 1 425 ? -6.48 -27.047 -40.969 1 74.94 425 LYS A CA 1
ATOM 3387 C C . LYS A 1 425 ? -6.32 -25.75 -41.719 1 74.94 425 LYS A C 1
ATOM 3389 O O . LYS A 1 425 ? -6.371 -24.656 -41.156 1 74.94 425 LYS A O 1
ATOM 3394 N N . PHE A 1 426 ? -6.148 -25.859 -42.938 1 65.62 426 PHE A N 1
ATOM 3395 C CA . PHE A 1 426 ? -5.691 -24.781 -43.844 1 65.62 426 PHE A CA 1
ATOM 3396 C C . PHE A 1 426 ? -6.605 -23.562 -43.719 1 65.62 426 PHE A C 1
ATOM 3398 O O . PHE A 1 426 ? -6.137 -22.422 -43.781 1 65.62 426 PHE A O 1
ATOM 3405 N N . TRP A 1 427 ? -7.867 -23.781 -43.594 1 64.81 427 TRP A N 1
ATOM 3406 C CA . TRP A 1 427 ? -8.766 -22.641 -43.625 1 64.81 427 TRP A CA 1
ATOM 3407 C C . TRP A 1 427 ? -8.891 -22 -42.219 1 64.81 427 TRP A C 1
ATOM 3409 O O . TRP A 1 427 ? -9.352 -20.875 -42.094 1 64.81 427 TRP A O 1
ATOM 3419 N N . ARG A 1 428 ? -8.469 -22.703 -41.188 1 67 428 ARG A N 1
ATOM 3420 C CA . ARG A 1 428 ? -8.633 -22.203 -39.844 1 67 428 ARG A CA 1
ATOM 3421 C C . ARG A 1 428 ? -7.328 -21.609 -39.312 1 67 428 ARG A C 1
ATOM 3423 O O . ARG A 1 428 ? -7.348 -20.688 -38.5 1 67 428 ARG A O 1
ATOM 3430 N N . TRP A 1 429 ? -6.301 -22.062 -39.875 1 67.31 429 TRP A N 1
ATOM 3431 C CA . TRP A 1 429 ? -4.977 -21.797 -39.312 1 67.31 429 TRP A CA 1
ATOM 3432 C C . TRP A 1 429 ? -4.668 -20.312 -39.344 1 67.31 429 TRP A C 1
ATOM 3434 O O . TRP A 1 429 ? -4.16 -19.75 -38.375 1 67.31 429 TRP A O 1
ATOM 3444 N N . PRO A 1 430 ? -5.051 -19.703 -40.375 1 63.06 430 PRO A N 1
ATOM 3445 C CA . PRO A 1 430 ? -4.703 -18.281 -40.375 1 63.06 430 PRO A CA 1
ATOM 3446 C C . PRO A 1 430 ? -5.453 -17.484 -39.281 1 63.06 430 PRO A C 1
ATOM 3448 O O . PRO A 1 430 ? -4.898 -16.562 -38.688 1 63.06 430 PRO A O 1
ATOM 3451 N N . ILE A 1 431 ? -6.594 -17.953 -39 1 63.47 431 ILE A N 1
ATOM 3452 C CA . ILE A 1 431 ? -7.418 -17.25 -38 1 63.47 431 ILE A CA 1
ATOM 3453 C C . ILE A 1 431 ? -6.793 -17.375 -36.625 1 63.47 431 ILE A C 1
ATOM 3455 O O . ILE A 1 431 ? -6.629 -16.375 -35.906 1 63.47 431 ILE A O 1
ATOM 3459 N N . TYR A 1 432 ? -6.379 -18.516 -36.406 1 66.44 432 TYR A N 1
ATOM 3460 C CA . TYR A 1 432 ? -5.848 -18.766 -35.062 1 66.44 432 TYR A CA 1
ATOM 3461 C C . TYR A 1 432 ? -4.414 -18.266 -34.938 1 66.44 432 TYR A C 1
ATOM 3463 O O . TYR A 1 432 ? -3.99 -17.844 -33.875 1 66.44 432 TYR A O 1
ATOM 3471 N N . LYS A 1 433 ? -3.789 -18.281 -36.062 1 63.91 433 LYS A N 1
ATOM 3472 C CA . LYS A 1 433 ? -2.445 -17.703 -36.062 1 63.91 433 LYS A CA 1
ATOM 3473 C C . LYS A 1 433 ? -2.49 -16.203 -35.812 1 63.91 433 LYS A C 1
ATOM 3475 O O . LYS A 1 433 ? -1.686 -15.672 -35.062 1 63.91 433 LYS A O 1
ATOM 3480 N N . VAL A 1 434 ? -3.5 -15.648 -36.406 1 61.94 434 VAL A N 1
ATOM 3481 C CA . VAL A 1 434 ? -3.658 -14.211 -36.25 1 61.94 434 VAL A CA 1
ATOM 3482 C C . VAL A 1 434 ? -4.156 -13.898 -34.844 1 61.94 434 VAL A C 1
ATOM 3484 O O . VAL A 1 434 ? -3.688 -12.953 -34.188 1 61.94 434 VAL A O 1
ATOM 3487 N N . ALA A 1 435 ? -5.047 -14.727 -34.469 1 63.16 435 ALA A N 1
ATOM 3488 C CA . ALA A 1 435 ? -5.582 -14.531 -33.125 1 63.16 435 ALA A CA 1
ATOM 3489 C C . ALA A 1 435 ? -4.488 -14.688 -32.062 1 63.16 435 ALA A C 1
ATOM 3491 O O . ALA A 1 435 ? -4.43 -13.914 -31.109 1 63.16 435 ALA A O 1
ATOM 3492 N N . ALA A 1 436 ? -3.684 -15.602 -32.375 1 60.56 436 ALA A N 1
ATOM 3493 C CA . ALA A 1 436 ? -2.598 -15.883 -31.453 1 60.56 436 ALA A CA 1
ATOM 3494 C C . ALA A 1 436 ? -1.552 -14.766 -31.469 1 60.56 436 ALA A C 1
ATOM 3496 O O . ALA A 1 436 ? -0.786 -14.602 -30.516 1 60.56 436 ALA A O 1
ATOM 3497 N N . LYS A 1 437 ? -1.623 -14 -32.562 1 58.78 437 LYS A N 1
ATOM 3498 C CA . LYS A 1 437 ? -0.642 -12.93 -32.719 1 58.78 437 LYS A CA 1
ATOM 3499 C C . LYS A 1 437 ? -1.271 -11.57 -32.438 1 58.78 437 LYS A C 1
ATOM 3501 O O . LYS A 1 437 ? -0.639 -10.531 -32.656 1 58.78 437 LYS A O 1
ATOM 3506 N N . SER A 1 438 ? -2.535 -11.641 -32.156 1 59.5 438 SER A N 1
ATOM 3507 C CA . SER A 1 438 ? -3.252 -10.383 -32 1 59.5 438 SER A CA 1
ATOM 3508 C C . SER A 1 438 ? -2.545 -9.477 -31 1 59.5 438 SER A C 1
ATOM 3510 O O . SER A 1 438 ? -2.502 -8.258 -31.188 1 59.5 438 SER A O 1
ATOM 3512 N N . PHE A 1 439 ? -1.933 -10.148 -30.094 1 66.56 439 PHE A N 1
ATOM 3513 C CA . PHE A 1 439 ? -1.251 -9.305 -29.125 1 66.56 439 PHE A CA 1
ATOM 3514 C C . PHE A 1 439 ? 0.044 -8.742 -29.703 1 66.56 439 PHE A C 1
ATOM 3516 O O . PHE A 1 439 ? 0.563 -7.734 -29.219 1 66.56 439 PHE A O 1
ATOM 3523 N N . ARG A 1 440 ? 0.422 -9.406 -30.766 1 67.75 440 ARG A N 1
ATOM 3524 C CA . ARG A 1 440 ? 1.654 -8.938 -31.391 1 67.75 440 ARG A CA 1
ATOM 3525 C C . ARG A 1 440 ? 1.479 -7.539 -31.969 1 67.75 440 ARG A C 1
ATOM 3527 O O . ARG A 1 440 ? 2.367 -6.695 -31.859 1 67.75 440 ARG A O 1
ATOM 3534 N N . GLY A 1 441 ? 0.306 -7.438 -32.625 1 64.44 441 GLY A N 1
ATOM 3535 C CA . GLY A 1 441 ? 0.036 -6.117 -33.156 1 64.44 441 GLY A CA 1
ATOM 3536 C C . GLY A 1 441 ? 0.026 -5.027 -32.125 1 64.44 441 GLY A C 1
ATOM 3537 O O . GLY A 1 441 ? 0.637 -3.973 -32.312 1 64.44 441 GLY A O 1
ATOM 3538 N N . TYR A 1 442 ? -0.61 -5.418 -31.062 1 70.44 442 TYR A N 1
ATOM 3539 C CA . TYR A 1 442 ? -0.662 -4.461 -29.969 1 70.44 442 TYR A CA 1
ATOM 3540 C C . TYR A 1 442 ? 0.732 -4.188 -29.406 1 70.44 442 TYR A C 1
ATOM 3542 O O . TYR A 1 442 ? 1.09 -3.033 -29.156 1 70.44 442 TYR A O 1
ATOM 3550 N N . LEU A 1 443 ? 1.564 -5.18 -29.25 1 74.38 443 LEU A N 1
ATOM 3551 C CA . LEU A 1 443 ? 2.893 -5.027 -28.656 1 74.38 443 LEU A CA 1
ATOM 3552 C C . LEU A 1 443 ? 3.822 -4.281 -29.609 1 74.38 443 LEU A C 1
ATOM 3554 O O . LEU A 1 443 ? 4.633 -3.461 -29.172 1 74.38 443 LEU A O 1
ATOM 3558 N N . ILE A 1 444 ? 3.613 -4.52 -30.828 1 66 444 ILE A N 1
ATOM 3559 C CA . ILE A 1 444 ? 4.395 -3.801 -31.828 1 66 444 ILE A CA 1
ATOM 3560 C C . ILE A 1 444 ? 4.031 -2.318 -31.797 1 66 444 ILE A C 1
ATOM 3562 O O . ILE A 1 444 ? 4.91 -1.455 -31.844 1 66 444 ILE A O 1
ATOM 3566 N N . MET A 1 445 ? 2.789 -2.098 -31.641 1 66.44 445 MET A N 1
ATOM 3567 C CA . MET A 1 445 ? 2.332 -0.711 -31.594 1 66.44 445 MET A CA 1
ATOM 3568 C C . MET A 1 445 ? 2.875 -0.011 -30.344 1 66.44 445 MET A C 1
ATOM 3570 O O . MET A 1 445 ? 3.26 1.158 -30.406 1 66.44 445 MET A O 1
ATOM 3574 N N . ARG A 1 446 ? 2.797 -0.731 -29.344 1 72.62 446 ARG A N 1
ATOM 3575 C CA . ARG A 1 446 ? 3.301 -0.165 -28.094 1 72.62 446 ARG A CA 1
ATOM 3576 C C . ARG A 1 446 ? 4.777 0.197 -28.219 1 72.62 446 ARG A C 1
ATOM 3578 O O . ARG A 1 446 ? 5.207 1.245 -27.719 1 72.62 446 ARG A O 1
ATOM 3585 N N . GLU A 1 447 ? 5.48 -0.627 -28.891 1 66.31 447 GLU A N 1
ATOM 3586 C CA . GLU A 1 447 ? 6.918 -0.416 -29.016 1 66.31 447 GLU A CA 1
ATOM 3587 C C . GLU A 1 447 ? 7.234 0.648 -30.062 1 66.31 447 GLU A C 1
ATOM 3589 O O . GLU A 1 447 ? 8.156 1.452 -29.875 1 66.31 447 GLU A O 1
ATOM 3594 N N . LYS A 1 448 ? 6.453 0.59 -31.078 1 62.38 448 LYS A N 1
ATOM 3595 C CA . LYS A 1 448 ? 6.832 1.443 -32.188 1 62.38 448 LYS A CA 1
ATOM 3596 C C . LYS A 1 448 ? 6.066 2.764 -32.156 1 62.38 448 LYS A C 1
ATOM 3598 O O . LYS A 1 448 ? 6.578 3.795 -32.594 1 62.38 448 LYS A O 1
ATOM 3603 N N . VAL A 1 449 ? 4.867 2.648 -31.703 1 59.75 449 VAL A N 1
ATOM 3604 C CA . VAL A 1 449 ? 4.016 3.828 -31.812 1 59.75 449 VAL A CA 1
ATOM 3605 C C . VAL A 1 449 ? 3.908 4.512 -30.453 1 59.75 449 VAL A C 1
ATOM 3607 O O . VAL A 1 449 ? 4.168 5.711 -30.328 1 59.75 449 VAL A O 1
ATOM 3610 N N . PHE A 1 450 ? 3.604 3.639 -29.516 1 62.06 450 PHE A N 1
ATOM 3611 C CA . PHE A 1 450 ? 3.309 4.223 -28.219 1 62.06 450 PHE A CA 1
ATOM 3612 C C . PHE A 1 450 ? 4.566 4.809 -27.578 1 62.06 450 PHE A C 1
ATOM 3614 O O . PHE A 1 450 ? 4.492 5.773 -26.812 1 62.06 450 PHE A O 1
ATOM 3621 N N . LYS A 1 451 ? 5.664 4.16 -27.906 1 57.34 451 LYS A N 1
ATOM 3622 C CA . LYS A 1 451 ? 6.906 4.727 -27.391 1 57.34 451 LYS A CA 1
ATOM 3623 C C . LYS A 1 451 ? 7.121 6.145 -27.922 1 57.34 451 LYS A C 1
ATOM 3625 O O . LYS A 1 451 ? 7.738 6.973 -27.234 1 57.34 451 LYS A O 1
ATOM 3630 N N . ARG A 1 452 ? 6.633 6.23 -29.172 1 50.09 452 ARG A N 1
ATOM 3631 C CA . ARG A 1 452 ? 6.781 7.551 -29.781 1 50.09 452 ARG A CA 1
ATOM 3632 C C . ARG A 1 452 ? 5.723 8.516 -29.25 1 50.09 452 ARG A C 1
ATOM 3634 O O . ARG A 1 452 ? 5.957 9.719 -29.188 1 50.09 452 ARG A O 1
ATOM 3641 N N . PHE A 1 453 ? 4.621 7.797 -29.094 1 49.44 453 PHE A N 1
ATOM 3642 C CA . PHE A 1 453 ? 3.547 8.594 -28.516 1 49.44 453 PHE A CA 1
ATOM 3643 C C . PHE A 1 453 ? 3.338 8.234 -27.047 1 49.44 453 PHE A C 1
ATOM 3645 O O . PHE A 1 453 ? 2.404 7.508 -26.703 1 49.44 453 PHE A O 1
ATOM 3652 N N . LYS A 1 454 ? 4.293 8.578 -26.281 1 51.31 454 LYS A N 1
ATOM 3653 C CA . LYS A 1 454 ? 4.477 8.148 -24.906 1 51.31 454 LYS A CA 1
ATOM 3654 C C . LYS A 1 454 ? 3.176 8.266 -24.109 1 51.31 454 LYS A C 1
ATOM 3656 O O . LYS A 1 454 ? 2.852 7.398 -23.297 1 51.31 454 LYS A O 1
ATOM 3661 N N . TYR A 1 455 ? 2.408 9.281 -24.531 1 47.53 455 TYR A N 1
ATOM 3662 C CA . TYR A 1 455 ? 1.231 9.586 -23.719 1 47.53 455 TYR A CA 1
ATOM 3663 C C . TYR A 1 455 ? 0.092 8.625 -24.031 1 47.53 455 TYR A C 1
ATOM 3665 O O . TYR A 1 455 ? -0.612 8.172 -23.125 1 47.53 455 TYR A O 1
ATOM 3673 N N . LEU A 1 456 ? -0.1 8.352 -25.344 1 55.25 456 LEU A N 1
ATOM 3674 C CA . LEU A 1 456 ? -1.123 7.383 -25.734 1 55.25 456 LEU A CA 1
ATOM 3675 C C . LEU A 1 456 ? -0.775 5.992 -25.203 1 55.25 456 LEU A C 1
ATOM 3677 O O . LEU A 1 456 ? -1.657 5.254 -24.766 1 55.25 456 LEU A O 1
ATOM 3681 N N . GLY A 1 457 ? 0.467 5.84 -25.188 1 60.03 457 GLY A N 1
ATOM 3682 C CA . GLY A 1 457 ? 0.958 4.566 -24.672 1 60.03 457 GLY A CA 1
ATOM 3683 C C . GLY A 1 457 ? 0.719 4.383 -23.188 1 60.03 457 GLY A C 1
ATOM 3684 O O . GLY A 1 457 ? 0.291 3.312 -22.75 1 60.03 457 GLY A O 1
ATOM 3685 N N . GLY A 1 458 ? 0.836 5.484 -22.547 1 61.5 458 GLY A N 1
ATOM 3686 C CA . GLY A 1 458 ? 0.65 5.418 -21.109 1 61.5 458 GLY A CA 1
ATOM 3687 C C . GLY A 1 458 ? -0.792 5.18 -20.703 1 61.5 458 GLY A C 1
ATOM 3688 O O . GLY A 1 458 ? -1.064 4.391 -19.797 1 61.5 458 GLY A O 1
ATOM 3689 N N . LEU A 1 459 ? -1.706 5.758 -21.484 1 61.75 459 LEU A N 1
ATOM 3690 C CA . LEU A 1 459 ? -3.127 5.629 -21.188 1 61.75 459 LEU A CA 1
ATOM 3691 C C . LEU A 1 459 ? -3.604 4.199 -21.406 1 61.75 459 LEU A C 1
ATOM 3693 O O . LEU A 1 459 ? -4.367 3.662 -20.609 1 61.75 459 LEU A O 1
ATOM 3697 N N . THR A 1 460 ? -3.174 3.689 -22.484 1 69.12 460 THR A N 1
ATOM 3698 C CA . THR A 1 460 ? -3.594 2.332 -22.812 1 69.12 460 THR A CA 1
ATOM 3699 C C . THR A 1 460 ? -2.99 1.325 -21.844 1 69.12 460 THR A C 1
ATOM 3701 O O . THR A 1 460 ? -3.67 0.392 -21.406 1 69.12 460 THR A O 1
ATOM 3704 N N . VAL A 1 461 ? -1.786 1.643 -21.453 1 70.94 461 VAL A N 1
ATOM 3705 C CA . VAL A 1 461 ? -1.094 0.728 -20.547 1 70.94 461 VAL A CA 1
ATOM 3706 C C . VAL A 1 461 ? -1.757 0.757 -19.172 1 70.94 461 VAL A C 1
ATOM 3708 O O . VAL A 1 461 ? -1.94 -0.287 -18.547 1 70.94 461 VAL A O 1
ATOM 3711 N N . ASN A 1 462 ? -2.182 1.931 -18.797 1 70.81 462 ASN A N 1
ATOM 3712 C CA . ASN A 1 462 ? -2.83 2.066 -17.5 1 70.81 462 ASN A CA 1
ATOM 3713 C C . ASN A 1 462 ? -4.184 1.365 -17.469 1 70.81 462 ASN A C 1
ATOM 3715 O O . ASN A 1 462 ? -4.551 0.75 -16.469 1 70.81 462 ASN A O 1
ATOM 3719 N N . ARG A 1 463 ? -4.863 1.496 -18.547 1 77.38 463 ARG A N 1
ATOM 3720 C CA . ARG A 1 463 ? -6.176 0.861 -18.641 1 77.38 463 ARG A CA 1
ATOM 3721 C C . ARG A 1 463 ? -6.051 -0.659 -18.625 1 77.38 463 ARG A C 1
ATOM 3723 O O . ARG A 1 463 ? -6.863 -1.349 -18.016 1 77.38 463 ARG A O 1
ATOM 3730 N N . MET A 1 464 ? -5.09 -1.123 -19.297 1 80.44 464 MET A N 1
ATOM 3731 C CA . MET A 1 464 ? -4.863 -2.564 -19.328 1 80.44 464 MET A CA 1
ATOM 3732 C C . MET A 1 464 ? -4.449 -3.086 -17.953 1 80.44 464 MET A C 1
ATOM 3734 O O . MET A 1 464 ? -4.828 -4.191 -17.578 1 80.44 464 MET A O 1
ATOM 3738 N N . HIS A 1 465 ? -3.697 -2.238 -17.359 1 79.06 465 HIS A N 1
ATOM 3739 C CA . HIS A 1 465 ? -3.299 -2.619 -16 1 79.06 465 HIS A CA 1
ATOM 3740 C C . HIS A 1 465 ? -4.504 -2.682 -15.07 1 79.06 465 HIS A C 1
ATOM 3742 O O . HIS A 1 465 ? -4.625 -3.609 -14.266 1 79.06 465 HIS A O 1
ATOM 3748 N N . GLU A 1 466 ? -5.34 -1.734 -15.18 1 82.06 466 GLU A N 1
ATOM 3749 C CA . GLU A 1 466 ? -6.555 -1.726 -14.375 1 82.06 466 GLU A CA 1
ATOM 3750 C C . GLU A 1 466 ? -7.41 -2.959 -14.648 1 82.06 466 GLU A C 1
ATOM 3752 O O . GLU A 1 466 ? -7.949 -3.566 -13.727 1 82.06 466 GLU A O 1
ATOM 3757 N N . ALA A 1 467 ? -7.523 -3.246 -15.852 1 86.12 467 ALA A N 1
ATOM 3758 C CA . ALA A 1 467 ? -8.281 -4.43 -16.25 1 86.12 467 ALA A CA 1
ATOM 3759 C C . ALA A 1 467 ? -7.691 -5.691 -15.625 1 86.12 467 ALA A C 1
ATOM 3761 O O . ALA A 1 467 ? -8.43 -6.562 -15.148 1 86.12 467 ALA A O 1
ATOM 3762 N N . SER A 1 468 ? -6.402 -5.73 -15.656 1 86.81 468 SER A N 1
ATOM 3763 C CA . SER A 1 468 ? -5.727 -6.906 -15.125 1 86.81 468 SER A CA 1
ATOM 3764 C C . SER A 1 468 ? -5.934 -7.027 -13.617 1 86.81 468 SER A C 1
ATOM 3766 O O . SER A 1 468 ? -6.113 -8.125 -13.094 1 86.81 468 SER A O 1
ATOM 3768 N N . GLU A 1 469 ? -5.879 -5.941 -12.945 1 84 469 GLU A N 1
ATOM 3769 C CA . GLU A 1 469 ? -6.094 -5.949 -11.5 1 84 469 GLU A CA 1
ATOM 3770 C C . GLU A 1 469 ? -7.5 -6.43 -11.156 1 84 469 GLU A C 1
ATOM 3772 O O . GLU A 1 469 ? -7.68 -7.215 -10.227 1 84 469 GLU A O 1
ATOM 3777 N N . LEU A 1 470 ? -8.438 -5.945 -11.906 1 85.5 470 LEU A N 1
ATOM 3778 C CA . LEU A 1 470 ? -9.82 -6.332 -11.664 1 85.5 470 LEU A CA 1
ATOM 3779 C C . LEU A 1 470 ? -10.031 -7.812 -11.969 1 85.5 470 LEU A C 1
ATOM 3781 O O . LEU A 1 470 ? -10.82 -8.484 -11.289 1 85.5 470 LEU A O 1
ATOM 3785 N N . LEU A 1 471 ? -9.336 -8.211 -12.961 1 87.25 471 LEU A N 1
ATOM 3786 C CA . LEU A 1 471 ? -9.414 -9.625 -13.289 1 87.25 471 LEU A CA 1
ATOM 3787 C C . LEU A 1 471 ? -8.859 -10.484 -12.148 1 87.25 471 LEU A C 1
ATOM 3789 O O . LEU A 1 471 ? -9.484 -11.461 -11.75 1 87.25 471 LEU A O 1
ATOM 3793 N N . ILE A 1 472 ? -7.754 -10.141 -11.633 1 84.38 472 ILE A N 1
ATOM 3794 C CA . ILE A 1 472 ? -7.113 -10.867 -10.539 1 84.38 472 ILE A CA 1
ATOM 3795 C C . ILE A 1 472 ? -8 -10.82 -9.297 1 84.38 472 ILE A C 1
ATOM 3797 O O . ILE A 1 472 ? -8.188 -11.828 -8.625 1 84.38 472 ILE A O 1
ATOM 3801 N N . ASP A 1 473 ? -8.578 -9.617 -9.047 1 80.19 473 ASP A N 1
ATOM 3802 C CA . ASP A 1 473 ? -9.492 -9.484 -7.914 1 80.19 473 ASP A CA 1
ATOM 3803 C C . ASP A 1 473 ? -10.703 -10.406 -8.07 1 80.19 473 ASP A C 1
ATOM 3805 O O . ASP A 1 473 ? -11.227 -10.922 -7.078 1 80.19 473 ASP A O 1
ATOM 3809 N N . SER A 1 474 ? -11.109 -10.555 -9.273 1 82.5 474 SER A N 1
ATOM 3810 C CA . SER A 1 474 ? -12.266 -11.414 -9.523 1 82.5 474 SER A CA 1
ATOM 3811 C C . SER A 1 474 ? -11.953 -12.867 -9.195 1 82.5 474 SER A C 1
ATOM 3813 O O . SER A 1 474 ? -12.844 -13.625 -8.805 1 82.5 474 SER A O 1
ATOM 3815 N N . TRP A 1 475 ? -10.703 -13.242 -9.398 1 79 475 TRP A N 1
ATOM 3816 C CA . TRP A 1 475 ? -10.297 -14.594 -9.016 1 79 475 TRP A CA 1
ATOM 3817 C C . TRP A 1 475 ? -10.328 -14.758 -7.496 1 79 475 TRP A C 1
ATOM 3819 O O . TRP A 1 475 ? -10.773 -15.781 -6.984 1 79 475 TRP A O 1
ATOM 3829 N N . GLN A 1 476 ? -9.891 -13.742 -6.855 1 74.69 476 GLN A N 1
ATOM 3830 C CA . GLN A 1 476 ? -9.875 -13.766 -5.398 1 74.69 476 GLN A CA 1
ATOM 3831 C C . GLN A 1 476 ? -11.289 -13.859 -4.832 1 74.69 476 GLN A C 1
ATOM 3833 O O . GLN A 1 476 ? -11.531 -14.57 -3.855 1 74.69 476 GLN A O 1
ATOM 3838 N N . ASP A 1 477 ? -12.172 -13.078 -5.449 1 73.06 477 ASP A N 1
ATOM 3839 C CA . ASP A 1 477 ? -13.555 -13.039 -4.977 1 73.06 477 ASP A CA 1
ATOM 3840 C C . ASP A 1 477 ? -14.273 -14.359 -5.266 1 73.06 477 ASP A C 1
ATOM 3842 O O . ASP A 1 477 ? -15.156 -14.766 -4.508 1 73.06 477 ASP A O 1
ATOM 3846 N N . GLY A 1 478 ? -14.008 -14.828 -6.418 1 65.31 478 GLY A N 1
ATOM 3847 C CA . GLY A 1 478 ? -14.68 -16.047 -6.824 1 65.31 478 GLY A CA 1
ATOM 3848 C C . GLY A 1 478 ? -14.242 -17.266 -6.023 1 65.31 478 GLY A C 1
ATOM 3849 O O . GLY A 1 478 ? -15.039 -18.172 -5.793 1 65.31 478 GLY A O 1
ATOM 3850 N N . TYR A 1 479 ? -13.008 -17.234 -5.809 1 57.84 479 TYR A N 1
ATOM 3851 C CA . TYR A 1 479 ? -12.5 -18.453 -5.172 1 57.84 479 TYR A CA 1
ATOM 3852 C C . TYR A 1 479 ? -12.109 -18.172 -3.725 1 57.84 479 TYR A C 1
ATOM 3854 O O . TYR A 1 479 ? -11.195 -18.812 -3.195 1 57.84 479 TYR A O 1
ATOM 3862 N N . SER A 1 480 ? -12.469 -16.875 -3.154 1 50.59 480 SER A N 1
ATOM 3863 C CA . SER A 1 480 ? -12.172 -16.672 -1.74 1 50.59 480 SER A CA 1
ATOM 3864 C C . SER A 1 480 ? -12.195 -17.984 -0.973 1 50.59 480 SER A C 1
ATOM 3866 O O . SER A 1 480 ? -12.172 -18 0.26 1 50.59 480 SER A O 1
ATOM 3868 N N . ARG A 1 481 ? -12.328 -18.953 -1.61 1 45.16 481 ARG A N 1
ATOM 3869 C CA . ARG A 1 481 ? -12.555 -20.25 -0.976 1 45.16 481 ARG A CA 1
ATOM 3870 C C . ARG A 1 481 ? -11.32 -20.703 -0.201 1 45.16 481 ARG A C 1
ATOM 3872 O O . ARG A 1 481 ? -10.258 -20.094 -0.308 1 45.16 481 ARG A O 1
ATOM 3879 N N . LYS A 1 482 ? -11.102 -22.281 -0.134 1 47.81 482 LYS A N 1
ATOM 3880 C CA . LYS A 1 482 ? -10.68 -23.297 0.817 1 47.81 482 LYS A CA 1
ATOM 3881 C C . LYS A 1 482 ? -9.156 -23.406 0.864 1 47.81 482 LYS A C 1
ATOM 3883 O O . LYS A 1 482 ? -8.523 -23.734 -0.142 1 47.81 482 LYS A O 1
ATOM 3888 N N . PRO A 1 483 ? -8.688 -22.562 1.694 1 48.53 483 PRO A N 1
ATOM 3889 C CA . PRO A 1 483 ? -7.273 -22.906 1.841 1 48.53 483 PRO A CA 1
ATOM 3890 C C . PRO A 1 483 ? -7.031 -24.406 1.87 1 48.53 483 PRO A C 1
ATOM 3892 O O . PRO A 1 483 ? -7.949 -25.172 2.148 1 48.53 483 PRO A O 1
ATOM 3895 N N . PHE A 1 484 ? -6.008 -24.844 1.161 1 53.47 484 PHE A N 1
ATOM 3896 C CA . PHE A 1 484 ? -5.52 -26.203 1.39 1 53.47 484 PHE A CA 1
ATOM 3897 C C . PHE A 1 484 ? -5.633 -26.578 2.863 1 53.47 484 PHE A C 1
ATOM 3899 O O . PHE A 1 484 ? -5.312 -25.766 3.74 1 53.47 484 PHE A O 1
ATOM 3906 N N . PHE A 1 485 ? -6.582 -27.484 3.213 1 56.5 485 PHE A N 1
ATOM 3907 C CA . PHE A 1 485 ? -6.723 -27.938 4.59 1 56.5 485 PHE A CA 1
ATOM 3908 C C . PHE A 1 485 ? -6.371 -29.406 4.715 1 56.5 485 PHE A C 1
ATOM 3910 O O . PHE A 1 485 ? -6.695 -30.203 3.834 1 56.5 485 PHE A O 1
ATOM 3917 N N . VAL A 1 486 ? -5.438 -29.734 5.562 1 58.91 486 VAL A N 1
ATOM 3918 C CA . VAL A 1 486 ? -5.164 -31.125 5.914 1 58.91 486 VAL A CA 1
ATOM 3919 C C . VAL A 1 486 ? -6.199 -31.609 6.922 1 58.91 486 VAL A C 1
ATOM 3921 O O . VAL A 1 486 ? -6.312 -31.078 8.023 1 58.91 486 VAL A O 1
ATOM 3924 N N . PRO A 1 487 ? -7.18 -32.406 6.398 1 51.75 487 PRO A N 1
ATOM 3925 C CA . PRO A 1 487 ? -8.242 -32.875 7.301 1 51.75 487 PRO A CA 1
ATOM 3926 C C . PRO A 1 487 ? -7.703 -33.438 8.609 1 51.75 487 PRO A C 1
ATOM 3928 O O . PRO A 1 487 ? -6.707 -34.156 8.609 1 51.75 487 PRO A O 1
ATOM 3931 N N . ALA A 1 488 ? -8.031 -32.625 9.727 1 46.19 488 ALA A N 1
ATOM 3932 C CA . ALA A 1 488 ? -7.656 -33.25 10.992 1 46.19 488 ALA A CA 1
ATOM 3933 C C . ALA A 1 488 ? -8.219 -34.656 11.102 1 46.19 488 ALA A C 1
ATOM 3935 O O . ALA A 1 488 ? -7.492 -35.625 11.438 1 46.19 488 ALA A O 1
ATOM 3936 N N . ASP A 1 489 ? -9.508 -34.875 11.562 1 42.69 489 ASP A N 1
ATOM 3937 C CA . ASP A 1 489 ? -10.258 -36.125 11.523 1 42.69 489 ASP A CA 1
ATOM 3938 C C . ASP A 1 489 ? -11.281 -36.094 10.391 1 42.69 489 ASP A C 1
ATOM 3940 O O . ASP A 1 489 ? -11.461 -35.094 9.719 1 42.69 489 ASP A O 1
ATOM 3944 N N . ALA A 1 490 ? -11.836 -37.281 10.031 1 35.97 490 ALA A N 1
ATOM 3945 C CA . ALA A 1 490 ? -12.906 -37.438 9.047 1 35.97 490 ALA A CA 1
ATOM 3946 C C . ALA A 1 490 ? -13.812 -36.219 9.047 1 35.97 490 ALA A C 1
ATOM 3948 O O . ALA A 1 490 ? -14.445 -35.906 8.031 1 35.97 490 ALA A O 1
ATOM 3949 N N . SER A 1 491 ? -14.078 -35.75 10.172 1 32.38 491 SER A N 1
ATOM 3950 C CA . SER A 1 491 ? -15.219 -34.844 10.305 1 32.38 491 SER A CA 1
ATOM 3951 C C . SER A 1 491 ? -14.805 -33.375 10.07 1 32.38 491 SER A C 1
ATOM 3953 O O . SER A 1 491 ? -15.648 -32.5 10.078 1 32.38 491 SER A O 1
ATOM 3955 N N . THR A 1 492 ? -13.727 -33.125 10.281 1 34.91 492 THR A N 1
ATOM 3956 C CA . THR A 1 492 ? -13.469 -31.703 10.508 1 34.91 492 THR A CA 1
ATOM 3957 C C . THR A 1 492 ? -13.391 -30.953 9.188 1 34.91 492 THR A C 1
ATOM 3959 O O . THR A 1 492 ? -13.273 -29.719 9.172 1 34.91 492 THR A O 1
ATOM 3962 N N . TRP A 1 493 ? -13.344 -31.688 8.109 1 32.22 493 TRP A N 1
ATOM 3963 C CA . TRP A 1 493 ? -12.805 -30.828 7.062 1 32.22 493 TRP A CA 1
ATOM 3964 C C . TRP A 1 493 ? -13.867 -29.859 6.555 1 32.22 493 TRP A C 1
ATOM 3966 O O . TRP A 1 493 ? -13.547 -28.844 5.941 1 32.22 493 TRP A O 1
ATOM 3976 N N . VAL A 1 494 ? -14.922 -29.312 7.188 1 36.62 494 VAL A N 1
ATOM 3977 C CA . VAL A 1 494 ? -15.867 -28.812 6.203 1 36.62 494 VAL A CA 1
ATOM 3978 C C . VAL A 1 494 ? -15.383 -27.469 5.656 1 36.62 494 VAL A C 1
ATOM 3980 O O . VAL A 1 494 ? -15.164 -26.516 6.414 1 36.62 494 VAL A O 1
ATOM 3983 N N . ARG A 1 495 ? -14.523 -27.547 4.719 1 38.59 495 ARG A N 1
ATOM 3984 C CA . ARG A 1 495 ? -14.25 -26.344 3.949 1 38.59 495 ARG A CA 1
ATOM 3985 C C . ARG A 1 495 ? -15.547 -25.594 3.617 1 38.59 495 ARG A C 1
ATOM 3987 O O . ARG A 1 495 ? -16.531 -26.219 3.225 1 38.59 495 ARG A O 1
ATOM 3994 N N . ALA A 1 496 ? -15.938 -24.641 4.254 1 41.16 496 ALA A N 1
ATOM 3995 C CA . ALA A 1 496 ? -17.094 -23.844 3.83 1 41.16 496 ALA A CA 1
ATOM 3996 C C . ALA A 1 496 ? -17.219 -23.828 2.311 1 41.16 496 ALA A C 1
ATOM 3998 O O . ALA A 1 496 ? -16.203 -23.891 1.597 1 41.16 496 ALA A O 1
ATOM 3999 N N . PRO A 1 497 ? -18.312 -24.297 1.872 1 44.19 497 PRO A N 1
ATOM 4000 C CA . PRO A 1 497 ? -18.578 -24.297 0.433 1 44.19 497 PRO A CA 1
ATOM 4001 C C . PRO A 1 497 ? -18.125 -23.016 -0.255 1 44.19 497 PRO A C 1
ATOM 4003 O O . PRO A 1 497 ? -18.516 -21.922 0.153 1 44.19 497 PRO A O 1
ATOM 4006 N N . GLY A 1 498 ? -16.812 -22.844 -0.469 1 45.22 498 GLY A N 1
ATOM 4007 C CA . GLY A 1 498 ? -16.031 -21.703 -0.932 1 45.22 498 GLY A CA 1
ATOM 4008 C C . GLY A 1 498 ? -16.719 -20.922 -2.041 1 45.22 498 GLY A C 1
ATOM 4009 O O . GLY A 1 498 ? -16.672 -19.688 -2.061 1 45.22 498 GLY A O 1
ATOM 4010 N N . ILE A 1 499 ? -17.047 -21.609 -3.234 1 54.84 499 ILE A N 1
ATOM 4011 C CA . ILE A 1 499 ? -17.438 -20.875 -4.438 1 54.84 499 ILE A CA 1
ATOM 4012 C C . ILE A 1 499 ? -18.953 -20.891 -4.57 1 54.84 499 ILE A C 1
ATOM 4014 O O . ILE A 1 499 ? -19.578 -21.953 -4.594 1 54.84 499 ILE A O 1
ATOM 4018 N N . ASP A 1 500 ? -19.609 -19.719 -4.316 1 63.59 500 ASP A N 1
ATOM 4019 C CA . ASP A 1 500 ? -21 -19.594 -4.73 1 63.59 500 ASP A CA 1
ATOM 4020 C C . ASP A 1 500 ? -21.125 -19.609 -6.254 1 63.59 500 ASP A C 1
ATOM 4022 O O . ASP A 1 500 ? -20.625 -18.719 -6.934 1 63.59 500 ASP A O 1
ATOM 4026 N N . GLU A 1 501 ? -21.719 -20.734 -6.742 1 70.06 501 GLU A N 1
ATOM 4027 C CA . GLU A 1 501 ? -21.781 -20.938 -8.188 1 70.06 501 GLU A CA 1
ATOM 4028 C C . GLU A 1 501 ? -22.484 -19.766 -8.875 1 70.06 501 GLU A C 1
ATOM 4030 O O . GLU A 1 501 ? -22.125 -19.406 -10 1 70.06 501 GLU A O 1
ATOM 4035 N N . ASP A 1 502 ? -23.453 -19.203 -8.219 1 74.94 502 ASP A N 1
ATOM 4036 C CA . ASP A 1 502 ? -24.156 -18.078 -8.82 1 74.94 502 ASP A CA 1
ATOM 4037 C C . ASP A 1 502 ? -23.234 -16.859 -8.945 1 74.94 502 ASP A C 1
ATOM 4039 O O . ASP A 1 502 ? -23.25 -16.172 -9.961 1 74.94 502 ASP A O 1
ATOM 4043 N N . PHE A 1 503 ? -22.562 -16.672 -7.957 1 78.75 503 PHE A N 1
ATOM 4044 C CA . PHE A 1 503 ? -21.625 -15.562 -7.992 1 78.75 503 PHE A CA 1
ATOM 4045 C C . PHE A 1 503 ? -20.531 -15.812 -9.031 1 78.75 503 PHE A C 1
ATOM 4047 O O . PHE A 1 503 ? -20.141 -14.891 -9.758 1 78.75 503 PHE A O 1
ATOM 4054 N N . LEU A 1 504 ? -20.156 -17.047 -9.133 1 78.69 504 LEU A N 1
ATOM 4055 C CA . LEU A 1 504 ? -19.141 -17.391 -10.117 1 78.69 504 LEU A CA 1
ATOM 4056 C C . LEU A 1 504 ? -19.672 -17.203 -11.539 1 78.69 504 LEU A C 1
ATOM 4058 O O . LEU A 1 504 ? -18.922 -16.812 -12.43 1 78.69 504 LEU A O 1
ATOM 4062 N N . SER A 1 505 ? -20.859 -17.531 -11.688 1 82.38 505 SER A N 1
ATOM 4063 C CA . SER A 1 505 ? -21.469 -17.344 -13 1 82.38 505 SER A CA 1
ATOM 4064 C C . SER A 1 505 ? -21.484 -15.867 -13.391 1 82.38 505 SER A C 1
ATOM 4066 O O . SER A 1 505 ? -21.25 -15.516 -14.547 1 82.38 505 SER A O 1
ATOM 4068 N N . LEU A 1 506 ? -21.766 -15.055 -12.398 1 86 506 LEU A N 1
ATOM 4069 C CA . LEU A 1 506 ? -21.766 -13.617 -12.648 1 86 506 LEU A CA 1
ATOM 4070 C C . LEU A 1 506 ? -20.359 -13.125 -12.992 1 86 506 LEU A C 1
ATOM 4072 O O . LEU A 1 506 ? -20.188 -12.273 -13.867 1 86 506 LEU A O 1
ATOM 4076 N N . LEU A 1 507 ? -19.453 -13.648 -12.32 1 86.31 507 LEU A N 1
ATOM 4077 C CA . LEU A 1 507 ? -18.062 -13.266 -12.586 1 86.31 507 LEU A CA 1
ATOM 4078 C C . LEU A 1 507 ? -17.641 -13.711 -13.977 1 86.31 507 LEU A C 1
ATOM 4080 O O . LEU A 1 507 ? -16.938 -12.977 -14.68 1 86.31 507 LEU A O 1
ATOM 4084 N N . ARG A 1 508 ? -18.078 -14.875 -14.398 1 85.62 508 ARG A N 1
ATOM 4085 C CA . ARG A 1 508 ? -17.75 -15.375 -15.727 1 85.62 508 ARG A CA 1
ATOM 4086 C C . ARG A 1 508 ? -18.344 -14.484 -16.812 1 85.62 508 ARG A C 1
ATOM 4088 O O . ARG A 1 508 ? -17.688 -14.195 -17.812 1 85.62 508 ARG A O 1
ATOM 4095 N N . GLN A 1 509 ? -19.531 -14.094 -16.562 1 86.62 509 GLN A N 1
ATOM 4096 C CA . GLN A 1 509 ? -20.172 -13.203 -17.531 1 86.62 509 GLN A CA 1
ATOM 4097 C C . GLN A 1 509 ? -19.422 -11.875 -17.625 1 86.62 509 GLN A C 1
ATOM 4099 O O . GLN A 1 509 ? -19.219 -11.352 -18.719 1 86.62 509 GLN A O 1
ATOM 4104 N N . TRP A 1 510 ? -19.094 -11.406 -16.516 1 90.62 510 TRP A N 1
ATOM 4105 C CA . TRP A 1 510 ? -18.344 -10.148 -16.5 1 90.62 510 TRP A CA 1
ATOM 4106 C C . TRP A 1 510 ? -17 -10.312 -17.203 1 90.62 510 TRP A C 1
ATOM 4108 O O . TRP A 1 510 ? -16.578 -9.438 -17.953 1 90.62 510 TRP A O 1
ATOM 4118 N N . ARG A 1 511 ? -16.344 -11.438 -16.984 1 89.31 511 ARG A N 1
ATOM 4119 C CA . ARG A 1 511 ? -15.055 -11.695 -17.609 1 89.31 511 ARG A CA 1
ATOM 4120 C C . ARG A 1 511 ? -15.18 -11.727 -19.125 1 89.31 511 ARG A C 1
ATOM 4122 O O . ARG A 1 511 ? -14.336 -11.18 -19.844 1 89.31 511 ARG A O 1
ATOM 4129 N N . ARG A 1 512 ? -16.188 -12.328 -19.594 1 87.5 512 ARG A N 1
ATOM 4130 C CA . ARG A 1 512 ? -16.406 -12.391 -21.031 1 87.5 512 ARG A CA 1
ATOM 4131 C C . ARG A 1 512 ? -16.641 -10.992 -21.609 1 87.5 512 ARG A C 1
ATOM 4133 O O . ARG A 1 512 ? -16.125 -10.664 -22.672 1 87.5 512 ARG A O 1
ATOM 4140 N N . LYS A 1 513 ? -17.391 -10.273 -20.844 1 88.31 513 LYS A N 1
ATOM 4141 C CA . LYS A 1 513 ? -17.641 -8.906 -21.281 1 88.31 513 LYS A CA 1
ATOM 4142 C C . LYS A 1 513 ? -16.344 -8.086 -21.281 1 88.31 513 LYS A C 1
ATOM 4144 O O . LYS A 1 513 ? -16.125 -7.273 -22.172 1 88.31 513 LYS A O 1
ATOM 4149 N N . LEU A 1 514 ? -15.602 -8.266 -20.25 1 89.62 514 LEU A N 1
ATOM 4150 C CA . LEU A 1 514 ? -14.336 -7.555 -20.125 1 89.62 514 LEU A CA 1
ATOM 4151 C C . LEU A 1 514 ? -13.422 -7.852 -21.312 1 89.62 514 LEU A C 1
ATOM 4153 O O . LEU A 1 514 ? -12.938 -6.934 -21.984 1 89.62 514 LEU A O 1
ATOM 4157 N N . PHE A 1 515 ? -13.266 -9.117 -21.688 1 86.62 515 PHE A N 1
ATOM 4158 C CA . PHE A 1 515 ? -12.336 -9.5 -22.75 1 86.62 515 PHE A CA 1
ATOM 4159 C C . PHE A 1 515 ? -12.906 -9.172 -24.125 1 86.62 515 PHE A C 1
ATOM 4161 O O . PHE A 1 515 ? -12.156 -8.828 -25.031 1 86.62 515 PHE A O 1
ATOM 4168 N N . ALA A 1 516 ? -14.18 -9.25 -24.219 1 85.19 516 ALA A N 1
ATOM 4169 C CA . ALA A 1 516 ? -14.797 -8.828 -25.484 1 85.19 516 ALA A CA 1
ATOM 4170 C C . ALA A 1 516 ? -14.531 -7.355 -25.75 1 85.19 516 ALA A C 1
ATOM 4172 O O . ALA A 1 516 ? -14.211 -6.977 -26.891 1 85.19 516 ALA A O 1
ATOM 4173 N N . ASN A 1 517 ? -14.664 -6.621 -24.703 1 86.88 517 ASN A N 1
ATOM 4174 C CA . ASN A 1 517 ? -14.477 -5.184 -24.891 1 86.88 517 ASN A CA 1
ATOM 4175 C C . ASN A 1 517 ? -13.008 -4.832 -25.078 1 86.88 517 ASN A C 1
ATOM 4177 O O . ASN A 1 517 ? -12.672 -3.906 -25.812 1 86.88 517 ASN A O 1
ATOM 4181 N N . ILE A 1 518 ? -12.164 -5.484 -24.406 1 83.94 518 ILE A N 1
ATOM 4182 C CA . ILE A 1 518 ? -10.734 -5.297 -24.656 1 83.94 518 ILE A CA 1
ATOM 4183 C C . ILE A 1 518 ? -10.406 -5.688 -26.094 1 83.94 518 ILE A C 1
ATOM 4185 O O . ILE A 1 518 ? -9.68 -4.969 -26.797 1 83.94 518 ILE A O 1
ATOM 4189 N N . GLY A 1 519 ? -10.977 -6.855 -26.516 1 81.56 519 GLY A N 1
ATOM 4190 C CA . GLY A 1 519 ? -10.766 -7.332 -27.875 1 81.56 519 GLY A CA 1
ATOM 4191 C C . GLY A 1 519 ? -11.227 -6.344 -28.938 1 81.56 519 GLY A C 1
ATOM 4192 O O . GLY A 1 519 ? -10.531 -6.125 -29.922 1 81.56 519 GLY A O 1
ATOM 4193 N N . ILE A 1 520 ? -12.344 -5.73 -28.672 1 83.06 520 ILE A N 1
ATOM 4194 C CA . ILE A 1 520 ? -12.883 -4.746 -29.594 1 83.06 520 ILE A CA 1
ATOM 4195 C C . ILE A 1 520 ? -11.953 -3.533 -29.656 1 83.06 520 ILE A C 1
ATOM 4197 O O . ILE A 1 520 ? -11.641 -3.037 -30.75 1 83.06 520 ILE A O 1
ATOM 4201 N N . GLY A 1 521 ? -11.602 -3.121 -28.531 1 78.75 521 GLY A N 1
ATOM 4202 C CA . GLY A 1 521 ? -10.672 -2.006 -28.5 1 78.75 521 GLY A CA 1
ATOM 4203 C C . GLY A 1 521 ? -9.375 -2.289 -29.234 1 78.75 521 GLY A C 1
ATOM 4204 O O . GLY A 1 521 ? -8.898 -1.453 -30 1 78.75 521 GLY A O 1
ATOM 4205 N N . LEU A 1 522 ? -8.875 -3.443 -29.078 1 77 522 LEU A N 1
ATOM 4206 C CA . LEU A 1 522 ? -7.609 -3.818 -29.703 1 77 522 LEU A CA 1
ATOM 4207 C C . LEU A 1 522 ? -7.797 -4.043 -31.203 1 77 522 LEU A C 1
ATOM 4209 O O . LEU A 1 522 ? -6.898 -3.748 -32 1 77 522 LEU A O 1
ATOM 4213 N N . LEU A 1 523 ? -8.938 -4.621 -31.531 1 77 523 LEU A N 1
ATOM 4214 C CA . LEU A 1 523 ? -9.227 -4.844 -32.938 1 77 523 LEU A CA 1
ATOM 4215 C C . LEU A 1 523 ? -9.195 -3.529 -33.719 1 77 523 LEU A C 1
ATOM 4217 O O . LEU A 1 523 ? -8.57 -3.445 -34.781 1 77 523 LEU A O 1
ATOM 4221 N N . PHE A 1 524 ? -9.789 -2.566 -33.156 1 80.38 524 PHE A N 1
ATOM 4222 C CA . PHE A 1 524 ? -9.828 -1.28 -33.812 1 80.38 524 PHE A CA 1
ATOM 4223 C C . PHE A 1 524 ? -8.453 -0.623 -33.812 1 80.38 524 PHE A C 1
ATOM 4225 O O . PHE A 1 524 ? -8.094 0.097 -34.75 1 80.38 524 PHE A O 1
ATOM 4232 N N . LEU A 1 525 ? -7.754 -0.905 -32.812 1 75.81 525 LEU A N 1
ATOM 4233 C CA . LEU A 1 525 ? -6.387 -0.403 -32.781 1 75.81 525 LEU A CA 1
ATOM 4234 C C . LEU A 1 525 ? -5.551 -1.048 -33.906 1 75.81 525 LEU A C 1
ATOM 4236 O O . LEU A 1 525 ? -4.75 -0.374 -34.531 1 75.81 525 LEU A O 1
ATOM 4240 N N . ILE A 1 526 ? -5.754 -2.33 -34.125 1 72.38 526 ILE A N 1
ATOM 4241 C CA . ILE A 1 526 ? -5.043 -3.072 -35.156 1 72.38 526 ILE A CA 1
ATOM 4242 C C . ILE A 1 526 ? -5.449 -2.557 -36.531 1 72.38 526 ILE A C 1
ATOM 4244 O O . ILE A 1 526 ? -4.598 -2.354 -37.406 1 72.38 526 ILE A O 1
ATOM 4248 N N . ILE A 1 527 ? -6.699 -2.334 -36.656 1 74.31 527 ILE A N 1
ATOM 4249 C CA . ILE A 1 527 ? -7.195 -1.799 -37.906 1 74.31 527 ILE A CA 1
ATOM 4250 C C . ILE A 1 527 ? -6.59 -0.421 -38.156 1 74.31 527 ILE A C 1
ATOM 4252 O O . ILE A 1 527 ? -6.207 -0.101 -39.281 1 74.31 527 ILE A O 1
ATOM 4256 N N . ALA A 1 528 ? -6.523 0.326 -37.125 1 76.62 528 ALA A N 1
ATOM 4257 C CA . ALA A 1 528 ? -5.941 1.66 -37.25 1 76.62 528 ALA A CA 1
ATOM 4258 C C . ALA A 1 528 ? -4.473 1.583 -37.656 1 76.62 528 ALA A C 1
ATOM 4260 O O . ALA A 1 528 ? -4.031 2.326 -38.531 1 76.62 528 ALA A O 1
ATOM 4261 N N . MET A 1 529 ? -3.785 0.701 -37.188 1 70.81 529 MET A N 1
ATOM 4262 C CA . MET A 1 529 ? -2.357 0.574 -37.469 1 70.81 529 MET A CA 1
ATOM 4263 C C . MET A 1 529 ? -2.119 0.038 -38.875 1 70.81 529 MET A C 1
ATOM 4265 O O . MET A 1 529 ? -1.28 0.563 -39.594 1 70.81 529 MET A O 1
ATOM 4269 N N . PHE A 1 530 ? -2.842 -0.971 -39.156 1 71.38 530 PHE A N 1
ATOM 4270 C CA . PHE A 1 530 ? -2.709 -1.542 -40.5 1 71.38 530 PHE A CA 1
ATOM 4271 C C . PHE A 1 530 ? -3.154 -0.544 -41.562 1 71.38 530 PHE A C 1
ATOM 4273 O O . PHE A 1 530 ? -2.568 -0.479 -42.625 1 71.38 530 PHE A O 1
ATOM 4280 N N . GLY A 1 531 ? -4.16 0.15 -41.125 1 70.62 531 GLY A N 1
ATOM 4281 C CA . GLY A 1 531 ? -4.629 1.173 -42.031 1 70.62 531 GLY A CA 1
ATOM 4282 C C . GLY A 1 531 ? -3.609 2.27 -42.281 1 70.62 531 GLY A C 1
ATOM 4283 O O . GLY A 1 531 ? -3.426 2.711 -43.406 1 70.62 531 GLY A O 1
ATOM 4284 N N . LEU A 1 532 ? -2.977 2.662 -41.25 1 74.44 532 LEU A N 1
ATOM 4285 C CA . LEU A 1 532 ? -1.959 3.699 -41.375 1 74.44 532 LEU A CA 1
ATOM 4286 C C . LEU A 1 532 ? -0.761 3.197 -42.156 1 74.44 532 LEU A C 1
ATOM 4288 O O . LEU A 1 532 ? -0.212 3.926 -43 1 74.44 532 LEU A O 1
ATOM 4292 N N . MET A 1 533 ? -0.385 1.951 -41.969 1 69.69 533 MET A N 1
ATOM 4293 C CA . MET A 1 533 ? 0.77 1.373 -42.625 1 69.69 533 MET A CA 1
ATOM 4294 C C . MET A 1 533 ? 0.465 1.122 -44.125 1 69.69 533 MET A C 1
ATOM 4296 O O . MET A 1 533 ? 1.34 1.275 -44.969 1 69.69 533 MET A O 1
ATOM 4300 N N . ALA A 1 534 ? -0.764 0.792 -44.312 1 72.19 534 ALA A N 1
ATOM 4301 C CA . ALA A 1 534 ? -1.153 0.414 -45.688 1 72.19 534 ALA A CA 1
ATOM 4302 C C . ALA A 1 534 ? -1.568 1.637 -46.5 1 72.19 534 ALA A C 1
ATOM 4304 O O . ALA A 1 534 ? -1.654 1.573 -47.719 1 72.19 534 ALA A O 1
ATOM 4305 N N . SER A 1 535 ? -1.766 2.748 -45.812 1 73.06 535 SER A N 1
ATOM 4306 C CA . SER A 1 535 ? -2.299 3.922 -46.469 1 73.06 535 SER A CA 1
ATOM 4307 C C . SER A 1 535 ? -1.352 4.402 -47.562 1 73.06 535 SER A C 1
ATOM 4309 O O . SER A 1 535 ? -1.791 4.754 -48.688 1 73.06 535 SER A O 1
ATOM 4311 N N . VAL A 1 536 ? -0.067 4.297 -47.25 1 70.19 536 VAL A N 1
ATOM 4312 C CA . VAL A 1 536 ? 0.905 4.812 -48.219 1 70.19 536 VAL A CA 1
ATOM 4313 C C . VAL A 1 536 ? 1.009 3.867 -49.406 1 70.19 536 VAL A C 1
ATOM 4315 O O . VAL A 1 536 ? 0.839 4.285 -50.562 1 70.19 536 VAL A O 1
ATOM 4318 N N . PRO A 1 537 ? 1.239 2.578 -49.125 1 69.69 537 PRO A N 1
ATOM 4319 C CA . PRO A 1 537 ? 1.282 1.664 -50.281 1 69.69 537 PRO A CA 1
ATOM 4320 C C . PRO A 1 537 ? -0.023 1.647 -51.062 1 69.69 537 PRO A C 1
ATOM 4322 O O . PRO A 1 537 ? -0.001 1.571 -52.281 1 69.69 537 PRO A O 1
ATOM 4325 N N . ILE A 1 538 ? -1.108 1.76 -50.406 1 74.12 538 ILE A N 1
ATOM 4326 C CA . ILE A 1 538 ? -2.406 1.75 -51.062 1 74.12 538 ILE A CA 1
ATOM 4327 C C . ILE A 1 538 ? -2.574 3.029 -51.875 1 74.12 538 ILE A C 1
ATOM 4329 O O . ILE A 1 538 ? -3.121 2.998 -53 1 74.12 538 ILE A O 1
ATOM 4333 N N . GLY A 1 539 ? -2.098 4.047 -51.344 1 70.56 539 GLY A N 1
ATOM 4334 C CA . GLY A 1 539 ? -2.115 5.305 -52.062 1 70.56 539 GLY A CA 1
ATOM 4335 C C . GLY A 1 539 ? -1.27 5.277 -53.312 1 70.56 539 GLY A C 1
ATOM 4336 O O . GLY A 1 539 ? -1.671 5.812 -54.375 1 70.56 539 GLY A O 1
ATOM 4337 N N . LEU A 1 540 ? -0.128 4.578 -53.188 1 72.5 540 LEU A N 1
ATOM 4338 C CA . LEU A 1 540 ? 0.792 4.508 -54.312 1 72.5 540 LEU A CA 1
ATOM 4339 C C . LEU A 1 540 ? 0.222 3.635 -55.406 1 72.5 540 LEU A C 1
ATOM 4341 O O . LEU A 1 540 ? 0.479 3.879 -56.594 1 72.5 540 LEU A O 1
ATOM 4345 N N . VAL A 1 541 ? -0.544 2.617 -55.031 1 73.88 541 VAL A N 1
ATOM 4346 C CA . VAL A 1 541 ? -1.046 1.657 -56 1 73.88 541 VAL A CA 1
ATOM 4347 C C . VAL A 1 541 ? -2.406 2.115 -56.531 1 73.88 541 VAL A C 1
ATOM 4349 O O . VAL A 1 541 ? -2.682 2.016 -57.719 1 73.88 541 VAL A O 1
ATOM 4352 N N . SER A 1 542 ? -3.307 2.627 -55.625 1 76.5 542 SER A N 1
ATOM 4353 C CA . SER A 1 542 ? -4.699 2.85 -56 1 76.5 542 SER A CA 1
ATOM 4354 C C . SER A 1 542 ? -5.023 4.34 -56.031 1 76.5 542 SER A C 1
ATOM 4356 O O . SER A 1 542 ? -6.172 4.719 -56.281 1 76.5 542 SER A O 1
ATOM 4358 N N . GLY A 1 543 ? -4.074 5.211 -55.75 1 76.44 543 GLY A N 1
ATOM 4359 C CA . GLY A 1 543 ? -4.254 6.637 -55.969 1 76.44 543 GLY A CA 1
ATOM 4360 C C . GLY A 1 543 ? -4.629 7.383 -54.719 1 76.44 543 GLY A C 1
ATOM 4361 O O . GLY A 1 543 ? -4.746 6.781 -53.625 1 76.44 543 GLY A O 1
ATOM 4362 N N . TRP A 1 544 ? -4.848 8.711 -54.844 1 81.94 544 TRP A N 1
ATOM 4363 C CA . TRP A 1 544 ? -5.031 9.656 -53.75 1 81.94 544 TRP A CA 1
ATOM 4364 C C . TRP A 1 544 ? -6.344 9.391 -53.031 1 81.94 544 TRP A C 1
ATOM 4366 O O . TRP A 1 544 ? -6.414 9.516 -51.812 1 81.94 544 TRP A O 1
ATOM 4376 N N . ALA A 1 545 ? -7.402 9.016 -53.812 1 77.94 545 ALA A N 1
ATOM 4377 C CA . ALA A 1 545 ? -8.703 8.742 -53.219 1 77.94 545 ALA A CA 1
ATOM 4378 C C . ALA A 1 545 ? -8.625 7.543 -52.281 1 77.94 545 ALA A C 1
ATOM 4380 O O . ALA A 1 545 ? -9.211 7.551 -51.188 1 77.94 545 ALA A O 1
ATOM 4381 N N . ALA A 1 546 ? -7.918 6.598 -52.688 1 76.88 546 ALA A N 1
ATOM 4382 C CA . ALA A 1 546 ? -7.746 5.402 -51.875 1 76.88 546 ALA A CA 1
ATOM 4383 C C . ALA A 1 546 ? -6.906 5.703 -50.625 1 76.88 546 ALA A C 1
ATOM 4385 O O . ALA A 1 546 ? -7.172 5.172 -49.562 1 76.88 546 ALA A O 1
ATOM 4386 N N . PHE A 1 547 ? -5.914 6.527 -50.812 1 83.81 547 PHE A N 1
ATOM 4387 C CA . PHE A 1 547 ? -5.09 6.961 -49.688 1 83.81 547 PHE A CA 1
ATOM 4388 C C . PHE A 1 547 ? -5.941 7.656 -48.625 1 83.81 547 PHE A C 1
ATOM 4390 O O . PHE A 1 547 ? -5.863 7.32 -47.438 1 83.81 547 PHE A O 1
ATOM 4397 N N . LYS A 1 548 ? -6.758 8.586 -49.125 1 82 548 LYS A N 1
ATOM 4398 C CA . LYS A 1 548 ? -7.613 9.336 -48.219 1 82 548 LYS A CA 1
ATOM 4399 C C . LYS A 1 548 ? -8.594 8.422 -47.5 1 82 548 LYS A C 1
ATOM 4401 O O . LYS A 1 548 ? -8.812 8.562 -46.281 1 82 548 LYS A O 1
ATOM 4406 N N . ALA A 1 549 ? -9.164 7.547 -48.219 1 81.75 549 ALA A N 1
ATOM 4407 C CA . ALA A 1 549 ? -10.133 6.633 -47.625 1 81.75 549 ALA A CA 1
ATOM 4408 C C . ALA A 1 549 ? -9.484 5.758 -46.562 1 81.75 549 ALA A C 1
ATOM 4410 O O . ALA A 1 549 ? -10.062 5.539 -45.469 1 81.75 549 ALA A O 1
ATOM 4411 N N . THR A 1 550 ? -8.305 5.266 -46.844 1 80.44 550 THR A N 1
ATOM 4412 C CA . THR A 1 550 ? -7.602 4.395 -45.906 1 80.44 550 THR A CA 1
ATOM 4413 C C . THR A 1 550 ? -7.18 5.172 -44.656 1 80.44 550 THR A C 1
ATOM 4415 O O . THR A 1 550 ? -7.23 4.645 -43.562 1 80.44 550 THR A O 1
ATOM 4418 N N . LEU A 1 551 ? -6.895 6.34 -44.938 1 82.06 551 LEU A N 1
ATOM 4419 C CA . LEU A 1 551 ? -6.488 7.184 -43.812 1 82.06 551 LEU A CA 1
ATOM 4420 C C . LEU A 1 551 ? -7.676 7.504 -42.906 1 82.06 551 LEU A C 1
ATOM 4422 O O . LEU A 1 551 ? -7.535 7.539 -41.688 1 82.06 551 LEU A O 1
ATOM 4426 N N . ILE A 1 552 ? -8.734 7.746 -43.531 1 81.44 552 ILE A N 1
ATOM 4427 C CA . ILE A 1 552 ? -9.945 8.047 -42.781 1 81.44 552 ILE A CA 1
ATOM 4428 C C . ILE A 1 552 ? -10.328 6.832 -41.938 1 81.44 552 ILE A C 1
ATOM 4430 O O . ILE A 1 552 ? -10.703 6.973 -40.75 1 81.44 552 ILE A O 1
ATOM 4434 N N . VAL A 1 553 ? -10.234 5.656 -42.531 1 78.44 553 VAL A N 1
ATOM 4435 C CA . VAL A 1 553 ? -10.555 4.434 -41.812 1 78.44 553 VAL A CA 1
ATOM 4436 C C . VAL A 1 553 ? -9.578 4.254 -40.625 1 78.44 553 VAL A C 1
ATOM 4438 O O . VAL A 1 553 ? -9.977 3.871 -39.531 1 78.44 553 VAL A O 1
ATOM 4441 N N . ALA A 1 554 ? -8.383 4.578 -40.938 1 80.88 554 ALA A N 1
ATOM 4442 C CA . ALA A 1 554 ? -7.352 4.418 -39.906 1 80.88 554 ALA A CA 1
ATOM 4443 C C . ALA A 1 554 ? -7.578 5.379 -38.75 1 80.88 554 ALA A C 1
ATOM 4445 O O . ALA A 1 554 ? -7.559 4.969 -37.562 1 80.88 554 ALA A O 1
ATOM 4446 N N . VAL A 1 555 ? -7.867 6.547 -39.031 1 77.75 555 VAL A N 1
ATOM 4447 C CA . VAL A 1 555 ? -8.039 7.574 -38 1 77.75 555 VAL A CA 1
ATOM 4448 C C . VAL A 1 555 ? -9.336 7.336 -37.25 1 77.75 555 VAL A C 1
ATOM 4450 O O . VAL A 1 555 ? -9.391 7.504 -36.031 1 77.75 555 VAL A O 1
ATOM 4453 N N . SER A 1 556 ? -10.305 6.934 -38.031 1 81.12 556 SER A N 1
ATOM 4454 C CA . SER A 1 556 ? -11.57 6.629 -37.375 1 81.12 556 SER A CA 1
ATOM 4455 C C . SER A 1 556 ? -11.438 5.434 -36.438 1 81.12 556 SER A C 1
ATOM 4457 O O . SER A 1 556 ? -12.008 5.438 -35.344 1 81.12 556 SER A O 1
ATOM 4459 N N . SER A 1 557 ? -10.719 4.465 -36.906 1 80.44 557 SER A N 1
ATOM 4460 C CA . SER A 1 557 ? -10.516 3.279 -36.062 1 80.44 557 SER A CA 1
ATOM 4461 C C . SER A 1 557 ? -9.703 3.605 -34.812 1 80.44 557 SER A C 1
ATOM 4463 O O . SER A 1 557 ? -9.945 3.041 -33.75 1 80.44 557 SER A O 1
ATOM 4465 N N . TRP A 1 558 ? -8.867 4.473 -35.031 1 78.56 558 TRP A N 1
ATOM 4466 C CA . TRP A 1 558 ? -8.086 4.926 -33.875 1 78.56 558 TRP A CA 1
ATOM 4467 C C . TRP A 1 558 ? -8.984 5.629 -32.844 1 78.56 558 TRP A C 1
ATOM 4469 O O . TRP A 1 558 ? -8.859 5.406 -31.641 1 78.56 558 TRP A O 1
ATOM 4479 N N . GLY A 1 559 ? -9.797 6.441 -33.375 1 74.62 559 GLY A N 1
ATOM 4480 C CA . GLY A 1 559 ? -10.742 7.129 -32.531 1 74.62 559 GLY A CA 1
ATOM 4481 C C . GLY A 1 559 ? -11.688 6.188 -31.781 1 74.62 559 GLY A C 1
ATOM 4482 O O . GLY A 1 559 ? -11.953 6.371 -30.594 1 74.62 559 GLY A O 1
ATOM 4483 N N . ILE A 1 560 ? -12.125 5.219 -32.469 1 79.31 560 ILE A N 1
ATOM 4484 C CA . ILE A 1 560 ? -13.023 4.234 -31.875 1 79.31 560 ILE A CA 1
ATOM 4485 C C . ILE A 1 560 ? -12.289 3.445 -30.797 1 79.31 560 ILE A C 1
ATOM 4487 O O . ILE A 1 560 ? -12.828 3.207 -29.703 1 79.31 560 ILE A O 1
ATOM 4491 N N . SER A 1 561 ? -11.102 3.068 -31.141 1 80.31 561 SER A N 1
ATOM 4492 C CA . SER A 1 561 ? -10.305 2.324 -30.172 1 80.31 561 SER A CA 1
ATOM 4493 C C . SER A 1 561 ? -10.086 3.131 -28.891 1 80.31 561 SER A C 1
ATOM 4495 O O . SER A 1 561 ? -10.234 2.607 -27.781 1 80.31 561 SER A O 1
ATOM 4497 N N . LEU A 1 562 ? -9.805 4.332 -29.125 1 75.69 562 LEU A N 1
ATOM 4498 C CA . LEU A 1 562 ? -9.57 5.207 -27.984 1 75.69 562 LEU A CA 1
ATOM 4499 C C . LEU A 1 562 ? -10.844 5.387 -27.156 1 75.69 562 LEU A C 1
ATOM 4501 O O . LEU A 1 562 ? -10.805 5.363 -25.922 1 75.69 562 LEU A O 1
ATOM 4505 N N . ALA A 1 563 ? -11.875 5.594 -27.859 1 74.62 563 ALA A N 1
ATOM 4506 C CA . ALA A 1 563 ? -13.156 5.77 -27.188 1 74.62 563 ALA A CA 1
ATOM 4507 C C . ALA A 1 563 ? -13.555 4.508 -26.422 1 74.62 563 ALA A C 1
ATOM 4509 O O . ALA A 1 563 ? -14.07 4.582 -25.312 1 74.62 563 ALA A O 1
ATOM 4510 N N . TRP A 1 564 ? -13.281 3.469 -27.047 1 82.88 564 TRP A N 1
ATOM 4511 C CA . TRP A 1 564 ? -13.648 2.189 -26.453 1 82.88 564 TRP A CA 1
ATOM 4512 C C . TRP A 1 564 ? -12.805 1.907 -25.219 1 82.88 564 TRP A C 1
ATOM 4514 O O . TRP A 1 564 ? -13.336 1.523 -24.172 1 82.88 564 TRP A O 1
ATOM 4524 N N . MET A 1 565 ? -11.578 2.137 -25.312 1 78.75 565 MET A N 1
ATOM 4525 C CA . MET A 1 565 ? -10.641 1.812 -24.234 1 78.75 565 MET A CA 1
ATOM 4526 C C . MET A 1 565 ? -10.773 2.809 -23.094 1 78.75 565 MET A C 1
ATOM 4528 O O . MET A 1 565 ? -10.609 2.441 -21.922 1 78.75 565 MET A O 1
ATOM 4532 N N . GLN A 1 566 ? -11.094 4 -23.453 1 74.38 566 GLN A N 1
ATOM 4533 C CA . GLN A 1 566 ? -11.047 5.035 -22.422 1 74.38 566 GLN A CA 1
ATOM 4534 C C . GLN A 1 566 ? -12.438 5.312 -21.859 1 74.38 566 GLN A C 1
ATOM 4536 O O . GLN A 1 566 ? -12.562 5.785 -20.719 1 74.38 566 GLN A O 1
ATOM 4541 N N . PHE A 1 567 ? -13.484 4.945 -22.641 1 73.88 567 PHE A N 1
ATOM 4542 C CA . PHE A 1 567 ? -14.805 5.316 -22.141 1 73.88 567 PHE A CA 1
ATOM 4543 C C . PHE A 1 567 ? -15.672 4.078 -21.938 1 73.88 567 PHE A C 1
ATOM 4545 O O . PHE A 1 567 ? -16.406 3.988 -20.953 1 73.88 567 PHE A O 1
ATOM 4552 N N . ARG A 1 568 ? -15.602 3.16 -22.75 1 81.94 568 ARG A N 1
ATOM 4553 C CA . ARG A 1 568 ? -16.453 1.983 -22.641 1 81.94 568 ARG A CA 1
ATOM 4554 C C . ARG A 1 568 ? -15.898 0.993 -21.625 1 81.94 568 ARG A C 1
ATOM 4556 O O . ARG A 1 568 ? -16.641 0.43 -20.812 1 81.94 568 ARG A O 1
ATOM 4563 N N . LEU A 1 569 ? -14.664 0.822 -21.703 1 86.31 569 LEU A N 1
ATOM 4564 C CA . LEU A 1 569 ? -14.039 -0.193 -20.859 1 86.31 569 LEU A CA 1
ATOM 4565 C C . LEU A 1 569 ? -14.211 0.144 -19.391 1 86.31 569 LEU A C 1
ATOM 4567 O O . LEU A 1 569 ? -14.508 -0.734 -18.578 1 86.31 569 LEU A O 1
ATOM 4571 N N . PRO A 1 570 ? -14.125 1.392 -18.969 1 81.88 570 PRO A N 1
ATOM 4572 C CA . PRO A 1 570 ? -14.352 1.711 -17.547 1 81.88 570 PRO A CA 1
ATOM 4573 C C . PRO A 1 570 ? -15.781 1.4 -17.109 1 81.88 570 PRO A C 1
ATOM 4575 O O . PRO A 1 570 ? -16.016 1.069 -15.938 1 81.88 570 PRO A O 1
ATOM 4578 N N . VAL A 1 571 ? -16.688 1.465 -17.969 1 81.81 571 VAL A N 1
ATOM 4579 C CA . VAL A 1 571 ? -18.062 1.1 -17.641 1 81.81 571 VAL A CA 1
ATOM 4580 C C . VAL A 1 571 ? -18.141 -0.397 -17.359 1 81.81 571 VAL A C 1
ATOM 4582 O O . VAL A 1 571 ? -18.828 -0.818 -16.422 1 81.81 571 VAL A O 1
ATOM 4585 N N . VAL A 1 572 ? -17.469 -1.099 -18.125 1 88.88 572 VAL A N 1
ATOM 4586 C CA . VAL A 1 572 ? -17.422 -2.543 -17.922 1 88.88 572 VAL A CA 1
ATOM 4587 C C . VAL A 1 572 ? -16.766 -2.863 -16.594 1 88.88 572 VAL A C 1
ATOM 4589 O O . VAL A 1 572 ? -17.172 -3.795 -15.891 1 88.88 572 VAL A O 1
ATOM 4592 N N . PHE A 1 573 ? -15.742 -2.059 -16.25 1 88.44 573 PHE A N 1
ATOM 4593 C CA . PHE A 1 573 ? -15.062 -2.246 -14.977 1 88.44 573 PHE A CA 1
ATOM 4594 C C . PHE A 1 573 ? -16.047 -2.127 -13.82 1 88.44 573 PHE A C 1
ATOM 4596 O O . PHE A 1 573 ? -16.016 -2.932 -12.883 1 88.44 573 PHE A O 1
ATOM 4603 N N . LYS A 1 574 ? -16.984 -1.221 -13.875 1 82.62 574 LYS A N 1
ATOM 4604 C CA . LYS A 1 574 ? -17.922 -0.924 -12.805 1 82.62 574 LYS A CA 1
ATOM 4605 C C . LYS A 1 574 ? -19.016 -1.989 -12.719 1 82.62 574 LYS A C 1
ATOM 4607 O O . LYS A 1 574 ? -19.703 -2.104 -11.695 1 82.62 574 LYS A O 1
ATOM 4612 N N . MET A 1 575 ? -19.125 -2.809 -13.695 1 85.94 575 MET A N 1
ATOM 4613 C CA . MET A 1 575 ? -20.141 -3.844 -13.734 1 85.94 575 MET A CA 1
ATOM 4614 C C . MET A 1 575 ? -19.672 -5.102 -13.008 1 85.94 575 MET A C 1
ATOM 4616 O O . MET A 1 575 ? -20.438 -6.07 -12.883 1 85.94 575 MET A O 1
ATOM 4620 N N . ARG A 1 576 ? -18.438 -5.055 -12.516 1 87.75 576 ARG A N 1
ATOM 4621 C CA . ARG A 1 576 ? -17.938 -6.238 -11.828 1 87.75 576 ARG A CA 1
ATOM 4622 C C . ARG A 1 576 ? -18.781 -6.543 -10.586 1 87.75 576 ARG A C 1
ATOM 4624 O O . ARG A 1 576 ? -19 -5.664 -9.75 1 87.75 576 ARG A O 1
ATOM 4631 N N . PRO A 1 577 ? -19.172 -7.766 -10.469 1 80.94 577 PRO A N 1
ATOM 4632 C CA . PRO A 1 577 ? -19.906 -8.125 -9.258 1 80.94 577 PRO A CA 1
ATOM 4633 C C . PRO A 1 577 ? -19.062 -8.039 -7.996 1 80.94 577 PRO A C 1
ATOM 4635 O O . PRO A 1 577 ? -17.859 -8.367 -8.031 1 80.94 577 PRO A O 1
ATOM 4638 N N . ASP A 1 578 ? -19.578 -7.332 -6.961 1 71.69 578 ASP A N 1
ATOM 4639 C CA . ASP A 1 578 ? -18.859 -7.195 -5.695 1 71.69 578 ASP A CA 1
ATOM 4640 C C . ASP A 1 578 ? -19.391 -8.188 -4.66 1 71.69 578 ASP A C 1
ATOM 4642 O O . ASP A 1 578 ? -20.578 -8.461 -4.605 1 71.69 578 ASP A O 1
ATOM 4646 N N . ASN A 1 579 ? -18.422 -8.859 -3.951 1 62.69 579 ASN A N 1
ATOM 4647 C CA . ASN A 1 579 ? -18.75 -9.852 -2.938 1 62.69 579 ASN A CA 1
ATOM 4648 C C . ASN A 1 579 ? -19.688 -9.281 -1.875 1 62.69 579 ASN A C 1
ATOM 4650 O O . ASN A 1 579 ? -20.641 -9.938 -1.459 1 62.69 579 ASN A O 1
ATOM 4654 N N . GLU A 1 580 ? -19.375 -7.977 -1.455 1 56.03 580 GLU A N 1
ATOM 4655 C CA . GLU A 1 580 ? -20.172 -7.391 -0.38 1 56.03 580 GLU A CA 1
ATOM 4656 C C . GLU A 1 580 ? -21.609 -7.141 -0.83 1 56.03 580 GLU A C 1
ATOM 4658 O O . GLU A 1 580 ? -22.547 -7.406 -0.086 1 56.03 580 GLU A O 1
ATOM 4663 N N . ASP A 1 581 ? -21.719 -6.688 -2.066 1 49.62 581 ASP A N 1
ATOM 4664 C CA . ASP A 1 581 ? -23.062 -6.398 -2.574 1 49.62 581 ASP A CA 1
ATOM 4665 C C . ASP A 1 581 ? -23.844 -7.688 -2.811 1 49.62 581 ASP A C 1
ATOM 4667 O O . ASP A 1 581 ? -25.047 -7.75 -2.516 1 49.62 581 ASP A O 1
ATOM 4671 N N . PHE A 1 582 ? -23.094 -8.656 -3.314 1 48.5 582 PHE A N 1
ATOM 4672 C CA . PHE A 1 582 ? -23.75 -9.914 -3.646 1 48.5 582 PHE A CA 1
ATOM 4673 C C . PHE A 1 582 ? -24.188 -10.648 -2.383 1 48.5 582 PHE A C 1
ATOM 4675 O O . PHE A 1 582 ? -25.328 -11.133 -2.299 1 48.5 582 PHE A O 1
ATOM 4682 N N . PHE A 1 583 ? -23.297 -10.562 -1.396 1 48.62 583 PHE A N 1
ATOM 4683 C CA . PHE A 1 583 ? -23.609 -11.352 -0.213 1 48.62 583 PHE A CA 1
ATOM 4684 C C . PHE A 1 583 ? -24.438 -10.539 0.774 1 48.62 583 PHE A C 1
ATOM 4686 O O . PHE A 1 583 ? -25.062 -11.102 1.681 1 48.62 583 PHE A O 1
ATOM 4693 N N . SER A 1 584 ? -24.312 -9.156 0.667 1 45.78 584 SER A N 1
ATOM 4694 C CA . SER A 1 584 ? -25.25 -8.375 1.473 1 45.78 584 SER A CA 1
ATOM 4695 C C . SER A 1 584 ? -26.703 -8.656 1.073 1 45.78 584 SER A C 1
ATOM 4697 O O . SER A 1 584 ? -27.609 -8.57 1.906 1 45.78 584 SER A O 1
ATOM 4699 N N . ALA A 1 585 ? -26.906 -8.984 -0.138 1 38.19 585 ALA A N 1
ATOM 4700 C CA . ALA A 1 585 ? -28.266 -9.305 -0.576 1 38.19 585 ALA A CA 1
ATOM 4701 C C . ALA A 1 585 ? -28.75 -10.609 0.044 1 38.19 585 ALA A C 1
ATOM 4703 O O . ALA A 1 585 ? -29.953 -10.859 0.121 1 38.19 585 ALA A O 1
ATOM 4704 N N . TYR A 1 586 ? -27.859 -11.383 0.367 1 33.41 586 TYR A N 1
ATOM 4705 C CA . TYR A 1 586 ? -28.234 -12.648 0.989 1 33.41 586 TYR A CA 1
ATOM 4706 C C . TYR A 1 586 ? -28.281 -12.523 2.508 1 33.41 586 TYR A C 1
ATOM 4708 O O . TYR A 1 586 ? -28.625 -13.469 3.209 1 33.41 586 TYR A O 1
ATOM 4716 N N . ARG A 1 587 ? -27.703 -11.484 3.061 1 33.34 587 ARG A N 1
ATOM 4717 C CA . ARG A 1 587 ? -27.922 -11.266 4.488 1 33.34 587 ARG A CA 1
ATOM 4718 C C . ARG A 1 587 ? -29.234 -10.555 4.746 1 33.34 587 ARG A C 1
ATOM 4720 O O . ARG A 1 587 ? -29.609 -9.641 4.008 1 33.34 587 ARG A O 1
ATOM 4727 N N . MET B 1 1 ? -36.812 27.453 10.133 1 27.47 1 MET B N 1
ATOM 4728 C CA . MET B 1 1 ? -36.188 28.531 10.906 1 27.47 1 MET B CA 1
ATOM 4729 C C . MET B 1 1 ? -36 28.125 12.359 1 27.47 1 MET B C 1
ATOM 4731 O O . MET B 1 1 ? -34.969 28.406 12.961 1 27.47 1 MET B O 1
ATOM 4735 N N . TRP B 1 2 ? -37.094 27.641 12.992 1 31.03 2 TRP B N 1
ATOM 4736 C CA . TRP B 1 2 ? -37.156 27.219 14.391 1 31.03 2 TRP B CA 1
ATOM 4737 C C . TRP B 1 2 ? -36.375 25.938 14.617 1 31.03 2 TRP B C 1
ATOM 4739 O O . TRP B 1 2 ? -35.844 25.719 15.711 1 31.03 2 TRP B O 1
ATOM 4749 N N . GLY B 1 3 ? -36.406 24.984 13.648 1 30.67 3 GLY B N 1
ATOM 4750 C CA . GLY B 1 3 ? -35.75 23.703 13.781 1 30.67 3 GLY B CA 1
ATOM 4751 C C . GLY B 1 3 ? -34.219 23.812 13.789 1 30.67 3 GLY B C 1
ATOM 4752 O O . GLY B 1 3 ? -33.531 22.828 14.031 1 30.67 3 GLY B O 1
ATOM 4753 N N . LYS B 1 4 ? -33.562 24.703 13.094 1 40.03 4 LYS B N 1
ATOM 4754 C CA . LYS B 1 4 ? -32.188 25.188 13.109 1 40.03 4 LYS B CA 1
ATOM 4755 C C . LYS B 1 4 ? -31.781 25.641 14.508 1 40.03 4 LYS B C 1
ATOM 4757 O O . LYS B 1 4 ? -30.609 25.5 14.891 1 40.03 4 LYS B O 1
ATOM 4762 N N . MET B 1 5 ? -32.656 26.234 15.289 1 38.06 5 MET B N 1
ATOM 4763 C CA . MET B 1 5 ? -32.438 26.812 16.609 1 38.06 5 MET B CA 1
ATOM 4764 C C . MET B 1 5 ? -32.156 25.719 17.641 1 38.06 5 MET B C 1
ATOM 4766 O O . MET B 1 5 ? -31.375 25.922 18.562 1 38.06 5 MET B O 1
ATOM 4770 N N . MET B 1 6 ? -32.875 24.609 17.562 1 37.72 6 MET B N 1
ATOM 4771 C CA . MET B 1 6 ? -32.781 23.547 18.547 1 37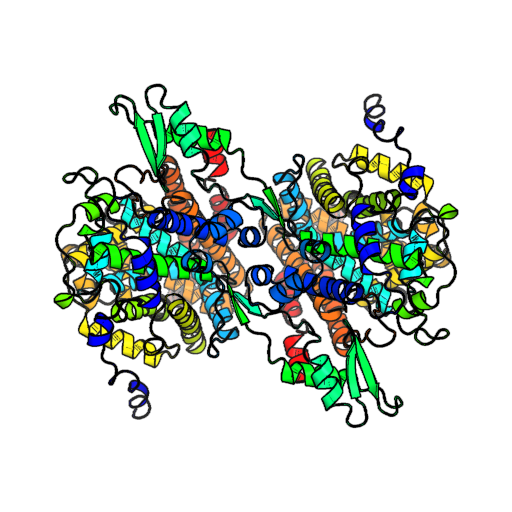.72 6 MET B CA 1
ATOM 4772 C C . MET B 1 6 ? -31.5 22.75 18.406 1 37.72 6 MET B C 1
ATOM 4774 O O . MET B 1 6 ? -31.125 22 19.297 1 37.72 6 MET B O 1
ATOM 4778 N N . LEU B 1 7 ? -31.062 22.469 17.219 1 40.75 7 LEU B N 1
ATOM 4779 C CA . LEU B 1 7 ? -29.859 21.688 16.969 1 40.75 7 LEU B CA 1
ATOM 4780 C C . LEU B 1 7 ? -28.625 22.391 17.516 1 40.75 7 LEU B C 1
ATOM 4782 O O . LEU B 1 7 ? -27.5 21.891 17.391 1 40.75 7 LEU B O 1
ATOM 4786 N N . MET B 1 8 ? -28.656 23.688 17.797 1 45.34 8 MET B N 1
ATOM 4787 C CA . MET B 1 8 ? -27.672 24.531 18.438 1 45.34 8 MET B CA 1
ATOM 4788 C C . MET B 1 8 ? -27.328 24.016 19.844 1 45.34 8 MET B C 1
ATOM 4790 O O . MET B 1 8 ? -26.656 24.703 20.609 1 45.34 8 MET B O 1
ATOM 4794 N N . GLN B 1 9 ? -28 23.078 20.328 1 53.66 9 GLN B N 1
ATOM 4795 C CA . GLN B 1 9 ? -28.203 22.688 21.719 1 53.66 9 GLN B CA 1
ATOM 4796 C C . GLN B 1 9 ? -27 21.938 22.266 1 53.66 9 GLN B C 1
ATOM 4798 O O . GLN B 1 9 ? -26.844 21.781 23.469 1 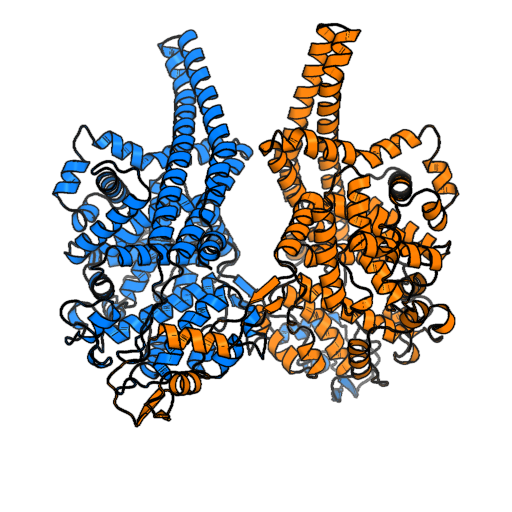53.66 9 GLN B O 1
ATOM 4803 N N . LYS B 1 10 ? -26.219 21.375 21.375 1 65.38 10 LYS B N 1
ATOM 4804 C CA . LYS B 1 10 ? -25.25 20.5 22.016 1 65.38 10 LYS B CA 1
ATOM 4805 C C . LYS B 1 10 ? -24.266 21.297 22.875 1 65.38 10 LYS B C 1
ATOM 4807 O O . LYS B 1 10 ? -23.859 20.844 23.938 1 65.38 10 LYS B O 1
ATOM 4812 N N . TRP B 1 11 ? -24.031 22.641 22.484 1 72.12 11 TRP B N 1
ATOM 4813 C CA . TRP B 1 11 ? -22.844 23.266 23.047 1 72.12 11 TRP B CA 1
ATOM 4814 C C . TRP B 1 11 ? -23.203 24.188 24.203 1 72.12 11 TRP B C 1
ATOM 4816 O O . TRP B 1 11 ? -22.391 24.438 25.094 1 72.12 11 TRP B O 1
ATOM 4826 N N . PRO B 1 12 ? -24.438 24.781 24.188 1 65.19 12 PRO B N 1
ATOM 4827 C CA . PRO B 1 12 ? -24.688 25.781 25.219 1 65.19 12 PRO B CA 1
ATOM 4828 C C . PRO B 1 12 ? -24.375 25.266 26.625 1 65.19 12 PRO B C 1
ATOM 4830 O O . PRO B 1 12 ? -24.016 26.047 27.516 1 65.19 12 PRO B O 1
ATOM 4833 N N . SER B 1 13 ? -24.297 24.016 26.734 1 73.56 13 SER B N 1
ATOM 4834 C CA . SER B 1 13 ? -24.078 23.5 28.094 1 73.56 13 SER B CA 1
ATOM 4835 C C . SER B 1 13 ? -22.625 23.094 28.297 1 73.56 13 SER B C 1
ATOM 4837 O O . SER B 1 13 ? -22.219 22.766 29.422 1 73.56 13 SER B O 1
ATOM 4839 N N . ILE B 1 14 ? -21.844 23.344 27.281 1 84.44 14 ILE B N 1
ATOM 4840 C CA . ILE B 1 14 ? -20.469 22.875 27.422 1 84.44 14 ILE B CA 1
ATOM 4841 C C . ILE B 1 14 ? -19.625 23.984 28.047 1 84.44 14 ILE B C 1
ATOM 4843 O O . ILE B 1 14 ? -19.703 25.156 27.641 1 84.44 14 ILE B O 1
ATOM 4847 N N . ASP B 1 15 ? -18.969 23.734 29.094 1 90.81 15 ASP B N 1
ATOM 4848 C CA . ASP B 1 15 ? -18.078 24.672 29.781 1 90.81 15 ASP B CA 1
ATOM 4849 C C . ASP B 1 15 ? -16.719 24.734 29.094 1 90.81 15 ASP B C 1
ATOM 4851 O O . ASP B 1 15 ? -15.766 24.078 29.516 1 90.81 15 ASP B O 1
ATOM 4855 N N . LEU B 1 16 ? -16.578 25.625 28.125 1 93.31 16 LEU B N 1
ATOM 4856 C CA . LEU B 1 16 ? -15.352 25.734 27.359 1 93.31 16 LEU B CA 1
ATOM 4857 C C . LEU B 1 16 ? -14.211 26.25 28.219 1 93.31 16 LEU B C 1
ATOM 4859 O O . LEU B 1 16 ? -13.047 25.938 27.984 1 93.31 16 LEU B O 1
ATOM 4863 N N . ASP B 1 17 ? -14.508 27 29.297 1 93.25 17 ASP B N 1
ATOM 4864 C CA . ASP B 1 17 ? -13.477 27.469 30.219 1 93.25 17 ASP B CA 1
ATOM 4865 C C . ASP B 1 17 ? -12.82 26.281 30.938 1 93.25 17 ASP B C 1
ATOM 4867 O O . ASP B 1 17 ? -11.609 26.281 31.156 1 93.25 17 ASP B O 1
ATOM 4871 N N . ALA B 1 18 ? -13.648 25.375 31.297 1 94.69 18 ALA B N 1
ATOM 4872 C CA . ALA B 1 18 ? -13.117 24.188 31.938 1 94.69 18 ALA B CA 1
ATOM 4873 C C . ALA B 1 18 ? -12.211 23.406 30.984 1 94.69 18 ALA B C 1
ATOM 4875 O O . ALA B 1 18 ? -11.188 22.859 31.406 1 94.69 18 ALA B O 1
ATOM 4876 N N . TYR B 1 19 ? -12.602 23.391 29.734 1 95.94 19 TYR B N 1
ATOM 4877 C CA . TYR B 1 19 ? -11.844 22.641 28.734 1 95.94 19 TYR B CA 1
ATOM 4878 C C . TYR B 1 19 ? -10.523 23.312 28.422 1 95.94 19 TYR B C 1
ATOM 4880 O O . TYR B 1 19 ? -9.609 22.688 27.875 1 95.94 19 TYR B O 1
ATOM 4888 N N . ARG B 1 20 ? -10.336 24.594 28.703 1 95.94 20 ARG B N 1
ATOM 4889 C CA . ARG B 1 20 ? -9.055 25.281 28.547 1 95.94 20 ARG B CA 1
ATOM 4890 C C . ARG B 1 20 ? -8.078 24.859 29.641 1 95.94 20 ARG B C 1
ATOM 4892 O O . ARG B 1 20 ? -6.875 25.109 29.531 1 95.94 20 ARG B O 1
ATOM 4899 N N . GLN B 1 21 ? -8.633 24.188 30.656 1 95.69 21 GLN B N 1
ATOM 4900 C CA . GLN B 1 21 ? -7.793 23.797 31.781 1 95.69 21 GLN B CA 1
ATOM 4901 C C . GLN B 1 21 ? -7.43 22.312 31.703 1 95.69 21 GLN B C 1
ATOM 4903 O O . GLN B 1 21 ? -6.777 21.781 32.594 1 95.69 21 GLN B O 1
ATOM 4908 N N . ILE B 1 22 ? -7.812 21.734 30.656 1 96.62 22 ILE B N 1
ATOM 4909 C CA . ILE B 1 22 ? -7.562 20.312 30.484 1 96.62 22 ILE B CA 1
ATOM 4910 C C . ILE B 1 22 ? -6.676 20.078 29.266 1 96.62 22 ILE B C 1
ATOM 4912 O O . ILE B 1 22 ? -6.992 20.547 28.172 1 96.62 22 ILE B O 1
ATOM 4916 N N . GLY B 1 23 ? -5.547 19.422 29.438 1 96.56 23 GLY B N 1
ATOM 4917 C CA . GLY B 1 23 ? -4.727 18.969 28.328 1 96.56 23 GLY B CA 1
ATOM 4918 C C . GLY B 1 23 ? -5.102 17.594 27.812 1 96.56 23 GLY B C 1
ATOM 4919 O O . GLY B 1 23 ? -6.227 17.391 27.359 1 96.56 23 GLY B O 1
ATOM 4920 N N . ASP B 1 24 ? -4.199 16.609 27.875 1 97.12 24 ASP B N 1
ATOM 4921 C CA . ASP B 1 24 ? -4.391 15.195 27.594 1 97.12 24 ASP B CA 1
ATOM 4922 C C . ASP B 1 24 ? -3.945 14.336 28.781 1 97.12 24 ASP B C 1
ATOM 4924 O O . ASP B 1 24 ? -2.834 13.805 28.781 1 97.12 24 ASP B O 1
ATOM 4928 N N . PRO B 1 25 ? -4.883 14.172 29.688 1 95.38 25 PRO B N 1
ATOM 4929 C CA . PRO B 1 25 ? -4.496 13.555 30.953 1 95.38 25 PRO B CA 1
ATOM 4930 C C . PRO B 1 25 ? -3.768 12.227 30.766 1 95.38 25 PRO B C 1
ATOM 4932 O O . PRO B 1 25 ? -2.809 11.93 31.484 1 95.38 25 PRO B O 1
ATOM 4935 N N . ASP B 1 26 ? -4.168 11.43 29.828 1 93.62 26 ASP B N 1
ATOM 4936 C CA . ASP B 1 26 ? -3.568 10.117 29.625 1 93.62 26 ASP B CA 1
ATOM 4937 C C . ASP B 1 26 ? -2.115 10.234 29.172 1 93.62 26 ASP B C 1
ATOM 4939 O O . ASP B 1 26 ? -1.222 9.625 29.766 1 93.62 26 ASP B O 1
ATOM 4943 N N . VAL B 1 27 ? -1.877 11.016 28.172 1 94.88 27 VAL B N 1
ATOM 4944 C CA . VAL B 1 27 ? -0.532 11.094 27.625 1 94.88 27 VAL B CA 1
ATOM 4945 C C . VAL B 1 27 ? 0.327 12.031 28.469 1 94.88 27 VAL B C 1
ATOM 4947 O O . VAL B 1 27 ? 1.546 11.859 28.547 1 94.88 27 VAL B O 1
ATOM 4950 N N . ASP B 1 28 ? -0.309 13.008 29.141 1 94.12 28 ASP B N 1
ATOM 4951 C CA . ASP B 1 28 ? 0.428 13.875 30.062 1 94.12 28 ASP B CA 1
ATOM 4952 C C . ASP B 1 28 ? 1.027 13.07 31.219 1 94.12 28 ASP B C 1
ATOM 4954 O O . ASP B 1 28 ? 2.156 13.328 31.625 1 94.12 28 ASP B O 1
ATOM 4958 N N . ARG B 1 29 ? 0.264 12.164 31.672 1 91.5 29 ARG B N 1
ATOM 4959 C CA . ARG B 1 29 ? 0.773 11.289 32.719 1 91.5 29 ARG B CA 1
ATOM 4960 C C . ARG B 1 29 ? 1.964 10.477 32.25 1 91.5 29 ARG B C 1
ATOM 4962 O O . ARG B 1 29 ? 2.941 10.297 32.969 1 91.5 29 ARG B O 1
ATOM 4969 N N . LEU B 1 30 ? 1.851 10 31.062 1 89.19 30 LEU B N 1
ATOM 4970 C CA . LEU B 1 30 ? 2.932 9.219 30.484 1 89.19 30 LEU B CA 1
ATOM 4971 C C . LEU B 1 30 ? 4.203 10.055 30.359 1 89.19 30 LEU B C 1
ATOM 4973 O O . LEU B 1 30 ? 5.285 9.602 30.734 1 89.19 30 LEU B O 1
ATOM 4977 N N . VAL B 1 31 ? 4.066 11.234 29.875 1 86.31 31 VAL B N 1
ATOM 4978 C CA . VAL B 1 31 ? 5.203 12.125 29.672 1 86.31 31 VAL B CA 1
ATOM 4979 C C . VAL B 1 31 ? 5.797 12.531 31.016 1 86.31 31 VAL B C 1
ATOM 4981 O O . VAL B 1 31 ? 7.02 12.594 31.172 1 86.31 31 VAL B O 1
ATOM 4984 N N . ALA B 1 32 ? 4.953 12.758 31.969 1 83.31 32 ALA B N 1
ATOM 4985 C CA . ALA B 1 32 ? 5.398 13.164 33.281 1 83.31 32 ALA B CA 1
ATOM 4986 C C . ALA B 1 32 ? 6.172 12.047 33.969 1 83.31 32 ALA B C 1
ATOM 4988 O O . ALA B 1 32 ? 7.043 12.305 34.812 1 83.31 32 ALA B O 1
ATOM 4989 N N . GLU B 1 33 ? 5.84 10.906 33.562 1 78.69 33 GLU B N 1
ATOM 4990 C CA . GLU B 1 33 ? 6.512 9.75 34.156 1 78.69 33 GLU B CA 1
ATOM 4991 C C . GLU B 1 33 ? 7.875 9.516 33.531 1 78.69 33 GLU B C 1
ATOM 4993 O O . GLU B 1 33 ? 8.805 9.039 34.188 1 78.69 33 GLU B O 1
ATOM 4998 N N . VAL B 1 34 ? 8.023 9.961 32.406 1 75.56 34 VAL B N 1
ATOM 4999 C CA . VAL B 1 34 ? 9.203 9.531 31.656 1 75.56 34 VAL B CA 1
ATOM 5000 C C . VAL B 1 34 ? 10.211 10.68 31.562 1 75.56 34 VAL B C 1
ATOM 5002 O O . VAL B 1 34 ? 11.422 10.445 31.531 1 75.56 34 VAL B O 1
ATOM 5005 N N . LEU B 1 35 ? 9.805 11.938 31.656 1 72.19 35 LEU B N 1
ATOM 5006 C CA . LEU B 1 35 ? 10.68 13.039 31.281 1 72.19 35 LEU B CA 1
ATOM 5007 C C . LEU B 1 35 ? 11.375 13.625 32.5 1 72.19 35 LEU B C 1
ATOM 5009 O O . LEU B 1 35 ? 12.492 14.125 32.406 1 72.19 35 LEU B O 1
ATOM 5013 N N . PRO B 1 36 ? 10.703 13.766 33.844 1 65.81 36 PRO B N 1
ATOM 5014 C CA . PRO B 1 36 ? 11.297 14.531 34.938 1 65.81 36 PRO B CA 1
ATOM 5015 C C . PRO B 1 36 ? 12.664 13.992 35.344 1 65.81 36 PRO B C 1
ATOM 5017 O O . PRO B 1 36 ? 13.391 14.664 36.094 1 65.81 36 PRO B O 1
ATOM 5020 N N . ASP B 1 37 ? 13.406 13.125 34.812 1 54.56 37 ASP B N 1
ATOM 5021 C CA . ASP B 1 37 ? 14.594 12.805 35.594 1 54.56 37 ASP B CA 1
ATOM 5022 C C . ASP B 1 37 ? 15.508 14.023 35.719 1 54.56 37 ASP B C 1
ATOM 5024 O O . ASP B 1 37 ? 15.914 14.617 34.719 1 54.56 37 ASP B O 1
ATOM 5028 N N . GLN B 1 38 ? 15.375 14.844 36.875 1 46.41 38 GLN B N 1
ATOM 5029 C CA . GLN B 1 38 ? 16.219 15.992 37.188 1 46.41 38 GLN B CA 1
ATOM 5030 C C . GLN B 1 38 ? 17.625 15.805 36.656 1 46.41 38 GLN B C 1
ATOM 5032 O O . GLN B 1 38 ? 18.328 16.781 36.344 1 46.41 38 GLN B O 1
ATOM 5037 N N . GLN B 1 39 ? 18.25 14.781 36.906 1 43.28 39 GLN B N 1
ATOM 5038 C CA . GLN B 1 39 ? 19.672 14.727 36.625 1 43.28 39 GLN B CA 1
ATOM 5039 C C . GLN B 1 39 ? 19.953 14.375 35.188 1 43.28 39 GLN B C 1
ATOM 5041 O O . GLN B 1 39 ? 21.094 14.141 34.781 1 43.28 39 GLN B O 1
ATOM 5046 N N . GLY B 1 40 ? 19.031 14.805 34.188 1 43.91 40 GLY B N 1
ATOM 5047 C CA . GLY B 1 40 ? 19.312 14.812 32.781 1 43.91 40 GLY B CA 1
ATOM 5048 C C . GLY B 1 40 ? 19.406 13.422 32.156 1 43.91 40 GLY B C 1
ATOM 5049 O O . GLY B 1 40 ? 19.531 13.273 30.953 1 43.91 40 GLY B O 1
ATOM 5050 N N . GLU B 1 41 ? 19.812 12.43 32.938 1 46.47 41 GLU B N 1
ATOM 5051 C CA . GLU B 1 41 ? 20.312 11.125 32.5 1 46.47 41 GLU B CA 1
ATOM 5052 C C . GLU B 1 41 ? 19.188 10.109 32.406 1 46.47 41 GLU B C 1
ATOM 5054 O O . GLU B 1 41 ? 19.422 8.898 32.438 1 46.47 41 GLU B O 1
ATOM 5059 N N . SER B 1 42 ? 17.844 10.609 32.25 1 52.97 42 SER B N 1
ATOM 5060 C CA . SER B 1 42 ? 16.781 9.656 32.531 1 52.97 42 SER B CA 1
ATOM 5061 C C . SER B 1 42 ? 16.516 8.758 31.312 1 52.97 42 SER B C 1
ATOM 5063 O O . SER B 1 42 ? 16.484 9.219 30.172 1 52.97 42 SER B O 1
ATOM 5065 N N . SER B 1 43 ? 16.734 7.422 31.469 1 58.34 43 SER B N 1
ATOM 5066 C CA . SER B 1 43 ? 16.297 6.344 30.578 1 58.34 43 SER B CA 1
ATOM 5067 C C . SER B 1 43 ? 14.945 6.648 29.969 1 58.34 43 SER B C 1
ATOM 5069 O O . SER B 1 43 ? 14.688 6.281 28.812 1 58.34 43 SER B O 1
ATOM 5071 N N . GLY B 1 44 ? 14.266 7.539 30.656 1 64.25 44 GLY B N 1
ATOM 5072 C CA . GLY B 1 44 ? 12.945 7.871 30.156 1 64.25 44 GLY B CA 1
ATOM 5073 C C . GLY B 1 44 ? 12.984 8.828 28.969 1 64.25 44 GLY B C 1
ATOM 5074 O O . GLY B 1 44 ? 12.273 8.641 27.984 1 64.25 44 GLY B O 1
ATOM 5075 N N . ARG B 1 45 ? 13.891 9.812 29.109 1 68.75 45 ARG B N 1
ATOM 5076 C CA . ARG B 1 45 ? 14.016 10.789 28.031 1 68.75 45 ARG B CA 1
ATOM 5077 C C . ARG B 1 45 ? 14.578 10.141 26.781 1 68.75 45 ARG B C 1
ATOM 5079 O O . ARG B 1 45 ? 14.141 10.453 25.672 1 68.75 45 ARG B O 1
ATOM 5086 N N . PHE B 1 46 ? 15.477 9.289 27.047 1 65.06 46 PHE B N 1
ATOM 5087 C CA . PHE B 1 46 ? 16.062 8.586 25.922 1 65.06 46 PHE B CA 1
ATOM 5088 C C . PHE B 1 46 ? 15.023 7.711 25.219 1 65.06 46 PHE B C 1
ATOM 5090 O O . PHE B 1 46 ? 14.945 7.684 23.984 1 65.06 46 PHE B O 1
ATOM 5097 N N . ALA B 1 47 ? 14.289 7.102 26.016 1 69.38 47 ALA B N 1
ATOM 5098 C CA . ALA B 1 47 ? 13.234 6.25 25.469 1 69.38 47 ALA B CA 1
ATOM 5099 C C . ALA B 1 47 ? 12.195 7.078 24.719 1 69.38 47 ALA B C 1
ATOM 5101 O O . ALA B 1 47 ? 11.695 6.664 23.672 1 69.38 47 ALA B O 1
ATOM 5102 N N . TYR B 1 48 ? 11.977 8.211 25.281 1 75.19 48 TYR B N 1
ATOM 5103 C CA . TYR B 1 48 ? 11.039 9.125 24.641 1 75.19 48 TYR B CA 1
ATOM 5104 C C . TYR B 1 48 ? 11.531 9.539 23.266 1 75.19 48 TYR B C 1
ATOM 5106 O O . TYR B 1 48 ? 10.781 9.461 22.281 1 75.19 48 TYR B O 1
ATOM 5114 N N . ASN B 1 49 ? 12.703 9.969 23.172 1 72.56 49 ASN B N 1
ATOM 5115 C CA . ASN B 1 49 ? 13.281 10.406 21.906 1 72.56 49 ASN B CA 1
ATOM 5116 C C . ASN B 1 49 ? 13.359 9.258 20.906 1 72.56 49 ASN B C 1
ATOM 5118 O O . ASN B 1 49 ? 13.102 9.453 19.719 1 72.56 49 ASN B O 1
ATOM 5122 N N . ALA B 1 50 ? 13.688 8.156 21.484 1 72.44 50 ALA B N 1
ATOM 5123 C CA . ALA B 1 50 ? 13.766 6.977 20.625 1 72.44 50 ALA B CA 1
ATOM 5124 C C . ALA B 1 50 ? 12.398 6.645 20.031 1 72.44 50 ALA B C 1
ATOM 5126 O O . ALA B 1 50 ? 12.297 6.242 18.859 1 72.44 50 ALA B O 1
ATOM 5127 N N . LEU B 1 51 ? 11.422 6.84 20.797 1 78 51 LEU B N 1
ATOM 5128 C CA . LEU B 1 51 ? 10.07 6.512 20.344 1 78 51 LEU B CA 1
ATOM 5129 C C . LEU B 1 51 ? 9.633 7.422 19.203 1 78 51 LEU B C 1
ATOM 5131 O O . LEU B 1 51 ? 8.906 6.996 18.312 1 78 51 LEU B O 1
ATOM 5135 N N . LEU B 1 52 ? 10.047 8.633 19.234 1 76.56 52 LEU B N 1
ATOM 5136 C CA . LEU B 1 52 ? 9.734 9.555 18.141 1 76.56 52 LEU B CA 1
ATOM 5137 C C . LEU B 1 52 ? 10.406 9.109 16.844 1 76.56 52 LEU B C 1
ATOM 5139 O O . LEU B 1 52 ? 9.82 9.234 15.773 1 76.56 52 LEU B O 1
ATOM 5143 N N . LEU B 1 53 ? 11.531 8.594 17 1 72.88 53 LEU B N 1
ATOM 5144 C CA . LEU B 1 53 ? 12.258 8.094 15.836 1 72.88 53 LEU B CA 1
ATOM 5145 C C . LEU B 1 53 ? 11.633 6.789 15.336 1 72.88 53 LEU B C 1
ATOM 5147 O O . LEU B 1 53 ? 11.555 6.559 14.125 1 72.88 53 LEU B O 1
ATOM 5151 N N . LEU B 1 54 ? 11.289 6.043 16.297 1 77.69 54 LEU B N 1
ATOM 5152 C CA . LEU B 1 54 ? 10.672 4.762 15.953 1 77.69 54 LEU B CA 1
ATOM 5153 C C . LEU B 1 54 ? 9.359 4.973 15.203 1 77.69 54 LEU B C 1
ATOM 5155 O O . LEU B 1 54 ? 8.984 4.16 14.359 1 77.69 54 LEU B O 1
ATOM 5159 N N . ALA B 1 55 ? 8.711 6.074 15.531 1 80 55 ALA B N 1
ATOM 5160 C CA . ALA B 1 55 ? 7.449 6.367 14.859 1 80 55 ALA B CA 1
ATOM 5161 C C . ALA B 1 55 ? 7.641 6.461 13.344 1 80 55 ALA B C 1
ATOM 5163 O O . ALA B 1 55 ? 6.824 5.949 12.578 1 80 55 ALA B O 1
ATOM 5164 N N . ASP B 1 56 ? 8.68 7.07 12.93 1 75.81 56 ASP B N 1
ATOM 5165 C CA . ASP B 1 56 ? 8.945 7.23 11.5 1 75.81 56 ASP B CA 1
ATOM 5166 C C . ASP B 1 56 ? 9.211 5.879 10.836 1 75.81 56 ASP B C 1
ATOM 5168 O O . ASP B 1 56 ? 8.758 5.633 9.719 1 75.81 56 ASP B O 1
ATOM 5172 N N . LYS B 1 57 ? 9.93 5.098 11.562 1 77.44 57 LYS B N 1
ATOM 5173 C CA . LYS B 1 57 ? 10.227 3.773 11.023 1 77.44 57 LYS B CA 1
ATOM 5174 C C . LYS B 1 57 ? 8.977 2.9 10.992 1 77.44 57 LYS B C 1
ATOM 5176 O O . LYS B 1 57 ? 8.797 2.109 10.07 1 77.44 57 LYS B O 1
ATOM 5181 N N . LEU B 1 58 ? 8.203 3.018 12.008 1 78.19 58 LEU B N 1
ATOM 5182 C CA . LEU B 1 58 ? 6.953 2.264 12.055 1 78.19 58 LEU B CA 1
ATOM 5183 C C . LEU B 1 58 ? 6.008 2.693 10.938 1 78.19 58 LEU B C 1
ATOM 5185 O O . LEU B 1 58 ? 5.254 1.875 10.414 1 78.19 58 LEU B O 1
ATOM 5189 N N . MET B 1 59 ? 6.062 3.977 10.641 1 76.12 59 MET B N 1
ATOM 5190 C CA . MET B 1 59 ? 5.254 4.473 9.531 1 76.12 59 MET B CA 1
ATOM 5191 C C . MET B 1 59 ? 5.715 3.863 8.211 1 76.12 59 MET B C 1
ATOM 5193 O O . MET B 1 59 ? 4.891 3.541 7.352 1 76.12 59 MET B O 1
ATOM 5197 N N . GLU B 1 60 ? 6.938 3.623 8.188 1 73.19 60 GLU B N 1
ATOM 5198 C CA . GLU B 1 60 ? 7.52 3.111 6.949 1 73.19 60 GLU B CA 1
ATOM 5199 C C . GLU B 1 60 ? 7.383 1.595 6.863 1 73.19 60 GLU B C 1
ATOM 5201 O O . GLU B 1 60 ? 7.098 1.054 5.793 1 73.19 60 GLU B O 1
ATOM 5206 N N . ALA B 1 61 ? 7.699 0.976 8.031 1 77.75 61 ALA B N 1
ATOM 5207 C CA . ALA B 1 61 ? 7.785 -0.483 8.023 1 77.75 61 ALA B CA 1
ATOM 5208 C C . ALA B 1 61 ? 7.238 -1.065 9.328 1 77.75 61 ALA B C 1
ATOM 5210 O O . ALA B 1 61 ? 8 -1.582 10.148 1 77.75 61 ALA B O 1
ATOM 5211 N N . PRO B 1 62 ? 5.945 -1.046 9.406 1 73.56 62 PRO B N 1
ATOM 5212 C CA . PRO B 1 62 ? 5.367 -1.576 10.648 1 73.56 62 PRO B CA 1
ATOM 5213 C C . PRO B 1 62 ? 5.703 -3.049 10.867 1 73.56 62 PRO B C 1
ATOM 5215 O O . PRO B 1 62 ? 5.684 -3.523 12.008 1 73.56 62 PRO B O 1
ATOM 5218 N N . GLU B 1 63 ? 6.129 -3.801 9.82 1 73.62 63 GLU B N 1
ATOM 5219 C CA . GLU B 1 63 ? 6.461 -5.219 9.898 1 73.62 63 GLU B CA 1
ATOM 5220 C C . GLU B 1 63 ? 7.676 -5.457 10.789 1 73.62 63 GLU B C 1
ATOM 5222 O O . GLU B 1 63 ? 7.84 -6.543 11.352 1 73.62 63 GLU B O 1
ATOM 5227 N N . LEU B 1 64 ? 8.555 -4.473 10.969 1 77.31 64 LEU B N 1
ATOM 5228 C CA . LEU B 1 64 ? 9.75 -4.602 11.789 1 77.31 64 LEU B CA 1
ATOM 5229 C C . LEU B 1 64 ? 9.383 -4.883 13.242 1 77.31 64 LEU B C 1
ATOM 5231 O O . LEU B 1 64 ? 10.156 -5.5 13.977 1 77.31 64 LEU B O 1
ATOM 5235 N N . ALA B 1 65 ? 8.18 -4.43 13.586 1 74.06 65 ALA B N 1
ATOM 5236 C CA . ALA B 1 65 ? 7.738 -4.645 14.961 1 74.06 65 ALA B CA 1
ATOM 5237 C C . ALA B 1 65 ? 7.395 -6.113 15.203 1 74.06 65 ALA B C 1
ATOM 5239 O O . ALA B 1 65 ? 7.395 -6.578 16.344 1 74.06 65 ALA B O 1
ATOM 5240 N N . VAL B 1 66 ? 7.172 -6.871 14.117 1 69.44 66 VAL B N 1
ATOM 5241 C CA . VAL B 1 66 ? 6.789 -8.273 14.203 1 69.44 66 VAL B CA 1
ATOM 5242 C C . VAL B 1 66 ? 8.039 -9.156 14.25 1 69.44 66 VAL B C 1
ATOM 5244 O O . VAL B 1 66 ? 8.008 -10.266 14.789 1 69.44 66 VAL B O 1
ATOM 5247 N N . ILE B 1 67 ? 9.086 -8.602 13.703 1 70.56 67 ILE B N 1
ATOM 5248 C CA . ILE B 1 67 ? 10.344 -9.352 13.664 1 70.56 67 ILE B CA 1
ATOM 5249 C C . ILE B 1 67 ? 11.016 -9.297 15.031 1 70.56 67 ILE B C 1
ATOM 5251 O O . ILE B 1 67 ? 11.469 -8.234 15.469 1 70.56 67 ILE B O 1
ATOM 5255 N N . GLU B 1 68 ? 11.008 -10.383 15.742 1 70.56 68 GLU B N 1
ATOM 5256 C CA . GLU B 1 68 ? 11.477 -10.445 17.125 1 70.56 68 GLU B CA 1
ATOM 5257 C C . GLU B 1 68 ? 12.898 -9.906 17.25 1 70.56 68 GLU B C 1
ATOM 5259 O O . GLU B 1 68 ? 13.211 -9.188 18.203 1 70.56 68 GLU B O 1
ATOM 5264 N N . ASP B 1 69 ? 13.711 -10.18 16.281 1 74.12 69 ASP B N 1
ATOM 5265 C CA . ASP B 1 69 ? 15.125 -9.852 16.438 1 74.12 69 ASP B CA 1
ATOM 5266 C C . ASP B 1 69 ? 15.484 -8.594 15.648 1 74.12 69 ASP B C 1
ATOM 5268 O O . ASP B 1 69 ? 16.656 -8.281 15.461 1 74.12 69 ASP B O 1
ATOM 5272 N N . SER B 1 70 ? 14.445 -7.922 15.273 1 77.75 70 SER B N 1
ATOM 5273 C CA . SER B 1 70 ? 14.758 -6.66 14.609 1 77.75 70 SER B CA 1
ATOM 5274 C C . SER B 1 70 ? 15.242 -5.617 15.609 1 77.75 70 SER B C 1
ATOM 5276 O O . SER B 1 70 ? 14.922 -5.691 16.797 1 77.75 70 SER B O 1
ATOM 5278 N N . ARG B 1 71 ? 16.031 -4.715 15.172 1 77.12 71 ARG B N 1
ATOM 5279 C CA . ARG B 1 71 ? 16.5 -3.629 16.031 1 77.12 71 ARG B CA 1
ATOM 5280 C C . ARG B 1 71 ? 15.328 -2.838 16.594 1 77.12 71 ARG B C 1
ATOM 5282 O O . ARG B 1 71 ? 15.344 -2.432 17.75 1 77.12 71 ARG B O 1
ATOM 5289 N N . LEU B 1 72 ? 14.359 -2.682 15.781 1 79.5 72 LEU B N 1
ATOM 5290 C CA . LEU B 1 72 ? 13.172 -1.939 16.203 1 79.5 72 LEU B CA 1
ATOM 5291 C C . LEU B 1 72 ? 12.445 -2.666 17.328 1 79.5 72 LEU B C 1
ATOM 5293 O O . LEU B 1 72 ? 12.117 -2.059 18.344 1 79.5 72 LEU B O 1
ATOM 5297 N N . SER B 1 73 ? 12.25 -3.957 17.109 1 78.69 73 SER B N 1
ATOM 5298 C CA . SER B 1 73 ? 11.555 -4.746 18.109 1 78.69 73 SER B CA 1
ATOM 5299 C C . SER B 1 73 ? 12.336 -4.785 19.422 1 78.69 73 SER B C 1
ATOM 5301 O O . SER B 1 73 ? 11.758 -4.695 20.5 1 78.69 73 SER B O 1
ATOM 5303 N N . ARG B 1 74 ? 13.609 -4.91 19.375 1 77.44 74 ARG B N 1
ATOM 5304 C CA . ARG B 1 74 ? 14.461 -4.938 20.562 1 77.44 74 ARG B CA 1
ATOM 5305 C C . ARG B 1 74 ? 14.414 -3.604 21.297 1 77.44 74 ARG B C 1
ATOM 5307 O O . ARG B 1 74 ? 14.422 -3.568 22.531 1 77.44 74 ARG B O 1
ATOM 5314 N N . GLN B 1 75 ? 14.445 -2.572 20.484 1 77.44 75 GLN B N 1
ATOM 5315 C CA . GLN B 1 75 ? 14.367 -1.245 21.078 1 77.44 75 GLN B CA 1
ATOM 5316 C C . GLN B 1 75 ? 13.047 -1.045 21.812 1 77.44 75 GLN B C 1
ATOM 5318 O O . GLN B 1 75 ? 13.008 -0.495 22.906 1 77.44 75 GLN B O 1
ATOM 5323 N N . LEU B 1 76 ? 12.016 -1.438 21.188 1 78.44 76 LEU B N 1
ATOM 5324 C CA . LEU B 1 76 ? 10.703 -1.307 21.812 1 78.44 76 LEU B CA 1
ATOM 5325 C C . LEU B 1 76 ? 10.633 -2.109 23.109 1 78.44 76 LEU B C 1
ATOM 5327 O O . LEU B 1 76 ? 10.102 -1.629 24.109 1 78.44 76 LEU B O 1
ATOM 5331 N N . LYS B 1 77 ? 11.211 -3.287 23.109 1 75.5 77 LYS B N 1
ATOM 5332 C CA . LYS B 1 77 ? 11.18 -4.172 24.281 1 75.5 77 LYS B CA 1
ATOM 5333 C C . LYS B 1 77 ? 12.023 -3.611 25.422 1 75.5 77 LYS B C 1
ATOM 5335 O O . LYS B 1 77 ? 11.789 -3.924 26.594 1 75.5 77 LYS B O 1
ATOM 5340 N N . SER B 1 78 ? 12.984 -2.773 25.062 1 73.69 78 SER B N 1
ATOM 5341 C CA . SER B 1 78 ? 13.891 -2.221 26.062 1 73.69 78 SER B CA 1
ATOM 5342 C C . SER B 1 78 ? 13.289 -0.992 26.734 1 73.69 78 SER B C 1
ATOM 5344 O O . SER B 1 78 ? 13.781 -0.539 27.766 1 73.69 78 SER B O 1
ATOM 5346 N N . MET B 1 79 ? 12.211 -0.51 26.219 1 76.69 79 MET B N 1
ATOM 5347 C CA . MET B 1 79 ? 11.578 0.686 26.766 1 76.69 79 MET B CA 1
ATOM 5348 C C . MET B 1 79 ? 10.539 0.317 27.812 1 76.69 79 MET B C 1
ATOM 5350 O O . MET B 1 79 ? 10.094 -0.829 27.875 1 76.69 79 MET B O 1
ATOM 5354 N N . PRO B 1 80 ? 10.305 1.297 28.781 1 77 80 PRO B N 1
ATOM 5355 C CA . PRO B 1 80 ? 9.188 1.049 29.703 1 77 80 PRO B CA 1
ATOM 5356 C C . PRO B 1 80 ? 7.895 0.689 28.969 1 77 80 PRO B C 1
ATOM 5358 O O . PRO B 1 80 ? 7.598 1.255 27.906 1 77 80 PRO B O 1
ATOM 5361 N N . LYS B 1 81 ? 7.129 -0.149 29.438 1 80.69 81 LYS B N 1
ATOM 5362 C CA . LYS B 1 81 ? 5.98 -0.77 28.781 1 80.69 81 LYS B CA 1
ATOM 5363 C C . LYS B 1 81 ? 5.016 0.285 28.25 1 80.69 81 LYS B C 1
ATOM 5365 O O . LYS B 1 81 ? 4.531 0.173 27.125 1 80.69 81 LYS B O 1
ATOM 5370 N N . PRO B 1 82 ? 4.727 1.339 29.062 1 82 82 PRO B N 1
ATOM 5371 C CA . PRO B 1 82 ? 3.77 2.309 28.531 1 82 82 PRO B CA 1
ATOM 5372 C C . PRO B 1 82 ? 4.27 2.988 27.25 1 82 82 PRO B C 1
ATOM 5374 O O . PRO B 1 82 ? 3.469 3.369 26.406 1 82 82 PRO B O 1
ATOM 5377 N N . LEU B 1 83 ? 5.59 3.207 27.141 1 84.81 83 LEU B N 1
ATOM 5378 C CA . LEU B 1 83 ? 6.164 3.779 25.922 1 84.81 83 LEU B CA 1
ATOM 5379 C C . LEU B 1 83 ? 6.203 2.746 24.797 1 84.81 83 LEU B C 1
ATOM 5381 O O . LEU B 1 83 ? 5.926 3.068 23.641 1 84.81 83 LEU B O 1
ATOM 5385 N N . ALA B 1 84 ? 6.52 1.551 25.25 1 81 84 ALA B N 1
ATOM 5386 C CA . ALA B 1 84 ? 6.598 0.468 24.266 1 81 84 ALA B CA 1
ATOM 5387 C C . ALA B 1 84 ? 5.25 0.233 23.594 1 81 84 ALA B C 1
ATOM 5389 O O . ALA B 1 84 ? 5.188 -0.14 22.422 1 81 84 ALA B O 1
ATOM 5390 N N . ASP B 1 85 ? 4.152 0.52 24.344 1 83.06 85 ASP B N 1
ATOM 5391 C CA . ASP B 1 85 ? 2.807 0.227 23.859 1 83.06 85 ASP B CA 1
ATOM 5392 C C . ASP B 1 85 ? 2.152 1.476 23.266 1 83.06 85 ASP B C 1
ATOM 5394 O O . ASP B 1 85 ? 0.989 1.438 22.859 1 83.06 85 ASP B O 1
ATOM 5398 N N . TYR B 1 86 ? 2.797 2.521 23.188 1 89.62 86 TYR B N 1
ATOM 5399 C CA . TYR B 1 86 ? 2.178 3.801 22.844 1 89.62 86 TYR B CA 1
ATOM 5400 C C . TYR B 1 86 ? 1.557 3.762 21.453 1 89.62 86 TYR B C 1
ATOM 5402 O O . TYR B 1 86 ? 0.473 4.309 21.234 1 89.62 86 TYR B O 1
ATOM 5410 N N . TYR B 1 87 ? 2.244 3.096 20.516 1 88.06 87 TYR B N 1
ATOM 5411 C CA . TYR B 1 87 ? 1.763 3.107 19.141 1 88.06 87 TYR B CA 1
ATOM 5412 C C . TYR B 1 87 ? 0.909 1.878 18.844 1 88.06 87 TYR B C 1
ATOM 5414 O O . TYR B 1 87 ? 0.55 1.62 17.688 1 88.06 87 TYR B O 1
ATOM 5422 N N . ASP B 1 88 ? 0.577 1.141 19.891 1 84.69 88 ASP B N 1
ATOM 5423 C CA . ASP B 1 88 ? -0.28 -0.021 19.672 1 84.69 88 ASP B CA 1
ATOM 5424 C C . ASP B 1 88 ? -1.609 0.385 19.031 1 84.69 88 ASP B C 1
ATOM 5426 O O . ASP B 1 88 ? -2.146 1.451 19.344 1 84.69 88 ASP B O 1
ATOM 5430 N N . PRO B 1 89 ? -2.184 -0.481 18.125 1 86.69 89 PRO B N 1
ATOM 5431 C CA . PRO B 1 89 ? -3.471 -0.17 17.5 1 86.69 89 PRO B CA 1
ATOM 5432 C C . PRO B 1 89 ? -4.594 0.004 18.516 1 86.69 89 PRO B C 1
ATOM 5434 O O . PRO B 1 89 ? -4.637 -0.708 19.516 1 86.69 89 PRO B O 1
ATOM 5437 N N . MET B 1 90 ? -5.43 0.943 18.266 1 88.69 90 MET B N 1
ATOM 5438 C CA . MET B 1 90 ? -6.613 1.191 19.078 1 88.69 90 MET B CA 1
ATOM 5439 C C . MET B 1 90 ? -7.844 0.534 18.469 1 88.69 90 MET B C 1
ATOM 5441 O O . MET B 1 90 ? -7.934 0.384 17.25 1 88.69 90 MET B O 1
ATOM 5445 N N . GLU B 1 91 ? -8.695 0.117 19.375 1 90.19 91 GLU B N 1
ATOM 5446 C CA . GLU B 1 91 ? -9.969 -0.397 18.891 1 90.19 91 GLU B CA 1
ATOM 5447 C C . GLU B 1 91 ? -10.781 0.701 18.203 1 90.19 91 GLU B C 1
ATOM 5449 O O . GLU B 1 91 ? -10.805 1.842 18.672 1 90.19 91 GLU B O 1
ATOM 5454 N N . VAL B 1 92 ? -11.43 0.321 17.125 1 94.06 92 VAL B N 1
ATOM 5455 C CA . VAL B 1 92 ? -12.242 1.277 16.375 1 94.06 92 VAL B CA 1
ATOM 5456 C C . VAL B 1 92 ? -13.508 1.615 17.156 1 94.06 92 VAL B C 1
ATOM 5458 O O . VAL B 1 92 ? -14.234 0.718 17.594 1 94.06 92 VAL B O 1
ATOM 5461 N N . PRO B 1 93 ? -13.727 2.904 17.375 1 94.75 93 PRO B N 1
ATOM 5462 C CA . PRO B 1 93 ? -15.008 3.256 18 1 94.75 93 PRO B CA 1
ATOM 5463 C C . PRO B 1 93 ? -16.203 2.824 17.156 1 94.75 93 PRO B C 1
ATOM 5465 O O . PRO B 1 93 ? -16.125 2.787 15.922 1 94.75 93 PRO B O 1
ATOM 5468 N N . ASP B 1 94 ? -17.312 2.646 17.797 1 91.69 94 ASP B N 1
ATOM 5469 C CA . ASP B 1 94 ? -18.516 2.137 17.141 1 91.69 94 ASP B CA 1
ATOM 5470 C C . ASP B 1 94 ? -19.062 3.135 16.125 1 91.69 94 ASP B C 1
ATOM 5472 O O . ASP B 1 94 ? -19.688 2.744 15.141 1 91.69 94 ASP B O 1
ATOM 5476 N N . TRP B 1 95 ? -18.75 4.379 16.328 1 95.25 95 TRP B N 1
ATOM 5477 C CA . TRP B 1 95 ? -19.344 5.414 15.492 1 95.25 95 TRP B CA 1
ATOM 5478 C C . TRP B 1 95 ? -18.578 5.562 14.18 1 95.25 95 TRP B C 1
ATOM 5480 O O . TRP B 1 95 ? -19 6.289 13.281 1 95.25 95 TRP B O 1
ATOM 5490 N N . VAL B 1 96 ? -17.484 4.898 14.039 1 96.62 96 VAL B N 1
ATOM 5491 C CA . VAL B 1 96 ? -16.656 5.055 12.852 1 96.62 96 VAL B CA 1
ATOM 5492 C C . VAL B 1 96 ? -17.328 4.379 11.656 1 96.62 96 VAL B C 1
ATOM 5494 O O . VAL B 1 96 ? -17.688 3.201 11.719 1 96.62 96 VAL B O 1
ATOM 5497 N N . ASP B 1 97 ? -17.5 5.117 10.633 1 94.88 97 ASP B N 1
ATOM 5498 C CA . ASP B 1 97 ? -18.078 4.648 9.375 1 94.88 97 ASP B CA 1
ATOM 5499 C C . ASP B 1 97 ? -17.031 4.594 8.273 1 94.88 97 ASP B C 1
ATOM 5501 O O . ASP B 1 97 ? -16.609 5.629 7.758 1 94.88 97 ASP B O 1
ATOM 5505 N N . SER B 1 98 ? -16.781 3.391 7.766 1 91.81 98 SER B N 1
ATOM 5506 C CA . SER B 1 98 ? -15.719 3.188 6.789 1 91.81 98 SER B CA 1
ATOM 5507 C C . SER B 1 98 ? -16.047 3.85 5.457 1 91.81 98 SER B C 1
ATOM 5509 O O . SER B 1 98 ? -15.156 4.324 4.754 1 91.81 98 SER B O 1
ATOM 5511 N N . ALA B 1 99 ? -17.266 3.879 5.125 1 91.44 99 ALA B N 1
ATOM 5512 C CA . ALA B 1 99 ? -17.672 4.5 3.867 1 91.44 99 ALA B CA 1
ATOM 5513 C C . ALA B 1 99 ? -17.422 6.004 3.889 1 91.44 99 ALA B C 1
ATOM 5515 O O . ALA B 1 99 ? -16.969 6.578 2.895 1 91.44 99 ALA B O 1
ATOM 5516 N N . LYS B 1 100 ? -17.703 6.602 5.027 1 95.31 100 LYS B N 1
ATOM 5517 C CA . LYS B 1 100 ? -17.438 8.031 5.164 1 95.31 100 LYS B CA 1
ATOM 5518 C C . LYS B 1 100 ? -15.938 8.312 5.133 1 95.31 100 LYS B C 1
ATOM 5520 O O . LYS B 1 100 ? -15.508 9.312 4.555 1 95.31 100 LYS B O 1
ATOM 5525 N N . LEU B 1 101 ? -15.219 7.445 5.797 1 96.06 101 LEU B N 1
ATOM 5526 C CA . LEU B 1 101 ? -13.773 7.617 5.773 1 96.06 101 LEU B CA 1
ATOM 5527 C C . LEU B 1 101 ? -13.242 7.555 4.344 1 96.06 101 LEU B C 1
ATOM 5529 O O . LEU B 1 101 ? -12.414 8.375 3.947 1 96.06 101 LEU B O 1
ATOM 5533 N N . SER B 1 102 ? -13.734 6.582 3.598 1 93.06 102 SER B N 1
ATOM 5534 C CA . SER B 1 102 ? -13.312 6.422 2.211 1 93.06 102 SER B CA 1
ATOM 5535 C C . SER B 1 102 ? -13.688 7.637 1.371 1 93.06 102 SER B C 1
ATOM 5537 O O . SER B 1 102 ? -12.93 8.055 0.497 1 93.06 102 SER B O 1
ATOM 5539 N N . MET B 1 103 ? -14.844 8.156 1.618 1 94.19 103 MET B N 1
ATOM 5540 C CA . MET B 1 103 ? -15.297 9.336 0.888 1 94.19 103 MET B CA 1
ATOM 5541 C C . MET B 1 103 ? -14.438 10.547 1.223 1 94.19 103 MET B C 1
ATOM 5543 O O . MET B 1 103 ? -14.094 11.336 0.339 1 94.19 103 MET B O 1
ATOM 5547 N N . GLY B 1 104 ? -14.148 10.719 2.494 1 95.62 104 GLY B N 1
ATOM 5548 C CA . GLY B 1 104 ? -13.266 11.805 2.893 1 95.62 104 GLY B CA 1
ATOM 5549 C C . GLY B 1 104 ? -11.883 11.703 2.275 1 95.62 104 GLY B C 1
ATOM 5550 O O . GLY B 1 104 ? -11.336 12.703 1.797 1 95.62 104 GLY B O 1
ATOM 5551 N N . ALA B 1 105 ? -11.391 10.531 2.252 1 94.19 105 ALA B N 1
ATOM 5552 C CA . ALA B 1 105 ? -10.07 10.297 1.665 1 94.19 105 ALA B CA 1
ATOM 5553 C C . ALA B 1 105 ? -10.086 10.562 0.162 1 94.19 105 ALA B C 1
ATOM 5555 O O . ALA B 1 105 ? -9.117 11.086 -0.392 1 94.19 105 ALA B O 1
ATOM 5556 N N . LYS B 1 106 ? -11.141 10.18 -0.462 1 90.19 106 LYS B N 1
ATOM 5557 C CA . LYS B 1 106 ? -11.281 10.414 -1.895 1 90.19 106 LYS B CA 1
ATOM 5558 C C . LYS B 1 106 ? -11.289 11.914 -2.205 1 90.19 106 LYS B C 1
ATOM 5560 O O . LYS B 1 106 ? -10.68 12.352 -3.182 1 90.19 106 LYS B O 1
ATOM 5565 N N . LEU B 1 107 ? -11.977 12.641 -1.405 1 91.44 107 LEU B N 1
ATOM 5566 C CA . LEU B 1 107 ? -12.016 14.086 -1.575 1 91.44 107 LEU B CA 1
ATOM 5567 C C . LEU B 1 107 ? -10.617 14.688 -1.461 1 91.44 107 LEU B C 1
ATOM 5569 O O . LEU B 1 107 ? -10.258 15.594 -2.217 1 91.44 107 LEU B O 1
ATOM 5573 N N . TRP B 1 108 ? -9.867 14.203 -0.527 1 92.19 108 TRP B N 1
ATOM 5574 C CA . TRP B 1 108 ? -8.477 14.625 -0.374 1 92.19 108 TRP B CA 1
ATOM 5575 C C . TRP B 1 108 ? -7.656 14.258 -1.605 1 92.19 108 TRP B C 1
ATOM 5577 O O . TRP B 1 108 ? -6.945 15.102 -2.158 1 92.19 108 TRP B O 1
ATOM 5587 N N . GLN B 1 109 ? -7.809 13.047 -2.053 1 86.69 109 GLN B N 1
ATOM 5588 C CA . GLN B 1 109 ? -7.004 12.555 -3.164 1 86.69 109 GLN B CA 1
ATOM 5589 C C . GLN B 1 109 ? -7.289 13.344 -4.441 1 86.69 109 GLN B C 1
ATOM 5591 O O . GLN B 1 109 ? -6.379 13.602 -5.23 1 86.69 109 GLN B O 1
ATOM 5596 N N . GLU B 1 110 ? -8.531 13.727 -4.621 1 84.25 110 GLU B N 1
ATOM 5597 C CA . GLU B 1 110 ? -8.93 14.406 -5.848 1 84.25 110 GLU B CA 1
ATOM 5598 C C . GLU B 1 110 ? -8.594 15.898 -5.789 1 84.25 110 GLU B C 1
ATOM 5600 O O . GLU B 1 110 ? -8.555 16.578 -6.816 1 84.25 110 GLU B O 1
ATOM 5605 N N . ASN B 1 111 ? -8.352 16.375 -4.559 1 88.19 111 ASN B N 1
ATOM 5606 C CA . ASN B 1 111 ? -8.172 17.828 -4.406 1 88.19 111 ASN B CA 1
ATOM 5607 C C .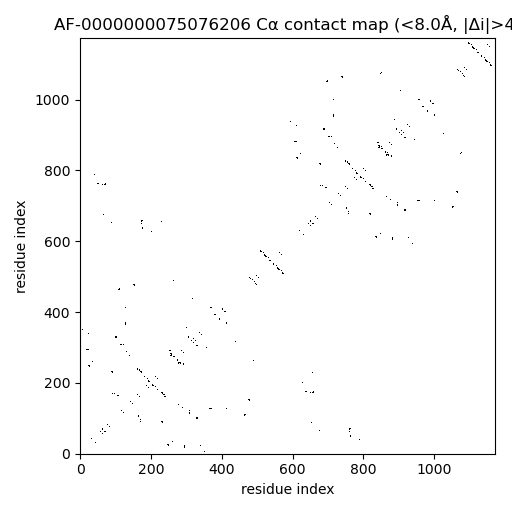 ASN B 1 111 ? -6.965 18.156 -3.533 1 88.19 111 ASN B C 1
ATOM 5609 O O . ASN B 1 111 ? -6.996 19.109 -2.76 1 88.19 111 ASN B O 1
ATOM 5613 N N . THR B 1 112 ? -5.949 17.391 -3.586 1 89.5 112 THR B N 1
ATOM 5614 C CA . THR B 1 112 ? -4.82 17.5 -2.672 1 89.5 112 THR B CA 1
ATOM 5615 C C . THR B 1 112 ? -4.188 18.891 -2.75 1 89.5 112 THR B C 1
ATOM 5617 O O . THR B 1 112 ? -4.02 19.562 -1.729 1 89.5 112 THR B O 1
ATOM 5620 N N . LEU B 1 113 ? -3.916 19.406 -3.926 1 86 113 LEU B N 1
ATOM 5621 C CA . LEU B 1 113 ? -3.215 20.672 -4.074 1 86 113 LEU B CA 1
ATOM 5622 C C . LEU B 1 113 ? -4.078 21.828 -3.578 1 86 113 LEU B C 1
ATOM 5624 O O . LEU B 1 113 ? -3.59 22.719 -2.877 1 86 113 LEU B O 1
ATOM 5628 N N . ILE B 1 114 ? -5.301 21.844 -3.955 1 87.88 114 ILE B N 1
ATOM 5629 C CA . ILE B 1 114 ? -6.18 22.922 -3.549 1 87.88 114 ILE B CA 1
ATOM 5630 C C . ILE B 1 114 ? -6.422 22.859 -2.043 1 87.88 114 ILE B C 1
ATOM 5632 O O . ILE B 1 114 ? -6.559 23.891 -1.382 1 87.88 114 ILE B O 1
ATOM 5636 N N . THR B 1 115 ? -6.473 21.641 -1.53 1 92.31 115 THR B N 1
ATOM 5637 C CA . THR B 1 115 ? -6.598 21.484 -0.086 1 92.31 115 THR B CA 1
ATOM 5638 C C . THR B 1 115 ? -5.379 22.047 0.632 1 92.31 115 THR B C 1
ATOM 5640 O O . THR B 1 115 ? -5.508 22.688 1.677 1 92.31 115 THR B O 1
ATOM 5643 N N . LEU B 1 116 ? -4.238 21.859 0.064 1 89.5 116 LEU B N 1
ATOM 5644 C CA . LEU B 1 116 ? -3.016 22.391 0.656 1 89.5 116 LEU B CA 1
ATOM 5645 C C . LEU B 1 116 ? -2.998 23.922 0.586 1 89.5 116 LEU B C 1
ATOM 5647 O O . LEU B 1 116 ? -2.523 24.578 1.511 1 89.5 116 LEU B O 1
ATOM 5651 N N . ILE B 1 117 ? -3.48 24.438 -0.424 1 88.75 117 ILE B N 1
ATOM 5652 C CA . ILE B 1 117 ? -3.588 25.891 -0.546 1 88.75 117 ILE B CA 1
ATOM 5653 C C . ILE B 1 117 ? -4.594 26.422 0.475 1 88.75 117 ILE B C 1
ATOM 5655 O O . ILE B 1 117 ? -4.402 27.5 1.034 1 88.75 117 ILE B O 1
ATOM 5659 N N . THR B 1 118 ? -5.633 25.672 0.631 1 93.06 118 THR B N 1
ATOM 5660 C CA . THR B 1 118 ? -6.629 26.047 1.624 1 93.06 118 THR B CA 1
ATOM 5661 C C . THR B 1 118 ? -6.047 25.969 3.033 1 93.06 118 THR B C 1
ATOM 5663 O O . THR B 1 118 ? -6.363 26.797 3.889 1 93.06 118 THR B O 1
ATOM 5666 N N . LEU B 1 119 ? -5.273 24.922 3.248 1 93.44 119 LEU B N 1
ATOM 5667 C CA . LEU B 1 119 ? -4.535 24.844 4.504 1 93.44 119 LEU B CA 1
ATOM 5668 C C . LEU B 1 119 ? -3.705 26.109 4.723 1 93.44 119 LEU B C 1
ATOM 5670 O O . LEU B 1 119 ? -3.746 26.703 5.805 1 93.44 119 LEU B O 1
ATOM 5674 N N . TYR B 1 120 ? -3.086 26.562 3.723 1 90.94 120 TYR B N 1
ATOM 5675 C CA . TYR B 1 120 ? -2.195 27.719 3.76 1 90.94 120 TYR B CA 1
ATOM 5676 C C . TYR B 1 120 ? -2.986 29.016 3.938 1 90.94 120 TYR B C 1
ATOM 5678 O O . TYR B 1 120 ? -2.623 29.859 4.754 1 90.94 120 TYR B O 1
ATOM 5686 N N . ALA B 1 121 ? -4.07 29.141 3.271 1 92.81 121 ALA B N 1
ATOM 5687 C CA . ALA B 1 121 ? -4.75 30.438 3.16 1 92.81 121 ALA B CA 1
ATOM 5688 C C . ALA B 1 121 ? -5.867 30.562 4.188 1 92.81 121 ALA B C 1
ATOM 5690 O O . ALA B 1 121 ? -6.328 31.656 4.484 1 92.81 121 ALA B O 1
ATOM 5691 N N . ALA B 1 122 ? -6.297 29.453 4.711 1 95.88 122 ALA B N 1
ATOM 5692 C CA . ALA B 1 122 ? -7.488 29.516 5.551 1 95.88 122 ALA B CA 1
ATOM 5693 C C . ALA B 1 122 ? -7.258 28.828 6.887 1 95.88 122 ALA B C 1
ATOM 5695 O O . ALA B 1 122 ? -7.352 29.453 7.945 1 95.88 122 ALA B O 1
ATOM 5696 N N . SER B 1 123 ? -6.875 27.562 6.871 1 96.38 123 SER B N 1
ATOM 5697 C CA . SER B 1 123 ? -6.797 26.766 8.086 1 96.38 123 SER B CA 1
ATOM 5698 C C . SER B 1 123 ? -5.73 27.297 9.031 1 96.38 123 SER B C 1
ATOM 5700 O O . SER B 1 123 ? -6.012 27.594 10.195 1 96.38 123 SER B O 1
ATOM 5702 N N . LEU B 1 124 ? -4.508 27.453 8.555 1 93.56 124 LEU B N 1
ATOM 5703 C CA . LEU B 1 124 ? -3.416 27.922 9.406 1 93.56 124 LEU B CA 1
ATOM 5704 C C . LEU B 1 124 ? -3.664 29.344 9.875 1 93.56 124 LEU B C 1
ATOM 5706 O O . LEU B 1 124 ? -3.596 29.625 11.07 1 93.56 124 LEU B O 1
ATOM 5710 N N . PRO B 1 125 ? -4.055 30.234 8.977 1 95.38 125 PRO B N 1
ATOM 5711 C CA . PRO B 1 125 ? -4.359 31.594 9.445 1 95.38 125 PRO B CA 1
ATOM 5712 C C . PRO B 1 125 ? -5.5 31.625 10.461 1 95.38 125 PRO B C 1
ATOM 5714 O O . PRO B 1 125 ? -5.496 32.469 11.367 1 95.38 125 PRO B O 1
ATOM 5717 N N . ALA B 1 126 ? -6.48 30.812 10.266 1 96.69 126 ALA B N 1
ATOM 5718 C CA . ALA B 1 126 ? -7.57 30.75 11.242 1 96.69 126 ALA B CA 1
ATOM 5719 C C . ALA B 1 126 ? -7.047 30.391 12.625 1 96.69 126 ALA B C 1
ATOM 5721 O O . ALA B 1 126 ? -7.559 30.875 13.641 1 96.69 126 ALA B O 1
ATOM 5722 N N . CYS B 1 127 ? -6.07 29.516 12.68 1 94.62 127 CYS B N 1
ATOM 5723 C CA . CYS B 1 127 ? -5.457 29.156 13.953 1 94.62 127 CYS B CA 1
ATOM 5724 C C . CYS B 1 127 ? -4.738 30.359 14.57 1 94.62 127 CYS B C 1
ATOM 5726 O O . CYS B 1 127 ? -4.723 30.516 15.789 1 94.62 127 CYS B O 1
ATOM 5728 N N . TYR B 1 128 ? -4.227 31.234 13.758 1 93.69 128 TYR B N 1
ATOM 5729 C CA . TYR B 1 128 ? -3.445 32.375 14.25 1 93.69 128 TYR B CA 1
ATOM 5730 C C . TYR B 1 128 ? -4.352 33.438 14.812 1 93.69 128 TYR B C 1
ATOM 5732 O O . TYR B 1 128 ? -3.879 34.406 15.445 1 93.69 128 TYR B O 1
ATOM 5740 N N . LEU B 1 129 ? -5.633 33.281 14.656 1 95.5 129 LEU B N 1
ATOM 5741 C CA . LEU B 1 129 ? -6.609 34.219 15.203 1 95.5 129 LEU B CA 1
ATOM 5742 C C . LEU B 1 129 ? -6.789 34 16.703 1 95.5 129 LEU B C 1
ATOM 5744 O O . LEU B 1 129 ? -7.348 34.875 17.391 1 95.5 129 LEU B O 1
ATOM 5748 N N . MET B 1 130 ? -6.367 32.844 17.219 1 94.62 130 MET B N 1
ATOM 5749 C CA . MET B 1 130 ? -6.645 32.469 18.594 1 94.62 130 MET B CA 1
ATOM 5750 C C . MET B 1 130 ? -5.676 33.156 19.562 1 94.62 130 MET B C 1
ATOM 5752 O O . MET B 1 130 ? -4.621 32.594 19.875 1 94.62 130 MET B O 1
ATOM 5756 N N . LYS B 1 131 ? -6.078 34.219 20.125 1 91.62 131 LYS B N 1
ATOM 5757 C CA . LYS B 1 131 ? -5.199 35.062 20.906 1 91.62 131 LYS B CA 1
ATOM 5758 C C . LYS B 1 131 ? -4.691 34.344 22.156 1 91.62 131 LYS B C 1
ATOM 5760 O O . LYS B 1 131 ? -3.562 34.562 22.594 1 91.62 131 LYS B O 1
ATOM 5765 N N . ASN B 1 132 ? -5.523 33.438 22.703 1 90.44 132 ASN B N 1
ATOM 5766 C CA . ASN B 1 132 ? -5.113 32.75 23.906 1 90.44 132 ASN B CA 1
ATOM 5767 C C . ASN B 1 132 ? -4.383 31.453 23.594 1 90.44 132 ASN B C 1
ATOM 5769 O O . ASN B 1 132 ? -3.691 30.891 24.453 1 90.44 132 ASN B O 1
ATOM 5773 N N . GLY B 1 133 ? -4.531 30.938 22.422 1 88.62 133 GLY B N 1
ATOM 5774 C CA . GLY B 1 133 ? -3.939 29.656 22.047 1 88.62 133 GLY B CA 1
ATOM 5775 C C . GLY B 1 133 ? -2.598 29.797 21.359 1 88.62 133 GLY B C 1
ATOM 5776 O O . GLY B 1 133 ? -1.729 28.938 21.5 1 88.62 133 GLY B O 1
ATOM 5777 N N . ILE B 1 134 ? -2.355 30.812 20.656 1 86.56 134 ILE B N 1
ATOM 5778 C CA . ILE B 1 134 ? -1.24 30.969 19.734 1 86.56 134 ILE B CA 1
ATOM 5779 C C . ILE B 1 134 ? 0.056 31.172 20.516 1 86.56 134 ILE B C 1
ATOM 5781 O O . ILE B 1 134 ? 1.146 30.922 20 1 86.56 134 ILE B O 1
ATOM 5785 N N . PRO B 1 135 ? 0.024 31.734 21.766 1 79.06 135 PRO B N 1
ATOM 5786 C CA . PRO B 1 135 ? 1.27 31.875 22.531 1 79.06 135 PRO B CA 1
ATOM 5787 C C . PRO B 1 135 ? 2.004 30.547 22.719 1 79.06 135 PRO B C 1
ATOM 5789 O O . PRO B 1 135 ? 3.236 30.516 22.719 1 79.06 135 PRO B O 1
ATOM 5792 N N . ALA B 1 136 ? 1.284 29.5 22.875 1 77.88 136 ALA B N 1
ATOM 5793 C CA . ALA B 1 136 ? 1.926 28.188 23.016 1 77.88 136 ALA B CA 1
ATOM 5794 C C . ALA B 1 136 ? 2.711 27.828 21.75 1 77.88 136 ALA B C 1
ATOM 5796 O O . ALA B 1 136 ? 3.822 27.312 21.828 1 77.88 136 ALA B O 1
ATOM 5797 N N . LEU B 1 137 ? 2.15 28.109 20.656 1 75.38 137 LEU B N 1
ATOM 5798 C CA . LEU B 1 137 ? 2.809 27.859 19.375 1 75.38 137 LEU B CA 1
ATOM 5799 C C . LEU B 1 137 ? 3.988 28.812 19.188 1 75.38 137 LEU B C 1
ATOM 5801 O O . LEU B 1 137 ? 5.055 28.391 18.734 1 75.38 137 LEU B O 1
ATOM 5805 N N . TYR B 1 138 ? 3.736 30 19.578 1 70.44 138 TYR B N 1
ATOM 5806 C CA . TYR B 1 138 ? 4.75 31.031 19.422 1 70.44 138 TYR B CA 1
ATOM 5807 C C . TYR B 1 138 ? 5.98 30.734 20.266 1 70.44 138 TYR B C 1
ATOM 5809 O O . TYR B 1 138 ? 7.113 30.922 19.828 1 70.44 138 TYR B O 1
ATOM 5817 N N . GLN B 1 139 ? 5.727 30.25 21.438 1 67.44 139 GLN B N 1
ATOM 5818 C CA . GLN B 1 139 ? 6.82 29.984 22.375 1 67.44 139 GLN B CA 1
ATOM 5819 C C . GLN B 1 139 ? 7.59 28.734 21.984 1 67.44 139 GLN B C 1
ATOM 5821 O O . GLN B 1 139 ? 8.766 28.594 22.312 1 67.44 139 GLN B O 1
ATOM 5826 N N . THR B 1 140 ? 6.879 27.797 21.422 1 61.06 140 THR B N 1
ATOM 5827 C CA . THR B 1 140 ? 7.559 26.578 20.984 1 61.06 140 THR B CA 1
ATOM 5828 C C . THR B 1 140 ? 8.234 26.797 19.625 1 61.06 140 THR B C 1
ATOM 5830 O O . THR B 1 140 ? 9.062 26 19.203 1 61.06 140 THR B O 1
ATOM 5833 N N . GLU B 1 141 ? 7.84 27.688 18.922 1 54.59 141 GLU B N 1
ATOM 5834 C CA . GLU B 1 141 ? 8.391 28.031 17.609 1 54.59 141 GLU B CA 1
ATOM 5835 C C . GLU B 1 141 ? 9.516 29.047 17.734 1 54.59 141 GLU B C 1
ATOM 5837 O O . GLU B 1 141 ? 10.031 29.547 16.734 1 54.59 141 GLU B O 1
ATOM 5842 N N . LYS B 1 142 ? 10.008 29.25 18.953 1 46.84 142 LYS B N 1
ATOM 5843 C CA . LYS B 1 142 ? 10.797 30.469 18.781 1 46.84 142 LYS B CA 1
ATOM 5844 C C . LYS B 1 142 ? 11.469 30.5 17.406 1 46.84 142 LYS B C 1
ATOM 5846 O O . LYS B 1 142 ? 12.359 29.688 17.141 1 46.84 142 LYS B O 1
ATOM 5851 N N . LEU B 1 143 ? 10.609 30.766 16.375 1 44.62 143 LEU B N 1
ATOM 5852 C CA . LEU B 1 143 ? 10.438 31.188 14.984 1 44.62 143 LEU B CA 1
ATOM 5853 C C . LEU B 1 143 ? 11.57 32.125 14.562 1 44.62 143 LEU B C 1
ATOM 5855 O O . LEU B 1 143 ? 11.445 32.844 13.57 1 44.62 143 LEU B O 1
ATOM 5859 N N . ARG B 1 144 ? 12.453 32.312 15.406 1 46.06 144 ARG B N 1
ATOM 5860 C CA . ARG B 1 144 ? 13.305 33.375 14.844 1 46.06 144 ARG B CA 1
ATOM 5861 C C . ARG B 1 144 ? 13.891 32.938 13.508 1 46.06 144 ARG B C 1
ATOM 5863 O O . ARG B 1 144 ? 14.141 33.781 12.633 1 46.06 144 ARG B O 1
ATOM 5870 N N . GLU B 1 145 ? 14.062 31.609 13.422 1 50.81 145 GLU B N 1
ATOM 5871 C CA . GLU B 1 145 ? 14.641 31.281 12.125 1 50.81 145 GLU B CA 1
ATOM 5872 C C . GLU B 1 145 ? 13.578 30.734 11.172 1 50.81 145 GLU B C 1
ATOM 5874 O O . GLU B 1 145 ? 12.875 29.781 11.5 1 50.81 145 GLU B O 1
ATOM 5879 N N . LYS B 1 146 ? 13.25 31.562 10.148 1 55.28 146 LYS B N 1
ATOM 5880 C CA . LYS B 1 146 ? 12.344 31.266 9.047 1 55.28 146 LYS B CA 1
ATOM 5881 C C . LYS B 1 146 ? 12.391 29.797 8.672 1 55.28 146 LYS B C 1
ATOM 5883 O O . LYS B 1 146 ? 11.375 29.203 8.32 1 55.28 146 LYS B O 1
ATOM 5888 N N . LYS B 1 147 ? 13.57 29.219 9.016 1 58.25 147 LYS B N 1
ATOM 5889 C CA . LYS B 1 147 ? 13.781 27.844 8.594 1 58.25 147 LYS B CA 1
ATOM 5890 C C . LYS B 1 147 ? 12.898 26.891 9.398 1 58.25 147 LYS B C 1
ATOM 5892 O O . LYS B 1 147 ? 12.367 25.922 8.844 1 58.25 147 LYS B O 1
ATOM 5897 N N . TYR B 1 148 ? 12.594 27.25 10.562 1 60.84 148 TYR B N 1
ATOM 5898 C CA . TYR B 1 148 ? 11.875 26.297 11.406 1 60.84 148 TYR B CA 1
ATOM 5899 C C . TYR B 1 148 ? 10.367 26.422 11.211 1 60.84 148 TYR B C 1
ATOM 5901 O O . TYR B 1 148 ? 9.633 25.453 11.375 1 60.84 148 TYR B O 1
ATOM 5909 N N . ILE B 1 149 ? 9.977 27.625 10.836 1 62.88 149 ILE B N 1
ATOM 5910 C CA . ILE B 1 149 ? 8.547 27.812 10.633 1 62.88 149 ILE B CA 1
ATOM 5911 C C . ILE B 1 149 ? 8.094 27.016 9.406 1 62.88 149 ILE B C 1
ATOM 5913 O O . ILE B 1 149 ? 6.996 26.453 9.398 1 62.88 149 ILE B O 1
ATOM 5917 N N . PHE B 1 150 ? 8.953 26.953 8.43 1 70.62 150 PHE B N 1
ATOM 5918 C CA . PHE B 1 150 ? 8.609 26.203 7.227 1 70.62 150 PHE B CA 1
ATOM 5919 C C . PHE B 1 150 ? 8.539 24.719 7.523 1 70.62 150 PHE B C 1
ATOM 5921 O O . PHE B 1 150 ? 7.707 24 6.957 1 70.62 150 PHE B O 1
ATOM 5928 N N . GLN B 1 151 ? 9.336 24.391 8.453 1 70.5 151 GLN B N 1
ATOM 5929 C CA . GLN B 1 151 ? 9.328 22.984 8.836 1 70.5 151 GLN B CA 1
ATOM 5930 C C . GLN B 1 151 ? 7.984 22.578 9.422 1 70.5 151 GLN B C 1
ATOM 5932 O O . GLN B 1 151 ? 7.469 21.5 9.125 1 70.5 151 GLN B O 1
ATOM 5937 N N . ARG B 1 152 ? 7.457 23.422 10.172 1 72.38 152 ARG B N 1
ATOM 5938 C CA . ARG B 1 152 ? 6.172 23.125 10.789 1 72.38 152 ARG B CA 1
ATOM 5939 C C . ARG B 1 152 ? 5.066 23.016 9.75 1 72.38 152 ARG B C 1
ATOM 5941 O O . ARG B 1 152 ? 4.168 22.172 9.875 1 72.38 152 ARG B O 1
ATOM 5948 N N . ILE B 1 153 ? 5.148 23.906 8.867 1 76.88 153 ILE B N 1
ATOM 5949 C CA . ILE B 1 153 ? 4.152 23.875 7.805 1 76.88 153 ILE B CA 1
ATOM 5950 C C . ILE B 1 153 ? 4.277 22.578 7.008 1 76.88 153 ILE B C 1
ATOM 5952 O O . ILE B 1 153 ? 3.271 21.938 6.707 1 76.88 153 ILE B O 1
ATOM 5956 N N . TYR B 1 154 ? 5.535 22.234 6.816 1 78.44 154 TYR B N 1
ATOM 5957 C CA . TYR B 1 154 ? 5.777 20.984 6.098 1 78.44 154 TYR B CA 1
ATOM 5958 C C . TYR B 1 154 ? 5.289 19.781 6.902 1 78.44 154 TYR B C 1
ATOM 5960 O O . TYR B 1 154 ? 4.68 18.875 6.352 1 78.44 154 TYR B O 1
ATOM 5968 N N . GLU B 1 155 ? 5.516 19.797 8.141 1 79.94 155 GLU B N 1
ATOM 5969 C CA . GLU B 1 155 ? 5.094 18.703 9 1 79.94 155 GLU B CA 1
ATOM 5970 C C . GLU B 1 155 ? 3.57 18.578 9.039 1 79.94 155 GLU B C 1
ATOM 5972 O O . GLU B 1 155 ? 3.029 17.484 9.094 1 79.94 155 GLU B O 1
ATOM 5977 N N . THR B 1 156 ? 2.984 19.719 9.055 1 85.25 156 THR B N 1
ATOM 5978 C CA . THR B 1 156 ? 1.527 19.719 9.016 1 85.25 156 THR B CA 1
ATOM 5979 C C . THR B 1 156 ? 1.02 19.125 7.711 1 85.25 156 THR B C 1
ATOM 5981 O O . THR B 1 156 ? 0.087 18.312 7.711 1 85.25 156 THR B O 1
ATOM 5984 N N . GLY B 1 157 ? 1.669 19.562 6.652 1 86.12 157 GLY B N 1
ATOM 5985 C CA . GLY B 1 157 ? 1.308 18.984 5.367 1 86.12 157 GLY B CA 1
ATOM 5986 C C . GLY B 1 157 ? 1.514 17.484 5.301 1 86.12 157 GLY B C 1
ATOM 5987 O O . GLY B 1 157 ? 0.684 16.766 4.746 1 86.12 157 GLY B O 1
ATOM 5988 N N . LEU B 1 158 ? 2.598 17.047 5.879 1 85.12 158 LEU B N 1
ATOM 5989 C CA . LEU B 1 158 ? 2.902 15.617 5.902 1 85.12 158 LEU B CA 1
ATOM 5990 C C . LEU B 1 158 ? 1.905 14.867 6.773 1 85.12 158 LEU B C 1
ATOM 5992 O O . LEU B 1 158 ? 1.502 13.75 6.438 1 85.12 158 LEU B O 1
ATOM 5996 N N . MET B 1 159 ? 1.587 15.477 7.852 1 89.31 159 MET B N 1
ATOM 5997 C CA . MET B 1 159 ? 0.589 14.867 8.727 1 89.31 159 MET B CA 1
ATOM 5998 C C . MET B 1 159 ? -0.755 14.75 8.016 1 89.31 159 MET B C 1
ATOM 6000 O O . MET B 1 159 ? -1.422 13.719 8.102 1 89.31 159 MET B O 1
ATOM 6004 N N . LEU B 1 160 ? -1.13 15.75 7.277 1 92.44 160 LEU B N 1
ATOM 6005 C CA . LEU B 1 160 ? -2.377 15.719 6.52 1 92.44 160 LEU B CA 1
ATOM 6006 C C . LEU B 1 160 ? -2.354 14.602 5.477 1 92.44 160 LEU B C 1
ATOM 6008 O O . LEU B 1 160 ? -3.316 13.844 5.355 1 92.44 160 LEU B O 1
ATOM 6012 N N . ALA B 1 161 ? -1.247 14.578 4.809 1 90.25 161 ALA B N 1
ATOM 6013 C CA . ALA B 1 161 ? -1.117 13.547 3.787 1 90.25 161 ALA B CA 1
ATOM 6014 C C . ALA B 1 161 ? -1.199 12.148 4.406 1 90.25 161 ALA B C 1
ATOM 6016 O O . ALA B 1 161 ? -1.881 11.273 3.875 1 90.25 161 ALA B O 1
ATOM 6017 N N . ALA B 1 162 ? -0.562 11.969 5.477 1 90.25 162 ALA B N 1
ATOM 6018 C CA . ALA B 1 162 ? -0.538 10.664 6.133 1 90.25 162 ALA B CA 1
ATOM 6019 C C . ALA B 1 162 ? -1.928 10.266 6.625 1 90.25 162 ALA B C 1
ATOM 6021 O O . ALA B 1 162 ? -2.336 9.109 6.492 1 90.25 162 ALA B O 1
ATOM 6022 N N . THR B 1 163 ? -2.645 11.188 7.137 1 94.94 163 THR B N 1
ATOM 6023 C CA . THR B 1 163 ? -3.908 10.875 7.797 1 94.94 163 THR B CA 1
ATOM 6024 C C . THR B 1 163 ? -5.051 10.828 6.781 1 94.94 163 THR B C 1
ATOM 6026 O O . THR B 1 163 ? -5.965 10.008 6.91 1 94.94 163 THR B O 1
ATOM 6029 N N . MET B 1 164 ? -4.973 11.625 5.766 1 94.62 164 MET B N 1
ATOM 6030 C CA . MET B 1 164 ? -6.141 11.773 4.902 1 94.62 164 MET B CA 1
ATOM 6031 C C . MET B 1 164 ? -6.02 10.883 3.668 1 94.62 164 MET B C 1
ATOM 6033 O O . MET B 1 164 ? -7.008 10.625 2.982 1 94.62 164 MET B O 1
ATOM 6037 N N . ASP B 1 165 ? -4.848 10.453 3.346 1 90.75 165 ASP B N 1
ATOM 6038 C CA . ASP B 1 165 ? -4.664 9.586 2.184 1 90.75 165 ASP B CA 1
ATOM 6039 C C . ASP B 1 165 ? -5.5 8.312 2.311 1 90.75 165 ASP B C 1
ATOM 6041 O O . ASP B 1 165 ? -5.801 7.871 3.42 1 90.75 165 ASP B O 1
ATOM 6045 N N . GLN B 1 166 ? -5.781 7.789 1.092 1 86.81 166 GLN B N 1
ATOM 6046 C CA . GLN B 1 166 ? -6.43 6.484 1.104 1 86.81 166 GLN B CA 1
ATOM 6047 C C . GLN B 1 166 ? -5.555 5.441 1.798 1 86.81 166 GLN B C 1
ATOM 6049 O O . GLN B 1 166 ? -4.375 5.297 1.469 1 86.81 166 GLN B O 1
ATOM 6054 N N . GLY B 1 167 ? -6.066 4.84 2.828 1 82.56 167 GLY B N 1
ATOM 6055 C CA . GLY B 1 167 ? -5.297 3.863 3.584 1 82.56 167 GLY B CA 1
ATOM 6056 C C . GLY B 1 167 ? -4.434 4.488 4.66 1 82.56 167 GLY B C 1
ATOM 6057 O O . GLY B 1 167 ? -3.668 3.793 5.332 1 82.56 167 GLY B O 1
ATOM 6058 N N . GLY B 1 168 ? -4.523 5.855 4.734 1 89.06 168 GLY B N 1
ATOM 6059 C CA . GLY B 1 168 ? -3.789 6.5 5.812 1 89.06 168 GLY B CA 1
ATOM 6060 C C . GLY B 1 168 ? -4.172 5.984 7.188 1 89.06 168 GLY B C 1
ATOM 6061 O O . GLY B 1 168 ? -3.312 5.516 7.941 1 89.06 168 GLY B O 1
ATOM 6062 N N . ILE B 1 169 ? -5.438 6.059 7.48 1 92.69 169 ILE B N 1
ATOM 6063 C CA . ILE B 1 169 ? -5.984 5.391 8.656 1 92.69 169 ILE B CA 1
ATOM 6064 C C . ILE B 1 169 ? -6.727 4.125 8.227 1 92.69 169 ILE B C 1
ATOM 6066 O O . ILE B 1 169 ? -7.797 4.203 7.621 1 92.69 169 ILE B O 1
ATOM 6070 N N . LYS B 1 170 ? -6.141 3.043 8.523 1 88.75 170 LYS B N 1
ATOM 6071 C CA . LYS B 1 170 ? -6.676 1.743 8.125 1 88.75 170 LYS B CA 1
ATOM 6072 C C . LYS B 1 170 ? -7.488 1.113 9.25 1 88.75 170 LYS B C 1
ATOM 6074 O O . LYS B 1 170 ? -7.117 1.215 10.422 1 88.75 170 LYS B O 1
ATOM 6079 N N . ILE B 1 171 ? -8.586 0.571 8.883 1 89.88 171 ILE B N 1
ATOM 6080 C CA . ILE B 1 171 ? -9.359 -0.265 9.797 1 89.88 171 ILE B CA 1
ATOM 6081 C C . ILE B 1 171 ? -9.102 -1.738 9.492 1 89.88 171 ILE B C 1
ATOM 6083 O O . ILE B 1 171 ? -9.344 -2.201 8.375 1 89.88 171 ILE B O 1
ATOM 6087 N N . VAL B 1 172 ? -8.531 -2.375 10.414 1 83.25 172 VAL B N 1
ATOM 6088 C CA . VAL B 1 172 ? -8.172 -3.779 10.25 1 83.25 172 VAL B CA 1
ATOM 6089 C C . VAL B 1 172 ? -9.086 -4.652 11.109 1 83.25 172 VAL B C 1
ATOM 6091 O O . VAL B 1 172 ? -9.18 -4.461 12.32 1 83.25 172 VAL B O 1
ATOM 6094 N N . GLU B 1 173 ? -9.695 -5.531 10.461 1 82.44 173 GLU B N 1
ATOM 6095 C CA . GLU B 1 173 ? -10.57 -6.453 11.18 1 82.44 173 GLU B CA 1
ATOM 6096 C C . GLU B 1 173 ? -9.812 -7.707 11.609 1 82.44 173 GLU B C 1
ATOM 6098 O O . GLU B 1 173 ? -9.047 -8.281 10.828 1 82.44 173 GLU B O 1
ATOM 6103 N N . ASP B 1 174 ? -9.945 -8.023 12.805 1 80.19 174 ASP B N 1
ATOM 6104 C CA . ASP B 1 174 ? -9.266 -9.188 13.367 1 80.19 174 ASP B CA 1
ATOM 6105 C C . ASP B 1 174 ? -9.734 -10.477 12.695 1 80.19 174 ASP B C 1
ATOM 6107 O O . ASP B 1 174 ? -10.742 -10.484 11.992 1 80.19 174 ASP B O 1
ATOM 6111 N N . ALA B 1 175 ? -8.852 -11.547 12.75 1 68.38 175 ALA B N 1
ATOM 6112 C CA . ALA B 1 175 ? -9.094 -12.828 12.094 1 68.38 175 ALA B CA 1
ATOM 6113 C C . ALA B 1 175 ? -10.312 -13.523 12.688 1 68.38 175 ALA B C 1
ATOM 6115 O O . ALA B 1 175 ? -10.594 -13.398 13.883 1 68.38 175 ALA B O 1
ATOM 6116 N N . GLU B 1 176 ? -11.156 -13.977 11.742 1 60.97 176 GLU B N 1
ATOM 6117 C CA . GLU B 1 176 ? -12.266 -14.805 12.18 1 60.97 176 GLU B CA 1
ATOM 6118 C C . GLU B 1 176 ? -11.828 -16.25 12.391 1 60.97 176 GLU B C 1
ATOM 6120 O O . GLU B 1 176 ? -11.789 -17.047 11.453 1 60.97 176 GLU B O 1
ATOM 6125 N N . PHE B 1 177 ? -10.766 -16.359 13.266 1 54.94 177 PHE B N 1
ATOM 6126 C CA . PHE B 1 177 ? -10.32 -17.75 13.391 1 54.94 177 PHE B CA 1
ATOM 6127 C C . PHE B 1 177 ? -11.305 -18.562 14.227 1 54.94 177 PHE B C 1
ATOM 6129 O O . PHE B 1 177 ? -11.953 -18.016 15.125 1 54.94 177 PHE B O 1
ATOM 6136 N N . GLU B 1 178 ? -11.672 -19.609 13.734 1 47.16 178 GLU B N 1
ATOM 6137 C CA . GLU B 1 178 ? -12.469 -20.594 14.461 1 47.16 178 GLU B CA 1
ATOM 6138 C C . GLU B 1 178 ? -11.766 -21.047 15.734 1 47.16 178 GLU B C 1
ATOM 6140 O O . GLU B 1 178 ? -10.648 -21.562 15.68 1 47.16 178 GLU B O 1
ATOM 6145 N N . ASP B 1 179 ? -11.648 -20.109 16.719 1 48.56 179 ASP B N 1
ATOM 6146 C CA . ASP B 1 179 ? -11.086 -20.672 17.953 1 48.56 179 ASP B CA 1
ATOM 6147 C C . ASP B 1 179 ? -12.047 -21.672 18.578 1 48.56 179 ASP B C 1
ATOM 6149 O O . ASP B 1 179 ? -13.266 -21.562 18.422 1 48.56 179 ASP B O 1
ATOM 6153 N N . ASP B 1 180 ? -11.398 -22.812 18.75 1 47.56 180 ASP B N 1
ATOM 6154 C CA . ASP B 1 180 ? -12.195 -23.891 19.344 1 47.56 180 ASP B CA 1
ATOM 6155 C C . ASP B 1 180 ? -12.578 -23.562 20.781 1 47.56 180 ASP B C 1
ATOM 6157 O O . ASP B 1 180 ? -13.016 -24.438 21.531 1 47.56 180 ASP B O 1
ATOM 6161 N N . ARG B 1 181 ? -12.352 -22.328 21.125 1 56.47 181 ARG B N 1
ATOM 6162 C CA . ARG B 1 181 ? -12.57 -22.047 22.531 1 56.47 181 ARG B CA 1
ATOM 6163 C C . ARG B 1 181 ? -14.039 -22.234 22.906 1 56.47 181 ARG B C 1
ATOM 6165 O O . ARG B 1 181 ? -14.352 -22.656 24.016 1 56.47 181 ARG B O 1
ATOM 6172 N N . PHE B 1 182 ? -14.75 -21.984 21.797 1 63.31 182 PHE B N 1
ATOM 6173 C CA . PHE B 1 182 ? -16.172 -22.047 22.109 1 63.31 182 PHE B CA 1
ATOM 6174 C C . PHE B 1 182 ? -16.766 -23.359 21.625 1 63.31 182 PHE B C 1
ATOM 6176 O O . PHE B 1 182 ? -17.953 -23.609 21.828 1 63.31 182 PHE B O 1
ATOM 6183 N N . LEU B 1 183 ? -15.836 -24.062 21.016 1 66.19 183 LEU B N 1
ATOM 6184 C CA . LEU B 1 183 ? -16.359 -25.281 20.391 1 66.19 183 LEU B CA 1
ATOM 6185 C C . LEU B 1 183 ? -17.016 -26.188 21.422 1 66.19 183 LEU B C 1
ATOM 6187 O O . LEU B 1 183 ? -18.125 -26.672 21.219 1 66.19 183 LEU B O 1
ATOM 6191 N N . LEU B 1 184 ? -16.25 -26.391 22.547 1 66.44 184 LEU B N 1
ATOM 6192 C CA . LEU B 1 184 ? -16.812 -27.266 23.578 1 66.44 184 LEU B CA 1
ATOM 6193 C C . LEU B 1 184 ? -18.156 -26.734 24.078 1 66.44 184 LEU B C 1
ATOM 6195 O O . LEU B 1 184 ? -19.109 -27.5 24.219 1 66.44 184 LEU B O 1
ATOM 6199 N N . GLU B 1 185 ? -18.141 -25.453 24.328 1 74.38 185 GLU B N 1
ATOM 6200 C CA . GLU B 1 185 ? -19.375 -24.828 24.828 1 74.38 185 GLU B CA 1
ATOM 6201 C C . GLU B 1 185 ? -20.5 -24.953 23.797 1 74.38 185 GLU B C 1
ATOM 6203 O O . GLU B 1 185 ? -21.641 -25.266 24.156 1 74.38 185 GLU B O 1
ATOM 6208 N N . VAL B 1 186 ? -20.141 -24.75 22.609 1 74 186 VAL B N 1
ATOM 6209 C CA . VAL B 1 186 ? -21.141 -24.797 21.547 1 74 186 VAL B CA 1
ATOM 6210 C C . VAL B 1 186 ? -21.625 -26.234 21.344 1 74 186 VAL B C 1
ATOM 6212 O O . VAL B 1 186 ? -22.812 -26.484 21.188 1 74 186 VAL B O 1
ATOM 6215 N N . LEU B 1 187 ? -20.672 -27.141 21.391 1 73.25 187 LEU B N 1
ATOM 6216 C CA . LEU B 1 187 ? -21.047 -28.547 21.234 1 73.25 187 LEU B CA 1
ATOM 6217 C C . LEU B 1 187 ? -21.953 -29 22.375 1 73.25 187 LEU B C 1
ATOM 6219 O O . LEU B 1 187 ? -22.938 -29.703 22.141 1 73.25 187 LEU B O 1
ATOM 6223 N N . GLN B 1 188 ? -21.609 -28.547 23.562 1 74.69 188 GLN B N 1
ATOM 6224 C CA . GLN B 1 188 ? -22.438 -28.875 24.719 1 74.69 188 GLN B CA 1
ATOM 6225 C C . GLN B 1 188 ? -23.844 -28.281 24.578 1 74.69 188 GLN B C 1
ATOM 6227 O O . GLN B 1 188 ? -24.828 -28.922 24.938 1 74.69 188 GLN B O 1
ATOM 6232 N N . LYS B 1 189 ? -23.812 -27.094 24.047 1 80.62 189 LYS B N 1
ATOM 6233 C CA . LYS B 1 189 ? -25.078 -26.391 23.875 1 80.62 189 LYS B CA 1
ATOM 6234 C C . LYS B 1 189 ? -25.938 -27.047 22.797 1 80.62 189 LYS B C 1
ATOM 6236 O O . LYS B 1 189 ? -27.141 -27.219 22.969 1 80.62 189 LYS B O 1
ATOM 6241 N N . LEU B 1 190 ? -25.312 -27.438 21.734 1 78.88 190 LEU B N 1
ATOM 6242 C CA . LEU B 1 190 ? -26.047 -27.906 20.562 1 78.88 190 LEU B CA 1
ATOM 6243 C C . LEU B 1 190 ? -26.422 -29.375 20.719 1 78.88 190 LEU B C 1
ATOM 6245 O O . LEU B 1 190 ? -27.375 -29.859 20.094 1 78.88 190 LEU B O 1
ATOM 6249 N N . ASP B 1 191 ? -25.562 -30.047 21.469 1 72.75 191 ASP B N 1
ATOM 6250 C CA . ASP B 1 191 ? -25.812 -31.453 21.703 1 72.75 191 ASP B CA 1
ATOM 6251 C C . ASP B 1 191 ? -26.438 -31.688 23.078 1 72.75 191 ASP B C 1
ATOM 6253 O O . ASP B 1 191 ? -25.734 -31.922 24.062 1 72.75 191 ASP B O 1
ATOM 6257 N N . SER B 1 192 ? -27.766 -31.625 23.062 1 72.81 192 SER B N 1
ATOM 6258 C CA . SER B 1 192 ? -28.484 -31.719 24.328 1 72.81 192 SER B CA 1
ATOM 6259 C C . SER B 1 192 ? -28.344 -33.094 24.938 1 72.81 192 SER B C 1
ATOM 6261 O O . SER B 1 192 ? -28.5 -33.281 26.156 1 72.81 192 SER B O 1
ATOM 6263 N N . GLU B 1 193 ? -28.109 -34.094 24.047 1 72 193 GLU B N 1
ATOM 6264 C CA . GLU B 1 193 ? -28.078 -35.469 24.562 1 72 193 GLU B CA 1
ATOM 6265 C C . GLU B 1 193 ? -26.641 -35.906 24.859 1 72 193 GLU B C 1
ATOM 6267 O O . GLU B 1 193 ? -26.438 -36.969 25.469 1 72 193 GLU B O 1
ATOM 6272 N N . GLY B 1 194 ? -25.688 -35.125 24.297 1 67.94 194 GLY B N 1
ATOM 6273 C CA . GLY B 1 194 ? -24.297 -35.531 24.453 1 67.94 194 GLY B CA 1
ATOM 6274 C C . GLY B 1 194 ? -23.531 -34.688 25.453 1 67.94 194 GLY B C 1
ATOM 6275 O O . GLY B 1 194 ? -24 -33.625 25.859 1 67.94 194 GLY B O 1
ATOM 6276 N N . GLN B 1 195 ? -22.656 -35.438 26.125 1 74.06 195 GLN B N 1
ATOM 6277 C CA . GLN B 1 195 ? -21.688 -34.719 26.938 1 74.06 195 GLN B CA 1
ATOM 6278 C C . GLN B 1 195 ? -20.328 -34.625 26.25 1 74.06 195 GLN B C 1
ATOM 6280 O O . GLN B 1 195 ? -19.844 -35.625 25.703 1 74.06 195 GLN B O 1
ATOM 6285 N N . TRP B 1 196 ? -19.969 -33.344 25.969 1 70.75 196 TRP B N 1
ATOM 6286 C CA . TRP B 1 196 ? -18.719 -33.094 25.266 1 70.75 196 TRP B CA 1
ATOM 6287 C C . TRP B 1 196 ? -17.609 -32.688 26.234 1 70.75 196 TRP B C 1
ATOM 6289 O O . TRP B 1 196 ? -17.875 -31.969 27.203 1 70.75 196 TRP B O 1
ATOM 6299 N N . GLN B 1 197 ? -16.594 -33.344 26.234 1 66 197 GLN B N 1
ATOM 6300 C CA . GLN B 1 197 ? -15.438 -32.969 27.031 1 66 197 GLN B CA 1
ATOM 6301 C C . GLN B 1 197 ? -14.203 -32.75 26.156 1 66 197 GLN B C 1
ATOM 6303 O O . GLN B 1 197 ? -14.086 -33.344 25.094 1 66 197 GLN B O 1
ATOM 6308 N N . ARG B 1 198 ? -13.523 -31.625 26.5 1 61.84 198 ARG B N 1
ATOM 6309 C CA . ARG B 1 198 ? -12.258 -31.406 25.812 1 61.84 198 ARG B CA 1
ATOM 6310 C C . ARG B 1 198 ? -11.227 -32.469 26.219 1 61.84 198 ARG B C 1
ATOM 6312 O O . ARG B 1 198 ? -10.977 -32.656 27.406 1 61.84 198 ARG B O 1
ATOM 6319 N N . GLN B 1 199 ? -10.977 -33.344 25.516 1 51.53 199 GLN B N 1
ATOM 6320 C CA . GLN B 1 199 ? -9.906 -34.312 25.75 1 51.53 199 GLN B CA 1
ATOM 6321 C C . GLN B 1 199 ? -8.68 -34 24.891 1 51.53 199 GLN B C 1
ATOM 6323 O O . GLN B 1 199 ? -8.641 -34.312 23.703 1 51.53 199 GLN B O 1
ATOM 6328 N N . GLY B 1 200 ? -7.766 -33.281 25.359 1 44.16 200 GLY B N 1
ATOM 6329 C CA . GLY B 1 200 ? -6.641 -32.781 24.594 1 44.16 200 GLY B CA 1
ATOM 6330 C C . GLY B 1 200 ? -6.992 -31.562 23.75 1 44.16 200 GLY B C 1
ATOM 6331 O O . GLY B 1 200 ? -7.496 -30.562 24.266 1 44.16 200 GLY B O 1
ATOM 6332 N N . ARG B 1 201 ? -6.637 -31.594 22.625 1 43.66 201 ARG B N 1
ATOM 6333 C CA . ARG B 1 201 ? -6.91 -30.5 21.703 1 43.66 201 ARG B CA 1
ATOM 6334 C C . ARG B 1 201 ? -8.203 -30.734 20.922 1 43.66 201 ARG B C 1
ATOM 6336 O O . ARG B 1 201 ? -8.555 -29.953 20.047 1 43.66 201 ARG B O 1
ATOM 6343 N N . CYS B 1 202 ? -8.977 -31.812 21.234 1 47.31 202 CYS B N 1
ATOM 6344 C CA . CYS B 1 202 ? -10.219 -32.188 20.562 1 47.31 202 CYS B CA 1
ATOM 6345 C C . CYS B 1 202 ? -11.398 -32.094 21.531 1 47.31 202 CYS B C 1
ATOM 6347 O O . CYS B 1 202 ? -11.211 -32.188 22.75 1 47.31 202 CYS B O 1
ATOM 6349 N N . CYS B 1 203 ? -12.531 -31.719 21.031 1 61.72 203 CYS B N 1
ATOM 6350 C CA . CYS B 1 203 ? -13.781 -31.875 21.766 1 61.72 203 CYS B CA 1
ATOM 6351 C C . CYS B 1 203 ? -14.445 -33.219 21.453 1 61.72 203 CYS B C 1
ATOM 6353 O O . CYS B 1 203 ? -14.734 -33.5 20.297 1 61.72 203 CYS B O 1
ATOM 6355 N N . CYS B 1 204 ? -14.383 -34.062 22.406 1 60.25 204 CYS B N 1
ATOM 6356 C CA . CYS B 1 204 ? -14.922 -35.406 22.234 1 60.25 204 CYS B CA 1
ATOM 6357 C C . CYS B 1 204 ? -16.25 -35.562 22.969 1 60.25 204 CYS B C 1
ATOM 6359 O O . CYS B 1 204 ? -16.422 -35.031 24.062 1 60.25 204 CYS B O 1
ATOM 6361 N N . ARG B 1 205 ? -17.109 -36.188 22.234 1 64.19 205 ARG B N 1
ATOM 6362 C CA . ARG B 1 205 ? -18.375 -36.562 22.875 1 64.19 205 ARG B CA 1
ATOM 6363 C C . ARG B 1 205 ? -18.172 -37.75 23.828 1 64.19 205 ARG B C 1
ATOM 6365 O O . ARG B 1 205 ? -17.781 -38.844 23.406 1 64.19 205 ARG B O 1
ATOM 6372 N N . THR B 1 206 ? -18.234 -37.594 25.078 1 66.75 206 THR B N 1
ATOM 6373 C CA . THR B 1 206 ? -17.922 -38.625 26.078 1 66.75 206 THR B CA 1
ATOM 6374 C C . THR B 1 206 ? -19.203 -39.375 26.5 1 66.75 206 THR B C 1
ATOM 6376 O O . THR B 1 206 ? -19.125 -40.438 27.094 1 66.75 206 THR B O 1
ATOM 6379 N N . ALA B 1 207 ? -20.328 -38.719 26.359 1 65.25 207 ALA B N 1
ATOM 6380 C CA . ALA B 1 207 ? -21.578 -39.375 26.75 1 65.25 207 ALA B CA 1
ATOM 6381 C C . ALA B 1 207 ? -22.703 -39 25.797 1 65.25 207 ALA B C 1
ATOM 6383 O O . ALA B 1 207 ? -22.656 -37.969 25.141 1 65.25 207 ALA B O 1
ATOM 6384 N N . GLY B 1 208 ? -23.688 -39.781 25.547 1 62.78 208 GLY B N 1
ATOM 6385 C CA . GLY B 1 208 ? -24.875 -39.594 24.75 1 62.78 208 GLY B CA 1
ATOM 6386 C C . GLY B 1 208 ? -24.906 -40.406 23.484 1 62.78 208 GLY B C 1
ATOM 6387 O O . GLY B 1 208 ? -23.891 -40.969 23.094 1 62.78 208 GLY B O 1
ATOM 6388 N N . ASN B 1 209 ? -26.031 -40.75 22.828 1 53.97 209 ASN B N 1
ATOM 6389 C CA . ASN B 1 209 ? -26.234 -41.562 21.641 1 53.97 209 ASN B CA 1
ATOM 6390 C C . ASN B 1 209 ? -25.812 -40.844 20.375 1 53.97 209 ASN B C 1
ATOM 6392 O O . ASN B 1 209 ? -26.266 -39.719 20.109 1 53.97 209 ASN B O 1
ATOM 6396 N N . SER B 1 210 ? -24.625 -41.031 19.922 1 51.78 210 SER B N 1
ATOM 6397 C CA . SER B 1 210 ? -23.766 -40.5 18.859 1 51.78 210 SER B CA 1
ATOM 6398 C C . SER B 1 210 ? -24.562 -40.281 17.578 1 51.78 210 SER B C 1
ATOM 6400 O O . SER B 1 210 ? -24 -40 16.531 1 51.78 210 SER B O 1
ATOM 6402 N N . LYS B 1 211 ? -25.859 -40.594 17.469 1 53.28 211 LYS B N 1
ATOM 6403 C CA . LYS B 1 211 ? -26.266 -40.844 16.078 1 53.28 211 LYS B CA 1
ATOM 6404 C C . LYS B 1 211 ? -26.312 -39.562 15.281 1 53.28 211 LYS B C 1
ATOM 6406 O O . LYS B 1 211 ? -26.297 -39.594 14.047 1 53.28 211 LYS B O 1
ATOM 6411 N N . THR B 1 212 ? -26.656 -38.438 15.836 1 50.72 212 THR B N 1
ATOM 6412 C CA . THR B 1 212 ? -26.906 -37.312 14.906 1 50.72 212 THR B CA 1
ATOM 6413 C C . THR B 1 212 ? -25.766 -36.312 14.953 1 50.72 212 THR B C 1
ATOM 6415 O O . THR B 1 212 ? -25.516 -35.688 15.984 1 50.72 212 THR B O 1
ATOM 6418 N N . PRO B 1 213 ? -24.922 -36.344 14.039 1 51.88 213 PRO B N 1
ATOM 6419 C CA . PRO B 1 213 ? -23.844 -35.344 13.953 1 51.88 213 PRO B CA 1
ATOM 6420 C C . PRO B 1 213 ? -24.359 -33.906 13.953 1 51.88 213 PRO B C 1
ATOM 6422 O O . PRO B 1 213 ? -25.438 -33.656 13.422 1 51.88 213 PRO B O 1
ATOM 6425 N N . ILE B 1 214 ? -23.859 -33.125 15.016 1 63.22 214 ILE B N 1
ATOM 6426 C CA . ILE B 1 214 ? -24.203 -31.719 15.047 1 63.22 214 ILE B CA 1
ATOM 6427 C C . ILE B 1 214 ? -23.828 -31.062 13.719 1 63.22 214 ILE B C 1
ATOM 6429 O O . ILE B 1 214 ? -22.734 -31.297 13.195 1 63.22 214 ILE B O 1
ATOM 6433 N N . ASP B 1 215 ? -24.781 -30.344 13.18 1 59.41 215 ASP B N 1
ATOM 6434 C CA . ASP B 1 215 ? -24.562 -29.625 11.938 1 59.41 215 ASP B CA 1
ATOM 6435 C C . ASP B 1 215 ? -23.375 -28.656 12.062 1 59.41 215 ASP B C 1
ATOM 6437 O O . ASP B 1 215 ? -23.406 -27.75 12.906 1 59.41 215 ASP B O 1
ATOM 6441 N N . PRO B 1 216 ? -22.375 -28.938 11.406 1 57.81 216 PRO B N 1
ATOM 6442 C CA . PRO B 1 216 ? -21.219 -28.047 11.484 1 57.81 216 PRO B CA 1
ATOM 6443 C C . PRO B 1 216 ? -21.578 -26.578 11.25 1 57.81 216 PRO B C 1
ATOM 6445 O O . PRO B 1 216 ? -20.969 -25.688 11.828 1 57.81 216 PRO B O 1
ATOM 6448 N N . ALA B 1 217 ? -22.609 -26.375 10.438 1 60.28 217 ALA B N 1
ATOM 6449 C CA . ALA B 1 217 ? -23.031 -25 10.188 1 60.28 217 ALA B CA 1
ATOM 6450 C C . ALA B 1 217 ? -23.578 -24.359 11.453 1 60.28 217 ALA B C 1
ATOM 6452 O O . ALA B 1 217 ? -23.359 -23.172 11.711 1 60.28 217 ALA B O 1
ATOM 6453 N N . LEU B 1 218 ? -24.281 -25.25 12.164 1 71.06 218 LEU B N 1
ATOM 6454 C CA . LEU B 1 218 ? -24.844 -24.75 13.422 1 71.06 218 LEU B CA 1
ATOM 6455 C C . LEU B 1 218 ? -23.734 -24.484 14.438 1 71.06 218 LEU B C 1
ATOM 6457 O O . LEU B 1 218 ? -23.812 -23.516 15.195 1 71.06 218 LEU B O 1
ATOM 6461 N N . ILE B 1 219 ? -22.781 -25.359 14.453 1 63.56 219 ILE B N 1
ATOM 6462 C CA . ILE B 1 219 ? -21.641 -25.172 15.336 1 63.56 219 ILE B CA 1
ATOM 6463 C C . ILE B 1 219 ? -20.953 -23.844 15.008 1 63.56 219 ILE B C 1
ATOM 6465 O O . ILE B 1 219 ? -20.688 -23.047 15.898 1 63.56 219 ILE B O 1
ATOM 6469 N N . ARG B 1 220 ? -20.812 -23.609 13.859 1 60.78 220 ARG B N 1
ATOM 6470 C CA . ARG B 1 220 ? -20.141 -22.391 13.43 1 60.78 220 ARG B CA 1
ATOM 6471 C C . ARG B 1 220 ? -20.953 -21.156 13.797 1 60.78 220 ARG B C 1
ATOM 6473 O O . ARG B 1 220 ? -20.406 -20.156 14.273 1 60.78 220 ARG B O 1
ATOM 6480 N N . ALA B 1 221 ? -22.172 -21.266 13.508 1 67.12 221 ALA B N 1
ATOM 6481 C CA . ALA B 1 221 ? -23.062 -20.141 13.805 1 67.12 221 ALA B CA 1
ATOM 6482 C C . ALA B 1 221 ? -23.047 -19.812 15.289 1 67.12 221 ALA B C 1
ATOM 6484 O O . ALA B 1 221 ? -23 -18.641 15.664 1 67.12 221 ALA B O 1
ATOM 6485 N N . GLU B 1 222 ? -23.109 -20.891 16.047 1 71.94 222 GLU B N 1
ATOM 6486 C CA . GLU B 1 222 ? -23.141 -20.672 17.5 1 71.94 222 GLU B CA 1
ATOM 6487 C C . GLU B 1 222 ? -21.797 -20.141 18 1 71.94 222 GLU B C 1
ATOM 6489 O O . GLU B 1 222 ? -21.766 -19.312 18.906 1 71.94 222 GLU B O 1
ATOM 6494 N N . ILE B 1 223 ? -20.781 -20.672 17.391 1 66.38 223 ILE B N 1
ATOM 6495 C CA . ILE B 1 223 ? -19.453 -20.188 17.781 1 66.38 223 ILE B CA 1
ATOM 6496 C C . ILE B 1 223 ? -19.328 -18.719 17.422 1 66.38 223 ILE B C 1
ATOM 6498 O O . ILE B 1 223 ? -18.812 -17.922 18.219 1 66.38 223 ILE B O 1
ATOM 6502 N N . GLU B 1 224 ? -19.781 -18.375 16.297 1 66.56 224 GLU B N 1
ATOM 6503 C CA . GLU B 1 224 ? -19.703 -16.984 15.852 1 66.56 224 GLU B CA 1
ATOM 6504 C C . GLU B 1 224 ? -20.516 -16.078 16.766 1 66.56 224 GLU B C 1
ATOM 6506 O O . GLU B 1 224 ? -20.109 -14.945 17.047 1 66.56 224 GLU B O 1
ATOM 6511 N N . LYS B 1 225 ? -21.688 -16.609 17.172 1 69.56 225 LYS B N 1
ATOM 6512 C CA . LYS B 1 225 ? -22.516 -15.852 18.094 1 69.56 225 LYS B CA 1
ATOM 6513 C C . LYS B 1 225 ? -21.781 -15.586 19.406 1 69.56 225 LYS B C 1
ATOM 6515 O O . LYS B 1 225 ? -21.859 -14.484 19.969 1 69.56 225 LYS B O 1
ATOM 6520 N N . LEU B 1 226 ? -21.141 -16.672 19.828 1 67.75 226 LEU B N 1
ATOM 6521 C CA . LEU B 1 226 ? -20.453 -16.562 21.109 1 67.75 226 LEU B CA 1
ATOM 6522 C C . LEU B 1 226 ? -19.172 -15.742 20.953 1 67.75 226 LEU B C 1
ATOM 6524 O O . LEU B 1 226 ? -18.781 -15.023 21.875 1 67.75 226 LEU B O 1
ATOM 6528 N N . ARG B 1 227 ? -18.531 -16 19.938 1 64.38 227 ARG B N 1
ATOM 6529 C CA . ARG B 1 227 ? -17.266 -15.328 19.703 1 64.38 227 ARG B CA 1
ATOM 6530 C C . ARG B 1 227 ? -17.469 -13.828 19.5 1 64.38 227 ARG B C 1
ATOM 6532 O O . ARG B 1 227 ? -16.594 -13.031 19.844 1 64.38 227 ARG B O 1
ATOM 6539 N N . GLY B 1 228 ? -18.5 -13.398 19.109 1 66.06 228 GLY B N 1
ATOM 6540 C CA . GLY B 1 228 ? -18.734 -12 18.797 1 66.06 228 GLY B CA 1
ATOM 6541 C C . GLY B 1 228 ? -18.047 -11.547 17.531 1 66.06 228 GLY B C 1
ATOM 6542 O O . GLY B 1 228 ? -17.266 -12.297 16.938 1 66.06 228 GLY B O 1
ATOM 6543 N N . LYS B 1 229 ? -18.375 -10.43 17.047 1 70.5 229 LYS B N 1
ATOM 6544 C CA . LYS B 1 229 ? -17.75 -9.859 15.844 1 70.5 229 LYS B CA 1
ATOM 6545 C C . LYS B 1 229 ? -16.281 -9.547 16.078 1 70.5 229 LYS B C 1
ATOM 6547 O O . LYS B 1 229 ? -15.898 -9.148 17.188 1 70.5 229 LYS B O 1
ATOM 6552 N N . PRO B 1 230 ? -15.445 -10.023 15.188 1 77.19 230 PRO B N 1
ATOM 6553 C CA . PRO B 1 230 ? -14.031 -9.664 15.359 1 77.19 230 PRO B CA 1
ATOM 6554 C C . PRO B 1 230 ? -13.828 -8.172 15.609 1 77.19 230 PRO B C 1
ATOM 6556 O O . PRO B 1 230 ? -14.531 -7.34 15.031 1 77.19 230 PRO B O 1
ATOM 6559 N N . LYS B 1 231 ? -13 -7.953 16.547 1 83.38 231 LYS B N 1
ATOM 6560 C CA . LYS B 1 231 ? -12.672 -6.559 16.844 1 83.38 231 LYS B CA 1
ATOM 6561 C C . LYS B 1 231 ? -12.008 -5.887 15.641 1 83.38 231 LYS B C 1
ATOM 6563 O O . LYS B 1 231 ? -11.406 -6.555 14.805 1 83.38 231 LYS B O 1
ATOM 6568 N N . ARG B 1 232 ? -12.242 -4.613 15.586 1 89.44 232 ARG B N 1
ATOM 6569 C CA . ARG B 1 232 ? -11.594 -3.789 14.57 1 89.44 232 ARG B CA 1
ATOM 6570 C C . ARG B 1 232 ? -10.562 -2.859 15.195 1 89.44 232 ARG B C 1
ATOM 6572 O O . ARG B 1 232 ? -10.781 -2.314 16.281 1 89.44 232 ARG B O 1
ATOM 6579 N N . TYR B 1 233 ? -9.438 -2.729 14.508 1 89.75 233 TYR B N 1
ATOM 6580 C CA . TYR B 1 233 ? -8.344 -1.912 15.031 1 89.75 233 TYR B CA 1
ATOM 6581 C C . TYR B 1 233 ? -7.965 -0.812 14.047 1 89.75 233 TYR B C 1
ATOM 6583 O O . TYR B 1 233 ? -8.109 -0.979 12.836 1 89.75 233 TYR B O 1
ATOM 6591 N N . LEU B 1 234 ? -7.527 0.282 14.648 1 91.75 234 LEU B N 1
ATOM 6592 C CA . LEU B 1 234 ? -6.977 1.367 13.844 1 91.75 234 LEU B CA 1
ATOM 6593 C C . LEU B 1 234 ? -5.473 1.186 13.641 1 91.75 234 LEU B C 1
ATOM 6595 O O . LEU B 1 234 ? -4.762 0.793 14.57 1 91.75 234 LEU B O 1
ATOM 6599 N N . TRP B 1 235 ? -5.098 1.438 12.391 1 88.69 235 TRP B N 1
ATOM 6600 C CA . TRP B 1 235 ? -3.678 1.37 12.062 1 88.69 235 TRP B CA 1
ATOM 6601 C C . TRP B 1 235 ? -3.365 2.211 10.828 1 88.69 235 TRP B C 1
ATOM 6603 O O . TRP B 1 235 ? -4.164 3.062 10.43 1 88.69 235 TRP B O 1
ATOM 6613 N N . GLY B 1 236 ? -2.104 2.049 10.375 1 86.88 236 GLY B N 1
ATOM 6614 C CA . GLY B 1 236 ? -1.699 2.768 9.18 1 86.88 236 GLY B CA 1
ATOM 6615 C C . GLY B 1 236 ? -0.792 3.947 9.469 1 86.88 236 GLY B C 1
ATOM 6616 O O . GLY B 1 236 ? -0.579 4.305 10.625 1 86.88 236 GLY B O 1
ATOM 6617 N N . LYS B 1 237 ? -0.299 4.559 8.422 1 87.19 237 LYS B N 1
ATOM 6618 C CA . LYS B 1 237 ? 0.621 5.688 8.539 1 87.19 237 LYS B CA 1
ATOM 6619 C C . LYS B 1 237 ? -0.053 6.879 9.211 1 87.19 237 LYS B C 1
ATOM 6621 O O . LYS B 1 237 ? 0.581 7.602 9.984 1 87.19 237 LYS B O 1
ATOM 6626 N N . GLY B 1 238 ? -1.307 7.043 8.844 1 92.88 238 GLY B N 1
ATOM 6627 C CA . GLY B 1 238 ? -2.039 8.156 9.43 1 92.88 238 GLY B CA 1
ATOM 6628 C C . GLY B 1 238 ? -2.287 7.988 10.914 1 92.88 238 GLY B C 1
ATOM 6629 O O . GLY B 1 238 ? -2.25 8.961 11.672 1 92.88 238 GLY B O 1
ATOM 6630 N N . TYR B 1 239 ? -2.492 6.734 11.328 1 94.06 239 TYR B N 1
ATOM 6631 C CA . TYR B 1 239 ? -2.662 6.441 12.742 1 94.06 239 TYR B CA 1
ATOM 6632 C C . TYR B 1 239 ? -1.396 6.77 13.523 1 94.06 239 TYR B C 1
ATOM 6634 O O . TYR B 1 239 ? -1.452 7.438 14.555 1 94.06 239 TYR B O 1
ATOM 6642 N N . ILE B 1 240 ? -0.28 6.359 13.055 1 90.06 240 ILE B N 1
ATOM 6643 C CA . ILE B 1 240 ? 1.003 6.578 13.711 1 90.06 240 ILE B CA 1
ATOM 6644 C C . ILE B 1 240 ? 1.327 8.07 13.734 1 90.06 240 ILE B C 1
ATOM 6646 O O . ILE B 1 240 ? 1.795 8.602 14.742 1 90.06 240 ILE B O 1
ATOM 6650 N N . ALA B 1 241 ? 1.084 8.727 12.617 1 90.81 241 ALA B N 1
ATOM 6651 C CA . ALA B 1 241 ? 1.337 10.164 12.539 1 90.81 241 ALA B CA 1
ATOM 6652 C C . ALA B 1 241 ? 0.493 10.93 13.555 1 90.81 241 ALA B C 1
ATOM 6654 O O . ALA B 1 241 ? 0.986 11.844 14.211 1 90.81 241 ALA B O 1
ATOM 6655 N N . ALA B 1 242 ? -0.767 10.547 13.641 1 95.19 242 ALA B N 1
ATOM 6656 C CA . ALA B 1 242 ? -1.658 11.203 14.594 1 95.19 242 ALA B CA 1
ATOM 6657 C C . ALA B 1 242 ? -1.193 10.969 16.031 1 95.19 242 ALA B C 1
ATOM 6659 O O . ALA B 1 242 ? -1.181 11.898 16.844 1 95.19 242 ALA B O 1
ATOM 6660 N N . LYS B 1 243 ? -0.819 9.781 16.344 1 94.06 243 LYS B N 1
ATOM 6661 C CA . LYS B 1 243 ? -0.327 9.453 17.672 1 94.06 243 LYS B CA 1
ATOM 6662 C C . LYS B 1 243 ? 0.967 10.203 17.984 1 94.06 243 LYS B C 1
ATOM 6664 O O . LYS B 1 243 ? 1.208 10.594 19.125 1 94.06 243 LYS B O 1
ATOM 6669 N N . LYS B 1 244 ? 1.793 10.281 16.984 1 89.81 244 LYS B N 1
ATOM 6670 C CA . LYS B 1 244 ? 3.037 11.023 17.141 1 89.81 244 LYS B CA 1
ATOM 6671 C C . LYS B 1 244 ? 2.76 12.477 17.5 1 89.81 244 LYS B C 1
ATOM 6673 O O . LYS B 1 244 ? 3.393 13.031 18.406 1 89.81 244 LYS B O 1
ATOM 6678 N N . VAL B 1 245 ? 1.852 13.078 16.812 1 91.75 245 VAL B N 1
ATOM 6679 C CA . VAL B 1 245 ? 1.487 14.469 17.078 1 91.75 245 VAL B CA 1
ATOM 6680 C C . VAL B 1 245 ? 0.902 14.586 18.484 1 91.75 245 VAL B C 1
ATOM 6682 O O . VAL B 1 245 ? 1.189 15.547 19.203 1 91.75 245 VAL B O 1
ATOM 6685 N N . ARG B 1 246 ? 0.051 13.602 18.891 1 95.12 246 ARG B N 1
ATOM 6686 C CA . ARG B 1 246 ? -0.502 13.586 20.234 1 95.12 246 ARG B CA 1
ATOM 6687 C C . ARG B 1 246 ? 0.607 13.578 21.281 1 95.12 246 ARG B C 1
ATOM 6689 O O . ARG B 1 246 ? 0.54 14.312 22.281 1 95.12 246 ARG B O 1
ATOM 6696 N N . PHE B 1 247 ? 1.573 12.789 21.016 1 91.12 247 PHE B N 1
ATOM 6697 C CA . PHE B 1 247 ? 2.719 12.68 21.906 1 91.12 247 PHE B CA 1
ATOM 6698 C C . PHE B 1 247 ? 3.49 13.992 21.969 1 91.12 247 PHE B C 1
ATOM 6700 O O . PHE B 1 247 ? 3.934 14.414 23.031 1 91.12 247 PHE B O 1
ATOM 6707 N N . LEU B 1 248 ? 3.646 14.656 20.875 1 86.12 248 LEU B N 1
ATOM 6708 C CA . LEU B 1 248 ? 4.332 15.938 20.797 1 86.12 248 LEU B CA 1
ATOM 6709 C C . LEU B 1 248 ? 3.561 17.016 21.547 1 86.12 248 LEU B C 1
ATOM 6711 O O . LEU B 1 248 ? 4.164 17.891 22.188 1 86.12 248 LEU B O 1
ATOM 6715 N N . HIS B 1 249 ? 2.256 17 21.453 1 91.31 249 HIS B N 1
ATOM 6716 C CA . HIS B 1 249 ? 1.429 17.953 22.188 1 91.31 249 HIS B CA 1
ATOM 6717 C C . HIS B 1 249 ? 1.678 17.828 23.688 1 91.31 249 HIS B C 1
ATOM 6719 O O . HIS B 1 249 ? 1.857 18.844 24.375 1 91.31 249 HIS B O 1
ATOM 6725 N N . ALA B 1 250 ? 1.705 16.625 24.141 1 90.94 250 ALA B N 1
ATOM 6726 C CA . ALA B 1 250 ? 1.929 16.375 25.562 1 90.94 250 ALA B CA 1
ATOM 6727 C C . ALA B 1 250 ? 3.334 16.812 25.969 1 90.94 250 ALA B C 1
ATOM 6729 O O . ALA B 1 250 ? 3.531 17.344 27.062 1 90.94 250 ALA B O 1
ATOM 6730 N N . SER B 1 251 ? 4.266 16.578 25.109 1 83.38 251 SER B N 1
ATOM 6731 C CA . SER B 1 251 ? 5.648 16.953 25.391 1 83.38 251 SER B CA 1
ATOM 6732 C C . SER B 1 251 ? 5.805 18.469 25.469 1 83.38 251 SER B C 1
ATOM 6734 O O . SER B 1 251 ? 6.496 18.984 26.344 1 83.38 251 SER B O 1
ATOM 6736 N N . MET B 1 252 ? 5.172 19.109 24.547 1 83.44 252 MET B N 1
ATOM 6737 C CA . MET B 1 252 ? 5.219 20.578 24.547 1 83.44 252 MET B CA 1
ATOM 6738 C C . MET B 1 252 ? 4.551 21.141 25.797 1 83.44 252 MET B C 1
ATOM 6740 O O . MET B 1 252 ? 5.043 22.094 26.391 1 83.44 252 MET B O 1
ATOM 6744 N N . ARG B 1 253 ? 3.453 20.578 26.156 1 88.5 253 ARG B N 1
ATOM 6745 C CA . ARG B 1 253 ? 2.77 21 27.375 1 88.5 253 ARG B CA 1
ATOM 6746 C C . ARG B 1 253 ? 3.666 20.812 28.594 1 88.5 253 ARG B C 1
ATOM 6748 O O . ARG B 1 253 ? 3.744 21.703 29.453 1 88.5 253 ARG B O 1
ATOM 6755 N N . PHE B 1 254 ? 4.332 19.734 28.656 1 83 254 PHE B N 1
ATOM 6756 C CA . PHE B 1 254 ? 5.246 19.453 29.75 1 83 254 PHE B CA 1
ATOM 6757 C C . PHE B 1 254 ? 6.375 20.484 29.797 1 83 254 PHE B C 1
ATOM 6759 O O . PHE B 1 254 ? 6.672 21.031 30.859 1 83 254 PHE B O 1
ATOM 6766 N N . MET B 1 255 ? 6.926 20.781 28.672 1 77.94 255 MET B N 1
ATOM 6767 C CA . MET B 1 255 ? 8.062 21.688 28.594 1 77.94 255 MET B CA 1
ATOM 6768 C C . MET B 1 255 ? 7.652 23.109 28.953 1 77.94 255 MET B C 1
ATOM 6770 O O . MET B 1 255 ? 8.43 23.859 29.547 1 77.94 255 MET B O 1
ATOM 6774 N N . LEU B 1 256 ? 6.473 23.484 28.594 1 82.75 256 LEU B N 1
ATOM 6775 C CA . LEU B 1 256 ? 6 24.844 28.844 1 82.75 256 LEU B CA 1
ATOM 6776 C C . LEU B 1 256 ? 5.555 25.016 30.281 1 82.75 256 LEU B C 1
ATOM 6778 O O . LEU B 1 256 ? 5.703 26.094 30.875 1 82.75 256 LEU B O 1
ATOM 6782 N N . THR B 1 257 ? 5.047 23.969 30.859 1 85.62 257 THR B N 1
ATOM 6783 C CA . THR B 1 257 ? 4.48 24.094 32.219 1 85.62 257 THR B CA 1
ATOM 6784 C C . THR B 1 257 ? 5.523 23.75 33.25 1 85.62 257 THR B C 1
ATOM 6786 O O . THR B 1 257 ? 5.379 24.109 34.438 1 85.62 257 THR B O 1
ATOM 6789 N N . GLN B 1 258 ? 6.535 23.031 32.844 1 80.12 258 GLN B N 1
ATOM 6790 C CA . GLN B 1 258 ? 7.609 22.672 33.781 1 80.12 258 GLN B CA 1
ATOM 6791 C C . GLN B 1 258 ? 8.969 23.109 33.219 1 80.12 258 GLN B C 1
ATOM 6793 O O . GLN B 1 258 ? 9.844 22.281 33 1 80.12 258 GLN B O 1
ATOM 6798 N N . PRO B 1 259 ? 9.188 24.391 33.094 1 72.19 259 PRO B N 1
ATOM 6799 C CA . PRO B 1 259 ? 10.43 24.875 32.5 1 72.19 259 PRO B CA 1
ATOM 6800 C C . PRO B 1 259 ? 11.672 24.453 33.312 1 72.19 259 PRO B C 1
ATOM 6802 O O . PRO B 1 259 ? 12.766 24.375 32.75 1 72.19 259 PRO B O 1
ATOM 6805 N N . GLY B 1 260 ? 11.57 24.156 34.562 1 67.12 260 GLY B N 1
ATOM 6806 C CA . GLY B 1 260 ? 12.703 23.781 35.375 1 67.12 260 GLY B CA 1
ATOM 6807 C C . GLY B 1 260 ? 13.078 22.312 35.25 1 67.12 260 GLY B C 1
ATOM 6808 O O . GLY B 1 260 ? 14.094 21.875 35.781 1 67.12 260 GLY B O 1
ATOM 6809 N N . ALA B 1 261 ? 12.242 21.672 34.5 1 67.62 261 ALA B N 1
ATOM 6810 C CA . ALA B 1 261 ? 12.469 20.219 34.406 1 67.62 261 ALA B CA 1
ATOM 6811 C C . ALA B 1 261 ? 13.664 19.906 33.5 1 67.62 261 ALA B C 1
ATOM 6813 O O . ALA B 1 261 ? 14.219 18.812 33.562 1 67.62 261 ALA B O 1
ATOM 6814 N N . CYS B 1 262 ? 14.031 20.953 32.688 1 62.22 262 CYS B N 1
ATOM 6815 C CA . CYS B 1 262 ? 15.203 20.766 31.859 1 62.22 262 CYS B CA 1
ATOM 6816 C C . CYS B 1 262 ? 16.344 21.672 32.281 1 62.22 262 CYS B C 1
ATOM 6818 O O . CYS B 1 262 ? 16.109 22.844 32.625 1 62.22 262 CYS B O 1
ATOM 6820 N N . ARG B 1 263 ? 17.453 21.141 32.406 1 63.75 263 ARG B N 1
ATOM 6821 C CA . ARG B 1 263 ? 18.625 21.938 32.719 1 63.75 263 ARG B CA 1
ATOM 6822 C C . ARG B 1 263 ? 18.969 22.922 31.609 1 63.75 263 ARG B C 1
ATOM 6824 O O . ARG B 1 263 ? 18.906 22.562 30.438 1 63.75 263 ARG B O 1
ATOM 6831 N N . ALA B 1 264 ? 19.203 24.156 32.062 1 66.62 264 ALA B N 1
ATOM 6832 C CA . ALA B 1 264 ? 19.594 25.156 31.078 1 66.62 264 ALA B CA 1
ATOM 6833 C C . ALA B 1 264 ? 20.875 24.75 30.359 1 66.62 264 ALA B C 1
ATOM 6835 O O . ALA B 1 264 ? 21.797 24.219 30.984 1 66.62 264 ALA B O 1
ATOM 6836 N N . TRP B 1 265 ? 20.797 24.719 29.125 1 62.56 265 TRP B N 1
ATOM 6837 C CA . TRP B 1 265 ? 22 24.391 28.375 1 62.56 265 TRP B CA 1
ATOM 6838 C C . TRP B 1 265 ? 22.172 25.312 27.172 1 62.56 265 TRP B C 1
ATOM 6840 O O . TRP B 1 265 ? 21.25 26.031 26.797 1 62.56 265 TRP B O 1
ATOM 6850 N N . GLY B 1 266 ? 23.375 25.391 26.656 1 63.56 266 GLY B N 1
ATOM 6851 C CA . GLY B 1 266 ? 23.641 26.188 25.469 1 63.56 266 GLY B CA 1
ATOM 6852 C C . GLY B 1 266 ? 23.75 27.672 25.766 1 63.56 266 GLY B C 1
ATOM 6853 O O . GLY B 1 266 ? 24 28.062 26.906 1 63.56 266 GLY B O 1
ATOM 6854 N N . ASN B 1 267 ? 23.688 28.406 24.641 1 66.56 267 ASN B N 1
ATOM 6855 C CA . ASN B 1 267 ? 23.844 29.844 24.75 1 66.56 267 ASN B CA 1
ATOM 6856 C C . ASN B 1 267 ? 22.5 30.547 25 1 66.56 267 ASN B C 1
ATOM 6858 O O . ASN B 1 267 ? 21.578 30.438 24.188 1 66.56 267 ASN B O 1
ATOM 6862 N N . LYS B 1 268 ? 22.375 31.156 26.109 1 74.19 268 LYS B N 1
ATOM 6863 C CA . LYS B 1 268 ? 21.141 31.859 26.5 1 74.19 268 LYS B CA 1
ATOM 6864 C C . LYS B 1 268 ? 20.844 33 25.547 1 74.19 268 LYS B C 1
ATOM 6866 O O . LYS B 1 268 ? 19.672 33.25 25.203 1 74.19 268 LYS B O 1
ATOM 6871 N N . GLU B 1 269 ? 21.922 33.719 25.078 1 72.62 269 GLU B N 1
ATOM 6872 C CA . GLU B 1 269 ? 21.75 34.906 24.281 1 72.62 269 GLU B CA 1
ATOM 6873 C C . GLU B 1 269 ? 21.484 34.562 22.812 1 72.62 269 GLU B C 1
ATOM 6875 O O . GLU B 1 269 ? 20.719 35.281 22.156 1 72.62 269 GLU B O 1
ATOM 6880 N N . ASN B 1 270 ? 22.109 33.5 22.406 1 69.81 270 ASN B N 1
ATOM 6881 C CA . ASN B 1 270 ? 21.953 33.062 21.016 1 69.81 270 ASN B CA 1
ATOM 6882 C C . ASN B 1 270 ? 21.641 31.578 20.922 1 69.81 270 ASN B C 1
ATOM 6884 O O . ASN B 1 270 ? 22.484 30.812 20.453 1 69.81 270 ASN B O 1
ATOM 6888 N N . PRO B 1 271 ? 20.359 31.266 21.391 1 65.56 271 PRO B N 1
ATOM 6889 C CA . PRO B 1 271 ? 20.047 29.844 21.328 1 65.56 271 PRO B CA 1
ATOM 6890 C C . PRO B 1 271 ? 20 29.297 19.906 1 65.56 271 PRO B C 1
ATOM 6892 O O . PRO B 1 271 ? 19.562 29.984 18.984 1 65.56 271 PRO B O 1
ATOM 6895 N N . GLN B 1 272 ? 20.516 28.172 19.75 1 55.88 272 GLN B N 1
ATOM 6896 C CA . GLN B 1 272 ? 20.641 27.562 18.422 1 55.88 272 GLN B CA 1
ATOM 6897 C C . GLN B 1 272 ? 19.453 26.641 18.125 1 55.88 272 GLN B C 1
ATOM 6899 O O . GLN B 1 272 ? 19.25 26.234 16.984 1 55.88 272 GLN B O 1
ATOM 6904 N N . SER B 1 273 ? 18.672 26.266 19.219 1 57.56 273 SER B N 1
ATOM 6905 C CA . SER B 1 273 ? 17.531 25.375 19.047 1 57.56 273 SER B CA 1
ATOM 6906 C C . SER B 1 273 ? 16.391 25.734 20 1 57.56 273 SER B C 1
ATOM 6908 O O . SER B 1 273 ? 16.609 26.469 20.969 1 57.56 273 SER B O 1
ATOM 6910 N N . LEU B 1 274 ? 15.18 25.234 19.641 1 61.41 274 LEU B N 1
ATOM 6911 C CA . LEU B 1 274 ? 14.023 25.438 20.516 1 61.41 274 LEU B CA 1
ATOM 6912 C C . LEU B 1 274 ? 14.273 24.844 21.891 1 61.41 274 LEU B C 1
ATOM 6914 O O . LEU B 1 274 ? 13.898 25.438 22.906 1 61.41 274 LEU B O 1
ATOM 6918 N N . ALA B 1 275 ? 14.875 23.75 21.859 1 59.34 275 ALA B N 1
ATOM 6919 C CA . ALA B 1 275 ? 15.141 23.078 23.125 1 59.34 275 ALA B CA 1
ATOM 6920 C C . ALA B 1 275 ? 16.062 23.922 24 1 59.34 275 ALA B C 1
ATOM 6922 O O . ALA B 1 275 ? 15.891 23.984 25.219 1 59.34 275 ALA B O 1
ATOM 6923 N N . GLU B 1 276 ? 17.031 24.531 23.359 1 64.62 276 GLU B N 1
ATOM 6924 C CA . GLU B 1 276 ? 17.938 25.422 24.078 1 64.62 276 GLU B CA 1
ATOM 6925 C C . GLU B 1 276 ? 17.188 26.625 24.641 1 64.62 276 GLU B C 1
ATOM 6927 O O . GLU B 1 276 ? 17.391 27 25.797 1 64.62 276 GLU B O 1
ATOM 6932 N N . THR B 1 277 ? 16.375 27.125 23.812 1 66.88 277 THR B N 1
ATOM 6933 C CA . THR B 1 277 ? 15.586 28.281 24.234 1 66.88 277 THR B CA 1
ATOM 6934 C C . THR B 1 277 ? 14.703 27.922 25.422 1 66.88 277 THR B C 1
ATOM 6936 O O . THR B 1 277 ? 14.633 28.672 26.406 1 66.88 277 THR B O 1
ATOM 6939 N N . MET B 1 278 ? 14.141 26.812 25.359 1 67.88 278 MET B N 1
ATOM 6940 C CA . MET B 1 278 ? 13.195 26.375 26.391 1 67.88 278 MET B CA 1
ATOM 6941 C C . MET B 1 278 ? 13.914 26.047 27.688 1 67.88 278 MET B C 1
ATOM 6943 O O . MET B 1 278 ? 13.359 26.234 28.766 1 67.88 278 MET B O 1
ATOM 6947 N N . SER B 1 279 ? 15.141 25.641 27.5 1 67.44 279 SER B N 1
ATOM 6948 C CA . SER B 1 279 ? 15.898 25.266 28.688 1 67.44 279 SER B CA 1
ATOM 6949 C C . SER B 1 279 ? 16.188 26.484 29.562 1 67.44 279 SER B C 1
ATOM 6951 O O . SER B 1 279 ? 16.438 26.344 30.766 1 67.44 279 SER B O 1
ATOM 6953 N N . HIS B 1 280 ? 16.172 27.594 28.891 1 72.38 280 HIS B N 1
ATOM 6954 C CA . HIS B 1 280 ? 16.516 28.797 29.641 1 72.38 280 HIS B CA 1
ATOM 6955 C C . HIS B 1 280 ? 15.273 29.5 30.172 1 72.38 280 HIS B C 1
ATOM 6957 O O . HIS B 1 280 ? 15.375 30.484 30.906 1 72.38 280 HIS B O 1
ATOM 6963 N N . ARG B 1 281 ? 14.195 28.922 29.781 1 73.25 281 ARG B N 1
ATOM 6964 C CA . ARG B 1 281 ? 12.953 29.531 30.234 1 73.25 281 ARG B CA 1
ATOM 6965 C C . ARG B 1 281 ? 12.727 29.281 31.719 1 73.25 281 ARG B C 1
ATOM 6967 O O . ARG B 1 281 ? 12.812 28.141 32.188 1 73.25 281 ARG B O 1
ATOM 6974 N N . LYS B 1 282 ? 12.516 30.359 32.438 1 68.38 282 LYS B N 1
ATOM 6975 C CA . LYS B 1 282 ? 12.359 30.219 33.875 1 68.38 282 LYS B CA 1
ATOM 6976 C C . LYS B 1 282 ? 10.914 30.469 34.281 1 68.38 282 LYS B C 1
ATOM 6978 O O . LYS B 1 282 ? 10.461 29.922 35.312 1 68.38 282 LYS B O 1
ATOM 6983 N N . SER B 1 283 ? 10.234 31.219 33.562 1 72.31 283 SER B N 1
ATOM 6984 C CA . SER B 1 283 ? 8.875 31.547 34 1 72.31 283 SER B CA 1
ATOM 6985 C C . SER B 1 283 ? 7.875 30.516 33.469 1 72.31 283 SER B C 1
ATOM 6987 O O . SER B 1 283 ? 7.887 30.156 32.312 1 72.31 283 SER B O 1
ATOM 6989 N N . PRO B 1 284 ? 7.109 30.016 34.438 1 75.12 284 PRO B N 1
ATOM 6990 C CA . PRO B 1 284 ? 6.137 29 34 1 75.12 284 PRO B CA 1
ATOM 6991 C C . PRO B 1 284 ? 5.039 29.578 33.125 1 75.12 284 PRO B C 1
ATOM 6993 O O . PRO B 1 284 ? 4.832 30.797 33.094 1 75.12 284 PRO B O 1
ATOM 6996 N N . TRP B 1 285 ? 4.453 28.844 32.344 1 87 285 TRP B N 1
ATOM 6997 C CA . TRP B 1 285 ? 3.287 29.141 31.531 1 87 285 TRP B CA 1
ATOM 6998 C C . TRP B 1 285 ? 2.148 29.703 32.375 1 87 285 TRP B C 1
ATOM 7000 O O . TRP B 1 285 ? 1.892 29.234 33.469 1 87 285 TRP B O 1
ATOM 7010 N N . ASP B 1 286 ? 1.584 30.797 31.922 1 88.5 286 ASP B N 1
ATOM 7011 C CA . ASP B 1 286 ? 0.466 31.422 32.625 1 88.5 286 ASP B CA 1
ATOM 7012 C C . ASP B 1 286 ? -0.842 30.688 32.344 1 88.5 286 ASP B C 1
ATOM 7014 O O . ASP B 1 286 ? -1.636 31.125 31.5 1 88.5 286 ASP B O 1
ATOM 7018 N N . THR B 1 287 ? -1.114 29.703 33.094 1 90.88 287 THR B N 1
ATOM 7019 C CA . THR B 1 287 ? -2.27 28.844 32.875 1 90.88 287 THR B CA 1
ATOM 7020 C C . THR B 1 287 ? -3.566 29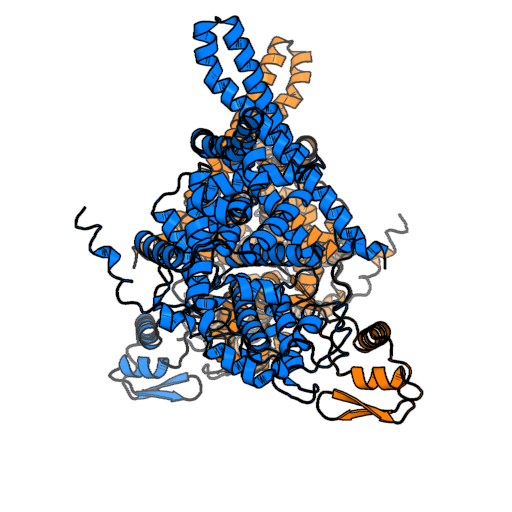.594 33.188 1 90.88 287 THR B C 1
ATOM 7022 O O . THR B 1 287 ? -4.609 29.297 32.594 1 90.88 287 THR B O 1
ATOM 7025 N N . GLU B 1 288 ? -3.475 30.484 34.031 1 89.94 288 GLU B N 1
ATOM 7026 C CA . GLU B 1 288 ? -4.668 31.234 34.406 1 89.94 288 GLU B CA 1
ATOM 7027 C C . GLU B 1 288 ? -5.152 32.125 33.25 1 89.94 288 GLU B C 1
ATOM 7029 O O . GLU B 1 288 ? -6.348 32.188 32.969 1 89.94 288 GLU B O 1
ATOM 7034 N N . ARG B 1 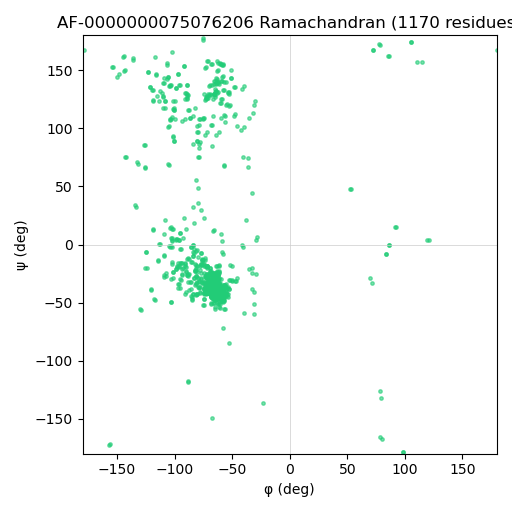289 ? -4.238 32.656 32.625 1 88.88 289 ARG B N 1
ATOM 7035 C CA . ARG B 1 289 ? -4.574 33.562 31.547 1 88.88 289 ARG B CA 1
ATOM 7036 C C . ARG B 1 289 ? -4.848 32.812 30.25 1 88.88 289 ARG B C 1
ATOM 7038 O O . ARG B 1 289 ? -5.816 33.125 29.547 1 88.88 289 ARG B O 1
ATOM 7045 N N . TYR B 1 290 ? -4.086 31.859 29.922 1 92 290 TYR B N 1
ATOM 7046 C CA . TYR B 1 290 ? -4.109 31.266 28.594 1 92 290 TYR B CA 1
ATOM 7047 C C . TYR B 1 290 ? -4.703 29.859 28.625 1 92 290 TYR B C 1
ATOM 7049 O O . TYR B 1 290 ? -5.012 29.297 27.578 1 92 290 TYR B O 1
ATOM 7057 N N . GLY B 1 291 ? -4.926 29.312 29.828 1 93.69 291 GLY B N 1
ATOM 7058 C CA . GLY B 1 291 ? -5.223 27.891 29.922 1 93.69 291 GLY B CA 1
ATOM 7059 C C . GLY B 1 291 ? -3.992 27.016 29.797 1 93.69 291 GLY B C 1
ATOM 7060 O O . GLY B 1 291 ? -2.896 27.516 29.516 1 93.69 291 GLY B O 1
ATOM 7061 N N . VAL B 1 292 ? -4.164 25.75 30.047 1 94.38 292 VAL B N 1
ATOM 7062 C CA . VAL B 1 292 ? -3.053 24.828 29.844 1 94.38 292 VAL B CA 1
ATOM 7063 C C . VAL B 1 292 ? -2.645 24.812 28.375 1 94.38 292 VAL B C 1
ATOM 7065 O O . VAL B 1 292 ? -3.494 24.922 27.484 1 94.38 292 VAL B O 1
ATOM 7068 N N . PRO B 1 293 ? -1.348 24.766 28.094 1 93.12 293 PRO B N 1
ATOM 7069 C CA . PRO B 1 293 ? -0.942 24.719 26.688 1 93.12 293 PRO B CA 1
ATOM 7070 C C . PRO B 1 293 ? -1.568 23.562 25.922 1 93.12 293 PRO B C 1
ATOM 7072 O O . PRO B 1 293 ? -1.657 22.438 26.453 1 93.12 293 PRO B O 1
ATOM 7075 N N . VAL B 1 294 ? -1.962 23.828 24.719 1 94.19 294 VAL B N 1
ATOM 7076 C CA . VAL B 1 294 ? -2.562 22.812 23.859 1 94.19 294 VAL B CA 1
ATOM 7077 C C . VAL B 1 294 ? -3.721 22.141 24.578 1 94.19 294 VAL B C 1
ATOM 7079 O O . VAL B 1 294 ? -3.748 20.906 24.703 1 94.19 294 VAL B O 1
ATOM 7082 N N . ASN B 1 295 ? -4.586 22.953 25.172 1 96.88 295 ASN B N 1
ATOM 7083 C CA . ASN B 1 295 ? -5.734 22.453 25.922 1 96.88 295 ASN B CA 1
ATOM 7084 C C . ASN B 1 295 ? -6.836 21.953 25 1 96.88 295 ASN B C 1
ATOM 7086 O O . ASN B 1 295 ? -6.754 22.109 23.781 1 96.88 295 ASN B O 1
ATOM 7090 N N . GLN B 1 296 ? -7.883 21.438 25.531 1 97.62 296 GLN B N 1
ATOM 7091 C CA . GLN B 1 296 ? -8.945 20.75 24.797 1 97.62 296 GLN B CA 1
ATOM 7092 C C . GLN B 1 296 ? -9.727 21.719 23.922 1 97.62 296 GLN B C 1
ATOM 7094 O O . GLN B 1 296 ? -10.18 21.359 22.828 1 97.62 296 GLN B O 1
ATOM 7099 N N . GLU B 1 297 ? -9.922 22.969 24.406 1 96.81 297 GLU B N 1
ATOM 7100 C CA . GLU B 1 297 ? -10.609 23.953 23.562 1 96.81 297 GLU B CA 1
ATOM 7101 C C . GLU B 1 297 ? -9.781 24.281 22.312 1 96.81 297 GLU B C 1
ATOM 7103 O O . GLU B 1 297 ? -10.312 24.297 21.203 1 96.81 297 GLU B O 1
ATOM 7108 N N . ASP B 1 298 ? -8.508 24.516 22.531 1 96.88 298 ASP B N 1
ATOM 7109 C CA . ASP B 1 298 ? -7.629 24.844 21.406 1 96.88 298 ASP B CA 1
ATOM 7110 C C . ASP B 1 298 ? -7.516 23.656 20.438 1 96.88 298 ASP B C 1
ATOM 7112 O O . ASP B 1 298 ? -7.461 23.859 19.219 1 96.88 298 ASP B O 1
ATOM 7116 N N . LEU B 1 299 ? -7.441 22.484 21 1 97.44 299 LEU B N 1
ATOM 7117 C CA . LEU B 1 299 ? -7.363 21.297 20.172 1 97.44 299 LEU B CA 1
ATOM 7118 C C . LEU B 1 299 ? -8.617 21.141 19.312 1 97.44 299 LEU B C 1
ATOM 7120 O O . LEU B 1 299 ? -8.531 20.844 18.125 1 97.44 299 LEU B O 1
ATOM 7124 N N . ALA B 1 300 ? -9.734 21.312 19.922 1 97.81 300 ALA B N 1
ATOM 7125 C CA . ALA B 1 300 ? -11 21.188 19.188 1 97.81 300 ALA B CA 1
ATOM 7126 C C . ALA B 1 300 ? -11.086 22.219 18.078 1 97.81 300 ALA B C 1
ATOM 7128 O O . ALA B 1 300 ? -11.516 21.906 16.969 1 97.81 300 ALA B O 1
ATOM 7129 N N . TYR B 1 301 ? -10.719 23.422 18.406 1 97.5 301 TYR B N 1
ATOM 7130 C CA . TYR B 1 301 ? -10.75 24.484 17.406 1 97.5 301 TYR B CA 1
ATOM 7131 C C . TYR B 1 301 ? -9.828 24.156 16.234 1 97.5 301 TYR B C 1
ATOM 7133 O O . TYR B 1 301 ? -10.227 24.281 15.078 1 97.5 301 TYR B O 1
ATOM 7141 N N . THR B 1 302 ? -8.578 23.812 16.578 1 96.94 302 THR B N 1
ATOM 7142 C CA . THR B 1 302 ? -7.602 23.484 15.547 1 96.94 302 THR B CA 1
ATOM 7143 C C . THR B 1 302 ? -8.102 22.344 14.672 1 96.94 302 THR B C 1
ATOM 7145 O O . THR B 1 302 ? -7.949 22.375 13.445 1 96.94 302 THR B O 1
ATOM 7148 N N . LEU B 1 303 ? -8.68 21.344 15.289 1 97.75 303 LEU B N 1
ATOM 7149 C CA . LEU B 1 303 ? -9.25 20.219 14.555 1 97.75 303 LEU B CA 1
ATOM 7150 C C . LEU B 1 303 ? -10.312 20.703 13.562 1 97.75 303 LEU B C 1
ATOM 7152 O O . LEU B 1 303 ? -10.375 20.219 12.438 1 97.75 303 LEU B O 1
ATOM 7156 N N . LEU B 1 304 ? -11.109 21.609 13.969 1 98.06 304 LEU B N 1
ATOM 7157 C CA . LEU B 1 304 ? -12.188 22.109 13.133 1 98.06 304 LEU B CA 1
ATOM 7158 C C . LEU B 1 304 ? -11.633 22.969 12 1 98.06 304 LEU B C 1
ATOM 7160 O O . LEU B 1 304 ? -12.266 23.094 10.945 1 98.06 304 LEU B O 1
ATOM 7164 N N . THR B 1 305 ? -10.438 23.562 12.188 1 97.75 305 THR B N 1
ATOM 7165 C CA . THR B 1 305 ? -9.836 24.281 11.078 1 97.75 305 THR B CA 1
ATOM 7166 C C . THR B 1 305 ? -9.453 23.328 9.953 1 97.75 305 THR B C 1
ATOM 7168 O O . THR B 1 305 ? -9.422 23.719 8.781 1 97.75 305 THR B O 1
ATOM 7171 N N . PHE B 1 306 ? -9.188 22.094 10.32 1 97.75 306 PHE B N 1
ATOM 7172 C CA . PHE B 1 306 ? -8.914 21.078 9.305 1 97.75 306 PHE B CA 1
ATOM 7173 C C . PHE B 1 306 ? -10.203 20.469 8.773 1 97.75 306 PHE B C 1
ATOM 7175 O O . PHE B 1 306 ? -10.422 20.422 7.566 1 97.75 306 PHE B O 1
ATOM 7182 N N . GLY B 1 307 ? -11.102 20.094 9.656 1 97.75 307 GLY B N 1
ATOM 7183 C CA . GLY B 1 307 ? -12.281 19.328 9.289 1 97.75 307 GLY B CA 1
ATOM 7184 C C . GLY B 1 307 ? -13.406 20.188 8.75 1 97.75 307 GLY B C 1
ATOM 7185 O O . GLY B 1 307 ? -14.258 19.703 7.996 1 97.75 307 GLY B O 1
ATOM 7186 N N . LEU B 1 308 ? -13.438 21.453 9.07 1 97.88 308 LEU B N 1
ATOM 7187 C CA . LEU B 1 308 ? -14.547 22.312 8.703 1 97.88 308 LEU B CA 1
ATOM 7188 C C . LEU B 1 308 ? -14.086 23.438 7.773 1 97.88 308 LEU B C 1
ATOM 7190 O O . LEU B 1 308 ? -14.68 23.656 6.719 1 97.88 308 LEU B O 1
ATOM 7194 N N . VAL B 1 309 ? -13.008 24.094 8.117 1 97.94 309 VAL B N 1
ATOM 7195 C CA . VAL B 1 309 ? -12.562 25.266 7.387 1 97.94 309 VAL B CA 1
ATOM 7196 C C . VAL B 1 309 ? -12.062 24.859 6 1 97.94 309 VAL B C 1
ATOM 7198 O O . VAL B 1 309 ? -12.25 25.594 5.027 1 97.94 309 VAL B O 1
ATOM 7201 N N . ILE B 1 310 ? -11.477 23.703 5.914 1 96.94 310 ILE B N 1
ATOM 7202 C CA . ILE B 1 310 ? -10.93 23.281 4.629 1 96.94 310 ILE B CA 1
ATOM 7203 C C . ILE B 1 310 ? -12.07 23.016 3.648 1 96.94 310 ILE B C 1
ATOM 7205 O O . ILE B 1 310 ? -12.086 23.578 2.549 1 96.94 310 ILE B O 1
ATOM 7209 N N . PRO B 1 311 ? -13.062 22.219 4.035 1 97.06 311 PRO B N 1
ATOM 7210 C CA . PRO B 1 311 ? -14.172 22.078 3.094 1 97.06 311 PRO B CA 1
ATOM 7211 C C . PRO B 1 311 ? -14.844 23.406 2.756 1 97.06 311 PRO B C 1
ATOM 7213 O O . PRO B 1 311 ? -15.211 23.641 1.603 1 97.06 311 PRO B O 1
ATOM 7216 N N . ARG B 1 312 ? -14.992 24.281 3.686 1 95.88 312 ARG B N 1
ATOM 7217 C CA . ARG B 1 312 ? -15.547 25.594 3.422 1 95.88 312 ARG B CA 1
ATOM 7218 C C . ARG B 1 312 ? -14.664 26.375 2.453 1 95.88 312 ARG B C 1
ATOM 7220 O O . ARG B 1 312 ? -15.164 27.078 1.567 1 95.88 312 ARG B O 1
ATOM 7227 N N . GLY B 1 313 ? -13.391 26.281 2.736 1 94.12 313 GLY B N 1
ATOM 7228 C CA . GLY B 1 313 ? -12.445 26.938 1.856 1 94.12 313 GLY B CA 1
ATOM 7229 C C . GLY B 1 313 ? -12.477 26.422 0.435 1 94.12 313 GLY B C 1
ATOM 7230 O O . GLY B 1 313 ? -12.344 27.188 -0.522 1 94.12 313 GLY B O 1
ATOM 7231 N N . LEU B 1 314 ? -12.648 25.125 0.259 1 91.5 314 LEU B N 1
ATOM 7232 C CA . LEU B 1 314 ? -12.766 24.531 -1.066 1 91.5 314 LEU B CA 1
ATOM 7233 C C . LEU B 1 314 ? -13.992 25.078 -1.799 1 91.5 314 LEU B C 1
ATOM 7235 O O . LEU B 1 314 ? -13.922 25.375 -2.996 1 91.5 314 LEU B O 1
ATOM 7239 N N . GLU B 1 315 ? -15.062 25.234 -1.077 1 90.62 315 GLU B N 1
ATOM 7240 C CA . GLU B 1 315 ? -16.266 25.812 -1.678 1 90.62 315 GLU B CA 1
ATOM 7241 C C . GLU B 1 315 ? -16.047 27.266 -2.064 1 90.62 315 GLU B C 1
ATOM 7243 O O . GLU B 1 315 ? -16.531 27.719 -3.102 1 90.62 315 GLU B O 1
ATOM 7248 N N . THR B 1 316 ? -15.328 27.938 -1.206 1 88.75 316 THR B N 1
ATOM 7249 C CA . THR B 1 316 ? -15.016 29.328 -1.496 1 88.75 316 THR B CA 1
ATOM 7250 C C . THR B 1 316 ? -14.203 29.453 -2.781 1 88.75 316 THR B C 1
ATOM 7252 O O . THR B 1 316 ? -14.359 30.422 -3.533 1 88.75 316 THR B O 1
ATOM 7255 N N . TRP B 1 317 ? -13.344 28.422 -2.988 1 86.44 317 TRP B N 1
ATOM 7256 C CA . TRP B 1 317 ? -12.555 28.422 -4.215 1 86.44 317 TRP B CA 1
ATOM 7257 C C . TRP B 1 317 ? -13.422 28.047 -5.414 1 86.44 317 TRP B C 1
ATOM 7259 O O . TRP B 1 317 ? -13.008 28.234 -6.562 1 86.44 317 TRP B O 1
ATOM 7269 N N . GLY B 1 318 ? -14.617 27.453 -5.113 1 82.06 318 GLY B N 1
ATOM 7270 C CA . GLY B 1 318 ? -15.531 27.172 -6.207 1 82.06 318 GLY B CA 1
ATOM 7271 C C . GLY B 1 318 ? -15.852 25.703 -6.359 1 82.06 318 GLY B C 1
ATOM 7272 O O . GLY B 1 318 ? -16.531 25.312 -7.309 1 82.06 318 GLY B O 1
ATOM 7273 N N . LEU B 1 319 ? -15.375 24.891 -5.496 1 85.81 319 LEU B N 1
ATOM 7274 C CA . LEU B 1 319 ? -15.695 23.469 -5.547 1 85.81 319 LEU B CA 1
ATOM 7275 C C . LEU B 1 319 ? -17 23.172 -4.797 1 85.81 319 LEU B C 1
ATOM 7277 O O . LEU B 1 319 ? -17.031 23.234 -3.566 1 85.81 319 LEU B O 1
ATOM 7281 N N . PRO B 1 320 ? -17.984 22.875 -5.535 1 87.06 320 PRO B N 1
ATOM 7282 C CA . PRO B 1 320 ? -19.219 22.547 -4.809 1 87.06 320 PRO B CA 1
ATOM 7283 C C . PRO B 1 320 ? -19.141 21.219 -4.07 1 87.06 320 PRO B C 1
ATOM 7285 O O . PRO B 1 320 ? -18.688 20.219 -4.633 1 87.06 320 PRO B O 1
ATOM 7288 N N . LEU B 1 321 ? -19.469 21.219 -2.832 1 93 321 LEU B N 1
ATOM 7289 C CA . LEU B 1 321 ? -19.469 20 -2.021 1 93 321 LEU B CA 1
ATOM 7290 C C . LEU B 1 321 ? -20.859 19.703 -1.479 1 93 321 LEU B C 1
ATOM 7292 O O . LEU B 1 321 ? -21.578 20.625 -1.047 1 93 321 LEU B O 1
ATOM 7296 N N . SER B 1 322 ? -21.266 18.469 -1.623 1 94.88 322 SER B N 1
ATOM 7297 C CA . SER B 1 322 ? -22.516 18.047 -0.995 1 94.88 322 SER B CA 1
ATOM 7298 C C . SER B 1 322 ? -22.359 17.953 0.521 1 94.88 322 SER B C 1
ATOM 7300 O O . SER B 1 322 ? -21.25 17.938 1.042 1 94.88 322 SER B O 1
ATOM 7302 N N . LEU B 1 323 ? -23.531 18.031 1.2 1 96.56 323 LEU B N 1
ATOM 7303 C CA . LEU B 1 323 ? -23.5 17.875 2.65 1 96.56 323 LEU B CA 1
ATOM 7304 C C . LEU B 1 323 ? -22.875 16.562 3.057 1 96.56 323 LEU B C 1
ATOM 7306 O O . LEU B 1 323 ? -22.141 16.484 4.051 1 96.56 323 LEU B O 1
ATOM 7310 N N . GLU B 1 324 ? -23.094 15.508 2.271 1 96.69 324 GLU B N 1
ATOM 7311 C CA . GLU B 1 324 ? -22.516 14.195 2.537 1 96.69 324 GLU B CA 1
ATOM 7312 C C . GLU B 1 324 ? -21 14.227 2.445 1 96.69 324 GLU B C 1
ATOM 7314 O O . GLU B 1 324 ? -20.312 13.617 3.268 1 96.69 324 GLU B O 1
ATOM 7319 N N . GLN B 1 325 ? -20.484 14.922 1.468 1 96.62 325 GLN B N 1
ATOM 7320 C CA . GLN B 1 325 ? -19.047 15.039 1.288 1 96.62 325 GLN B CA 1
ATOM 7321 C C . GLN B 1 325 ? -18.422 15.828 2.434 1 96.62 325 GLN B C 1
ATOM 7323 O O . GLN B 1 325 ? -17.359 15.445 2.951 1 96.62 325 GLN B O 1
ATOM 7328 N N . LYS B 1 326 ? -19.094 16.875 2.807 1 97.88 326 LYS B N 1
ATOM 7329 C CA . LYS B 1 326 ? -18.594 17.703 3.9 1 97.88 326 LYS B CA 1
ATOM 7330 C C . LYS B 1 326 ? -18.562 16.922 5.211 1 97.88 326 LYS B C 1
ATOM 7332 O O . LYS B 1 326 ? -17.562 16.969 5.941 1 97.88 326 LYS B O 1
ATOM 7337 N N . GLU B 1 327 ? -19.594 16.219 5.434 1 98.06 327 GLU B N 1
ATOM 7338 C CA . GLU B 1 327 ? -19.688 15.461 6.68 1 98.06 327 GLU B CA 1
ATOM 7339 C C . GLU B 1 327 ? -18.75 14.25 6.656 1 98.06 327 GLU B C 1
ATOM 7341 O O . GLU B 1 327 ? -18.266 13.82 7.703 1 98.06 327 GLU B O 1
ATOM 7346 N N . ALA B 1 328 ? -18.484 13.719 5.5 1 98 328 ALA B N 1
ATOM 7347 C CA . ALA B 1 328 ? -17.5 12.648 5.383 1 98 328 ALA B CA 1
ATOM 7348 C C . ALA B 1 328 ? -16.094 13.156 5.719 1 98 328 ALA B C 1
ATOM 7350 O O . ALA B 1 328 ? -15.328 12.477 6.406 1 98 328 ALA B O 1
ATOM 7351 N N . PHE B 1 329 ? -15.852 14.344 5.176 1 97.88 329 PHE B N 1
ATOM 7352 C CA . PHE B 1 329 ? -14.57 14.969 5.477 1 97.88 329 PHE B CA 1
ATOM 7353 C C . PHE B 1 329 ? -14.438 15.234 6.973 1 97.88 329 PHE B C 1
ATOM 7355 O O . PHE B 1 329 ? -13.391 14.969 7.566 1 97.88 329 PHE B O 1
ATOM 7362 N N . LEU B 1 330 ? -15.508 15.695 7.535 1 98.06 330 LEU B N 1
ATOM 7363 C CA . LEU B 1 330 ? -15.547 15.969 8.969 1 98.06 330 LEU B CA 1
ATOM 7364 C C . LEU B 1 330 ? -15.43 14.68 9.773 1 98.06 330 LEU B C 1
ATOM 7366 O O . LEU B 1 330 ? -14.82 14.664 10.844 1 98.06 330 LEU B O 1
ATOM 7370 N N . HIS B 1 331 ? -16.016 13.664 9.289 1 98.19 331 HIS B N 1
ATOM 7371 C CA . HIS B 1 331 ? -15.953 12.367 9.953 1 98.19 331 HIS B CA 1
ATOM 7372 C C . HIS B 1 331 ? -14.516 11.875 10.055 1 98.19 331 HIS B C 1
ATOM 7374 O O . HIS B 1 331 ? -14.109 11.328 11.086 1 98.19 331 HIS B O 1
ATOM 7380 N N . LEU B 1 332 ? -13.828 12.016 9 1 98 332 LEU B N 1
ATOM 7381 C CA . LEU B 1 332 ? -12.414 11.648 9 1 98 332 LEU B CA 1
ATOM 7382 C C . LEU B 1 332 ? -11.648 12.422 10.062 1 98 332 LEU B C 1
ATOM 7384 O O . LEU B 1 332 ? -10.859 11.844 10.82 1 98 332 LEU B O 1
ATOM 7388 N N . TRP B 1 333 ? -11.906 13.656 10.188 1 98.25 333 TRP B N 1
ATOM 7389 C CA . TRP B 1 333 ? -11.195 14.477 11.156 1 98.25 333 TRP B CA 1
ATOM 7390 C C . TRP B 1 333 ? -11.711 14.234 12.57 1 98.25 333 TRP B C 1
ATOM 7392 O O . TRP B 1 333 ? -10.984 14.406 13.547 1 98.25 333 TRP B O 1
ATOM 7402 N N . ARG B 1 334 ? -12.992 13.852 12.711 1 98.38 334 ARG B N 1
ATOM 7403 C CA . ARG B 1 334 ? -13.477 13.391 14.008 1 98.38 334 ARG B CA 1
ATOM 7404 C C . ARG B 1 334 ? -12.648 12.219 14.516 1 98.38 334 ARG B C 1
ATOM 7406 O O . ARG B 1 334 ? -12.258 12.18 15.688 1 98.38 334 ARG B O 1
ATOM 7413 N N . LEU B 1 335 ? -12.391 11.32 13.602 1 98.25 335 LEU B N 1
ATOM 7414 C CA . LEU B 1 335 ? -11.594 10.156 13.969 1 98.25 335 LEU B CA 1
ATOM 7415 C C . LEU B 1 335 ? -10.164 10.562 14.305 1 98.25 335 LEU B C 1
ATOM 7417 O O . LEU B 1 335 ? -9.586 10.07 15.281 1 98.25 335 LEU B O 1
ATOM 7421 N N . ILE B 1 336 ? -9.57 11.43 13.508 1 98.12 336 ILE B N 1
ATOM 7422 C CA . ILE B 1 336 ? -8.219 11.914 13.766 1 98.12 336 ILE B CA 1
ATOM 7423 C C . ILE B 1 336 ? -8.164 12.586 15.141 1 98.12 336 ILE B C 1
ATOM 7425 O O . ILE B 1 336 ? -7.234 12.352 15.914 1 98.12 336 ILE B O 1
ATOM 7429 N N . GLY B 1 337 ? -9.18 13.406 15.438 1 98.38 337 GLY B N 1
ATOM 7430 C CA . GLY B 1 337 ? -9.266 14.031 16.75 1 98.38 337 GLY B CA 1
ATOM 7431 C C . GLY B 1 337 ? -9.344 13.031 17.875 1 98.38 337 GLY B C 1
ATOM 7432 O O . GLY B 1 337 ? -8.703 13.211 18.922 1 98.38 337 GLY B O 1
ATOM 7433 N N . TYR B 1 338 ? -10.086 12.008 17.641 1 98.19 338 TYR B N 1
ATOM 7434 C CA . TYR B 1 338 ? -10.195 10.945 18.625 1 98.19 338 TYR B CA 1
ATOM 7435 C C . TYR B 1 338 ? -8.836 10.312 18.906 1 98.19 338 TYR B C 1
ATOM 7437 O O . TYR B 1 338 ? -8.453 10.125 20.062 1 98.19 338 TYR B O 1
ATOM 7445 N N . ILE B 1 339 ? -8.117 10.023 17.875 1 97.56 339 ILE B N 1
ATOM 7446 C CA . ILE B 1 339 ? -6.797 9.406 18 1 97.56 339 ILE B CA 1
ATOM 7447 C C . ILE B 1 339 ? -5.852 10.359 18.734 1 97.56 339 ILE B C 1
ATOM 7449 O O . ILE B 1 339 ? -5.027 9.93 19.547 1 97.56 339 ILE B O 1
ATOM 7453 N N . MET B 1 340 ? -6.035 11.664 18.516 1 97.38 340 MET B N 1
ATOM 7454 C CA . MET B 1 340 ? -5.137 12.672 19.062 1 97.38 340 MET B CA 1
ATOM 7455 C C . MET B 1 340 ? -5.527 13.023 20.5 1 97.38 340 MET B C 1
ATOM 7457 O O . MET B 1 340 ? -4.922 13.898 21.109 1 97.38 340 MET B O 1
ATOM 7461 N N . GLY B 1 341 ? -6.574 12.406 21.031 1 97.25 341 GLY B N 1
ATOM 7462 C CA . GLY B 1 341 ? -6.902 12.555 22.438 1 97.25 341 GLY B CA 1
ATOM 7463 C C . GLY B 1 341 ? -7.859 13.695 22.719 1 97.25 341 GLY B C 1
ATOM 7464 O O . GLY B 1 341 ? -7.977 14.156 23.859 1 97.25 341 GLY B O 1
ATOM 7465 N N . VAL B 1 342 ? -8.531 14.234 21.703 1 98 342 VAL B N 1
ATOM 7466 C CA . VAL B 1 342 ? -9.562 15.242 21.922 1 98 342 VAL B CA 1
ATOM 7467 C C . VAL B 1 342 ? -10.781 14.609 22.594 1 98 342 VAL B C 1
ATOM 7469 O O . VAL B 1 342 ? -11.188 13.508 22.219 1 98 342 VAL B O 1
ATOM 7472 N N . ASP B 1 343 ? -11.297 15.297 23.547 1 96.88 343 ASP B N 1
ATOM 7473 C CA . ASP B 1 343 ? -12.469 14.812 24.266 1 96.88 343 ASP B CA 1
ATOM 7474 C C . ASP B 1 343 ? -13.641 14.562 23.312 1 96.88 343 ASP B C 1
ATOM 7476 O O . ASP B 1 343 ? -13.992 15.422 22.516 1 96.88 343 ASP B O 1
ATOM 7480 N N . GLN B 1 344 ? -14.258 13.438 23.469 1 95 344 GLN B N 1
ATOM 7481 C CA . GLN B 1 344 ? -15.297 13 22.531 1 95 344 GLN B CA 1
ATOM 7482 C C . GLN B 1 344 ? -16.484 13.953 22.547 1 95 344 GLN B C 1
ATOM 7484 O O . GLN B 1 344 ? -17.203 14.078 21.547 1 95 344 GLN B O 1
ATOM 7489 N N . THR B 1 345 ? -16.656 14.625 23.672 1 94.44 345 THR B N 1
ATOM 7490 C CA . THR B 1 345 ? -17.75 15.578 23.781 1 94.44 345 THR B CA 1
ATOM 7491 C C . THR B 1 345 ? -17.562 16.734 22.797 1 94.44 345 THR B C 1
ATOM 7493 O O . THR B 1 345 ? -18.547 17.359 22.359 1 94.44 345 THR B O 1
ATOM 7496 N N . LEU B 1 346 ? -16.312 17.016 22.438 1 96.81 346 LEU B N 1
ATOM 7497 C CA . LEU B 1 346 ? -16.016 18.141 21.562 1 96.81 346 LEU B CA 1
ATOM 7498 C C . LEU B 1 346 ? -15.891 17.688 20.109 1 96.81 346 LEU B C 1
ATOM 7500 O O . LEU B 1 346 ? -15.586 18.5 19.234 1 96.81 346 LEU B O 1
ATOM 7504 N N . LEU B 1 347 ? -16.141 16.391 19.828 1 96.88 347 LEU B N 1
ATOM 7505 C CA . LEU B 1 347 ? -16.016 15.836 18.484 1 96.88 347 LEU B CA 1
ATOM 7506 C C . LEU B 1 347 ? -17.391 15.633 17.859 1 96.88 347 LEU B C 1
ATOM 7508 O O . LEU B 1 347 ? -18.344 15.234 18.531 1 96.88 347 LEU B O 1
ATOM 7512 N N . THR B 1 348 ? -17.5 15.984 16.594 1 95.25 348 THR B N 1
ATOM 7513 C CA . THR B 1 348 ? -18.75 15.789 15.859 1 95.25 348 THR B CA 1
ATOM 7514 C C . THR B 1 348 ? -18.469 15.664 14.359 1 95.25 348 THR B C 1
ATOM 7516 O O . THR B 1 348 ? -17.422 16.078 13.883 1 95.25 348 THR B O 1
ATOM 7519 N N . ASP B 1 349 ? -19.359 14.945 13.641 1 94.38 349 ASP B N 1
ATOM 7520 C CA . ASP B 1 349 ? -19.281 14.922 12.18 1 94.38 349 ASP B CA 1
ATOM 7521 C C . ASP B 1 349 ? -20.547 15.484 11.555 1 94.38 349 ASP B C 1
ATOM 7523 O O . ASP B 1 349 ? -20.828 15.242 10.375 1 94.38 349 ASP B O 1
ATOM 7527 N N . LYS B 1 350 ? -21.297 16.109 12.383 1 96.5 350 LYS B N 1
ATOM 7528 C CA . LYS B 1 350 ? -22.438 16.875 11.875 1 96.5 350 LYS B CA 1
ATOM 7529 C C . LYS B 1 350 ? -22.016 18.312 11.562 1 96.5 350 LYS B C 1
ATOM 7531 O O . LYS B 1 350 ? -21.484 19.016 12.43 1 96.5 350 LYS B O 1
ATOM 7536 N N . TRP B 1 351 ? -22.344 18.734 10.391 1 97.19 351 TRP B N 1
ATOM 7537 C CA . TRP B 1 351 ? -21.828 20 9.875 1 97.19 351 TRP B CA 1
ATOM 7538 C C . TRP B 1 351 ? -22.297 21.172 10.727 1 97.19 351 TRP B C 1
ATOM 7540 O O . TRP B 1 351 ? -21.484 22.016 11.133 1 97.19 351 TRP B O 1
ATOM 7550 N N . ASP B 1 352 ? -23.562 21.172 11.102 1 95.56 352 ASP B N 1
ATOM 7551 C CA . ASP B 1 352 ? -24.125 22.297 11.844 1 95.56 352 ASP B CA 1
ATOM 7552 C C . ASP B 1 352 ? -23.547 22.375 13.25 1 95.56 352 ASP B C 1
ATOM 7554 O O . ASP B 1 352 ? -23.328 23.469 13.773 1 95.56 352 ASP B O 1
ATOM 7558 N N . GLU B 1 353 ? -23.359 21.234 13.852 1 95.56 353 GLU B N 1
ATOM 7559 C CA . GLU B 1 353 ? -22.75 21.188 15.172 1 95.56 353 GLU B CA 1
ATOM 7560 C C . GLU B 1 353 ? -21.312 21.703 15.141 1 95.56 353 GLU B C 1
ATOM 7562 O O . GLU B 1 353 ? -20.891 22.438 16.031 1 95.56 353 GLU B O 1
ATOM 7567 N N . ALA B 1 354 ? -20.609 21.266 14.117 1 97.44 354 ALA B N 1
ATOM 7568 C CA . ALA B 1 354 ? -19.219 21.672 13.969 1 97.44 354 ALA B CA 1
ATOM 7569 C C . ALA B 1 354 ? -19.125 23.188 13.758 1 97.44 354 ALA B C 1
ATOM 7571 O O . ALA B 1 354 ? -18.266 23.844 14.352 1 97.44 354 ALA B O 1
ATOM 7572 N N . LEU B 1 355 ? -20.016 23.719 12.961 1 96.69 355 LEU B N 1
ATOM 7573 C CA . LEU B 1 355 ? -20.031 25.156 12.688 1 96.69 355 LEU B CA 1
ATOM 7574 C C . LEU B 1 355 ? -20.344 25.953 13.953 1 96.69 355 LEU B C 1
ATOM 7576 O O . LEU B 1 355 ? -19.688 26.969 14.219 1 96.69 355 LEU B O 1
ATOM 7580 N N . ALA B 1 356 ? -21.266 25.469 14.695 1 95.62 356 ALA B N 1
ATOM 7581 C CA . ALA B 1 356 ? -21.641 26.156 15.922 1 95.62 356 ALA B CA 1
ATOM 7582 C C . ALA B 1 356 ? -20.5 26.203 16.922 1 95.62 356 ALA B C 1
ATOM 7584 O O . ALA B 1 356 ? -20.25 27.234 17.547 1 95.62 356 ALA B O 1
ATOM 7585 N N . LEU B 1 357 ? -19.828 25.094 17.078 1 96.5 357 LEU B N 1
ATOM 7586 C CA . LEU B 1 357 ? -18.703 25.047 17.984 1 96.5 357 LEU B CA 1
ATOM 7587 C C . LEU B 1 357 ? -17.578 25.953 17.516 1 96.5 357 LEU B C 1
ATOM 7589 O O . LEU B 1 357 ? -16.984 26.688 18.297 1 96.5 357 LEU B O 1
ATOM 7593 N N . TYR B 1 358 ? -17.328 25.891 16.234 1 96.69 358 TYR B N 1
ATOM 7594 C CA . TYR B 1 358 ? -16.297 26.703 15.625 1 96.69 358 TYR B CA 1
ATOM 7595 C C . TYR B 1 358 ? -16.547 28.188 15.859 1 96.69 358 TYR B C 1
ATOM 7597 O O . TYR B 1 358 ? -15.656 28.922 16.297 1 96.69 358 TYR B O 1
ATOM 7605 N N . GLU B 1 359 ? -17.734 28.641 15.672 1 94.88 359 GLU B N 1
ATOM 7606 C CA . GLU B 1 359 ? -18.109 30.031 15.812 1 94.88 359 GLU B CA 1
ATOM 7607 C C . GLU B 1 359 ? -18.094 30.469 17.281 1 94.88 359 GLU B C 1
ATOM 7609 O O . GLU B 1 359 ? -17.703 31.594 17.594 1 94.88 359 GLU B O 1
ATOM 7614 N N . THR B 1 360 ? -18.5 29.547 18.109 1 94.62 360 THR B N 1
ATOM 7615 C CA . THR B 1 360 ? -18.5 29.844 19.531 1 94.62 360 THR B CA 1
ATOM 7616 C C . THR B 1 360 ? -17.078 30.094 20.031 1 94.62 360 THR B C 1
ATOM 7618 O O . THR B 1 360 ? -16.812 31.062 20.75 1 94.62 360 THR B O 1
ATOM 7621 N N . ILE B 1 361 ? -16.188 29.25 19.625 1 95.81 361 ILE B N 1
ATOM 7622 C CA . ILE B 1 361 ? -14.805 29.391 20.078 1 95.81 361 ILE B CA 1
ATOM 7623 C C . ILE B 1 361 ? -14.18 30.625 19.438 1 95.81 361 ILE B C 1
ATOM 7625 O O . ILE B 1 361 ? -13.422 31.344 20.078 1 95.81 361 ILE B O 1
ATOM 7629 N N . GLN B 1 362 ? -14.492 30.859 18.188 1 94.94 362 GLN B N 1
ATOM 7630 C CA . GLN B 1 362 ? -13.977 32.031 17.5 1 94.94 362 GLN B CA 1
ATOM 7631 C C . GLN B 1 362 ? -14.422 33.312 18.203 1 94.94 362 GLN B C 1
ATOM 7633 O O . GLN B 1 362 ? -13.648 34.281 18.328 1 94.94 362 GLN B O 1
ATOM 7638 N N . GLN B 1 363 ? -15.625 33.344 18.625 1 92.75 363 GLN B N 1
ATOM 7639 C CA . GLN B 1 363 ? -16.156 34.531 19.297 1 92.75 363 GLN B CA 1
ATOM 7640 C C . GLN B 1 363 ? -15.438 34.75 20.625 1 92.75 363 GLN B C 1
ATOM 7642 O O . GLN B 1 363 ? -15.242 35.906 21.031 1 92.75 363 GLN B O 1
ATOM 7647 N N . ARG B 1 364 ? -15.023 33.688 21.172 1 91.81 364 ARG B N 1
ATOM 7648 C CA . ARG B 1 364 ? -14.383 33.75 22.484 1 91.81 364 ARG B CA 1
ATOM 7649 C C . ARG B 1 364 ? -12.914 34.156 22.344 1 91.81 364 ARG B C 1
ATOM 7651 O O . ARG B 1 364 ? -12.391 34.906 23.172 1 91.81 364 ARG B O 1
ATOM 7658 N N . GLN B 1 365 ? -12.32 33.719 21.234 1 93.88 365 GLN B N 1
ATOM 7659 C CA . GLN B 1 365 ? -10.859 33.781 21.266 1 93.88 365 GLN B CA 1
ATOM 7660 C C . GLN B 1 365 ? -10.297 34.594 20.109 1 93.88 365 GLN B C 1
ATOM 7662 O O . GLN B 1 365 ? -9.156 35.062 20.156 1 93.88 365 GLN B O 1
ATOM 7667 N N . ALA B 1 366 ? -11.047 34.781 19.078 1 94.88 366 ALA B N 1
ATOM 7668 C CA . ALA B 1 366 ? -10.508 35.469 17.906 1 94.88 366 ALA B CA 1
ATOM 7669 C C . ALA B 1 366 ? -10.234 36.938 18.203 1 94.88 366 ALA B C 1
ATOM 7671 O O . ALA B 1 366 ? -11.078 37.625 18.781 1 94.88 366 ALA B O 1
ATOM 7672 N N . GLY B 1 367 ? -9.039 37.344 17.891 1 94 367 GLY B N 1
ATOM 7673 C CA . GLY B 1 367 ? -8.664 38.75 18.109 1 94 367 GLY B CA 1
ATOM 7674 C C . GLY B 1 367 ? -7.254 39.062 17.656 1 94 367 GLY B C 1
ATOM 7675 O O . GLY B 1 367 ? -6.504 38.156 17.266 1 94 367 GLY B O 1
ATOM 7676 N N . PRO B 1 368 ? -6.957 40.344 17.594 1 92.88 368 PRO B N 1
ATOM 7677 C CA . PRO B 1 368 ? -5.605 40.75 17.203 1 92.88 368 PRO B CA 1
ATOM 7678 C C . PRO B 1 368 ? -4.547 40.344 18.219 1 92.88 368 PRO B C 1
ATOM 7680 O O . PRO B 1 368 ? -4.801 40.406 19.438 1 92.88 368 PRO B O 1
ATOM 7683 N N . SER B 1 369 ? -3.508 39.906 17.797 1 90.31 369 SER B N 1
ATOM 7684 C CA . SER B 1 369 ? -2.354 39.562 18.641 1 90.31 369 SER B CA 1
ATOM 7685 C C . SER B 1 369 ? -1.049 39.75 17.875 1 90.31 369 SER B C 1
ATOM 7687 O O . SER B 1 369 ? -0.995 39.531 16.656 1 90.31 369 SER B O 1
ATOM 7689 N N . ASP B 1 370 ? -0.005 40.188 18.562 1 87 370 ASP B N 1
ATOM 7690 C CA . ASP B 1 370 ? 1.305 40.344 17.938 1 87 370 ASP B CA 1
ATOM 7691 C C . ASP B 1 370 ? 1.838 39 17.422 1 87 370 ASP B C 1
ATOM 7693 O O . ASP B 1 370 ? 2.436 38.938 16.344 1 87 370 ASP B O 1
ATOM 7697 N N . GLU B 1 371 ? 1.559 38 18.234 1 85.75 371 GLU B N 1
ATOM 7698 C CA . GLU B 1 371 ? 2.014 36.656 17.859 1 85.75 371 GLU B CA 1
ATOM 7699 C C . GLU B 1 371 ? 1.364 36.188 16.547 1 85.75 371 GLU B C 1
ATOM 7701 O O . GLU B 1 371 ? 2.025 35.594 15.695 1 85.75 371 GLU B O 1
ATOM 7706 N N . GLY B 1 372 ? 0.066 36.469 16.406 1 89.44 372 GLY B N 1
ATOM 7707 C CA . GLY B 1 372 ? -0.645 36.125 15.188 1 89.44 372 GLY B CA 1
ATOM 7708 C C . GLY B 1 372 ? -0.092 36.781 13.945 1 89.44 372 GLY B C 1
ATOM 7709 O O . GLY B 1 372 ? 0.001 36.156 12.891 1 89.44 372 GLY B O 1
ATOM 7710 N N . VAL B 1 373 ? 0.308 38.062 14.102 1 89.94 373 VAL B N 1
ATOM 7711 C CA . VAL B 1 373 ? 0.842 38.812 12.984 1 89.94 373 VAL B CA 1
ATOM 7712 C C . VAL B 1 373 ? 2.199 38.25 12.57 1 89.94 373 VAL B C 1
ATOM 7714 O O . VAL B 1 373 ? 2.477 38.094 11.375 1 89.94 373 VAL B O 1
ATOM 7717 N N . VAL B 1 374 ? 2.973 37.906 13.516 1 84.88 374 VAL B N 1
ATOM 7718 C CA . VAL B 1 374 ? 4.312 37.375 13.25 1 84.88 374 VAL B CA 1
ATOM 7719 C C . VAL B 1 374 ? 4.215 36.031 12.562 1 84.88 374 VAL B C 1
ATOM 7721 O O . VAL B 1 374 ? 4.934 35.75 11.594 1 84.88 374 VAL B O 1
ATOM 7724 N N . LEU B 1 375 ? 3.344 35.219 13.078 1 86.12 375 LEU B N 1
ATOM 7725 C CA . LEU B 1 375 ? 3.188 33.875 12.516 1 86.12 375 LEU B CA 1
ATOM 7726 C C . LEU B 1 375 ? 2.631 33.938 11.102 1 86.12 375 LEU B C 1
ATOM 7728 O O . LEU B 1 375 ? 3.025 33.156 10.234 1 86.12 375 LEU B O 1
ATOM 7732 N N . THR B 1 376 ? 1.704 34.844 10.859 1 90.56 376 THR B N 1
ATOM 7733 C CA . THR B 1 376 ? 1.145 35 9.523 1 90.56 376 THR B CA 1
ATOM 7734 C C . THR B 1 376 ? 2.209 35.5 8.555 1 90.56 376 THR B C 1
ATOM 7736 O O . THR B 1 376 ? 2.258 35.062 7.398 1 90.56 376 THR B O 1
ATOM 7739 N N . ASP B 1 377 ? 3.025 36.406 9.039 1 86.88 377 ASP B N 1
ATOM 7740 C CA . ASP B 1 377 ? 4.109 36.906 8.203 1 86.88 377 ASP B CA 1
ATOM 7741 C C . ASP B 1 377 ? 5.066 35.781 7.805 1 86.88 377 ASP B C 1
ATOM 7743 O O . ASP B 1 377 ? 5.523 35.719 6.664 1 86.88 377 ASP B O 1
ATOM 7747 N N . ALA B 1 378 ? 5.344 34.969 8.75 1 81.56 378 ALA B N 1
ATOM 7748 C CA . ALA B 1 378 ? 6.195 33.812 8.469 1 81.56 378 ALA B CA 1
ATOM 7749 C C . ALA B 1 378 ? 5.547 32.906 7.438 1 81.56 378 ALA B C 1
ATOM 7751 O O . ALA B 1 378 ? 6.223 32.375 6.555 1 81.56 378 ALA B O 1
ATOM 7752 N N . LEU B 1 379 ? 4.285 32.688 7.566 1 87.19 379 LEU B N 1
ATOM 7753 C CA . LEU B 1 379 ? 3.523 31.859 6.641 1 87.19 379 LEU B CA 1
ATOM 7754 C C . LEU B 1 379 ? 3.59 32.438 5.227 1 87.19 379 LEU B C 1
ATOM 7756 O O . LEU B 1 379 ? 3.729 31.672 4.258 1 87.19 379 LEU B O 1
ATOM 7760 N N . MET B 1 380 ? 3.49 33.719 5.164 1 87.62 380 MET B N 1
ATOM 7761 C CA . MET B 1 380 ? 3.512 34.344 3.85 1 87.62 380 MET B CA 1
ATOM 7762 C C . MET B 1 380 ? 4.875 34.188 3.188 1 87.62 380 MET B C 1
ATOM 7764 O O . MET B 1 380 ? 4.973 34.125 1.963 1 87.62 380 MET B O 1
ATOM 7768 N N . GLY B 1 381 ? 5.902 34.062 3.998 1 80.88 381 GLY B N 1
ATOM 7769 C CA . GLY B 1 381 ? 7.227 33.781 3.473 1 80.88 381 GLY B CA 1
ATOM 7770 C C . GLY B 1 381 ? 7.336 32.406 2.838 1 80.88 381 GLY B C 1
ATOM 7771 O O . GLY B 1 381 ? 8.125 32.188 1.914 1 80.88 381 GLY B O 1
ATOM 7772 N N . PHE B 1 382 ? 6.527 31.547 3.285 1 82.75 382 PHE B N 1
ATOM 7773 C CA . PHE B 1 382 ? 6.508 30.188 2.781 1 82.75 382 PHE B CA 1
ATOM 7774 C C . PHE B 1 382 ? 6.121 30.156 1.307 1 82.75 382 PHE B C 1
ATOM 7776 O O . PHE B 1 382 ? 6.707 29.406 0.523 1 82.75 382 PHE B O 1
ATOM 7783 N N . LEU B 1 383 ? 5.168 30.906 0.856 1 83.31 383 LEU B N 1
ATOM 7784 C CA . LEU B 1 383 ? 4.719 30.938 -0.531 1 83.31 383 LEU B CA 1
ATOM 7785 C C . LEU B 1 383 ? 5.828 31.422 -1.454 1 83.31 383 LEU B C 1
ATOM 7787 O O . LEU B 1 383 ? 5.844 31.094 -2.643 1 83.31 383 LEU B O 1
ATOM 7791 N N . GLY B 1 384 ? 6.75 32.156 -0.836 1 77.12 384 GLY B N 1
ATOM 7792 C CA . GLY B 1 384 ? 7.883 32.656 -1.605 1 77.12 384 GLY B CA 1
ATOM 7793 C C . GLY B 1 384 ? 8.734 31.547 -2.188 1 77.12 384 GLY B C 1
ATOM 7794 O O . GLY B 1 384 ? 9.391 31.734 -3.217 1 77.12 384 GLY B O 1
ATOM 7795 N N . ASP B 1 385 ? 8.672 30.406 -1.56 1 76.12 385 ASP B N 1
ATOM 7796 C CA . ASP B 1 385 ? 9.461 29.266 -2.018 1 76.12 385 ASP B CA 1
ATOM 7797 C C . ASP B 1 385 ? 8.844 28.641 -3.262 1 76.12 385 ASP B C 1
ATOM 7799 O O . ASP B 1 385 ? 9.492 27.844 -3.955 1 76.12 385 ASP B O 1
ATOM 7803 N N . TYR B 1 386 ? 7.672 28.984 -3.572 1 81.44 386 TYR B N 1
ATOM 7804 C CA . TYR B 1 386 ? 6.949 28.328 -4.656 1 81.44 386 TYR B CA 1
ATOM 7805 C C . TYR B 1 386 ? 6.695 29.297 -5.809 1 81.44 386 TYR B C 1
ATOM 7807 O O . TYR B 1 386 ? 6.32 28.875 -6.906 1 81.44 386 TYR B O 1
ATOM 7815 N N . MET B 1 387 ? 6.898 30.594 -5.516 1 78.62 387 MET B N 1
ATOM 7816 C CA . MET B 1 387 ? 6.582 31.625 -6.504 1 78.62 387 MET B CA 1
ATOM 7817 C C . MET B 1 387 ? 7.852 32.219 -7.113 1 78.62 387 MET B C 1
ATOM 7819 O O . MET B 1 387 ? 8.922 32.156 -6.504 1 78.62 387 MET B O 1
ATOM 7823 N N . PRO B 1 388 ? 7.652 32.719 -8.32 1 72.94 388 PRO B N 1
ATOM 7824 C CA . PRO B 1 388 ? 8.789 33.469 -8.883 1 72.94 388 PRO B CA 1
ATOM 7825 C C . PRO B 1 388 ? 9.219 34.625 -8.023 1 72.94 388 PRO B C 1
ATOM 7827 O O . PRO B 1 388 ? 8.398 35.188 -7.289 1 72.94 388 PRO B O 1
ATOM 7830 N N . HIS B 1 389 ? 10.438 34.969 -8.188 1 75.06 389 HIS B N 1
ATOM 7831 C CA . HIS B 1 389 ? 10.984 36.031 -7.352 1 75.06 389 HIS B CA 1
ATOM 7832 C C . HIS B 1 389 ? 10.57 37.406 -7.867 1 75.06 389 HIS B C 1
ATOM 7834 O O . HIS B 1 389 ? 11.297 38.031 -8.648 1 75.06 389 HIS B O 1
ATOM 7840 N N . LEU B 1 390 ? 9.367 37.781 -7.656 1 72.12 390 LEU B N 1
ATOM 7841 C CA . LEU B 1 390 ? 8.883 39.156 -7.91 1 72.12 390 LEU B CA 1
ATOM 7842 C C . LEU B 1 390 ? 8.578 39.875 -6.605 1 72.12 390 LEU B C 1
ATOM 7844 O O . LEU B 1 390 ? 7.973 39.281 -5.695 1 72.12 390 LEU B O 1
ATOM 7848 N N . PRO B 1 391 ? 9.195 41.031 -6.555 1 73.69 391 PRO B N 1
ATOM 7849 C CA . PRO B 1 391 ? 9.062 41.75 -5.281 1 73.69 391 PRO B CA 1
ATOM 7850 C C . PRO B 1 391 ? 7.609 41.906 -4.84 1 73.69 391 PRO B C 1
ATOM 7852 O O . PRO B 1 391 ? 6.789 42.438 -5.574 1 73.69 391 PRO B O 1
ATOM 7855 N N . GLY B 1 392 ? 7.297 41.375 -3.727 1 77.44 392 GLY B N 1
ATOM 7856 C CA . GLY B 1 392 ? 6.027 41.594 -3.051 1 77.44 392 GLY B CA 1
ATOM 7857 C C . GLY B 1 392 ? 4.926 40.688 -3.561 1 77.44 392 GLY B C 1
ATOM 7858 O O . GLY B 1 392 ? 3.834 40.625 -2.992 1 77.44 392 GLY B O 1
ATOM 7859 N N . LEU B 1 393 ? 5.164 39.969 -4.598 1 77.69 393 LEU B N 1
ATOM 7860 C CA . LEU B 1 393 ? 4.133 39.125 -5.215 1 77.69 393 LEU B CA 1
ATOM 7861 C C . LEU B 1 393 ? 3.621 38.094 -4.234 1 77.69 393 LEU B C 1
ATOM 7863 O O . LEU B 1 393 ? 2.41 37.938 -4.043 1 77.69 393 LEU B O 1
ATOM 7867 N N . ALA B 1 394 ? 4.574 37.438 -3.605 1 81.12 394 ALA B N 1
ATOM 7868 C CA . ALA B 1 394 ? 4.195 36.375 -2.705 1 81.12 394 ALA B CA 1
ATOM 7869 C C . ALA B 1 394 ? 3.395 36.906 -1.518 1 81.12 394 ALA B C 1
ATOM 7871 O O . ALA B 1 394 ? 2.383 36.312 -1.131 1 81.12 394 ALA B O 1
ATOM 7872 N N . HIS B 1 395 ? 3.752 38.062 -1.021 1 85.81 395 HIS B N 1
ATOM 7873 C CA . HIS B 1 395 ? 3.09 38.625 0.151 1 85.81 395 HIS B CA 1
ATOM 7874 C C . HIS B 1 395 ? 1.701 39.156 -0.199 1 85.81 395 HIS B C 1
ATOM 7876 O O . HIS B 1 395 ? 0.742 38.906 0.542 1 85.81 395 HIS B O 1
ATOM 7882 N N . ARG B 1 396 ? 1.631 39.781 -1.27 1 85.5 396 ARG B N 1
ATOM 7883 C CA . ARG B 1 396 ? 0.347 40.344 -1.667 1 85.5 396 ARG B CA 1
ATOM 7884 C C . ARG B 1 396 ? -0.632 39.25 -2.078 1 85.5 396 ARG B C 1
ATOM 7886 O O . ARG B 1 396 ? -1.829 39.344 -1.795 1 85.5 396 ARG B O 1
ATOM 7893 N N . LEU B 1 397 ? -0.084 38.281 -2.752 1 85.62 397 LEU B N 1
ATOM 7894 C CA . LEU B 1 397 ? -0.943 37.188 -3.125 1 85.62 397 LEU B CA 1
ATOM 7895 C C . LEU B 1 397 ? -1.434 36.438 -1.887 1 85.62 397 LEU B C 1
ATOM 7897 O O . LEU B 1 397 ? -2.594 36.031 -1.824 1 85.62 397 LEU B O 1
ATOM 7901 N N . SER B 1 398 ? -0.523 36.25 -0.953 1 89.69 398 SER B N 1
ATOM 7902 C CA . SER B 1 398 ? -0.898 35.594 0.298 1 89.69 398 SER B CA 1
ATOM 7903 C C . SER B 1 398 ? -1.993 36.375 1.021 1 89.69 398 SER B C 1
ATOM 7905 O O . SER B 1 398 ? -2.977 35.812 1.479 1 89.69 398 SER B O 1
ATOM 7907 N N . ALA B 1 399 ? -1.754 37.656 1.086 1 90.06 399 ALA B N 1
ATOM 7908 C CA . ALA B 1 399 ? -2.74 38.5 1.751 1 90.06 399 ALA B CA 1
ATOM 7909 C C . ALA B 1 399 ? -4.098 38.406 1.062 1 90.06 399 ALA B C 1
ATOM 7911 O O . ALA B 1 399 ? -5.133 38.312 1.727 1 90.06 399 ALA B O 1
ATOM 7912 N N . ALA B 1 400 ? -4.062 38.406 -0.239 1 87.81 400 ALA B N 1
ATOM 7913 C CA . ALA B 1 400 ? -5.301 38.344 -1.006 1 87.81 400 ALA B CA 1
ATOM 7914 C C . ALA B 1 400 ? -6.016 37 -0.75 1 87.81 400 ALA B C 1
ATOM 7916 O O . ALA B 1 400 ? -7.242 36.969 -0.631 1 87.81 400 ALA B O 1
ATOM 7917 N N . MET B 1 401 ? -5.266 36 -0.707 1 90 401 MET B N 1
ATOM 7918 C CA . MET B 1 401 ? -5.844 34.656 -0.487 1 90 401 MET B CA 1
ATOM 7919 C C . MET B 1 401 ? -6.418 34.562 0.921 1 90 401 MET B C 1
ATOM 7921 O O . MET B 1 401 ? -7.504 34 1.11 1 90 401 MET B O 1
ATOM 7925 N N . ILE B 1 402 ? -5.727 35.094 1.91 1 93.31 402 ILE B N 1
ATOM 7926 C CA . ILE B 1 402 ? -6.168 35.031 3.301 1 93.31 402 ILE B CA 1
ATOM 7927 C C . ILE B 1 402 ? -7.434 35.875 3.475 1 93.31 402 ILE B C 1
ATOM 7929 O O . ILE B 1 402 ? -8.391 35.438 4.121 1 93.31 402 ILE B O 1
ATOM 7933 N N . ILE B 1 403 ? -7.453 37.031 2.836 1 91.38 403 ILE B N 1
ATOM 7934 C CA . ILE B 1 403 ? -8.625 37.906 2.904 1 91.38 403 ILE B CA 1
ATOM 7935 C C . ILE B 1 403 ? -9.82 37.219 2.248 1 91.38 403 ILE B C 1
ATOM 7937 O O . ILE B 1 403 ? -10.938 37.281 2.762 1 91.38 403 ILE B O 1
ATOM 7941 N N . ASN B 1 404 ? -9.547 36.562 1.17 1 88.06 404 ASN B N 1
ATOM 7942 C CA . ASN B 1 404 ? -10.609 35.875 0.463 1 88.06 404 ASN B CA 1
ATOM 7943 C C . ASN B 1 404 ? -11.195 34.75 1.308 1 88.06 404 ASN B C 1
ATOM 7945 O O . ASN B 1 404 ? -12.398 34.469 1.261 1 88.06 404 ASN B O 1
ATOM 7949 N N . GLN B 1 405 ? -10.406 34.062 2.041 1 92.94 405 GLN B N 1
ATOM 7950 C CA . GLN B 1 405 ? -10.82 32.875 2.768 1 92.94 405 GLN B CA 1
ATOM 7951 C C . GLN B 1 405 ? -11.406 33.219 4.129 1 92.94 405 GLN B C 1
ATOM 7953 O O . GLN B 1 405 ? -12.406 32.656 4.551 1 92.94 405 GLN B O 1
ATOM 7958 N N . LEU B 1 406 ? -10.844 34.219 4.852 1 95.25 406 LEU B N 1
ATOM 7959 C CA . LEU B 1 406 ? -11.227 34.5 6.234 1 95.25 406 LEU B CA 1
ATOM 7960 C C . LEU B 1 406 ? -12.148 35.688 6.312 1 95.25 406 LEU B C 1
ATOM 7962 O O . LEU B 1 406 ? -12.805 35.906 7.332 1 95.25 406 LEU B O 1
ATOM 7966 N N . GLY B 1 407 ? -12.227 36.5 5.285 1 91.38 407 GLY B N 1
ATOM 7967 C CA . GLY B 1 407 ? -12.93 37.75 5.344 1 91.38 407 GLY B CA 1
ATOM 7968 C C . GLY B 1 407 ? -12.078 38.906 5.871 1 91.38 407 GLY B C 1
ATOM 7969 O O . GLY B 1 407 ? -11.07 38.656 6.535 1 91.38 407 GLY B O 1
ATOM 7970 N N . MET B 1 408 ? -12.492 40.062 5.633 1 92.38 408 MET B N 1
ATOM 7971 C CA . MET B 1 408 ? -11.719 41.281 5.961 1 92.38 408 MET B CA 1
ATOM 7972 C C . MET B 1 408 ? -11.602 41.438 7.473 1 92.38 408 MET B C 1
ATOM 7974 O O . MET B 1 408 ? -10.547 41.844 7.977 1 92.38 408 MET B O 1
ATOM 7978 N N . GLU B 1 409 ? -12.578 41.156 8.156 1 93.25 409 GLU B N 1
ATOM 7979 C CA . GLU B 1 409 ? -12.586 41.344 9.609 1 93.25 409 GLU B CA 1
ATOM 7980 C C . GLU B 1 409 ? -11.516 40.5 10.281 1 93.25 409 GLU B C 1
ATOM 7982 O O . GLU B 1 409 ? -10.664 41.031 11 1 93.25 409 GLU B O 1
ATOM 7987 N N . HIS B 1 410 ? -11.531 39.25 10.023 1 95.44 410 HIS B N 1
ATOM 7988 C CA . HIS B 1 410 ? -10.57 38.344 10.648 1 95.44 410 HIS B CA 1
ATOM 7989 C C . HIS B 1 410 ? -9.172 38.531 10.078 1 95.44 410 HIS B C 1
ATOM 7991 O O . HIS B 1 410 ? -8.18 38.469 10.812 1 95.44 410 HIS B O 1
ATOM 7997 N N . ALA B 1 411 ? -9.062 38.844 8.773 1 94.94 411 ALA B N 1
ATOM 7998 C CA . ALA B 1 411 ? -7.766 39.062 8.148 1 94.94 411 ALA B CA 1
ATOM 7999 C C . ALA B 1 411 ? -7.055 40.25 8.75 1 94.94 411 ALA B C 1
ATOM 8001 O O . ALA B 1 411 ? -5.828 40.281 8.875 1 94.94 411 ALA B O 1
ATOM 8002 N N . SER B 1 412 ? -7.82 41.25 9.156 1 94.88 412 SER B N 1
ATOM 8003 C CA . SER B 1 412 ? -7.242 42.469 9.695 1 94.88 412 SER B CA 1
ATOM 8004 C C . SER B 1 412 ? -6.602 42.219 11.055 1 94.88 412 SER B C 1
ATOM 8006 O O . SER B 1 412 ? -5.773 43 11.516 1 94.88 412 SER B O 1
ATOM 8008 N N . PHE B 1 413 ? -6.996 41.125 11.719 1 95 413 PHE B N 1
ATOM 8009 C CA . PHE B 1 413 ? -6.426 40.812 13.016 1 95 413 PHE B CA 1
ATOM 8010 C C . PHE B 1 413 ? -4.996 40.281 12.875 1 95 413 PHE B C 1
ATOM 8012 O O . PHE B 1 413 ? -4.191 40.406 13.797 1 95 413 PHE B O 1
ATOM 8019 N N . ILE B 1 414 ? -4.688 39.688 11.648 1 94.94 414 ILE B N 1
ATOM 8020 C CA . ILE B 1 414 ? -3.434 38.938 11.594 1 94.94 414 ILE B CA 1
ATOM 8021 C C . ILE B 1 414 ? -2.568 39.469 10.453 1 94.94 414 ILE B C 1
ATOM 8023 O O . ILE B 1 414 ? -1.431 39.031 10.273 1 94.94 414 ILE B O 1
ATOM 8027 N N . LEU B 1 415 ? -3.09 40.375 9.641 1 94.88 415 LEU B N 1
ATOM 8028 C CA . LEU B 1 415 ? -2.32 40.969 8.555 1 94.88 415 LEU B CA 1
ATOM 8029 C C . LEU B 1 415 ? -1.994 42.438 8.875 1 94.88 415 LEU B C 1
ATOM 8031 O O . LEU B 1 415 ? -2.809 43.156 9.477 1 94.88 415 LEU B O 1
ATOM 8035 N N . ASP B 1 416 ? -0.83 42.812 8.469 1 91 416 ASP B N 1
ATOM 8036 C CA . ASP B 1 416 ? -0.436 44.219 8.617 1 91 416 ASP B CA 1
ATOM 8037 C C . ASP B 1 416 ? -1.35 45.125 7.809 1 91 416 ASP B C 1
ATOM 8039 O O . ASP B 1 416 ? -1.695 44.812 6.664 1 91 416 ASP B O 1
ATOM 8043 N N . GLU B 1 417 ? -1.673 46.219 8.414 1 88.25 417 GLU B N 1
ATOM 8044 C CA . GLU B 1 417 ? -2.588 47.188 7.777 1 88.25 417 GLU B CA 1
ATOM 8045 C C . GLU B 1 417 ? -2.018 47.688 6.465 1 88.25 417 GLU B C 1
ATOM 8047 O O . GLU B 1 417 ? -2.754 47.906 5.5 1 88.25 417 GLU B O 1
ATOM 8052 N N . THR B 1 418 ? -0.755 47.906 6.438 1 87.88 418 THR B N 1
ATOM 8053 C CA . THR B 1 418 ? -0.111 48.406 5.234 1 87.88 418 THR B CA 1
ATOM 8054 C C . THR B 1 418 ? -0.208 47.406 4.098 1 87.88 418 THR B C 1
ATOM 8056 O O . THR B 1 418 ? -0.417 47.781 2.941 1 87.88 418 THR B O 1
ATOM 8059 N N . LEU B 1 419 ? -0.066 46.219 4.461 1 88.38 419 LEU B N 1
ATOM 8060 C CA . LEU B 1 419 ? -0.142 45.156 3.455 1 88.38 419 LEU B CA 1
ATOM 8061 C C . LEU B 1 419 ? -1.557 45.031 2.898 1 88.38 419 LEU B C 1
ATOM 8063 O O . LEU B 1 419 ? -1.74 44.844 1.696 1 88.38 419 LEU B O 1
ATOM 8067 N N . ILE B 1 420 ? -2.537 45.188 3.756 1 88.38 420 ILE B N 1
ATOM 8068 C CA . ILE B 1 420 ? -3.93 45.125 3.328 1 88.38 420 ILE B CA 1
ATOM 8069 C C . ILE B 1 420 ? -4.227 46.25 2.35 1 88.38 420 ILE B C 1
ATOM 8071 O O . ILE B 1 420 ? -4.824 46.031 1.294 1 88.38 420 ILE B O 1
ATOM 8075 N N . LYS B 1 421 ? -3.729 47.406 2.686 1 86.31 421 LYS B N 1
ATOM 8076 C CA . LYS B 1 421 ? -3.963 48.562 1.841 1 86.31 421 LYS B CA 1
ATOM 8077 C C . LYS B 1 421 ? -3.266 48.406 0.492 1 86.31 421 LYS B C 1
ATOM 8079 O O . LYS B 1 421 ? -3.834 48.75 -0.547 1 86.31 421 LYS B O 1
ATOM 8084 N N . GLU B 1 422 ? -2.111 47.875 0.542 1 84.06 422 GLU B N 1
ATOM 8085 C CA . GLU B 1 422 ? -1.349 47.719 -0.692 1 84.06 422 GLU B CA 1
ATOM 8086 C C . GLU B 1 422 ? -1.981 46.656 -1.593 1 84.06 422 GLU B C 1
ATOM 8088 O O . GLU B 1 422 ? -1.942 46.781 -2.82 1 84.06 422 GLU B O 1
ATOM 8093 N N . THR B 1 423 ? -2.492 45.656 -0.964 1 82.19 423 THR B N 1
ATOM 8094 C CA . THR B 1 423 ? -3.092 44.562 -1.712 1 82.19 423 THR B CA 1
ATOM 8095 C C . THR B 1 423 ? -4.43 45 -2.316 1 82.19 423 THR B C 1
ATOM 8097 O O . THR B 1 423 ? -4.809 44.5 -3.387 1 82.19 423 THR B O 1
ATOM 8100 N N . ARG B 1 424 ? -5.066 45.906 -1.732 1 77.5 424 ARG B N 1
ATOM 8101 C CA . ARG B 1 424 ? -6.41 46.312 -2.158 1 77.5 424 ARG B CA 1
ATOM 8102 C C . ARG B 1 424 ? -6.379 47.594 -2.98 1 77.5 424 ARG B C 1
ATOM 8104 O O . ARG B 1 424 ? -7.418 48.219 -3.211 1 77.5 424 ARG B O 1
ATOM 8111 N N . LYS B 1 425 ? -5.168 47.875 -3.342 1 75.25 425 LYS B N 1
ATOM 8112 C CA . LYS B 1 425 ? -5.09 49.031 -4.25 1 75.25 425 LYS B CA 1
ATOM 8113 C C . LYS B 1 425 ? -5.805 48.719 -5.566 1 75.25 425 LYS B C 1
ATOM 8115 O O . LYS B 1 425 ? -5.73 47.625 -6.082 1 75.25 425 LYS B O 1
ATOM 8120 N N . PHE B 1 426 ? -6.426 49.688 -6.07 1 65.31 426 PHE B N 1
ATOM 8121 C CA . PHE B 1 426 ? -7.406 49.562 -7.145 1 65.31 426 PHE B CA 1
ATOM 8122 C C . PHE B 1 426 ? -6.789 48.875 -8.359 1 65.31 426 PHE B C 1
ATOM 8124 O O . PHE B 1 426 ? -7.457 48.094 -9.047 1 65.31 426 PHE B O 1
ATOM 8131 N N . TRP B 1 427 ? -5.57 49.156 -8.633 1 64.62 427 TRP B N 1
ATOM 8132 C CA . TRP B 1 427 ? -5.008 48.625 -9.867 1 64.62 427 TRP B CA 1
ATOM 8133 C C . TRP B 1 427 ? -4.457 47.219 -9.656 1 64.62 427 TRP B C 1
ATOM 8135 O O . TRP B 1 427 ? -4.23 46.469 -10.617 1 64.62 427 TRP B O 1
ATOM 8145 N N . ARG B 1 428 ? -4.273 46.812 -8.422 1 67 428 ARG B N 1
ATOM 8146 C CA . ARG B 1 428 ? -3.672 45.531 -8.133 1 67 428 ARG B CA 1
ATOM 8147 C C . ARG B 1 428 ? -4.738 44.5 -7.758 1 67 428 ARG B C 1
ATOM 8149 O O . ARG B 1 428 ? -4.578 43.281 -8.031 1 67 428 ARG B O 1
ATOM 8156 N N . TRP B 1 429 ? -5.801 45 -7.312 1 67.31 429 TRP B N 1
ATOM 8157 C CA . TRP B 1 429 ? -6.805 44.156 -6.68 1 67.31 429 TRP B CA 1
ATOM 8158 C C . TRP B 1 429 ? -7.391 43.156 -7.68 1 67.31 429 TRP B C 1
ATOM 8160 O O . TRP B 1 429 ? -7.547 41.969 -7.367 1 67.31 429 TRP B O 1
ATOM 8170 N N . PRO B 1 430 ? -7.59 43.625 -8.82 1 63.5 430 PRO B N 1
ATOM 8171 C CA . PRO B 1 430 ? -8.18 42.625 -9.742 1 63.5 430 PRO B CA 1
ATOM 8172 C C . PRO B 1 430 ? -7.234 41.5 -10.07 1 63.5 430 PRO B C 1
ATOM 8174 O O . PRO B 1 430 ? -7.672 40.344 -10.234 1 63.5 430 PRO B O 1
ATOM 8177 N N . ILE B 1 431 ? -6.004 41.781 -10.047 1 63.78 431 ILE B N 1
ATOM 8178 C CA . ILE B 1 431 ? -5.012 40.781 -10.398 1 63.78 431 ILE B CA 1
ATOM 8179 C C . ILE B 1 431 ? -4.973 39.688 -9.312 1 63.78 431 ILE B C 1
ATOM 8181 O O . ILE B 1 431 ? -5.027 38.5 -9.617 1 63.78 431 ILE B O 1
ATOM 8185 N N . TYR B 1 432 ? -5.023 40.188 -8.18 1 66.44 432 TYR B N 1
ATOM 8186 C CA . TYR B 1 432 ? -4.895 39.25 -7.07 1 66.44 432 TYR B CA 1
ATOM 8187 C C . TYR B 1 432 ? -6.219 38.531 -6.801 1 66.44 432 TYR B C 1
ATOM 8189 O O . TYR B 1 432 ? -6.234 37.375 -6.387 1 66.44 432 TYR B O 1
ATOM 8197 N N . LYS B 1 433 ? -7.234 39.25 -7.137 1 64 433 LYS B N 1
ATOM 8198 C CA . LYS B 1 433 ? -8.539 38.594 -7.004 1 64 433 LYS B CA 1
ATOM 8199 C C . LYS B 1 433 ? -8.695 37.469 -8.016 1 64 433 LYS B C 1
ATOM 8201 O O . LYS B 1 433 ? -9.203 36.406 -7.684 1 64 433 LYS B O 1
ATOM 8206 N N . VAL B 1 434 ? -8.172 37.781 -9.148 1 61.72 434 VAL B N 1
ATOM 8207 C CA . VAL B 1 434 ? -8.25 36.781 -10.203 1 61.72 434 VAL B CA 1
ATOM 8208 C C . VAL B 1 434 ? -7.289 35.625 -9.898 1 61.72 434 VAL B C 1
ATOM 8210 O O . VAL B 1 434 ? -7.633 34.438 -10.07 1 61.72 434 VAL B O 1
ATOM 8213 N N . ALA B 1 435 ? -6.184 36.031 -9.445 1 63.06 435 ALA B N 1
ATOM 8214 C CA . ALA B 1 435 ? -5.195 35 -9.109 1 63.06 435 ALA B CA 1
ATOM 8215 C C . ALA B 1 435 ? -5.707 34.094 -7.988 1 63.06 435 ALA B C 1
ATOM 8217 O O . ALA B 1 435 ? -5.523 32.875 -8.039 1 63.06 435 ALA B O 1
ATOM 8218 N N . ALA B 1 436 ? -6.355 34.75 -7.148 1 60.25 436 ALA B N 1
ATOM 8219 C CA . ALA B 1 436 ? -6.883 34.031 -6.004 1 60.25 436 ALA B CA 1
ATOM 8220 C C . ALA B 1 436 ? -8.047 33.125 -6.422 1 60.25 436 ALA B C 1
ATOM 8222 O O . ALA B 1 436 ? -8.367 32.156 -5.734 1 60.25 436 ALA B O 1
ATOM 8223 N N . LYS B 1 437 ? -8.594 33.469 -7.578 1 58.56 437 LYS B N 1
ATOM 8224 C CA . LYS B 1 437 ? -9.742 32.719 -8.047 1 58.56 437 LYS B CA 1
ATOM 8225 C C . LYS B 1 437 ? -9.344 31.766 -9.172 1 58.56 437 LYS B C 1
ATOM 8227 O O . LYS B 1 437 ? -10.203 31.125 -9.781 1 58.56 437 LYS B O 1
ATOM 8232 N N . SER B 1 438 ? -8.109 31.859 -9.5 1 59.25 438 SER B N 1
ATOM 8233 C CA . SER B 1 438 ? -7.652 31.062 -10.641 1 59.25 438 SER B CA 1
ATOM 8234 C C . SER B 1 438 ? -8.047 29.594 -10.484 1 59.25 438 SER B C 1
ATOM 8236 O O . SER B 1 438 ? -8.406 28.938 -11.461 1 59.25 438 SER B O 1
ATOM 8238 N N . PHE B 1 439 ? -8.086 29.25 -9.266 1 66.19 439 PHE B N 1
ATOM 8239 C CA . PHE B 1 439 ? -8.469 27.844 -9.086 1 66.19 439 PHE B CA 1
ATOM 8240 C C . PHE B 1 439 ? -9.969 27.672 -9.281 1 66.19 439 PHE B C 1
ATOM 8242 O O . PHE B 1 439 ? -10.445 26.562 -9.555 1 66.19 439 PHE B O 1
ATOM 8249 N N . ARG B 1 440 ? -10.609 28.812 -9.203 1 66.94 440 ARG B N 1
ATOM 8250 C CA . ARG B 1 440 ? -12.055 28.734 -9.383 1 66.94 440 ARG B CA 1
ATOM 8251 C C . ARG B 1 440 ? -12.406 28.328 -10.812 1 66.94 440 ARG B C 1
ATOM 8253 O O . ARG B 1 440 ? -13.328 27.531 -11.016 1 66.94 440 ARG B O 1
ATOM 8260 N N . GLY B 1 441 ? -11.648 28.984 -11.695 1 63.72 441 GLY B N 1
ATOM 8261 C CA . GLY B 1 441 ? -11.891 28.609 -13.078 1 63.72 441 GLY B CA 1
ATOM 8262 C C . GLY B 1 441 ? -11.664 27.125 -13.344 1 63.72 441 GLY B C 1
ATOM 8263 O O . GLY B 1 441 ? -12.492 26.469 -13.977 1 63.72 441 GLY B O 1
ATOM 8264 N N . TYR B 1 442 ? -10.602 26.719 -12.758 1 69.75 442 TYR B N 1
ATOM 8265 C CA . TYR B 1 442 ? -10.297 25.297 -12.914 1 69.75 442 TYR B CA 1
ATOM 8266 C C . TYR B 1 442 ? -11.375 24.438 -12.258 1 69.75 442 TYR B C 1
ATOM 8268 O O . TYR B 1 442 ? -11.82 23.453 -12.836 1 69.75 442 TYR B O 1
ATOM 8276 N N . LEU B 1 443 ? -11.852 24.781 -11.102 1 73.81 443 LEU B N 1
ATOM 8277 C CA . LEU B 1 443 ? -12.828 23.984 -10.367 1 73.81 443 LEU B CA 1
ATOM 8278 C C . LEU B 1 443 ? -14.195 24.031 -11.055 1 73.81 443 LEU B C 1
ATOM 8280 O O . LEU B 1 443 ? -14.898 23.016 -11.102 1 73.81 443 LEU B O 1
ATOM 8284 N N . ILE B 1 444 ? -14.461 25.125 -11.586 1 65.31 444 ILE B N 1
ATOM 8285 C CA . ILE B 1 444 ? -15.703 25.25 -12.336 1 65.31 444 ILE B CA 1
ATOM 8286 C C . ILE B 1 444 ? -15.656 24.359 -13.57 1 65.31 444 ILE B C 1
ATOM 8288 O O . ILE B 1 444 ? -16.625 23.672 -13.883 1 65.31 444 ILE B O 1
ATOM 8292 N N . MET B 1 445 ? -14.531 24.375 -14.156 1 65.81 445 MET B N 1
ATOM 8293 C CA . MET B 1 445 ? -14.375 23.531 -15.344 1 65.81 445 MET B CA 1
ATOM 8294 C C . MET B 1 445 ? -14.492 22.062 -14.992 1 65.81 445 MET B C 1
ATOM 8296 O O . MET B 1 445 ? -15.086 21.281 -15.742 1 65.81 445 MET B O 1
ATOM 8300 N N . ARG B 1 446 ? -13.852 21.781 -13.953 1 72.38 446 ARG B N 1
ATOM 8301 C CA . ARG B 1 446 ? -13.906 20.391 -13.516 1 72.38 446 ARG B CA 1
ATOM 8302 C C . ARG B 1 446 ? -15.344 19.953 -13.25 1 72.38 446 ARG B C 1
ATOM 8304 O O . ARG B 1 446 ? -15.734 18.844 -13.602 1 72.38 446 ARG B O 1
ATOM 8311 N N . GLU B 1 447 ? -16.094 20.844 -12.695 1 65.75 447 GLU B N 1
ATOM 8312 C CA . GLU B 1 447 ? -17.469 20.5 -12.328 1 65.75 447 GLU B CA 1
ATOM 8313 C C . GLU B 1 447 ? -18.391 20.547 -13.539 1 65.75 447 GLU B C 1
ATOM 8315 O O . GLU B 1 447 ? -19.297 19.719 -13.672 1 65.75 447 GLU B O 1
ATOM 8320 N N . LYS B 1 448 ? -18.094 21.484 -14.352 1 62 448 LYS B N 1
ATOM 8321 C CA . LYS B 1 448 ? -19.062 21.703 -15.422 1 62 448 LYS B CA 1
ATOM 8322 C C . LYS B 1 448 ? -18.625 20.984 -16.703 1 62 448 LYS B C 1
ATOM 8324 O O . LYS B 1 448 ? -19.469 20.562 -17.5 1 62 448 LYS B O 1
ATOM 8329 N N . VAL B 1 449 ? -17.344 20.953 -16.859 1 59.78 449 VAL B N 1
ATOM 8330 C CA . VAL B 1 449 ? -16.859 20.453 -18.141 1 59.78 449 VAL B CA 1
ATOM 8331 C C . VAL B 1 449 ? -16.344 19.031 -17.984 1 59.78 449 VAL B C 1
ATOM 8333 O O . VAL B 1 449 ? -16.75 18.125 -18.703 1 59.78 449 VAL B O 1
ATOM 8336 N N . PHE B 1 450 ? -15.523 18.953 -16.953 1 61.75 450 PHE B N 1
ATOM 8337 C CA . PHE B 1 450 ? -14.836 17.672 -16.828 1 61.75 450 PHE B CA 1
ATOM 8338 C C . PHE B 1 450 ? -15.812 16.578 -16.406 1 61.75 450 PHE B C 1
ATOM 8340 O O . PHE B 1 450 ? -15.633 15.414 -16.75 1 61.75 450 PHE B O 1
ATOM 8347 N N . LYS B 1 451 ? -16.797 17.016 -15.625 1 56.81 451 LYS B N 1
ATOM 8348 C CA . LYS B 1 451 ? -17.797 16.031 -15.266 1 56.81 451 LYS B CA 1
ATOM 8349 C C . LYS B 1 451 ? -18.5 15.469 -16.5 1 56.81 451 LYS B C 1
ATOM 8351 O O . LYS B 1 451 ? -18.938 14.312 -16.5 1 56.81 451 LYS B O 1
ATOM 8356 N N . ARG B 1 452 ? -18.594 16.438 -17.438 1 49.59 452 ARG B N 1
ATOM 8357 C CA . ARG B 1 452 ? -19.234 16.016 -18.672 1 49.59 452 ARG B CA 1
ATOM 8358 C C . ARG B 1 452 ? -18.281 15.219 -19.547 1 49.59 452 ARG B C 1
ATOM 8360 O O . ARG B 1 452 ? -18.703 14.344 -20.312 1 49.59 452 ARG B O 1
ATOM 8367 N N . PHE B 1 453 ? -17.078 15.766 -19.391 1 48.38 453 PHE B N 1
ATOM 8368 C CA . PHE B 1 453 ? -16.062 15.031 -20.109 1 48.38 453 PHE B CA 1
ATOM 8369 C C . PHE B 1 453 ? -15.203 14.211 -19.156 1 48.38 453 PHE B C 1
ATOM 8371 O O . PHE B 1 453 ? -14.094 14.609 -18.812 1 48.38 453 PHE B O 1
ATOM 8378 N N . LYS B 1 454 ? -15.805 13.234 -18.625 1 50.59 454 LYS B N 1
ATOM 8379 C CA . LYS B 1 454 ? -15.328 12.438 -17.484 1 50.59 454 LYS B CA 1
ATOM 8380 C C . LYS B 1 454 ? -13.875 12.023 -17.688 1 50.59 454 LYS B C 1
ATOM 8382 O O . LYS B 1 454 ? -13.086 12.031 -16.75 1 50.59 454 LYS B O 1
ATOM 8387 N N . TYR B 1 455 ? -13.57 11.844 -18.984 1 46.72 455 TYR B N 1
ATOM 8388 C CA . TYR B 1 455 ? -12.25 11.273 -19.266 1 46.72 455 TYR B CA 1
ATOM 8389 C C . TYR B 1 455 ? -11.172 12.344 -19.188 1 46.72 455 TYR B C 1
ATOM 8391 O O . TYR B 1 455 ? -10.086 12.094 -18.656 1 46.72 455 TYR B O 1
ATOM 8399 N N . LEU B 1 456 ? -11.469 13.547 -19.75 1 54.5 456 LEU B N 1
ATOM 8400 C CA . LEU B 1 456 ? -10.508 14.641 -19.641 1 54.5 456 LEU B CA 1
ATOM 8401 C C . LEU B 1 456 ? -10.328 15.07 -18.188 1 54.5 456 LEU B C 1
ATOM 8403 O O . LEU B 1 456 ? -9.219 15.383 -17.766 1 54.5 456 LEU B O 1
ATOM 8407 N N . GLY B 1 457 ? -11.391 14.914 -17.562 1 59.09 457 GLY B N 1
ATOM 8408 C CA . GLY B 1 457 ? -11.383 15.25 -16.156 1 59.09 457 GLY B CA 1
ATOM 8409 C C . GLY B 1 457 ? -10.531 14.312 -15.312 1 59.09 457 GLY B C 1
ATOM 8410 O O . GLY B 1 457 ? -9.758 14.758 -14.461 1 59.09 457 GLY B O 1
ATOM 8411 N N . GLY B 1 458 ? -10.594 13.125 -15.758 1 60.59 458 GLY B N 1
ATOM 8412 C CA . GLY B 1 458 ? -9.828 12.133 -15.008 1 60.59 458 GLY B CA 1
ATOM 8413 C C . GLY B 1 458 ? -8.328 12.266 -15.203 1 60.59 458 GLY B C 1
ATOM 8414 O O . GLY B 1 458 ? -7.566 12.141 -14.242 1 60.59 458 GLY B O 1
ATOM 8415 N N . LEU B 1 459 ? -7.949 12.641 -16.422 1 61.34 459 LEU B N 1
ATOM 8416 C CA . LEU B 1 459 ? -6.531 12.773 -16.75 1 61.34 459 LEU B CA 1
ATOM 8417 C C . LEU B 1 459 ? -5.914 13.945 -15.992 1 61.34 459 LEU B C 1
ATOM 8419 O O . LEU B 1 459 ? -4.797 13.844 -15.477 1 61.34 459 LEU B O 1
ATOM 8423 N N . THR B 1 460 ? -6.633 15 -16.016 1 68.56 460 THR B N 1
ATOM 8424 C CA . THR B 1 460 ? -6.121 16.188 -15.352 1 68.56 460 THR B CA 1
ATOM 8425 C C . THR B 1 460 ? -6.066 16 -13.844 1 68.56 460 THR B C 1
ATOM 8427 O O . THR B 1 460 ? -5.102 16.406 -13.188 1 68.56 460 THR B O 1
ATOM 8430 N N . VAL B 1 461 ? -7.043 15.266 -13.383 1 70.5 461 VAL B N 1
ATOM 8431 C CA . VAL B 1 461 ? -7.113 15.039 -11.945 1 70.5 461 VAL B CA 1
ATOM 8432 C C . VAL B 1 461 ? -5.969 14.133 -11.508 1 70.5 461 VAL B C 1
ATOM 8434 O O . VAL B 1 461 ? -5.34 14.375 -10.469 1 70.5 461 VAL B O 1
ATOM 8437 N N . ASN B 1 462 ? -5.664 13.203 -12.352 1 70.25 462 ASN B N 1
ATOM 8438 C CA . ASN B 1 462 ? -4.586 12.273 -12.023 1 70.25 462 ASN B CA 1
ATOM 8439 C C . ASN B 1 462 ? -3.227 12.969 -12.039 1 70.25 462 ASN B C 1
ATOM 8441 O O . ASN B 1 462 ? -2.371 12.688 -11.203 1 70.25 462 ASN B O 1
ATOM 8445 N N . ARG B 1 463 ? -3.09 13.82 -12.992 1 77 463 ARG B N 1
ATOM 8446 C CA . ARG B 1 463 ? -1.828 14.547 -13.102 1 77 463 ARG B CA 1
ATOM 8447 C C . ARG B 1 463 ? -1.632 15.484 -11.914 1 77 463 ARG B C 1
ATOM 8449 O O . ARG B 1 463 ? -0.518 15.625 -11.406 1 77 463 ARG B O 1
ATOM 8456 N N . MET B 1 464 ? -2.664 16.094 -11.531 1 79.94 464 MET B N 1
ATOM 8457 C CA . MET B 1 464 ? -2.594 17 -10.391 1 79.94 464 MET B CA 1
ATOM 8458 C C . MET B 1 464 ? -2.303 16.234 -9.109 1 79.94 464 MET B C 1
ATOM 8460 O O . MET B 1 464 ? -1.589 16.719 -8.234 1 79.94 464 MET B O 1
ATOM 8464 N N . HIS B 1 465 ? -2.898 15.094 -9.109 1 78.69 465 HIS B N 1
ATOM 8465 C CA . HIS B 1 465 ? -2.633 14.258 -7.945 1 78.69 465 HIS B CA 1
ATOM 8466 C C . HIS B 1 465 ? -1.167 13.836 -7.891 1 78.69 465 HIS B C 1
ATOM 8468 O O . HIS B 1 465 ? -0.551 13.852 -6.824 1 78.69 465 HIS B O 1
ATOM 8474 N N . GLU B 1 466 ? -0.659 13.477 -8.992 1 81.69 466 GLU B N 1
ATOM 8475 C CA . GLU B 1 466 ? 0.751 13.109 -9.07 1 81.69 466 GLU B CA 1
ATOM 8476 C C . GLU B 1 466 ? 1.648 14.266 -8.648 1 81.69 466 GLU B C 1
ATOM 8478 O O . GLU B 1 466 ? 2.627 14.07 -7.922 1 81.69 466 GLU B O 1
ATOM 8483 N N . ALA B 1 467 ? 1.328 15.375 -9.125 1 85.94 467 ALA B N 1
ATOM 8484 C CA . ALA B 1 467 ? 2.082 16.578 -8.766 1 85.94 467 ALA B CA 1
ATOM 8485 C C . ALA B 1 467 ? 2.055 16.797 -7.258 1 85.94 467 ALA B C 1
ATOM 8487 O O . ALA B 1 467 ? 3.076 17.156 -6.66 1 85.94 467 ALA B O 1
ATOM 8488 N N . SER B 1 468 ? 0.905 16.578 -6.723 1 86.75 468 SER B N 1
ATOM 8489 C CA . SER B 1 468 ? 0.75 16.812 -5.289 1 86.75 468 SER B CA 1
ATOM 8490 C C . SER B 1 468 ? 1.564 15.805 -4.48 1 86.75 468 SER B C 1
ATOM 8492 O O . SER B 1 468 ? 2.158 16.156 -3.459 1 86.75 468 SER B O 1
ATOM 8494 N N . GLU B 1 469 ? 1.571 14.609 -4.906 1 83.81 469 GLU B N 1
ATOM 8495 C CA . GLU B 1 469 ? 2.346 13.586 -4.215 1 83.81 469 GLU B CA 1
ATOM 8496 C C . GLU B 1 469 ? 3.838 13.906 -4.246 1 83.81 469 GLU B C 1
ATOM 8498 O O . GLU B 1 469 ? 4.535 13.75 -3.24 1 83.81 469 GLU B O 1
ATOM 8503 N N . LEU B 1 470 ? 4.27 14.344 -5.383 1 85.38 470 LEU B N 1
ATOM 8504 C CA . LEU B 1 470 ? 5.68 14.68 -5.527 1 85.38 470 LEU B CA 1
ATOM 8505 C C . LEU B 1 470 ? 6.043 15.891 -4.676 1 85.38 470 LEU B C 1
ATOM 8507 O O . LEU B 1 470 ? 7.152 15.969 -4.145 1 85.38 470 LEU B O 1
ATOM 8511 N N . LEU B 1 471 ? 5.094 16.734 -4.629 1 87.25 471 LEU B N 1
ATOM 8512 C CA . LEU B 1 471 ? 5.312 17.906 -3.783 1 87.25 471 LEU B CA 1
ATOM 8513 C C . LEU B 1 471 ? 5.449 17.5 -2.32 1 87.25 471 LEU B C 1
ATOM 8515 O O . LEU B 1 471 ? 6.367 17.953 -1.63 1 87.25 471 LEU B O 1
ATOM 8519 N N . ILE B 1 472 ? 4.609 16.672 -1.856 1 84.69 472 ILE B N 1
ATOM 8520 C CA . ILE B 1 472 ? 4.621 16.203 -0.475 1 84.69 472 ILE B CA 1
ATOM 8521 C C . ILE B 1 472 ? 5.902 15.422 -0.209 1 84.69 472 ILE B C 1
ATOM 8523 O O . ILE B 1 472 ? 6.547 15.602 0.829 1 84.69 472 ILE B O 1
ATOM 8527 N N . ASP B 1 473 ? 6.289 14.594 -1.193 1 80.44 473 ASP B N 1
ATOM 8528 C CA . ASP B 1 473 ? 7.535 13.844 -1.063 1 80.44 473 ASP B CA 1
ATOM 8529 C C . ASP B 1 473 ? 8.734 14.781 -0.949 1 80.44 473 ASP B C 1
ATOM 8531 O O . ASP B 1 473 ? 9.703 14.477 -0.25 1 80.44 473 ASP B O 1
ATOM 8535 N N . SER B 1 474 ? 8.641 15.852 -1.644 1 82.56 474 SER B N 1
ATOM 8536 C CA . SER B 1 474 ? 9.742 16.812 -1.609 1 82.56 474 SER B CA 1
ATOM 8537 C C . SER B 1 474 ? 9.891 17.438 -0.225 1 82.56 474 SER B C 1
ATOM 8539 O O . SER B 1 474 ? 10.992 17.812 0.178 1 82.56 474 SER B O 1
ATOM 8541 N N . TRP B 1 475 ? 8.773 17.562 0.452 1 79.12 475 TRP B N 1
ATOM 8542 C CA . TRP B 1 475 ? 8.836 18.062 1.822 1 79.12 475 TRP B CA 1
ATOM 8543 C C . TRP B 1 475 ? 9.508 17.047 2.738 1 79.12 475 TRP B C 1
ATOM 8545 O O . TRP B 1 475 ? 10.32 17.406 3.594 1 79.12 475 TRP B O 1
ATOM 8555 N N . GLN B 1 476 ? 9.18 15.844 2.496 1 74.75 476 GLN B N 1
ATOM 8556 C CA . GLN B 1 476 ? 9.766 14.773 3.293 1 74.75 476 GLN B CA 1
ATOM 8557 C C . GLN B 1 476 ? 11.273 14.688 3.082 1 74.75 476 GLN B C 1
ATOM 8559 O O . GLN B 1 476 ? 12.023 14.461 4.031 1 74.75 476 GLN B O 1
ATOM 8564 N N . ASP B 1 477 ? 11.656 14.844 1.828 1 73.31 477 ASP B N 1
ATOM 8565 C CA . ASP B 1 477 ? 13.07 14.742 1.483 1 73.31 477 ASP B CA 1
ATOM 8566 C C . ASP B 1 477 ? 13.852 15.938 2.018 1 73.31 477 ASP B C 1
ATOM 8568 O O . ASP B 1 477 ? 15.031 15.805 2.367 1 73.31 477 ASP B O 1
ATOM 8572 N N . GLY B 1 478 ? 13.242 17.062 1.872 1 66.12 478 GLY B N 1
ATOM 8573 C CA . GLY B 1 478 ? 13.93 18.281 2.279 1 66.12 478 GLY B CA 1
ATOM 8574 C C . GLY B 1 478 ? 14.094 18.391 3.783 1 66.12 478 GLY B C 1
ATOM 8575 O O . GLY B 1 478 ? 15.086 18.953 4.262 1 66.12 478 GLY B O 1
ATOM 8576 N N . TYR B 1 479 ? 13.047 18.047 4.348 1 58.56 479 TYR B N 1
ATOM 8577 C CA . TYR B 1 479 ? 13.086 18.266 5.789 1 58.56 479 TYR B CA 1
ATOM 8578 C C . TYR B 1 479 ? 13.188 16.938 6.539 1 58.56 479 TYR B C 1
ATOM 8580 O O . TYR B 1 479 ? 12.508 16.734 7.547 1 58.56 479 TYR B O 1
ATOM 8588 N N . SER B 1 480 ? 13.68 15.852 5.816 1 50.97 480 SER B N 1
ATOM 8589 C CA . SER B 1 480 ? 13.898 14.625 6.578 1 50.97 480 SER B CA 1
ATOM 8590 C C . SER B 1 480 ? 14.328 14.93 8.008 1 50.97 480 SER B C 1
ATOM 8592 O O . SER B 1 480 ? 15.516 15.148 8.273 1 50.97 480 SER B O 1
ATOM 8594 N N . ARG B 1 481 ? 13.57 15.914 8.547 1 48.12 481 ARG B N 1
ATOM 8595 C CA . ARG B 1 481 ? 13.773 16.547 9.844 1 48.12 481 ARG B CA 1
ATOM 8596 C C . ARG B 1 481 ? 13.922 15.516 10.953 1 48.12 481 ARG B C 1
ATOM 8598 O O . ARG B 1 481 ? 13.43 14.391 10.828 1 48.12 481 ARG B O 1
ATOM 8605 N N . LYS B 1 482 ? 14.648 16 11.828 1 49.16 482 LYS B N 1
ATOM 8606 C CA . LYS B 1 482 ? 14.914 15.586 13.195 1 49.16 482 LYS B CA 1
ATOM 8607 C C . LYS B 1 482 ? 13.625 15.492 14 1 49.16 482 LYS B C 1
ATOM 8609 O O . LYS B 1 482 ? 12.828 16.422 14.031 1 49.16 482 LYS B O 1
ATOM 8614 N N . PRO B 1 483 ? 13.195 14.422 14.242 1 49.72 483 PRO B N 1
ATOM 8615 C CA . PRO B 1 483 ? 12.062 14.336 15.172 1 49.72 483 PRO B CA 1
ATOM 8616 C C . PRO B 1 483 ? 12.219 15.273 16.375 1 49.72 483 PRO B C 1
ATOM 8618 O O . PRO B 1 483 ? 13.328 15.711 16.688 1 49.72 483 PRO B O 1
ATOM 8621 N N . PHE B 1 484 ? 11.141 16.047 16.766 1 54.44 484 PHE B N 1
ATOM 8622 C CA . PHE B 1 484 ? 11.078 16.703 18.062 1 54.44 484 PHE B CA 1
ATOM 8623 C C . PHE B 1 484 ? 11.805 15.867 19.109 1 54.44 484 PHE B C 1
ATOM 8625 O O . PHE B 1 484 ? 11.672 14.641 19.156 1 54.44 484 PHE B O 1
ATOM 8632 N N . PHE B 1 485 ? 12.961 16.406 19.641 1 58.09 485 PHE B N 1
ATOM 8633 C CA . PHE B 1 485 ? 13.703 15.68 20.672 1 58.09 485 PHE B CA 1
ATOM 8634 C C . PHE B 1 485 ? 13.695 16.453 21.984 1 58.09 485 PHE B C 1
ATOM 8636 O O . PHE B 1 485 ? 13.773 17.688 21.984 1 58.09 485 PHE B O 1
ATOM 8643 N N . VAL B 1 486 ? 13.312 15.828 23.062 1 59.78 486 VAL B N 1
ATOM 8644 C CA . VAL B 1 486 ? 13.469 16.375 24.406 1 59.78 486 VAL B CA 1
ATOM 8645 C C . VAL B 1 486 ? 14.898 16.156 24.891 1 59.78 486 VAL B C 1
ATOM 8647 O O . VAL B 1 486 ? 15.344 15.023 25.031 1 59.78 486 VAL B O 1
ATOM 8650 N N . PRO B 1 487 ? 15.703 17.25 24.828 1 53.34 487 PRO B N 1
ATOM 8651 C CA . PRO B 1 487 ? 17.109 17.094 25.203 1 53.34 487 PRO B CA 1
ATOM 8652 C C . PRO B 1 487 ? 17.281 16.359 26.516 1 53.34 487 PRO B C 1
ATOM 8654 O O . PRO B 1 487 ? 16.547 16.609 27.484 1 53.34 487 PRO B O 1
ATOM 8657 N N . ALA B 1 488 ? 17.844 15.07 26.391 1 48.38 488 ALA B N 1
ATOM 8658 C CA . ALA B 1 488 ? 18.172 14.406 27.656 1 48.38 488 ALA B CA 1
ATOM 8659 C C . ALA B 1 488 ? 19.141 15.242 28.469 1 48.38 488 ALA B C 1
ATOM 8661 O O . ALA B 1 488 ? 19 15.352 29.688 1 48.38 488 ALA B O 1
ATOM 8662 N N . ASP B 1 489 ? 20.406 15.352 28.094 1 44.53 489 ASP B N 1
ATOM 8663 C CA . ASP B 1 489 ? 21.406 16.266 28.641 1 44.53 489 ASP B CA 1
ATOM 8664 C C . ASP B 1 489 ? 21.891 17.234 27.578 1 44.53 489 ASP B C 1
ATOM 8666 O O . ASP B 1 489 ? 21.531 17.125 26.406 1 44.53 489 ASP B O 1
ATOM 8670 N N . ALA B 1 490 ? 22.516 18.375 28 1 36.66 490 ALA B N 1
ATOM 8671 C CA . ALA B 1 490 ? 23.094 19.375 27.109 1 36.66 490 ALA B CA 1
ATOM 8672 C C . ALA B 1 490 ? 23.656 18.719 25.844 1 36.66 490 ALA B C 1
ATOM 8674 O O . ALA B 1 490 ? 23.656 19.344 24.781 1 36.66 490 ALA B O 1
ATOM 8675 N N . SER B 1 491 ? 24.234 17.578 26.031 1 32.88 491 SER B N 1
ATOM 8676 C CA . SER B 1 491 ? 25.109 17.062 24.984 1 32.88 491 SER B CA 1
ATOM 8677 C C . SER B 1 491 ? 24.328 16.234 23.969 1 32.88 491 SER B C 1
ATOM 8679 O O . SER B 1 491 ? 24.859 15.859 22.922 1 32.88 491 SER B O 1
ATOM 8681 N N . THR B 1 492 ? 23.453 15.664 24.344 1 36.97 492 THR B N 1
ATOM 8682 C CA . THR B 1 492 ? 23.016 14.523 23.547 1 36.97 492 THR B CA 1
ATOM 8683 C C . THR B 1 492 ? 22.172 14.977 22.359 1 36.97 492 THR B C 1
ATOM 8685 O O . THR B 1 492 ? 21.609 14.148 21.641 1 36.97 492 THR B O 1
ATOM 8688 N N . TRP B 1 493 ? 21.922 16.281 22.344 1 33.84 493 TRP B N 1
ATOM 8689 C CA . TRP B 1 493 ? 20.859 16.516 21.375 1 33.84 493 TRP B CA 1
ATOM 8690 C C . TRP B 1 493 ? 21.391 16.391 19.953 1 33.84 493 TRP B C 1
ATOM 8692 O O . TRP B 1 493 ? 20.688 16.703 18.984 1 33.84 493 TRP B O 1
ATOM 8702 N N . VAL B 1 494 ? 22.547 15.656 19.656 1 36.72 494 VAL B N 1
ATOM 8703 C CA . VAL B 1 494 ? 23 16.047 18.312 1 36.72 494 VAL B CA 1
ATOM 8704 C C . VAL B 1 494 ? 21.984 15.578 17.281 1 36.72 494 VAL B C 1
ATOM 8706 O O . VAL B 1 494 ? 21.734 14.383 17.141 1 36.72 494 VAL B O 1
ATOM 8709 N N . ARG B 1 495 ? 21.016 16.375 17.109 1 40.59 495 ARG B N 1
ATOM 8710 C CA . ARG B 1 495 ? 20.125 16.234 15.969 1 40.59 495 ARG B CA 1
ATOM 8711 C C . ARG B 1 495 ? 20.922 16.016 14.688 1 40.59 495 ARG B C 1
ATOM 8713 O O . ARG B 1 495 ? 21.938 16.672 14.461 1 40.59 495 ARG B O 1
ATOM 8720 N N . ALA B 1 496 ? 21.062 14.898 14.156 1 41.44 496 ALA B N 1
ATOM 8721 C CA . ALA B 1 496 ? 21.688 14.758 12.836 1 41.44 496 ALA B CA 1
ATOM 8722 C C . ALA B 1 496 ? 21.438 16 11.992 1 41.44 496 ALA B C 1
ATOM 8724 O O . ALA B 1 496 ? 20.406 16.656 12.125 1 41.44 496 ALA B O 1
ATOM 8725 N N . PRO B 1 497 ? 22.5 16.547 11.578 1 42.91 497 PRO B N 1
ATOM 8726 C CA . PRO B 1 497 ? 22.438 17.75 10.742 1 42.91 497 PRO B CA 1
ATOM 8727 C C . PRO B 1 497 ? 21.312 17.703 9.711 1 42.91 497 PRO B C 1
ATOM 8729 O O . PRO B 1 497 ? 21.078 16.656 9.102 1 42.91 497 PRO B O 1
ATOM 8732 N N . GLY B 1 498 ? 20.156 18.469 10.094 1 45.84 498 GLY B N 1
ATOM 8733 C CA . GLY B 1 498 ? 18.938 18.812 9.375 1 45.84 498 GLY B CA 1
ATOM 8734 C C . GLY B 1 498 ? 19.109 18.766 7.871 1 45.84 498 GLY B C 1
ATOM 8735 O O . GLY B 1 498 ? 20.094 18.234 7.363 1 45.84 498 GLY B O 1
ATOM 8736 N N . ILE B 1 499 ? 18.516 19.875 7.234 1 54.59 499 ILE B N 1
ATOM 8737 C CA . ILE B 1 499 ? 18.281 20.188 5.828 1 54.59 499 ILE B CA 1
ATOM 8738 C C . ILE B 1 499 ? 19.594 20.609 5.164 1 54.59 499 ILE B C 1
ATOM 8740 O O . ILE B 1 499 ? 20.266 21.516 5.637 1 54.59 499 ILE B O 1
ATOM 8744 N N . ASP B 1 500 ? 20.094 19.688 4.277 1 63.34 500 ASP B N 1
ATOM 8745 C CA . ASP B 1 500 ? 21.141 20.203 3.4 1 63.34 500 ASP B CA 1
ATOM 8746 C C . ASP B 1 500 ? 20.641 21.375 2.562 1 63.34 500 ASP B C 1
ATOM 8748 O O . ASP B 1 500 ? 19.734 21.203 1.741 1 63.34 500 ASP B O 1
ATOM 8752 N N . GLU B 1 501 ? 21.172 22.562 2.936 1 70.25 501 GLU B N 1
ATOM 8753 C CA . GLU B 1 501 ? 20.672 23.766 2.291 1 70.25 501 GLU B CA 1
ATOM 8754 C C . GLU B 1 501 ? 20.797 23.672 0.772 1 70.25 501 GLU B C 1
ATOM 8756 O O . GLU B 1 501 ? 19.953 24.203 0.044 1 70.25 501 GLU B O 1
ATOM 8761 N N . ASP B 1 502 ? 21.812 23.031 0.315 1 74.75 502 ASP B N 1
ATOM 8762 C CA . ASP B 1 502 ? 21.969 22.875 -1.13 1 74.75 502 ASP B CA 1
ATOM 8763 C C . ASP B 1 502 ? 20.859 22.016 -1.715 1 74.75 502 ASP B C 1
ATOM 8765 O O . ASP B 1 502 ? 20.312 22.312 -2.779 1 74.75 502 ASP B O 1
ATOM 8769 N N . PHE B 1 503 ? 20.625 21.031 -1.037 1 78.25 503 PHE B N 1
ATOM 8770 C CA . PHE B 1 503 ? 19.547 20.156 -1.492 1 78.25 503 PHE B CA 1
ATOM 8771 C C . PHE B 1 503 ? 18.203 20.875 -1.424 1 78.25 503 PHE B C 1
ATOM 8773 O O . PHE B 1 503 ? 17.375 20.75 -2.33 1 78.25 503 PHE B O 1
ATOM 8780 N N . LEU B 1 504 ? 18.078 21.672 -0.414 1 78.88 504 LEU B N 1
ATOM 8781 C CA . LEU B 1 504 ? 16.828 22.438 -0.269 1 78.88 504 LEU B CA 1
ATOM 8782 C C . LEU B 1 504 ? 16.688 23.469 -1.385 1 78.88 504 LEU B C 1
ATOM 8784 O O . LEU B 1 504 ? 15.578 23.734 -1.844 1 78.88 504 LEU B O 1
ATOM 8788 N N . SER B 1 505 ? 17.766 24.016 -1.708 1 82.31 505 SER B N 1
ATOM 8789 C CA . SER B 1 505 ? 17.734 24.984 -2.799 1 82.31 505 SER B CA 1
ATOM 8790 C C . SER B 1 505 ? 17.312 24.344 -4.109 1 82.31 505 SER B C 1
ATOM 8792 O O . SER B 1 505 ? 16.547 24.922 -4.883 1 82.31 505 SER B O 1
ATOM 8794 N N . LEU B 1 506 ? 17.797 23.141 -4.297 1 85.56 506 LEU B N 1
ATOM 8795 C CA . LEU B 1 506 ? 17.391 22.406 -5.496 1 85.56 506 LEU B CA 1
ATOM 8796 C C . LEU B 1 506 ? 15.914 22.062 -5.465 1 85.56 506 LEU B C 1
ATOM 8798 O O . LEU B 1 506 ? 15.234 22.141 -6.492 1 85.56 506 LEU B O 1
ATOM 8802 N N . LEU B 1 507 ? 15.484 21.719 -4.344 1 86.19 507 LEU B N 1
ATOM 8803 C CA . LEU B 1 507 ? 14.062 21.406 -4.207 1 86.19 507 LEU B CA 1
ATOM 8804 C C . LEU B 1 507 ? 13.203 22.641 -4.449 1 86.19 507 LEU B C 1
ATOM 8806 O O . LEU B 1 507 ? 12.148 22.562 -5.082 1 86.19 507 LEU B O 1
ATOM 8810 N N . ARG B 1 508 ? 13.656 23.781 -3.986 1 85.56 508 ARG B N 1
ATOM 8811 C CA . ARG B 1 508 ? 12.922 25.031 -4.191 1 85.56 508 ARG B CA 1
ATOM 8812 C C . ARG B 1 508 ? 12.836 25.375 -5.672 1 85.56 508 ARG B C 1
ATOM 8814 O O . ARG B 1 508 ? 11.789 25.812 -6.156 1 85.56 508 ARG B O 1
ATOM 8821 N N . GLN B 1 509 ? 13.922 25.172 -6.32 1 86.5 509 GLN B N 1
ATOM 8822 C CA . GLN B 1 509 ? 13.922 25.438 -7.754 1 86.5 509 GLN B CA 1
ATOM 8823 C C . GLN B 1 509 ? 12.953 24.516 -8.484 1 86.5 509 GLN B C 1
ATOM 8825 O O . GLN B 1 509 ? 12.234 24.969 -9.383 1 86.5 509 GLN B O 1
ATOM 8830 N N . TRP B 1 510 ? 13.016 23.344 -8.109 1 90.5 510 TRP B N 1
ATOM 8831 C CA . TRP B 1 510 ? 12.109 22.391 -8.727 1 90.5 510 TRP B CA 1
ATOM 8832 C C . TRP B 1 510 ? 10.656 22.75 -8.43 1 90.5 510 TRP B C 1
ATOM 8834 O O . TRP B 1 510 ? 9.797 22.656 -9.312 1 90.5 510 TRP B O 1
ATOM 8844 N N . ARG B 1 511 ? 10.383 23.172 -7.219 1 89.31 511 ARG B N 1
ATOM 8845 C CA . ARG B 1 511 ? 9.023 23.547 -6.844 1 89.31 511 ARG B CA 1
ATOM 8846 C C . ARG B 1 511 ? 8.523 24.719 -7.676 1 89.31 511 ARG B C 1
ATOM 8848 O O . ARG B 1 511 ? 7.379 24.734 -8.125 1 89.31 511 ARG B O 1
ATOM 8855 N N . ARG B 1 512 ? 9.359 25.641 -7.863 1 87.44 512 ARG B N 1
ATOM 8856 C CA . ARG B 1 512 ? 8.992 26.797 -8.68 1 87.44 512 ARG B CA 1
ATOM 8857 C C . ARG B 1 512 ? 8.695 26.391 -10.117 1 87.44 512 ARG B C 1
ATOM 8859 O O . ARG B 1 512 ? 7.738 26.875 -10.719 1 87.44 512 ARG B O 1
ATOM 8866 N N . LYS B 1 513 ? 9.523 25.5 -10.562 1 88.19 513 LYS B N 1
ATOM 8867 C CA . LYS B 1 513 ? 9.297 25 -11.914 1 88.19 513 LYS B CA 1
ATOM 8868 C C . LYS B 1 513 ? 7.984 24.219 -11.992 1 88.19 513 LYS B C 1
ATOM 8870 O O . LYS B 1 513 ? 7.254 24.328 -12.977 1 88.19 513 LYS B O 1
ATOM 8875 N N . LEU B 1 514 ? 7.77 23.422 -11.023 1 89.62 514 LEU B N 1
ATOM 8876 C CA . LEU B 1 514 ? 6.547 22.625 -10.969 1 89.62 514 LEU B CA 1
ATOM 8877 C C . LEU B 1 514 ? 5.316 23.531 -11.008 1 89.62 514 LEU B C 1
ATOM 8879 O O . LEU B 1 514 ? 4.434 23.344 -11.844 1 89.62 514 LEU B O 1
ATOM 8883 N N . PHE B 1 515 ? 5.27 24.578 -10.203 1 86.56 515 PHE B N 1
ATOM 8884 C CA . PHE B 1 515 ? 4.09 25.438 -10.094 1 86.56 515 PHE B CA 1
ATOM 8885 C C . PHE B 1 515 ? 3.975 26.359 -11.297 1 86.56 515 PHE B C 1
ATOM 8887 O O . PHE B 1 515 ? 2.869 26.688 -11.742 1 86.56 515 PHE B O 1
ATOM 8894 N N . ALA B 1 516 ? 5.09 26.75 -11.812 1 85.12 516 ALA B N 1
ATOM 8895 C CA . ALA B 1 516 ? 5.047 27.531 -13.039 1 85.12 516 ALA B CA 1
ATOM 8896 C C . ALA B 1 516 ? 4.398 26.75 -14.18 1 85.12 516 ALA B C 1
ATOM 8898 O O . ALA B 1 516 ? 3.584 27.281 -14.93 1 85.12 516 ALA B O 1
ATOM 8899 N N . ASN B 1 517 ? 4.805 25.516 -14.227 1 86.75 517 ASN B N 1
ATOM 8900 C CA . ASN B 1 517 ? 4.273 24.688 -15.312 1 86.75 517 ASN B CA 1
ATOM 8901 C C . ASN B 1 517 ? 2.814 24.328 -15.07 1 86.75 517 ASN B C 1
ATOM 8903 O O . ASN B 1 517 ? 2.031 24.219 -16.016 1 86.75 517 ASN B O 1
ATOM 8907 N N . ILE B 1 518 ? 2.465 24.094 -13.883 1 83.56 518 ILE B N 1
ATOM 8908 C CA . ILE B 1 518 ? 1.056 23.875 -13.578 1 83.56 518 ILE B CA 1
ATOM 8909 C C . ILE B 1 518 ? 0.258 25.125 -13.906 1 83.56 518 ILE B C 1
ATOM 8911 O O . ILE B 1 518 ? -0.814 25.047 -14.516 1 83.56 518 ILE B O 1
ATOM 8915 N N . GLY B 1 519 ? 0.835 26.297 -13.5 1 81.19 519 GLY B N 1
ATOM 8916 C CA . GLY B 1 519 ? 0.194 27.578 -13.773 1 81.19 519 GLY B CA 1
ATOM 8917 C C . GLY B 1 519 ? -0.021 27.828 -15.258 1 81.19 519 GLY B C 1
ATOM 8918 O O . GLY B 1 519 ? -1.084 28.297 -15.664 1 81.19 519 GLY B O 1
ATOM 8919 N N . ILE B 1 520 ? 0.963 27.453 -16.031 1 82.88 520 ILE B N 1
ATOM 8920 C CA . ILE B 1 520 ? 0.864 27.625 -17.484 1 82.88 520 ILE B CA 1
ATOM 8921 C C . ILE B 1 520 ? -0.232 26.719 -18.031 1 82.88 520 ILE B C 1
ATOM 8923 O O . ILE B 1 520 ? -1.053 27.141 -18.844 1 82.88 520 ILE B O 1
ATOM 8927 N N . GLY B 1 521 ? -0.176 25.531 -17.594 1 78.31 521 GLY B N 1
ATOM 8928 C CA . GLY B 1 521 ? -1.221 24.625 -18.016 1 78.31 521 GLY B CA 1
ATOM 8929 C C . GLY B 1 521 ? -2.617 25.109 -17.672 1 78.31 521 GLY B C 1
ATOM 8930 O O . GLY B 1 521 ? -3.523 25.047 -18.516 1 78.31 521 GLY B O 1
ATOM 8931 N N . LEU B 1 522 ? -2.766 25.625 -16.531 1 76.75 522 LEU B N 1
ATOM 8932 C CA . LEU B 1 522 ? -4.07 26.094 -16.078 1 76.75 522 LEU B CA 1
ATOM 8933 C C . LEU B 1 522 ? -4.461 27.391 -16.781 1 76.75 522 LEU B C 1
ATOM 8935 O O . LEU B 1 522 ? -5.641 27.625 -17.062 1 76.75 522 LEU B O 1
ATOM 8939 N N . LEU B 1 523 ? -3.463 28.219 -17 1 76.75 523 LEU B N 1
ATOM 8940 C CA . LEU B 1 523 ? -3.721 29.469 -17.703 1 76.75 523 LEU B CA 1
ATOM 8941 C C . LEU B 1 523 ? -4.328 29.203 -19.078 1 76.75 523 LEU B C 1
ATOM 8943 O O . LEU B 1 523 ? -5.332 29.812 -19.453 1 76.75 523 LEU B O 1
ATOM 8947 N N . PHE B 1 524 ? -3.76 28.281 -19.719 1 79.94 524 PHE B N 1
ATOM 8948 C CA . PHE B 1 524 ? -4.262 27.969 -21.047 1 79.94 524 PHE B CA 1
ATOM 8949 C C . PHE B 1 524 ? -5.617 27.281 -20.969 1 79.94 524 PHE B C 1
ATOM 8951 O O . PHE B 1 524 ? -6.457 27.438 -21.859 1 79.94 524 PHE B O 1
ATOM 8958 N N . LEU B 1 525 ? -5.777 26.578 -19.953 1 75.62 525 LEU B N 1
ATOM 8959 C CA . LEU B 1 525 ? -7.09 25.969 -19.75 1 75.62 525 LEU B CA 1
ATOM 8960 C C . LEU B 1 525 ? -8.148 27.047 -19.516 1 75.62 525 LEU B C 1
ATOM 8962 O O . LEU B 1 525 ? -9.266 26.953 -20.031 1 75.62 525 LEU B O 1
ATOM 8966 N N . ILE B 1 526 ? -7.797 28.078 -18.766 1 72.31 526 ILE B N 1
ATOM 8967 C CA . ILE B 1 526 ? -8.703 29.172 -18.469 1 72.31 526 ILE B CA 1
ATOM 8968 C C . ILE B 1 526 ? -9 29.953 -19.766 1 72.31 526 ILE B C 1
ATOM 8970 O O . ILE B 1 526 ? -10.148 30.312 -20.031 1 72.31 526 ILE B O 1
ATOM 8974 N N . ILE B 1 527 ? -7.969 30.141 -20.484 1 74.12 527 ILE B N 1
ATOM 8975 C CA . ILE B 1 527 ? -8.141 30.828 -21.75 1 74.12 527 ILE B CA 1
ATOM 8976 C C . ILE B 1 527 ? -9.07 30.016 -22.656 1 74.12 527 ILE B C 1
ATOM 8978 O O . ILE B 1 527 ? -9.93 30.578 -23.344 1 74.12 527 ILE B O 1
ATOM 8982 N N . ALA B 1 528 ? -8.875 28.75 -22.641 1 76.31 528 ALA B N 1
ATOM 8983 C CA . ALA B 1 528 ? -9.719 27.875 -23.453 1 76.31 528 ALA B CA 1
ATOM 8984 C C . ALA B 1 528 ? -11.172 27.953 -23.016 1 76.31 528 ALA B C 1
ATOM 8986 O O . ALA B 1 528 ? -12.078 28.047 -23.844 1 76.31 528 ALA B O 1
ATOM 8987 N N . MET B 1 529 ? -11.406 28.031 -21.828 1 71.12 529 MET B N 1
ATOM 8988 C CA . MET B 1 529 ? -12.766 28.047 -21.297 1 71.12 529 MET B CA 1
ATOM 8989 C C . MET B 1 529 ? -13.438 29.391 -21.547 1 71.12 529 MET B C 1
ATOM 8991 O O . MET B 1 529 ? -14.586 29.438 -21.984 1 71.12 529 MET B O 1
ATOM 8995 N N . PHE B 1 530 ? -12.695 30.391 -21.234 1 71.12 530 PHE B N 1
ATOM 8996 C CA . PHE B 1 530 ? -13.242 31.734 -21.469 1 71.12 530 PHE B CA 1
ATOM 8997 C C . PHE B 1 530 ? -13.477 31.969 -22.953 1 71.12 530 PHE B C 1
ATOM 8999 O O . PHE B 1 530 ? -14.445 32.625 -23.344 1 71.12 530 PHE B O 1
ATOM 9006 N N . GLY B 1 531 ? -12.555 31.391 -23.656 1 70.62 531 GLY B N 1
ATOM 9007 C CA . GLY B 1 531 ? -12.719 31.516 -25.094 1 70.62 531 GLY B CA 1
ATOM 9008 C C . GLY B 1 531 ? -13.945 30.797 -25.609 1 70.62 531 GLY B C 1
ATOM 9009 O O . GLY B 1 531 ? -14.664 31.328 -26.469 1 70.62 531 GLY B O 1
ATOM 9010 N N . LEU B 1 532 ? -14.172 29.656 -25.094 1 74.38 532 LEU B N 1
ATOM 9011 C CA . LEU B 1 532 ? -15.336 28.891 -25.516 1 74.38 532 LEU B CA 1
ATOM 9012 C C . LEU B 1 532 ? -16.625 29.562 -25.078 1 74.38 532 LEU B C 1
ATOM 9014 O O . LEU B 1 532 ? -17.609 29.609 -25.828 1 74.38 532 LEU B O 1
ATOM 9018 N N . MET B 1 533 ? -16.625 30.125 -23.891 1 69.75 533 MET B N 1
ATOM 9019 C CA . MET B 1 533 ? -17.812 30.781 -23.344 1 69.75 533 MET B CA 1
ATOM 9020 C C . MET B 1 533 ? -18.094 32.094 -24.062 1 69.75 533 MET B C 1
ATOM 9022 O O . MET B 1 533 ? -19.25 32.469 -24.266 1 69.75 533 MET B O 1
ATOM 9026 N N . ALA B 1 534 ? -17.016 32.688 -24.438 1 72.06 534 ALA B N 1
ATOM 9027 C CA . ALA B 1 534 ? -17.141 34.031 -25.031 1 72.06 534 ALA B CA 1
ATOM 9028 C C . ALA B 1 534 ? -17.344 33.906 -26.547 1 72.06 534 ALA B C 1
ATOM 9030 O O . ALA B 1 534 ? -17.75 34.906 -27.188 1 72.06 534 ALA B O 1
ATOM 9031 N N . SER B 1 535 ? -17.125 32.75 -27.078 1 72.81 535 SER B N 1
ATOM 9032 C CA . SER B 1 535 ? -17.156 32.594 -28.531 1 72.81 535 SER B CA 1
ATOM 9033 C C . SER B 1 535 ? -18.547 32.938 -29.078 1 72.81 535 SER B C 1
ATOM 9035 O O . SER B 1 535 ? -18.656 33.625 -30.109 1 72.81 535 SER B O 1
ATOM 9037 N N . VAL B 1 536 ? -19.531 32.531 -28.312 1 70.12 536 VAL B N 1
ATOM 9038 C CA . VAL B 1 536 ? -20.891 32.719 -28.812 1 70.12 536 VAL B CA 1
ATOM 9039 C C . VAL B 1 536 ? -21.266 34.188 -28.688 1 70.12 536 VAL B C 1
ATOM 9041 O O . VAL B 1 536 ? -21.672 34.812 -29.672 1 70.12 536 VAL B O 1
ATOM 9044 N N . PRO B 1 537 ? -21.094 34.75 -27.5 1 69.62 537 PRO B N 1
ATOM 9045 C CA . PRO B 1 537 ? -21.406 36.188 -27.406 1 69.62 537 PRO B CA 1
ATOM 9046 C C . PRO B 1 537 ? -20.562 37.031 -28.344 1 69.62 537 PRO B C 1
ATOM 9048 O O . PRO B 1 537 ? -21.062 38 -28.938 1 69.62 537 PRO B O 1
ATOM 9051 N N . ILE B 1 538 ? -19.359 36.688 -28.531 1 73.88 538 ILE B N 1
ATOM 9052 C CA . ILE B 1 538 ? -18.469 37.438 -29.406 1 73.88 538 ILE B CA 1
ATOM 9053 C C . ILE B 1 538 ? -18.922 37.281 -30.859 1 73.88 538 ILE B C 1
ATOM 9055 O O . ILE B 1 538 ? -18.875 38.219 -31.641 1 73.88 538 ILE B O 1
ATOM 9059 N N . GLY B 1 539 ? -19.328 36.125 -31.125 1 70.38 539 GLY B N 1
ATOM 9060 C CA . GLY B 1 539 ? -19.875 35.875 -32.469 1 70.38 539 GLY B CA 1
ATOM 9061 C C . GLY B 1 539 ? -21.125 36.656 -32.75 1 70.38 539 GLY B C 1
ATOM 9062 O O . GLY B 1 539 ? -21.297 37.188 -33.875 1 70.38 539 GLY B O 1
ATOM 9063 N N . LEU B 1 540 ? -21.922 36.781 -31.688 1 72.38 540 LEU B N 1
ATOM 9064 C CA . LEU B 1 540 ? -23.188 37.5 -31.844 1 72.38 540 LEU B CA 1
ATOM 9065 C C . LEU B 1 540 ? -22.953 39 -32.031 1 72.38 540 LEU B C 1
ATOM 9067 O O . LEU B 1 540 ? -23.703 39.656 -32.719 1 72.38 540 LEU B O 1
ATOM 9071 N N . VAL B 1 541 ? -21.906 39.469 -31.375 1 73.62 541 VAL B N 1
ATOM 9072 C CA . VAL B 1 541 ? -21.656 40.906 -31.391 1 73.62 541 VAL B CA 1
ATOM 9073 C C . VAL B 1 541 ? -20.75 41.281 -32.562 1 73.62 541 VAL B C 1
ATOM 9075 O O . VAL B 1 541 ? -20.969 42.281 -33.25 1 73.62 541 VAL B O 1
ATOM 9078 N N . SER B 1 542 ? -19.688 40.438 -32.844 1 76.31 542 SER B N 1
ATOM 9079 C CA . SER B 1 542 ? -18.641 40.844 -33.781 1 76.31 542 SER B CA 1
ATOM 9080 C C . SER B 1 542 ? -18.672 39.969 -35.031 1 76.31 542 SER B C 1
ATOM 9082 O O . SER B 1 542 ? -17.828 40.125 -35.906 1 76.31 542 SER B O 1
ATOM 9084 N N . GLY B 1 543 ? -19.578 39.031 -35.125 1 76.31 543 GLY B N 1
ATOM 9085 C CA . GLY B 1 543 ? -19.797 38.312 -36.375 1 76.31 543 GLY B CA 1
ATOM 9086 C C . GLY B 1 543 ? -19.094 36.969 -36.406 1 76.31 543 GLY B C 1
ATOM 9087 O O . GLY B 1 543 ? -18.438 36.562 -35.438 1 76.31 543 GLY B O 1
ATOM 9088 N N . TRP B 1 544 ? -19.234 36.25 -37.562 1 81.81 544 TRP B N 1
ATOM 9089 C CA . TRP B 1 544 ? -18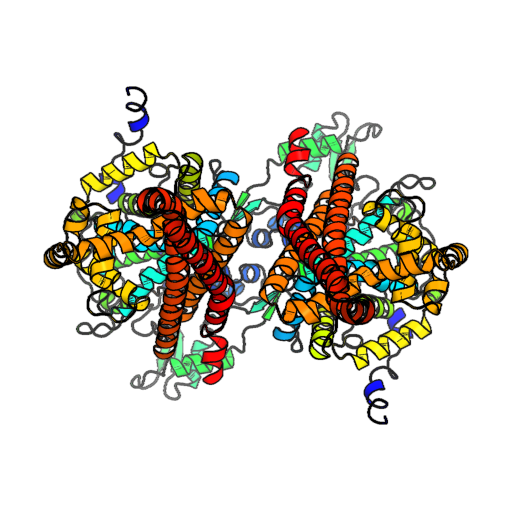.828 34.875 -37.75 1 81.81 544 TRP B CA 1
ATOM 9090 C C . TRP B 1 544 ? -17.297 34.75 -37.719 1 81.81 544 TRP B C 1
ATOM 9092 O O . TRP B 1 544 ? -16.766 33.781 -37.188 1 81.81 544 TRP B O 1
ATOM 9102 N N . ALA B 1 545 ? -16.609 35.781 -38.281 1 77.81 545 ALA B N 1
ATOM 9103 C CA . ALA B 1 545 ? -15.156 35.75 -38.281 1 77.81 545 ALA B CA 1
ATOM 9104 C C . ALA B 1 545 ? -14.602 35.812 -36.875 1 77.81 545 ALA B C 1
ATOM 9106 O O . ALA B 1 545 ? -13.641 35.125 -36.531 1 77.81 545 ALA B O 1
ATOM 9107 N N . ALA B 1 546 ? -15.203 36.594 -36.094 1 76.12 546 ALA B N 1
ATOM 9108 C CA . ALA B 1 546 ? -14.789 36.719 -34.688 1 76.12 546 ALA B CA 1
ATOM 9109 C C . ALA B 1 546 ? -15.094 35.438 -33.906 1 76.12 546 ALA B C 1
ATOM 9111 O O . ALA B 1 546 ? -14.312 35.031 -33.062 1 76.12 546 ALA B O 1
ATOM 9112 N N . PHE B 1 547 ? -16.203 34.875 -34.219 1 83.25 547 PHE B N 1
ATOM 9113 C CA . PHE B 1 547 ? -16.562 33.594 -33.625 1 83.25 547 PHE B CA 1
ATOM 9114 C C . PHE B 1 547 ? -15.523 32.531 -33.906 1 83.25 547 PHE B C 1
ATOM 9116 O O . PHE B 1 547 ? -15.047 31.844 -33 1 83.25 547 PHE B O 1
ATOM 9123 N N . LYS B 1 548 ? -15.195 32.469 -35.188 1 81.81 548 LYS B N 1
ATOM 9124 C CA . LYS B 1 548 ? -14.219 31.453 -35.625 1 81.81 548 LYS B CA 1
ATOM 9125 C C . LYS B 1 548 ? -12.867 31.703 -34.938 1 81.81 548 LYS B C 1
ATOM 9127 O O . LYS B 1 548 ? -12.211 30.75 -34.5 1 81.81 548 LYS B O 1
ATOM 9132 N N . ALA B 1 549 ? -12.469 32.906 -34.938 1 81.62 549 ALA B N 1
ATOM 9133 C CA . ALA B 1 549 ? -11.172 33.219 -34.344 1 81.62 549 ALA B CA 1
ATOM 9134 C C . ALA B 1 549 ? -11.141 32.875 -32.844 1 81.62 549 ALA B C 1
ATOM 9136 O O . ALA B 1 549 ? -10.148 32.344 -32.375 1 81.62 549 ALA B O 1
ATOM 9137 N N . THR B 1 550 ? -12.219 33.188 -32.156 1 80.25 550 THR B N 1
ATOM 9138 C CA . THR B 1 550 ? -12.297 32.906 -30.734 1 80.25 550 THR B CA 1
ATOM 9139 C C . THR B 1 550 ? -12.32 31.391 -30.484 1 80.25 550 THR B C 1
ATOM 9141 O O . THR B 1 550 ? -11.719 30.922 -29.516 1 80.25 550 THR B O 1
ATOM 9144 N N . LEU B 1 551 ? -12.914 30.797 -31.375 1 81.88 551 LEU B N 1
ATOM 9145 C CA . LEU B 1 551 ? -13 29.344 -31.25 1 81.88 551 LEU B CA 1
ATOM 9146 C C . LEU B 1 551 ? -11.641 28.703 -31.484 1 81.88 551 LEU B C 1
ATOM 9148 O O . LEU B 1 551 ? -11.273 27.734 -30.812 1 81.88 551 LEU B O 1
ATOM 9152 N N . ILE B 1 552 ? -11.008 29.219 -32.438 1 81.06 552 ILE B N 1
ATOM 9153 C CA . ILE B 1 552 ? -9.68 28.688 -32.75 1 81.06 552 ILE B CA 1
ATOM 9154 C C . ILE B 1 552 ? -8.75 28.922 -31.562 1 81.06 552 ILE B C 1
ATOM 9156 O O . ILE B 1 552 ? -7.973 28.031 -31.203 1 81.06 552 ILE B O 1
ATOM 9160 N N . VAL B 1 553 ? -8.836 30.094 -30.969 1 78.38 553 VAL B N 1
ATOM 9161 C CA . VAL B 1 553 ? -8.008 30.406 -29.812 1 78.38 553 VAL B CA 1
ATOM 9162 C C . VAL B 1 553 ? -8.375 29.469 -28.656 1 78.38 553 VAL B C 1
ATOM 9164 O O . VAL B 1 553 ? -7.492 28.969 -27.953 1 78.38 553 VAL B O 1
ATOM 9167 N N . ALA B 1 554 ? -9.617 29.234 -28.562 1 80.75 554 ALA B N 1
ATOM 9168 C CA . ALA B 1 554 ? -10.086 28.391 -27.484 1 80.75 554 ALA B CA 1
ATOM 9169 C C . ALA B 1 554 ? -9.617 26.938 -27.672 1 80.75 554 ALA B C 1
ATOM 9171 O O . ALA B 1 554 ? -9.078 26.344 -26.734 1 80.75 554 ALA B O 1
ATOM 9172 N N . VAL B 1 555 ? -9.719 26.469 -28.797 1 77.12 555 VAL B N 1
ATOM 9173 C CA . VAL B 1 555 ? -9.359 25.078 -29.094 1 77.12 555 VAL B CA 1
ATOM 9174 C C . VAL B 1 555 ? -7.844 24.922 -29.047 1 77.12 555 VAL B C 1
ATOM 9176 O O . VAL B 1 555 ? -7.336 23.922 -28.547 1 77.12 555 VAL B O 1
ATOM 9179 N N . SER B 1 556 ? -7.215 25.922 -29.562 1 80.94 556 SER B N 1
ATOM 9180 C CA . SER B 1 556 ? -5.758 25.875 -29.516 1 80.94 556 SER B CA 1
ATOM 9181 C C . SER B 1 556 ? -5.25 25.922 -28.078 1 80.94 556 SER B C 1
ATOM 9183 O O . SER B 1 556 ? -4.305 25.203 -27.719 1 80.94 556 SER B O 1
ATOM 9185 N N . SER B 1 557 ? -5.891 26.75 -27.297 1 79.81 557 SER B N 1
ATOM 9186 C CA . SER B 1 557 ? -5.5 26.859 -25.906 1 79.81 557 SER B CA 1
ATOM 9187 C C . SER B 1 557 ? -5.777 25.562 -25.141 1 79.81 557 SER B C 1
ATOM 9189 O O . SER B 1 557 ? -5.012 25.172 -24.266 1 79.81 557 SER B O 1
ATOM 9191 N N . TRP B 1 558 ? -6.77 24.984 -25.562 1 78.38 558 TRP B N 1
ATOM 9192 C CA . TRP B 1 558 ? -7.086 23.703 -24.969 1 78.38 558 TRP B CA 1
ATOM 9193 C C . TRP B 1 558 ? -6.023 22.656 -25.312 1 78.38 558 TRP B C 1
ATOM 9195 O O . TRP B 1 558 ? -5.598 21.891 -24.469 1 78.38 558 TRP B O 1
ATOM 9205 N N . GLY B 1 559 ? -5.676 22.688 -26.516 1 74.5 559 GLY B N 1
ATOM 9206 C CA . GLY B 1 559 ? -4.617 21.797 -26.969 1 74.5 559 GLY B CA 1
ATOM 9207 C C . GLY B 1 559 ? -3.297 22.031 -26.266 1 74.5 559 GLY B C 1
ATOM 9208 O O . GLY B 1 559 ? -2.607 21.094 -25.891 1 74.5 559 GLY B O 1
ATOM 9209 N N . ILE B 1 560 ? -2.986 23.25 -26.094 1 79 560 ILE B N 1
ATOM 9210 C CA . ILE B 1 560 ? -1.746 23.609 -25.422 1 79 560 ILE B CA 1
ATOM 9211 C C . ILE B 1 560 ? -1.807 23.156 -23.953 1 79 560 ILE B C 1
ATOM 9213 O O . ILE B 1 560 ? -0.839 22.609 -23.422 1 79 560 ILE B O 1
ATOM 9217 N N . SER B 1 561 ? -2.922 23.422 -23.375 1 80.19 561 SER B N 1
ATOM 9218 C CA . SER B 1 561 ? -3.094 23.016 -21.969 1 80.19 561 SER B CA 1
ATOM 9219 C C . SER B 1 561 ? -2.934 21.516 -21.812 1 80.19 561 SER B C 1
ATOM 9221 O O . SER B 1 561 ? -2.242 21.047 -20.891 1 80.19 561 SER B O 1
ATOM 9223 N N . LEU B 1 562 ? -3.518 20.859 -22.703 1 75.19 562 LEU B N 1
ATOM 9224 C CA . LEU B 1 562 ? -3.443 19.406 -22.656 1 75.19 562 LEU B CA 1
ATOM 9225 C C . LEU B 1 562 ? -2.014 18.922 -22.875 1 75.19 562 LEU B C 1
ATOM 9227 O O . LEU B 1 562 ? -1.547 18.016 -22.188 1 75.19 562 LEU B O 1
ATOM 9231 N N . ALA B 1 563 ? -1.426 19.516 -23.828 1 74.38 563 ALA B N 1
ATOM 9232 C CA . ALA B 1 563 ? -0.044 19.141 -24.125 1 74.38 563 ALA B CA 1
ATOM 9233 C C . ALA B 1 563 ? 0.873 19.469 -22.953 1 74.38 563 ALA B C 1
ATOM 9235 O O . ALA B 1 563 ? 1.772 18.688 -22.625 1 74.38 563 ALA B O 1
ATOM 9236 N N . TRP B 1 564 ? 0.59 20.547 -22.406 1 82.56 564 TRP B N 1
ATOM 9237 C CA . TRP B 1 564 ? 1.417 20.984 -21.281 1 82.56 564 TRP B CA 1
ATOM 9238 C C . TRP B 1 564 ? 1.226 20.078 -20.078 1 82.56 564 TRP B C 1
ATOM 9240 O O . TRP B 1 564 ? 2.201 19.656 -19.453 1 82.56 564 TRP B O 1
ATOM 9250 N N . MET B 1 565 ? 0.044 19.766 -19.781 1 78.25 565 MET B N 1
ATOM 9251 C CA . MET B 1 565 ? -0.286 18.984 -18.594 1 78.25 565 MET B CA 1
ATOM 9252 C C . MET B 1 565 ? 0.091 17.516 -18.781 1 78.25 565 MET B C 1
ATOM 9254 O O . MET B 1 565 ? 0.498 16.859 -17.828 1 78.25 565 MET B O 1
ATOM 9258 N N . GLN B 1 566 ? -0.014 17.094 -19.984 1 73.94 566 GLN B N 1
ATOM 9259 C CA . GLN B 1 566 ? 0.149 15.664 -20.188 1 73.94 566 GLN B CA 1
ATOM 9260 C C . GLN B 1 566 ? 1.565 15.328 -20.656 1 73.94 566 GLN B C 1
ATOM 9262 O O . GLN B 1 566 ? 2.043 14.211 -20.453 1 73.94 566 GLN B O 1
ATOM 9267 N N . PHE B 1 567 ? 2.262 16.344 -21.219 1 73.19 567 PHE B N 1
ATOM 9268 C CA . PHE B 1 567 ? 3.568 16 -21.781 1 73.19 567 PHE B CA 1
ATOM 9269 C C . PHE B 1 567 ? 4.668 16.812 -21.094 1 73.19 567 PHE B C 1
ATOM 9271 O O . PHE B 1 567 ? 5.742 16.281 -20.797 1 73.19 567 PHE B O 1
ATOM 9278 N N . ARG B 1 568 ? 4.461 17.984 -20.812 1 80.94 568 ARG B N 1
ATOM 9279 C CA . ARG B 1 568 ? 5.508 18.828 -20.234 1 80.94 568 ARG B CA 1
ATOM 9280 C C . ARG B 1 568 ? 5.613 18.594 -18.719 1 80.94 568 ARG B C 1
ATOM 9282 O O . ARG B 1 568 ? 6.715 18.5 -18.188 1 80.94 568 ARG B O 1
ATOM 9289 N N . LEU B 1 569 ? 4.52 18.516 -18.141 1 86.25 569 LEU B N 1
ATOM 9290 C CA . LEU B 1 569 ? 4.5 18.406 -16.688 1 86.25 569 LEU B CA 1
ATOM 9291 C C . LEU B 1 569 ? 5.18 17.125 -16.219 1 86.25 569 LEU B C 1
ATOM 9293 O O . LEU B 1 569 ? 5.957 17.156 -15.266 1 86.25 569 LEU B O 1
ATOM 9297 N N . PRO B 1 570 ? 5.031 16 -16.891 1 81.88 570 PRO B N 1
ATOM 9298 C CA . PRO B 1 570 ? 5.746 14.797 -16.469 1 81.88 570 PRO B CA 1
ATOM 9299 C C . PRO B 1 570 ? 7.262 14.938 -16.578 1 81.88 570 PRO B C 1
ATOM 9301 O O . PRO B 1 570 ? 8 14.328 -15.812 1 81.88 570 PRO B O 1
ATOM 9304 N N . VAL B 1 571 ? 7.707 15.703 -17.453 1 80.81 571 VAL B N 1
ATOM 9305 C CA . VAL B 1 571 ? 9.133 15.977 -17.578 1 80.81 571 VAL B CA 1
ATOM 9306 C C . VAL B 1 571 ? 9.625 16.734 -16.344 1 80.81 571 VAL B C 1
ATOM 9308 O O . VAL B 1 571 ? 10.703 16.438 -15.82 1 80.81 571 VAL B O 1
ATOM 9311 N N . VAL B 1 572 ? 8.844 17.625 -15.953 1 88.81 572 VAL B N 1
ATOM 9312 C CA . VAL B 1 572 ? 9.188 18.391 -14.758 1 88.81 572 VAL B CA 1
ATOM 9313 C C . VAL B 1 572 ? 9.188 17.469 -13.539 1 88.81 572 VAL B C 1
ATOM 9315 O O . VAL B 1 572 ? 10.023 17.625 -12.641 1 88.81 572 VAL B O 1
ATOM 9318 N N . PHE B 1 573 ? 8.258 16.516 -13.531 1 88.38 573 PHE B N 1
ATOM 9319 C CA . PHE B 1 573 ? 8.211 15.555 -12.438 1 88.38 573 PHE B CA 1
ATOM 9320 C C . PHE B 1 573 ? 9.531 14.805 -12.305 1 88.38 573 PHE B C 1
ATOM 9322 O O . PHE B 1 573 ? 10.039 14.625 -11.203 1 88.38 573 PHE B O 1
ATOM 9329 N N . LYS B 1 574 ? 10.148 14.438 -13.391 1 82.25 574 LYS B N 1
ATOM 9330 C CA . LYS B 1 574 ? 11.359 13.625 -13.414 1 82.25 574 LYS B CA 1
ATOM 9331 C C . LYS B 1 574 ? 12.586 14.453 -13.023 1 82.25 574 LYS B C 1
ATOM 9333 O O . LYS B 1 574 ? 13.633 13.898 -12.68 1 82.25 574 LYS B O 1
ATOM 9338 N N . MET B 1 575 ? 12.453 15.727 -12.984 1 85.69 575 MET B N 1
ATOM 9339 C CA . MET B 1 575 ? 13.57 16.625 -12.656 1 85.69 575 MET B CA 1
ATOM 9340 C C . MET B 1 575 ? 13.695 16.797 -11.148 1 85.69 575 MET B C 1
ATOM 9342 O O . MET B 1 575 ? 14.617 17.469 -10.672 1 85.69 575 MET B O 1
ATOM 9346 N N . ARG B 1 576 ? 12.773 16.156 -10.414 1 87.69 576 ARG B N 1
ATOM 9347 C CA . ARG B 1 576 ? 12.844 16.312 -8.961 1 87.69 576 ARG B CA 1
ATOM 9348 C C . ARG B 1 576 ? 14.148 15.742 -8.414 1 87.69 576 ARG B C 1
ATOM 9350 O O . ARG B 1 576 ? 14.508 14.602 -8.711 1 87.69 576 ARG B O 1
ATOM 9357 N N . PRO B 1 577 ? 14.797 16.516 -7.617 1 80.56 577 PRO B N 1
ATOM 9358 C CA . PRO B 1 577 ? 16.016 15.992 -7.008 1 80.56 577 PRO B CA 1
ATOM 9359 C C . PRO B 1 577 ? 15.75 14.836 -6.043 1 80.56 577 PRO B C 1
ATOM 9361 O O . PRO B 1 577 ? 14.75 14.852 -5.328 1 80.56 577 PRO B O 1
ATOM 9364 N N . ASP B 1 578 ? 16.5 13.703 -6.23 1 71.81 578 ASP B N 1
ATOM 9365 C CA . ASP B 1 578 ? 16.344 12.539 -5.363 1 71.81 578 ASP B CA 1
ATOM 9366 C C . ASP B 1 578 ? 17.422 12.508 -4.289 1 71.81 578 ASP B C 1
ATOM 9368 O O . ASP B 1 578 ? 18.578 12.875 -4.547 1 71.81 578 ASP B O 1
ATOM 9372 N N . ASN B 1 579 ? 16.984 12.234 -3.029 1 63.16 579 ASN B N 1
ATOM 9373 C CA . ASN B 1 579 ? 17.891 12.18 -1.89 1 63.16 579 ASN B CA 1
ATOM 9374 C C . ASN B 1 579 ? 19.031 11.195 -2.131 1 63.16 579 ASN B C 1
ATOM 9376 O O . ASN B 1 579 ? 20.188 11.492 -1.809 1 63.16 579 ASN B O 1
ATOM 9380 N N . GLU B 1 580 ? 18.672 9.992 -2.748 1 56.25 580 GLU B N 1
ATOM 9381 C CA . GLU B 1 580 ? 19.688 8.969 -2.936 1 56.25 580 GLU B CA 1
ATOM 9382 C C . GLU B 1 580 ? 20.734 9.414 -3.955 1 56.25 580 GLU B C 1
ATOM 9384 O O . GLU B 1 580 ? 21.938 9.219 -3.748 1 56.25 580 GLU B O 1
ATOM 9389 N N . ASP B 1 581 ? 20.25 10.07 -4.984 1 50.41 581 ASP B N 1
ATOM 9390 C CA . ASP B 1 581 ? 21.172 10.516 -6.023 1 50.41 581 ASP B CA 1
ATOM 9391 C C . ASP B 1 581 ? 22.031 11.664 -5.527 1 50.41 581 ASP B C 1
ATOM 9393 O O . ASP B 1 581 ? 23.234 11.719 -5.82 1 50.41 581 ASP B O 1
ATOM 9397 N N . PHE B 1 582 ? 21.375 12.516 -4.766 1 48.94 582 PHE B N 1
ATOM 9398 C CA . PHE B 1 582 ? 22.078 13.695 -4.289 1 48.94 582 PHE B CA 1
ATOM 9399 C C . PHE B 1 582 ? 23.125 13.312 -3.252 1 48.94 582 PHE B C 1
ATOM 9401 O O . PHE B 1 582 ? 24.266 13.781 -3.312 1 48.94 582 PHE B O 1
ATOM 9408 N N . PHE B 1 583 ? 22.703 12.344 -2.414 1 48.44 583 PHE B N 1
ATOM 9409 C CA . PHE B 1 583 ? 23.625 12.039 -1.326 1 48.44 583 PHE B CA 1
ATOM 9410 C C . PHE B 1 583 ? 24.594 10.938 -1.733 1 48.44 583 PHE B C 1
ATOM 9412 O O . PHE B 1 583 ? 25.625 10.742 -1.082 1 48.44 583 PHE B O 1
ATOM 9419 N N . SER B 1 584 ? 24.156 10.109 -2.76 1 45.78 584 SER B N 1
ATOM 9420 C CA . SER B 1 584 ? 25.156 9.18 -3.279 1 45.78 584 SER B CA 1
ATOM 9421 C C . SER B 1 584 ? 26.344 9.914 -3.879 1 45.78 584 SER B C 1
ATOM 9423 O O . SER B 1 584 ? 27.469 9.406 -3.865 1 45.78 584 SER B O 1
ATOM 9425 N N . ALA B 1 585 ? 26.141 11.062 -4.379 1 38.56 585 ALA B N 1
ATOM 9426 C CA . ALA B 1 585 ? 27.25 11.836 -4.93 1 38.56 585 ALA B CA 1
ATOM 9427 C C . ALA B 1 585 ? 28.203 12.312 -3.828 1 38.56 585 ALA B C 1
ATOM 9429 O O . ALA B 1 585 ? 29.359 12.633 -4.094 1 38.56 585 ALA B O 1
ATOM 9430 N N . TYR B 1 586 ? 27.672 12.406 -2.725 1 33.41 586 TYR B N 1
ATOM 9431 C CA . TYR B 1 586 ? 28.516 12.836 -1.616 1 33.41 586 TYR B CA 1
ATOM 9432 C C . TYR B 1 586 ? 29.141 11.633 -0.912 1 33.41 586 TYR B C 1
ATOM 9434 O O . TYR B 1 586 ? 29.922 11.789 0.028 1 33.41 586 TYR B O 1
ATOM 9442 N N . ARG B 1 587 ? 28.625 10.445 -1.13 1 33.41 587 ARG B N 1
ATOM 9443 C CA . ARG B 1 587 ? 29.344 9.281 -0.605 1 33.41 587 ARG B CA 1
ATOM 9444 C C . ARG B 1 587 ? 30.484 8.875 -1.536 1 33.41 587 ARG B C 1
ATOM 9446 O O . ARG B 1 587 ? 30.328 8.898 -2.76 1 33.41 587 ARG B O 1
#

Radius of gyration: 33.77 Å; Cα contacts (8 Å, |Δi|>4): 1624; chains: 2; bounding box: 80×97×93 Å

Organism: Methylotuvimicrobium buryatense (NCBI:txid95641)

Secondary structure (DSSP, 8-state):
--TTTGGGGSSTT--HHHHTT---HHHHHHHHHHS--TTS--HHHHHHHHHHHHHHHHHH-GGGGT-TTSHHHHHHHHS-HHHHTTTPPEEPPTT--HHHHHHHHHHHHHTHHHHHHHIIIIIHHHHHTBTTTHHHHHHH----SHHHHHHHHHHHHHHHHHHHSTTTSEEEEPP----TTTHHHHHHHH-SS-EEEEETTEEEEEES-TTS---HHHHHHHHHHHH-SPPEEEESHHHHHHHHHHHHHHHHHHHHH-GGGS---S-SSS-SSHHHHHHT--SPP-HHHH-STT-HHHHHHHHHHHHTHHHHHHHHHT----HHHHHHHHHHHHHHHHHTT--GGG----HHHHHHHHHHHHHHHB---HHHHHHHHHHHHHHTTTS---TTHHHHHHHHHHHHHHHHHHHHHHS-HHHHHHHT-TTTHHHHHHHHTHHHHHHHHIIIIITTSHHHHHHHHHHHHHHHHHHHHHHHHH---------SSTTTT-------HHHHHHHHHHHHHHHHHHHHHHHHHHHHHHHHHHHHHHHHHH-HHHHHHHHHHHHHHHHHHHHIIIIIHHHHHHTSPPHHHHHHTT-/--TTTGGGGSSTT--HHHHTT---HHHHHHHHHHS--TTS--HHHHHHHHHHHHHHHHHH-GGGGT-TTSHHHHHHHHS-HHHHTTTPPPBPPTT--HHHHHHHHHHHHHTHHHHHHHIIIIIHHHHHTBTTTHHHHHHHT---SHHHHHHHHHHHHHHHHHHHSTTTSEEEEPP----TTTHHHHHHHH-SS-EEEEETTEEEEEES-TTS---HHHHHHHHHHHH-SPPEEEESHHHHHHHHHHHHHHHHHHHHH-GGGS---S-SSS-SSHHHHHHT--SPP-HHHH-STT-HHHHHHHHHHHHTHHHHHHHHHT----HHHHHHHHHHHHHHHHHTT--GGG----HHHHHHHHHHHHHHHB---HHHHHHHHHHHHHHTTTS---TTHHHHHHHHHHHHHHHHHHHHHHS-HHHHHHHT-TTTHHHHHHHHHHHHHHHHHIIIIITTSHHHHHHHHHHHHHHHHHHHHHHHHHT--------SSTTTT-------HHHHHHHHHHHHHHHHHHHHHHHHHHHHHHHHHHHHHHHHHH-HHHHHHHHHHHHHHHHHHHHIIIIIHHHHHHTSPPHHHHHHTT-

Foldseek 3Di:
DVVLVCVLPLPPPPDVVVLLAAAFVVLLVVCVVQQLPQVLQTPSQVLLQVLLVLLVVCQVPVCLCVVCPRPSVVSLVPDDVCSSCLLPWDFDDPPADVVLLQLLLVVCLLCVVLLLVLCLQFLVLLLLQFQLALVLVCLLCVVPDLVVLLLVSLLVSLLCCLLSHDQSKDKDFDDPDLPCPCLQVLCCVQCVFFHWDDDDPDTDGPGGDPPDDRDVVSSSVVSCVVVDGTTITIDHSNLSSLSSVLSVQSNSLCLQQCLSSAAAFDDCVDDPHSLNVSVPDDDHDPCVRRNRHNGLLSLLLSLLSSLPLSVVLCVLLAADDDQSSSLSSLSSSLVSSVSSNRDNSSHDSHRSNSVSSNVVSCVVGGAADPSLQVSSVSSLVSQVLQAPPDPCPSVLLSLLLNCSRVNDVSSPRHHDPVSVCVSVPPVNVVVSPCVSNLVNLVSCCLVPPCVVVVVVSVLLSVLVSLLSVLLSVLSCLQQVWDRPRNNSHNPPRPGPPRGDVVLVSQQSVLSNVLVVLLVLLSVLQSLLVCLVVCLVVQCVVVHDVSSVVSNVSNVVSNVVSCCSSPPVNVVSSVSRDDNCVVVVVVD/DVVLVCVLPLPVPPDVVVLLQAAFVVLLVVCVVQQLPLVLQTLSQVLLLVLLVLLVVCQVCVCLCVVCPRPSVVSLVPHDVCSSCLLPWDFDDPPADPVLLQLLLVVCLLCVVLLLVLCLQFLVLLLLQFALALVLVCLLCVVPDLVSLLLVSLLVSLLCCLLSHDQSKDKDFDDPDPPCPCLQVLCCVQVVFFHWDDDDPDTDGPGGDPDDDRDVVSSSVVSCVVVDGTTITIDHSNLSSLSSVLSVQSVSLCLQQCLSSAAAFDDCVDDPHSLNVSVPDDDHDPCVRRNRHNGLLSLLLSLLSSLPLSVVLCVLLAADDDQSSSLSSLSSSLVSSVSSNRDNSSGDSHRSNSVSSNVVSCVVGGAADPSLQVSSVSSLVSQVLQAPPDPCVSVLLSLLLNCSRVNPVSSPRHHDPVSVCVSVPPVNVVVSPCVSNLVNLVNCCLVPPCVVVVVVSVLLSVLVSLLSVLLSVLSCLQFVDSRDRNNSHNPPPPGPPGGPVVLVSQQSVLSNVLVVLLVLLSVLQSLLVCLVVCLVVQCVVVHDVSSVVSNVSNVVSNVVSCCSSPPVNVVSSVSRDDNCVVVVVVD

Solvent-accessible surface area (backbone atoms only — not comparable to full-atom values): 60514 Å² total; per-residue (Å²): 115,68,76,68,56,62,64,61,56,78,52,82,77,56,60,58,72,60,30,24,63,32,53,45,71,73,56,37,52,52,44,60,69,26,52,50,42,73,83,30,55,31,58,33,24,51,44,50,36,48,49,52,53,45,44,57,45,41,50,73,42,55,65,42,59,58,30,72,83,29,56,49,24,48,52,38,70,70,35,61,62,74,68,46,49,62,79,54,61,45,72,56,61,88,84,66,50,69,66,36,39,52,50,21,13,47,52,40,55,68,34,45,55,63,49,51,48,24,38,61,31,32,23,54,52,58,49,36,27,25,50,51,54,37,57,53,53,45,67,64,36,66,46,81,48,69,68,53,51,50,46,51,56,41,49,50,52,50,45,47,50,30,41,40,35,80,62,9,57,30,77,44,68,41,54,85,64,83,62,66,79,38,43,43,58,34,47,37,64,72,30,79,67,36,40,51,40,72,61,83,74,29,71,37,75,76,40,53,84,78,76,71,75,75,54,65,68,55,47,48,52,47,30,48,64,70,65,45,78,58,57,41,29,38,33,48,38,11,39,47,45,37,43,50,51,33,51,47,49,33,48,51,32,46,50,44,62,39,17,80,46,40,69,65,28,81,47,84,90,64,46,88,44,52,62,31,47,45,17,61,36,74,71,57,58,59,40,86,81,43,23,36,52,74,7,39,46,52,47,44,47,53,49,38,26,58,28,46,42,33,57,51,38,41,37,72,39,41,39,86,70,53,72,67,53,44,25,13,32,14,37,40,37,32,52,50,37,51,64,40,53,46,58,68,88,72,50,55,44,46,63,68,54,46,51,51,53,48,50,52,50,41,71,73,32,50,41,65,36,73,65,19,30,52,52,43,53,54,54,31,54,52,48,44,51,44,41,77,96,46,92,59,48,38,49,38,44,42,49,42,34,24,31,70,58,58,32,66,72,59,32,58,33,32,42,57,67,66,56,52,54,60,38,60,30,79,86,45,29,60,56,37,51,45,59,58,35,49,57,21,53,52,34,42,38,44,63,64,44,16,60,72,36,50,60,65,32,48,55,53,40,51,48,50,35,50,50,37,52,53,51,54,48,48,46,48,64,40,50,65,34,64,65,81,58,64,59,41,37,77,75,59,49,74,58,63,87,41,56,54,64,68,59,39,52,51,46,34,53,43,41,27,51,48,44,50,50,51,49,49,21,47,50,25,40,45,48,14,49,51,22,54,65,41,18,56,61,40,20,73,74,64,32,67,69,45,20,51,52,29,39,48,52,11,52,50,23,38,50,49,15,48,46,33,54,64,55,49,43,56,54,55,60,70,63,51,81,47,68,65,63,58,49,50,69,74,97,117,71,72,68,59,60,64,59,54,77,52,81,75,54,60,58,71,60,30,22,63,32,52,43,71,71,55,38,52,52,46,58,70,30,51,53,41,75,82,30,54,31,58,34,24,51,43,49,37,47,48,46,52,46,46,58,47,41,51,72,43,57,65,42,58,58,31,72,84,29,57,48,24,47,51,39,70,70,32,62,63,73,68,46,49,61,80,55,63,44,72,56,59,86,84,66,51,68,68,36,39,52,50,23,14,47,53,40,55,68,35,47,56,61,50,51,49,25,38,62,31,33,23,53,52,57,50,37,27,25,51,52,54,39,56,53,54,50,65,64,36,65,50,80,48,68,67,55,51,49,48,51,54,43,49,49,51,49,43,47,51,31,41,40,35,81,64,9,57,29,78,45,68,42,56,85,65,85,60,65,79,37,43,46,58,32,47,38,65,72,30,80,67,36,39,52,40,74,61,81,75,34,72,38,74,77,41,52,84,78,78,72,75,77,54,64,67,56,47,48,52,46,30,48,64,70,66,44,77,59,57,40,28,37,35,48,38,11,39,48,46,37,43,51,50,34,51,48,48,35,47,50,32,47,50,44,61,38,17,79,49,39,72,65,32,81,46,84,90,65,47,89,44,55,60,33,48,45,18,62,35,76,71,57,58,60,41,85,80,43,23,35,51,75,7,38,45,52,48,44,48,51,48,39,26,58,28,47,42,33,59,52,38,42,37,72,41,43,39,86,71,53,72,66,54,44,24,13,34,13,38,42,40,31,51,50,38,49,63,40,54,46,57,69,89,72,50,55,43,46,62,68,53,46,50,50,53,47,51,52,48,41,70,74,32,51,42,65,36,73,66,20,30,52,52,43,52,54,53,32,53,53,48,45,53,43,43,76,97,46,91,61,47,38,50,38,44,41,49,43,34,24,31,70,58,57,31,65,72,60,30,57,34,32,42,57,67,68,56,52,54,60,39,60,30,81,86,46,28,60,57,37,51,45,59,57,35,48,57,21,54,53,34,41,38,43,62,64,44,17,60,73,36,49,62,64,32,48,54,55,41,49,48,48,36,51,52,37,50,53,51,53,49,48,44,49,66,40,47,63,54,60,61,84,60,65,65,37,41,83,72,66,51,75,56,66,84,54,58,54,62,68,58,39,49,51,46,34,52,43,40,26,50,49,46,49,50,50,48,50,20,48,49,25,40,45,49,14,48,52,22,55,66,40,17,57,60,40,21,74,74,64,32,69,69,45,20,51,52,30,39,49,50,11,52,49,24,38,50,48,15,48,45,33,54,64,55,47,42,56,54,55,60,70,62,52,82,47,69,64,63,59,49,50,69,72,98

Nearest PDB structures (foldseek):
  5o1m-assembly1_A  TM=7.350E-01  e=7.454E-07  Streptomyces sp. K30
  5o1m-assembly1_A  TM=7.393E-01  e=1.552E-06  Streptomyces sp. K30

Sequence (1174 aa):
MWGKMMLMQKWPSIDLDAYRQIGDPDVDRLVAEVLPDQQGESSGRFAYNALLLLADKLMEAPELAVIEDSRLSRQLKSMPKPLADYYDPMEVPDWVDSAKLSMGAKLWQENTLITLITLYAASLPACYLMKNGIPALYQTEKLREKKYIFQRIYETGLMLAATMDQGGIKIVEDAEFEDDRFLLEVLQKLDSEGQWQRQGRCCCRTAGNSKTPIDPALIRAEIEKLRGKPKRYLWGKGYIAAKKVRFLHASMRFMLTQPGACRAWGNKENPQSLAETMSHRKSPWDTERYGVPVNQEDLAYTLLTFGLVIPRGLETWGLPLSLEQKEAFLHLWRLIGYIMGVDQTLLTDKWDEALALYETIQQRQAGPSDEGVVLTDALMGFLGDYMPHLPGLAHRLSAAMIINQLGMEHASFILDE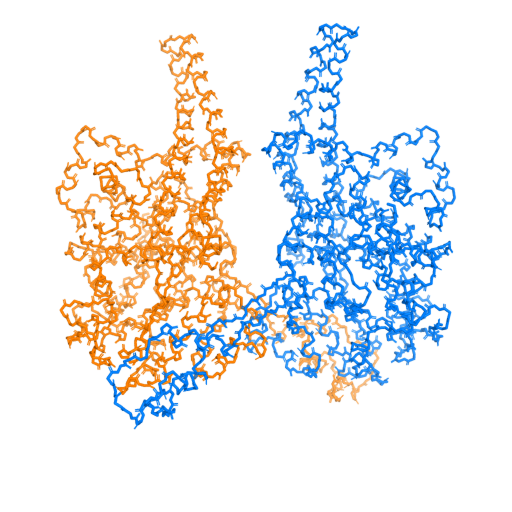TLIKETRKFWRWPIYKVAAKSFRGYLIMREKVFKRFKYLGGLTVNRMHEASELLIDSWQDGYSRKPFFVPADASTWVRAPGIDEDFLSLLRQWRRKLFANIGIGLLFLIIAMFGLMASVPIGLVSGWAAFKATLIVAVSSWGISLAWMQFRLPVVFKMRPDNEDFFSAYRMWGKMMLMQKWPSIDLDAYRQIGDPDVDRLVAEVLPDQQGESSGRFAYNALLLLADKLMEAPELAVIEDSRLSRQLKSMPKPLADYYDPMEVPDWVDSAKLSMGAKLWQENTLITLITLYAASLPACYLMKNGIPALYQTEKLREKKYIFQRIYETGLMLAATMDQGGIKIVEDAEFEDDRFLLEVLQKLDSEGQWQRQGRCCCRTAGNSKTPIDPALIRAEIEKLRGKPKRYLWGKGYIAAKKVRFLHASMRFMLTQPGACRAWGNKENPQSLAETMSHRKSPWDTERYGVPVNQEDLAYTLLTFGLVIPRGLETWGLPLSLEQKEAFLHLWRLIGYIMGVDQTLLTDKWDEALALYETIQQRQAGPSDEGVVLTDALMGFLGDYMPHLPGLAHRLSAAMIINQLGMEHASFILDETLIKETRKFWRWPIYKVAAKSFRGYLIMREKVFKRFKYLGGLTVNRMHEASELLIDSWQDGYSRKPFFVPADASTWVRAPGIDEDFLSLLRQWRRKLFANIGIGLLFLIIAMFGLMASVPIGLVSGWAAFKATLIVAVSSWGISLAWMQFRLPVVFKMRPDNEDFFSAYR

pLDDT: mean 77.7, std 15.86, range [27.05, 98.38]

InterPro domains:
  IPR018713 ER-bound oxygenase mpaB/mpaB'/Rubber oxygenase, catalytic domain [PF09995] (239-397)
  IPR037473 Rubber oxygenase Lcp-like [PTHR37539] (14-390)